Protein AF-E2BKA5-F1 (afdb_monomer)

Radius of gyration: 37.35 Å; Cα contacts (8 Å, |Δi|>4): 895; chains: 1; bounding box: 112×100×85 Å

Foldseek 3Di:
DPPPQQPAPVLLQVLCQVLLLHDDPVDDDPVSVVVSVVVSVVLLVLLVVQLVQLVVCLVPPDPDPLLNLQSVLVSLLSVLLNVLSVLSVVCVVLVVVLSVVCRDDLNNQDDPVLVVLVVVLRVVLNVVLVVLLVLLVVLLVLLVVLCVVPQVVVLHAPHDTHDPDDCPDPVSSVVVNVSVSVNVVSSSSSLSSSLSSLLSLLSSLLSLLVSLVVLVVPDDDPVSVVSSVVSVVSSVVSVVSSCVSCVVSLVSLVVSLVSSLVSLVVVLVVDDPDSVNVSSVSVNVSSVVSNCSCVVSVVSSVVSVVVVCLVPDPPDDACVVLVVLCQVLLQADDPVCPDPVVVVVSVVVSVVLLCLLVVQLVQLVCCLVPPDPDLLLNLLSLLVSLLSVLLSVLSVLSVVCVVLLVVLSVVCCDPPNNDDDSVLSSLSSVLSVVLVVVLVVLLCLLVVLLVVLVVCCVVPQVVVLHASGDGHDPDPCVVDPVSSVVVNVSNSSNVVSSSSSLSSRLSSLLSLLSSLLSLLVSLLVLLQPDDDDVSLVRSVVSVVVSLVSLVSSLVSCLVSLQSLVVSLLVSLLSLVQNLLPDDDDPVNVSSVSVNVSSLVSLLSQQVSQASQQVSLLCSLVSLVPHPCVPPDPVSVVSSVVSNVVSNDGSFRDHLNPRTSHVVSSVVVVVLSPLDNHSLLSLLSQLLVLLLVLLVVLVVLCVVCVVVLVVLVVVCCDPPNNDDDPVLVVLVVVLVVVLVVLLVVLLVLLVQLLVLLVVLCVVPVVVVLHASHDDDDPDPCVPDPVSSVVVNVVVSVSSVVSSVSLSVSLSSLLSLLSSLLSLLVVLLVLLLCCVPDPVSLVSSVVSLVVSLVSLVSSLVSCLQSLQSLLVSLLVSLVSLVSVLVPDPDPSSNPSSVSVNVSSLVSLVSQLVSLASQQVSLLVSLVSLVPHPLVPDDPVSNVSSVVSSVVSVDGSWRHRVVPHTSHVVSSVVSVVD

Nearest PDB structures (foldseek):
  8z9z-assembly1_B  TM=8.790E-01  e=4.873E-12  Acyrthosiphon pisum
  8v02-assembly1_D  TM=8.719E-01  e=3.210E-11  Aedes aegypti
  8v3c-assembly1_D  TM=8.251E-01  e=2.386E-09  Anopheles gambiae
  8z9z-assembly1_D  TM=7.066E-01  e=6.180E-04  Acyrthosiphon pisum
  8x84-assembly1_A  TM=5.564E-01  e=1.671E-04  Drosophila melanogaster

Structure (mmCIF, N/CA/C/O backbone):
data_AF-E2BKA5-F1
#
_entry.id   AF-E2BKA5-F1
#
loop_
_atom_site.group_PDB
_atom_site.id
_atom_site.type_symbol
_atom_site.label_atom_id
_atom_site.label_alt_id
_atom_site.label_comp_id
_atom_site.label_asym_id
_atom_site.label_entity_id
_atom_site.label_seq_id
_atom_site.pdbx_PDB_ins_code
_atom_site.Cartn_x
_atom_site.Cartn_y
_atom_site.Cartn_z
_atom_site.occupancy
_atom_site.B_iso_or_equiv
_atom_site.auth_seq_id
_atom_site.auth_comp_id
_atom_site.auth_asym_id
_atom_site.auth_atom_id
_atom_site.pdbx_PDB_model_num
ATOM 1 N N . MET A 1 1 ? 29.810 56.256 -3.065 1.00 28.41 1 MET A N 1
ATOM 2 C CA . MET A 1 1 ? 29.698 55.844 -1.645 1.00 28.41 1 MET A CA 1
ATOM 3 C C . MET A 1 1 ? 28.911 54.526 -1.473 1.00 28.41 1 MET A C 1
ATOM 5 O O . MET A 1 1 ? 28.496 54.214 -0.369 1.00 28.41 1 MET A O 1
ATOM 9 N N . GLU A 1 2 ? 28.761 53.708 -2.530 1.00 33.56 2 GLU A N 1
ATOM 10 C CA . GLU A 1 2 ? 27.879 52.517 -2.570 1.00 33.56 2 GLU A CA 1
ATOM 11 C C . GLU A 1 2 ? 28.583 51.168 -2.308 1.00 33.56 2 GLU A C 1
ATOM 13 O O . GLU A 1 2 ? 27.960 50.111 -2.326 1.00 33.56 2 GLU A O 1
ATOM 18 N N . THR A 1 3 ? 29.889 51.155 -2.041 1.00 37.31 3 THR A N 1
ATOM 19 C CA . THR A 1 3 ? 30.693 49.917 -2.038 1.00 37.31 3 THR A CA 1
ATOM 20 C C . THR A 1 3 ? 30.928 49.288 -0.658 1.00 37.31 3 THR A C 1
ATOM 22 O O . THR A 1 3 ? 31.591 48.255 -0.569 1.00 37.31 3 THR A O 1
ATOM 25 N N . ARG A 1 4 ? 30.378 49.844 0.437 1.00 38.34 4 ARG A N 1
ATOM 26 C CA . ARG A 1 4 ? 30.638 49.350 1.813 1.00 38.34 4 ARG A CA 1
ATOM 27 C C . ARG A 1 4 ? 29.564 48.433 2.427 1.00 38.34 4 ARG A C 1
ATOM 29 O O . ARG A 1 4 ? 29.857 47.815 3.452 1.00 38.34 4 ARG A O 1
ATOM 36 N N . GLU A 1 5 ? 28.380 48.270 1.826 1.00 43.28 5 GLU A N 1
ATOM 37 C CA . GLU A 1 5 ? 27.234 47.601 2.488 1.00 43.28 5 GLU A CA 1
ATOM 38 C C . GLU A 1 5 ? 26.791 46.222 1.941 1.00 43.28 5 GLU A C 1
ATOM 40 O O . GLU A 1 5 ? 25.921 45.602 2.545 1.00 43.28 5 GLU A O 1
ATOM 45 N N . MET A 1 6 ? 27.415 45.636 0.909 1.00 51.66 6 MET A N 1
ATOM 46 C CA . MET A 1 6 ? 27.085 44.251 0.500 1.00 51.66 6 MET A CA 1
ATOM 47 C C . MET A 1 6 ? 28.021 43.219 1.151 1.00 51.66 6 MET A C 1
ATOM 49 O O . MET A 1 6 ? 29.089 42.870 0.640 1.00 51.66 6 MET A O 1
ATOM 53 N N . ARG A 1 7 ? 27.629 42.741 2.340 1.00 61.28 7 ARG A N 1
ATOM 54 C CA . ARG A 1 7 ? 28.367 41.736 3.136 1.00 61.28 7 ARG A CA 1
ATOM 55 C C . ARG A 1 7 ? 27.776 40.319 3.080 1.00 61.28 7 ARG A C 1
ATOM 57 O O . ARG A 1 7 ? 28.260 39.447 3.788 1.00 61.28 7 ARG A O 1
ATOM 64 N N . VAL A 1 8 ? 26.766 40.092 2.243 1.00 71.12 8 VAL A N 1
ATOM 65 C CA . VAL A 1 8 ? 25.964 38.858 2.212 1.00 71.12 8 VAL A CA 1
ATOM 66 C C . VAL A 1 8 ? 26.406 37.942 1.060 1.00 71.12 8 VAL A C 1
ATOM 68 O O . VAL A 1 8 ? 26.690 38.430 -0.030 1.00 71.12 8 VAL A O 1
ATOM 71 N N . MET A 1 9 ? 26.503 36.628 1.310 1.00 78.62 9 MET A N 1
ATOM 72 C CA . MET A 1 9 ? 26.913 35.583 0.342 1.00 78.62 9 MET A CA 1
ATOM 73 C C . MET A 1 9 ? 28.280 35.779 -0.350 1.00 78.62 9 MET A C 1
ATOM 75 O O . MET A 1 9 ? 28.491 35.301 -1.463 1.00 78.62 9 MET A O 1
ATOM 79 N N . ARG A 1 10 ? 29.251 36.442 0.298 1.00 82.56 10 ARG A N 1
ATOM 80 C CA . ARG A 1 10 ? 30.564 36.756 -0.312 1.00 82.56 10 ARG A CA 1
ATOM 81 C C . ARG A 1 10 ? 31.282 35.546 -0.911 1.00 82.56 10 ARG A C 1
ATOM 83 O O . ARG A 1 10 ? 31.717 35.614 -2.049 1.00 82.56 10 ARG A O 1
ATOM 90 N N . PHE A 1 11 ? 31.386 34.457 -0.152 1.00 84.44 11 PHE A N 1
ATOM 91 C CA . PHE A 1 11 ? 32.096 33.255 -0.591 1.00 84.44 11 PHE A CA 1
ATOM 92 C C . PHE A 1 11 ? 31.446 32.630 -1.834 1.00 84.44 11 PHE A C 1
ATOM 94 O O . PHE A 1 11 ? 32.120 32.342 -2.816 1.00 84.44 11 PHE A O 1
ATOM 101 N N . THR A 1 12 ? 30.120 32.518 -1.833 1.00 86.62 12 THR A N 1
ATOM 102 C CA . THR A 1 12 ? 29.349 31.973 -2.953 1.00 86.62 12 THR A CA 1
ATOM 103 C C . THR A 1 12 ? 29.463 32.832 -4.214 1.00 86.62 12 THR A C 1
ATOM 105 O O . THR A 1 12 ? 29.625 32.300 -5.309 1.00 86.62 12 THR A O 1
ATOM 108 N N . LEU A 1 13 ? 29.448 34.161 -4.066 1.00 87.06 13 LEU A N 1
ATOM 109 C CA . LEU A 1 13 ? 29.661 35.096 -5.176 1.00 87.06 13 LEU A CA 1
ATOM 110 C C . LEU A 1 13 ? 31.096 35.039 -5.722 1.00 87.06 13 LEU A C 1
ATOM 112 O O . LEU A 1 13 ? 31.294 35.218 -6.919 1.00 87.06 13 LEU A O 1
ATOM 116 N N . SER A 1 14 ? 32.093 34.763 -4.877 1.00 87.19 14 SER A N 1
ATOM 117 C CA . SER A 1 14 ? 33.476 34.546 -5.319 1.00 87.19 14 SER A CA 1
ATOM 118 C C . SER A 1 14 ? 33.628 33.267 -6.145 1.00 87.19 14 SER A C 1
ATOM 120 O O . SER A 1 14 ? 34.290 33.307 -7.179 1.00 87.19 14 SER A O 1
ATOM 122 N N . ILE A 1 15 ? 32.986 32.162 -5.744 1.00 88.00 15 ILE A N 1
ATOM 123 C CA . ILE A 1 15 ? 32.989 30.916 -6.533 1.00 88.00 15 ILE A CA 1
ATOM 124 C C . ILE A 1 15 ? 32.279 31.132 -7.877 1.00 88.00 15 ILE A C 1
ATOM 126 O O . ILE A 1 15 ? 32.795 30.730 -8.914 1.00 88.00 15 ILE A O 1
ATOM 130 N N . LEU A 1 16 ? 31.138 31.826 -7.890 1.00 87.56 16 LEU A N 1
ATOM 131 C CA . LEU A 1 16 ? 30.450 32.188 -9.134 1.00 87.56 16 LEU A CA 1
ATOM 132 C C . LEU A 1 16 ? 31.301 33.067 -10.059 1.00 87.56 16 LEU A C 1
ATOM 134 O O . LEU A 1 16 ? 31.216 32.925 -11.278 1.00 87.56 16 LEU A O 1
ATOM 138 N N . ALA A 1 17 ? 32.122 33.956 -9.494 1.00 87.62 17 ALA A N 1
ATOM 139 C CA . ALA A 1 17 ? 33.036 34.775 -10.276 1.00 87.62 17 ALA A CA 1
ATOM 140 C C . ALA A 1 17 ? 34.139 33.945 -10.940 1.00 87.62 17 ALA A C 1
ATOM 142 O O . ALA A 1 17 ? 34.424 34.157 -12.120 1.00 87.62 17 ALA A O 1
ATOM 143 N N . LEU A 1 18 ? 34.702 32.982 -10.207 1.00 87.50 18 LEU A N 1
ATOM 144 C CA . LEU A 1 18 ? 35.672 32.009 -10.718 1.00 87.50 18 LEU A CA 1
ATOM 145 C C . LEU A 1 18 ? 35.068 31.085 -11.782 1.00 87.50 18 LEU A C 1
ATOM 147 O O . LEU A 1 18 ? 35.740 30.775 -12.751 1.00 87.50 18 LEU A O 1
ATOM 151 N N . ALA A 1 19 ? 33.797 30.703 -11.650 1.00 87.69 19 ALA A N 1
ATOM 152 C CA . ALA A 1 19 ? 33.090 29.873 -12.629 1.00 87.69 19 ALA A CA 1
ATOM 153 C C . ALA A 1 19 ? 32.630 30.640 -13.890 1.00 87.69 19 ALA A C 1
ATOM 155 O O . ALA A 1 19 ? 31.857 30.111 -14.685 1.00 87.69 19 ALA A O 1
ATOM 156 N N . GLY A 1 20 ? 33.011 31.914 -14.048 1.00 86.19 20 GLY A N 1
ATOM 157 C CA . GLY A 1 20 ? 32.599 32.752 -15.182 1.00 86.19 20 GLY A CA 1
ATOM 158 C C . GLY A 1 20 ? 31.120 33.163 -15.181 1.00 86.19 20 GLY A C 1
ATOM 159 O O . GLY A 1 20 ? 30.647 33.722 -16.167 1.00 86.19 20 GLY A O 1
ATOM 160 N N . CYS A 1 21 ? 30.385 32.912 -14.092 1.00 84.75 21 CYS A N 1
ATOM 161 C CA . CYS A 1 21 ? 28.932 33.100 -14.003 1.00 84.75 21 CYS A CA 1
ATOM 162 C C . CYS A 1 21 ? 28.507 34.431 -13.360 1.00 84.75 21 CYS A C 1
ATOM 164 O O . CYS A 1 21 ? 27.330 34.789 -13.431 1.00 84.75 21 CYS A O 1
ATOM 166 N N . TRP A 1 22 ? 29.410 35.145 -12.673 1.00 82.56 22 TRP A N 1
ATOM 167 C CA . TRP A 1 22 ? 29.043 36.341 -11.907 1.00 82.56 22 TRP A CA 1
ATOM 168 C C . TRP A 1 22 ? 30.161 37.374 -11.796 1.00 82.56 22 TRP A C 1
ATOM 170 O O . TRP A 1 22 ? 31.186 37.153 -11.154 1.00 82.56 22 TRP A O 1
ATOM 180 N N . ARG A 1 23 ? 29.925 38.577 -12.317 1.00 81.50 23 ARG A N 1
ATOM 181 C CA . ARG A 1 23 ? 30.896 39.670 -12.222 1.00 81.50 23 ARG A CA 1
ATOM 182 C C . ARG A 1 23 ? 30.963 40.237 -10.790 1.00 81.50 23 ARG A C 1
ATOM 184 O O . ARG A 1 23 ? 29.938 40.680 -10.264 1.00 81.50 23 ARG A O 1
ATOM 191 N N . PRO A 1 24 ? 32.148 40.317 -10.153 1.00 76.75 24 PRO A N 1
ATOM 192 C CA . PRO A 1 24 ? 32.289 40.924 -8.830 1.00 76.75 24 PRO A CA 1
ATOM 193 C C . PRO A 1 24 ? 31.916 42.413 -8.808 1.00 76.75 24 PRO A C 1
ATOM 195 O O . PRO A 1 24 ? 32.388 43.198 -9.627 1.00 76.75 24 PRO A O 1
ATOM 198 N N . PHE A 1 25 ? 31.155 42.836 -7.795 1.00 68.75 25 PHE A N 1
ATOM 199 C CA . PHE A 1 25 ? 30.759 44.242 -7.607 1.00 68.75 25 PHE A CA 1
ATOM 200 C C . PHE A 1 25 ? 31.930 45.196 -7.314 1.00 68.75 25 PHE A C 1
ATOM 202 O O . PHE A 1 25 ? 31.794 46.406 -7.460 1.00 68.75 25 PHE A O 1
ATOM 209 N N . SER A 1 26 ? 33.080 44.672 -6.880 1.00 66.50 26 SER A N 1
ATOM 210 C CA . SER A 1 26 ? 34.284 45.460 -6.590 1.00 66.50 26 SER A CA 1
ATOM 211 C C . SER A 1 26 ? 35.038 45.905 -7.847 1.00 66.50 26 SER A C 1
ATOM 213 O O . SER A 1 26 ? 35.949 46.726 -7.751 1.00 66.50 26 SER A O 1
ATOM 215 N N . TRP A 1 27 ? 34.705 45.358 -9.019 1.00 69.56 27 TRP A N 1
ATOM 216 C CA . TRP A 1 27 ? 35.395 45.649 -10.272 1.00 69.56 27 TRP A CA 1
ATOM 217 C C . TRP A 1 27 ? 34.634 46.738 -11.026 1.00 69.56 27 TRP A C 1
ATOM 219 O O . TRP A 1 27 ? 33.663 46.458 -11.721 1.00 69.56 27 TRP A O 1
ATOM 229 N N . THR A 1 28 ? 35.060 47.991 -10.866 1.00 71.00 28 THR A N 1
ATOM 230 C CA . THR A 1 28 ? 34.389 49.172 -11.440 1.00 71.00 28 THR A CA 1
ATOM 231 C C . THR A 1 28 ? 35.027 49.696 -12.729 1.00 71.00 28 THR A C 1
ATOM 233 O O . THR A 1 28 ? 34.438 50.553 -13.378 1.00 71.00 28 THR A O 1
ATOM 236 N N . SER A 1 29 ? 36.212 49.210 -13.129 1.00 82.38 29 SER A N 1
ATOM 237 C CA . SER A 1 29 ? 36.883 49.691 -14.344 1.00 82.38 29 SER A CA 1
ATOM 238 C C . SER A 1 29 ? 36.333 49.042 -15.619 1.00 82.38 29 SER A C 1
ATOM 240 O O . SER A 1 29 ? 36.121 47.828 -15.674 1.00 82.38 29 SER A O 1
ATOM 242 N N . LEU A 1 30 ? 36.173 49.853 -16.673 1.00 79.00 30 LEU A N 1
ATOM 243 C CA . LEU A 1 30 ? 35.653 49.430 -17.980 1.00 79.00 30 LEU A CA 1
ATOM 244 C C . LEU A 1 30 ? 36.472 48.275 -18.588 1.00 79.00 30 LEU A C 1
ATOM 246 O O . LEU A 1 30 ? 35.913 47.304 -19.085 1.00 79.00 30 LEU A O 1
ATOM 250 N N . VAL A 1 31 ? 37.803 48.329 -18.459 1.00 81.06 31 VAL A N 1
ATOM 251 C CA . VAL A 1 31 ? 38.716 47.280 -18.952 1.00 81.06 31 VAL A CA 1
ATOM 252 C C . VAL A 1 31 ? 38.454 45.936 -18.263 1.00 81.06 31 VAL A C 1
ATOM 254 O O . VAL A 1 31 ? 38.378 44.907 -18.927 1.00 81.06 31 VAL A O 1
ATOM 257 N N . LYS A 1 32 ? 38.241 45.928 -16.939 1.00 80.12 32 LYS A N 1
ATOM 258 C CA . LYS A 1 32 ? 37.925 44.694 -16.198 1.00 80.12 32 LYS A CA 1
ATOM 259 C C . LYS A 1 32 ? 36.549 44.140 -16.571 1.00 80.12 32 LYS A C 1
ATOM 261 O O . LYS A 1 32 ? 36.370 42.927 -16.552 1.00 80.12 32 LYS A O 1
ATOM 266 N N . HIS A 1 33 ? 35.590 45.003 -16.918 1.00 81.19 33 HIS A N 1
ATOM 267 C CA . HIS A 1 33 ? 34.269 44.577 -17.398 1.00 81.19 33 HIS A CA 1
ATOM 268 C C . HIS A 1 33 ? 34.360 43.868 -18.744 1.00 81.19 33 HIS A C 1
ATOM 270 O O . HIS A 1 33 ? 33.805 42.782 -18.887 1.00 81.19 33 HIS A O 1
ATOM 276 N N . VAL A 1 34 ? 35.081 44.453 -19.701 1.00 83.88 34 VAL A N 1
ATOM 277 C CA . VAL A 1 34 ? 35.252 43.863 -21.036 1.00 83.88 34 VAL A CA 1
ATOM 278 C C . VAL A 1 34 ? 36.010 42.539 -20.948 1.00 83.88 34 VAL A C 1
ATOM 280 O O . VAL A 1 34 ? 35.541 41.541 -21.487 1.00 83.88 34 VAL A O 1
ATOM 283 N N . LEU A 1 35 ? 37.118 42.491 -20.198 1.00 85.56 35 LEU A N 1
ATOM 284 C CA . LEU A 1 35 ? 37.897 41.260 -20.015 1.00 85.56 35 LEU A CA 1
ATOM 285 C C . LEU A 1 35 ? 37.081 40.138 -19.358 1.00 85.56 35 LEU A C 1
ATOM 287 O O . LEU A 1 35 ? 37.164 38.992 -19.794 1.00 85.56 35 LEU A O 1
ATOM 291 N N . TYR A 1 36 ? 36.265 40.451 -18.346 1.00 87.25 36 TYR A N 1
ATOM 292 C CA . TYR A 1 36 ? 35.421 39.443 -17.701 1.00 87.25 36 TYR A CA 1
ATOM 293 C C . TYR A 1 36 ? 34.296 38.954 -18.624 1.00 87.25 36 TYR A C 1
ATOM 295 O O . TYR A 1 36 ? 34.021 37.762 -18.658 1.00 87.25 36 TYR A O 1
ATOM 303 N N . ASN A 1 37 ? 33.685 39.837 -19.421 1.00 84.81 37 ASN A N 1
ATOM 304 C CA . ASN A 1 37 ? 32.672 39.427 -20.398 1.00 84.81 37 ASN A CA 1
ATOM 305 C C . ASN A 1 37 ? 33.261 38.511 -21.482 1.00 84.81 37 ASN A C 1
ATOM 307 O O . ASN A 1 37 ? 32.626 37.525 -21.849 1.00 84.81 37 ASN A O 1
ATOM 311 N N . ILE A 1 38 ? 34.481 38.798 -21.956 1.00 87.44 38 ILE A N 1
ATOM 312 C CA . ILE A 1 38 ? 35.211 37.914 -22.879 1.00 87.44 38 ILE A CA 1
ATOM 313 C C . ILE A 1 38 ? 35.469 36.558 -22.214 1.00 87.44 38 ILE A C 1
ATOM 315 O O . ILE A 1 38 ? 35.209 35.522 -22.818 1.00 87.44 38 ILE A O 1
ATOM 319 N N . TYR A 1 39 ? 35.913 36.552 -20.955 1.00 89.38 39 TYR A N 1
ATOM 320 C CA . TYR A 1 39 ? 36.113 35.321 -20.190 1.00 89.38 39 TYR A CA 1
ATOM 321 C C . TYR A 1 39 ? 34.819 34.501 -20.033 1.00 89.38 39 TYR A C 1
ATOM 323 O O . TYR A 1 39 ? 34.823 33.303 -20.306 1.00 89.38 39 TYR A O 1
ATOM 331 N N . THR A 1 40 ? 33.694 35.128 -19.675 1.00 87.88 40 THR A N 1
ATOM 332 C CA . THR A 1 40 ? 32.383 34.461 -19.594 1.00 87.88 40 THR A CA 1
ATOM 333 C C . THR A 1 40 ? 31.948 33.890 -20.946 1.00 87.88 40 THR A C 1
ATOM 335 O O . THR A 1 40 ? 31.463 32.761 -20.999 1.00 87.88 40 THR A O 1
ATOM 338 N N . LEU A 1 41 ? 32.149 34.623 -22.048 1.00 88.19 41 LEU A N 1
ATOM 339 C CA . LEU A 1 41 ? 31.846 34.126 -23.395 1.00 88.19 41 LEU A CA 1
ATOM 340 C C . LEU A 1 41 ? 32.725 32.930 -23.780 1.00 88.19 41 LEU A C 1
ATOM 342 O O . LEU A 1 41 ? 32.220 31.985 -24.382 1.00 88.19 41 LEU A O 1
ATOM 346 N N . LEU A 1 42 ? 34.004 32.931 -23.396 1.00 89.69 42 LEU A N 1
ATOM 347 C CA . LEU A 1 42 ? 34.896 31.786 -23.592 1.00 89.69 42 LEU A CA 1
ATOM 348 C C . LEU A 1 42 ? 34.432 30.565 -22.787 1.00 89.69 42 LEU A C 1
ATOM 350 O O . LEU A 1 42 ? 34.354 29.476 -23.345 1.00 89.69 42 LEU A O 1
ATOM 354 N N . VAL A 1 43 ? 34.058 30.744 -21.516 1.00 89.75 43 VAL A N 1
ATOM 355 C CA . VAL A 1 43 ? 33.507 29.670 -20.667 1.00 89.75 43 VAL A CA 1
ATOM 356 C C . VAL A 1 43 ? 32.240 29.070 -21.284 1.00 89.75 43 VAL A C 1
ATOM 358 O O . VAL A 1 43 ? 32.130 27.850 -21.397 1.00 89.75 43 VAL A O 1
ATOM 361 N N . ILE A 1 44 ? 31.303 29.910 -21.735 1.00 89.75 44 ILE A N 1
ATOM 362 C CA . ILE A 1 44 ? 30.085 29.455 -22.422 1.00 89.75 44 ILE A CA 1
ATOM 363 C C . ILE A 1 44 ? 30.453 28.710 -23.711 1.00 89.75 44 ILE A C 1
ATOM 365 O O . ILE A 1 44 ? 29.966 27.606 -23.935 1.00 89.75 44 ILE A O 1
ATOM 369 N N . SER A 1 45 ? 31.344 29.268 -24.529 1.00 89.88 45 SER A N 1
ATOM 370 C CA . SER A 1 45 ? 31.773 28.655 -25.790 1.00 89.88 45 SER A CA 1
ATOM 371 C C . SER A 1 45 ? 32.374 27.261 -25.582 1.00 89.88 45 SER A C 1
ATOM 373 O O . SER A 1 45 ? 31.983 26.316 -26.265 1.00 89.88 45 SER A O 1
ATOM 375 N N . VAL A 1 46 ? 33.256 27.094 -24.591 1.00 91.56 46 VAL A N 1
ATOM 376 C CA . VAL A 1 46 ? 33.873 25.800 -24.250 1.00 91.56 46 VAL A CA 1
ATOM 377 C C . VAL A 1 46 ? 32.819 24.771 -23.825 1.00 91.56 46 VAL A C 1
ATOM 379 O O . VAL A 1 46 ? 32.812 23.653 -24.334 1.00 91.56 46 VAL A O 1
ATOM 382 N N . LEU A 1 47 ? 31.876 25.147 -22.955 1.00 91.88 47 LEU A N 1
ATOM 383 C CA . LEU A 1 47 ? 30.829 24.230 -22.485 1.00 91.88 47 LEU A CA 1
ATOM 384 C C . LEU A 1 47 ? 29.883 23.783 -23.608 1.00 91.88 47 LEU A C 1
ATOM 386 O O . LEU A 1 47 ? 29.569 22.595 -23.719 1.00 91.88 47 LEU A O 1
ATOM 390 N N . TYR A 1 48 ? 29.436 24.721 -24.445 1.00 91.31 48 TYR A N 1
ATOM 391 C CA . TYR A 1 48 ? 28.513 24.421 -25.540 1.00 91.31 48 TYR A CA 1
ATOM 392 C C . TYR A 1 48 ? 29.198 23.650 -26.672 1.00 91.31 48 TYR A C 1
ATOM 394 O O . TYR A 1 48 ? 28.595 22.720 -27.203 1.00 91.31 48 TYR A O 1
ATOM 402 N N . SER A 1 49 ? 30.450 23.980 -27.007 1.00 91.69 49 SER A N 1
ATOM 403 C CA . SER A 1 49 ? 31.213 23.238 -28.021 1.00 91.69 49 SER A CA 1
ATOM 404 C C . SER A 1 49 ? 31.437 21.784 -27.609 1.00 91.69 49 SER A C 1
ATOM 406 O O . SER A 1 49 ? 31.135 20.895 -28.398 1.00 91.69 49 SER A O 1
ATOM 408 N N . PHE A 1 50 ? 31.826 21.519 -26.358 1.00 92.06 50 PHE A N 1
ATOM 409 C CA . PHE A 1 50 ? 32.036 20.146 -25.891 1.00 92.06 50 PHE A CA 1
ATOM 410 C C . PHE A 1 50 ? 30.722 19.355 -25.845 1.00 92.06 50 PHE A C 1
ATOM 412 O O . PHE A 1 50 ? 30.656 18.203 -26.266 1.00 92.06 50 PHE A O 1
ATOM 419 N N . THR A 1 51 ? 29.636 19.990 -25.392 1.00 90.25 51 THR A N 1
ATOM 420 C CA . THR A 1 51 ? 28.301 19.369 -25.390 1.00 90.25 51 THR A CA 1
ATOM 421 C C . THR A 1 51 ? 27.839 19.025 -26.807 1.00 90.25 51 THR A C 1
ATOM 423 O O . THR A 1 51 ? 27.246 17.970 -27.027 1.00 90.25 51 THR A O 1
ATOM 426 N N . PHE A 1 52 ? 28.130 19.892 -27.778 1.00 89.19 52 PHE A N 1
ATOM 427 C CA . PHE A 1 52 ? 27.819 19.652 -29.182 1.00 89.19 52 PHE A CA 1
ATOM 428 C C . PHE A 1 52 ? 28.647 18.499 -29.768 1.00 89.19 52 PHE A C 1
ATOM 430 O O . PHE A 1 52 ? 28.078 17.634 -30.428 1.00 89.19 52 PHE A O 1
ATOM 437 N N . SER A 1 53 ? 29.948 18.422 -29.474 1.00 89.88 53 SER A N 1
ATOM 438 C CA . SER A 1 53 ? 30.806 17.301 -29.895 1.00 89.88 53 SER A CA 1
ATOM 439 C C . SER A 1 53 ? 30.310 15.952 -29.359 1.00 89.88 53 SER A C 1
ATOM 441 O O . SER A 1 53 ? 30.281 14.963 -30.091 1.00 89.88 53 SER A O 1
ATOM 443 N N . GLN A 1 54 ? 29.850 15.910 -28.102 1.00 89.00 54 GLN A N 1
ATOM 444 C CA . GLN A 1 54 ? 29.232 14.721 -27.497 1.00 89.00 54 GLN A CA 1
ATOM 445 C C . GLN A 1 54 ? 27.904 14.348 -28.176 1.00 89.00 54 GLN A C 1
ATOM 447 O O . GLN A 1 54 ? 27.640 13.176 -28.433 1.00 89.00 54 GLN A O 1
ATOM 452 N N . PHE A 1 55 ? 27.071 15.340 -28.503 1.00 85.19 55 PHE A N 1
ATOM 453 C CA . PHE A 1 55 ? 25.824 15.110 -29.235 1.00 85.19 55 PHE A CA 1
ATOM 454 C C . PHE A 1 55 ? 26.080 14.533 -30.633 1.00 85.19 55 PHE A C 1
ATOM 456 O O . PHE A 1 55 ? 25.432 13.565 -31.029 1.00 85.19 55 PHE A O 1
ATOM 463 N N . MET A 1 56 ? 27.049 15.089 -31.361 1.00 86.00 56 MET A N 1
ATOM 464 C CA . MET A 1 56 ? 27.419 14.609 -32.693 1.00 86.00 56 MET A CA 1
ATOM 465 C C . MET A 1 56 ? 27.988 13.186 -32.657 1.00 86.00 56 MET A C 1
ATOM 467 O O . MET A 1 56 ? 27.665 12.394 -33.539 1.00 86.00 56 MET A O 1
ATOM 471 N N . GLU A 1 57 ? 28.745 12.826 -31.616 1.00 86.12 57 GLU A N 1
ATOM 472 C CA . GLU A 1 57 ? 29.230 11.453 -31.421 1.00 86.12 57 GLU A CA 1
ATOM 473 C C . GLU A 1 57 ? 28.074 10.452 -31.298 1.00 86.12 57 GLU A C 1
ATOM 475 O O . GLU A 1 57 ? 28.081 9.411 -31.956 1.00 86.12 57 GLU A O 1
ATOM 480 N N . ILE A 1 58 ? 27.037 10.795 -30.522 1.00 81.62 58 ILE A N 1
ATOM 481 C CA . ILE A 1 58 ? 25.828 9.966 -30.387 1.00 81.62 58 ILE A CA 1
ATOM 482 C C . ILE A 1 58 ? 25.127 9.782 -31.733 1.00 81.62 58 ILE A C 1
ATOM 484 O O . ILE A 1 58 ? 24.665 8.686 -32.038 1.00 81.62 58 ILE A O 1
ATOM 488 N N . VAL A 1 59 ? 25.016 10.849 -32.523 1.00 79.12 59 VAL A N 1
ATOM 489 C CA . VAL A 1 59 ? 24.274 10.823 -33.790 1.00 79.12 59 VAL A CA 1
ATOM 490 C C . VAL A 1 59 ? 25.026 10.057 -34.879 1.00 79.12 59 VAL A C 1
ATOM 492 O O . VAL A 1 59 ? 24.390 9.377 -35.681 1.00 79.12 59 VAL A O 1
ATOM 495 N N . LEU A 1 60 ? 26.353 10.181 -34.934 1.00 79.69 60 LEU A N 1
ATOM 496 C CA . LEU A 1 60 ? 27.148 9.700 -36.066 1.00 79.69 60 LEU A CA 1
ATOM 497 C C . LEU A 1 60 ? 27.841 8.357 -35.820 1.00 79.69 60 LEU A C 1
ATOM 499 O O . LEU A 1 60 ? 27.966 7.574 -36.759 1.00 79.69 60 LEU A O 1
ATOM 503 N N . ASN A 1 61 ? 28.293 8.087 -34.593 1.00 74.94 61 ASN A N 1
ATOM 504 C CA . ASN A 1 61 ? 29.256 7.012 -34.324 1.00 74.94 61 ASN A CA 1
ATOM 505 C C . ASN A 1 61 ? 28.715 5.902 -33.407 1.00 74.94 61 ASN A C 1
ATOM 507 O O . ASN A 1 61 ? 29.295 4.816 -33.333 1.00 74.94 61 ASN A O 1
ATOM 511 N N . VAL A 1 62 ? 27.591 6.125 -32.721 1.00 78.31 62 VAL A N 1
ATOM 512 C CA . VAL A 1 62 ? 27.040 5.150 -31.774 1.00 78.31 62 VAL A CA 1
ATOM 513 C C . VAL A 1 62 ? 26.175 4.105 -32.476 1.00 78.31 62 VAL A C 1
ATOM 515 O O . VAL A 1 62 ? 25.086 4.388 -32.965 1.00 78.31 62 VAL A O 1
ATOM 518 N N . SER A 1 63 ? 26.639 2.857 -32.443 1.00 71.81 63 SER A N 1
ATOM 519 C CA . SER A 1 63 ? 25.909 1.674 -32.927 1.00 71.81 63 SER A CA 1
ATOM 520 C C . SER A 1 63 ? 25.486 0.723 -31.801 1.00 71.81 63 SER A C 1
ATOM 522 O O . SER A 1 63 ? 24.527 -0.031 -31.958 1.00 71.81 63 SER A O 1
ATOM 524 N N . ASN A 1 64 ? 26.154 0.788 -30.641 1.00 74.69 64 ASN A N 1
ATOM 525 C CA . ASN A 1 64 ? 25.909 -0.100 -29.507 1.00 74.69 64 ASN A CA 1
ATOM 526 C C . ASN A 1 64 ? 25.202 0.617 -28.345 1.00 74.69 64 ASN A C 1
ATOM 528 O O . ASN A 1 64 ? 25.566 1.742 -27.992 1.00 74.69 64 ASN A O 1
ATOM 532 N N . PRO A 1 65 ? 24.272 -0.060 -27.644 1.00 68.81 65 PRO A N 1
ATOM 533 C CA . PRO A 1 65 ? 23.552 0.526 -26.513 1.00 68.81 65 PRO A CA 1
ATOM 534 C C . PRO A 1 65 ? 24.462 0.858 -25.320 1.00 68.81 65 PRO A C 1
ATOM 536 O O . PRO A 1 65 ? 24.165 1.778 -24.567 1.00 68.81 65 PRO A O 1
ATOM 539 N N . ASN A 1 66 ? 25.582 0.150 -25.141 1.00 68.19 66 ASN A N 1
ATOM 540 C CA . ASN A 1 66 ? 26.530 0.449 -24.061 1.00 68.19 66 ASN A CA 1
ATOM 541 C C . ASN A 1 66 ? 27.278 1.770 -24.310 1.00 68.19 66 ASN A C 1
ATOM 543 O O . ASN A 1 66 ? 27.399 2.585 -23.396 1.00 68.19 66 ASN A O 1
ATOM 547 N N . ASP A 1 67 ? 27.725 1.997 -25.548 1.00 72.31 67 ASP A N 1
ATOM 548 C CA . ASP A 1 67 ? 28.410 3.230 -25.950 1.00 72.31 67 ASP A CA 1
ATOM 549 C C . ASP A 1 67 ? 27.437 4.415 -25.914 1.00 72.31 67 ASP A C 1
ATOM 551 O O . ASP A 1 67 ? 27.775 5.480 -25.395 1.00 72.31 67 ASP A O 1
ATOM 555 N N . PHE A 1 68 ? 26.183 4.184 -26.325 1.00 77.19 68 PHE A N 1
ATOM 556 C CA . PHE A 1 68 ? 25.091 5.144 -26.173 1.00 77.19 68 PHE A CA 1
ATOM 557 C C . PHE A 1 68 ? 24.937 5.604 -24.723 1.00 77.19 68 PHE A C 1
ATOM 559 O O . PHE A 1 68 ? 24.960 6.802 -24.454 1.00 77.19 68 PHE A O 1
ATOM 566 N N . THR A 1 69 ? 24.822 4.675 -23.767 1.00 70.25 69 THR A N 1
ATOM 567 C CA . THR A 1 69 ? 24.654 5.034 -22.351 1.00 70.25 69 THR A CA 1
ATOM 568 C C . THR A 1 69 ? 25.881 5.758 -21.780 1.00 70.25 69 THR A C 1
ATOM 570 O O . THR A 1 69 ? 25.713 6.659 -20.960 1.00 70.25 69 THR A O 1
ATOM 573 N N . ASN A 1 70 ? 27.099 5.402 -22.212 1.00 73.56 70 ASN A N 1
ATOM 574 C CA . ASN A 1 70 ? 28.368 6.018 -21.788 1.00 73.56 70 ASN A CA 1
ATOM 575 C C . ASN A 1 70 ? 28.498 7.485 -22.241 1.00 73.56 70 ASN A C 1
ATOM 577 O O . ASN A 1 70 ? 28.841 8.377 -21.465 1.00 73.56 70 ASN A O 1
ATOM 581 N N . ILE A 1 71 ? 28.149 7.767 -23.490 1.00 79.56 71 ILE A N 1
ATOM 582 C CA . ILE A 1 71 ? 28.250 9.124 -24.041 1.00 79.56 71 ILE A CA 1
ATOM 583 C C . ILE A 1 71 ? 27.071 9.981 -23.549 1.00 79.56 71 ILE A C 1
ATOM 585 O O . ILE A 1 71 ? 27.239 11.139 -23.157 1.00 79.56 71 ILE A O 1
ATOM 589 N N . LEU A 1 72 ? 25.877 9.388 -23.449 1.00 78.25 72 LEU A N 1
ATOM 590 C CA . LEU A 1 72 ? 24.665 10.080 -23.015 1.00 78.25 72 LEU A CA 1
ATOM 591 C C . LEU A 1 72 ? 24.732 10.564 -21.557 1.00 78.25 72 LEU A C 1
ATOM 593 O O . LEU A 1 72 ? 24.264 11.672 -21.288 1.00 78.25 72 LEU A O 1
ATOM 597 N N . TYR A 1 73 ? 25.331 9.815 -20.616 1.00 78.25 73 TYR A N 1
ATOM 598 C CA . TYR A 1 73 ? 25.454 10.313 -19.233 1.00 78.25 73 TYR A CA 1
ATOM 599 C C . TYR A 1 73 ? 26.367 11.545 -19.151 1.00 78.25 73 TYR A C 1
ATOM 601 O O . TYR A 1 73 ? 26.041 12.505 -18.446 1.00 78.25 73 TYR A O 1
ATOM 609 N N . THR A 1 74 ? 27.488 11.537 -19.884 1.00 80.25 74 THR A N 1
ATOM 610 C CA . THR A 1 74 ? 28.452 12.647 -19.893 1.00 80.25 74 THR A CA 1
ATOM 611 C C . THR A 1 74 ? 27.815 13.873 -20.538 1.00 80.25 74 THR A C 1
ATOM 613 O O . THR A 1 74 ? 27.858 14.967 -19.971 1.00 80.25 74 THR A O 1
ATOM 616 N N . MET A 1 75 ? 27.131 13.684 -21.671 1.00 85.50 75 MET A N 1
ATOM 617 C CA . MET A 1 75 ? 26.403 14.747 -22.361 1.00 85.50 75 MET A CA 1
ATOM 618 C C . MET A 1 75 ? 25.340 15.382 -21.455 1.00 85.50 75 MET A C 1
ATOM 620 O O . MET A 1 75 ? 25.279 16.604 -21.328 1.00 85.50 75 MET A O 1
ATOM 624 N N . MET A 1 76 ? 24.541 14.569 -20.763 1.00 83.19 76 MET A N 1
ATOM 625 C CA . MET A 1 76 ? 23.498 15.047 -19.854 1.00 83.19 76 MET A CA 1
ATOM 626 C C . MET A 1 76 ? 24.064 15.880 -18.692 1.00 83.19 76 MET A C 1
ATOM 628 O O . MET A 1 76 ? 23.522 16.940 -18.364 1.00 83.19 76 MET A O 1
ATOM 632 N N . ALA A 1 77 ? 25.197 15.471 -18.114 1.00 82.88 77 ALA A N 1
ATOM 633 C CA . ALA A 1 77 ? 25.883 16.248 -17.082 1.00 82.88 77 ALA A CA 1
ATOM 634 C C . ALA A 1 77 ? 26.380 17.617 -17.593 1.00 82.88 77 ALA A C 1
ATOM 636 O O . ALA A 1 77 ? 26.299 18.618 -16.872 1.00 82.88 77 ALA A O 1
ATOM 637 N N . MET A 1 78 ? 26.839 17.683 -18.845 1.00 87.50 78 MET A N 1
ATOM 638 C CA . MET A 1 78 ? 27.292 18.927 -19.480 1.00 87.50 78 MET A CA 1
ATOM 639 C C . MET A 1 78 ? 26.132 19.855 -19.860 1.00 87.50 78 MET A C 1
ATOM 641 O O . MET A 1 78 ? 26.224 21.069 -19.653 1.00 87.50 78 MET A O 1
ATOM 645 N N . ILE A 1 79 ? 25.002 19.305 -20.316 1.00 87.50 79 ILE A N 1
ATOM 646 C CA . ILE A 1 79 ? 23.787 20.082 -20.612 1.00 87.50 79 ILE A CA 1
ATOM 647 C C . ILE A 1 79 ? 23.296 20.812 -19.352 1.00 87.50 79 ILE A C 1
ATOM 649 O O . ILE A 1 79 ? 22.924 21.983 -19.420 1.00 87.50 79 ILE A O 1
ATOM 653 N N . VAL A 1 80 ? 23.356 20.175 -18.178 1.00 87.25 80 VAL A N 1
ATOM 654 C CA . VAL A 1 80 ? 23.000 20.816 -16.898 1.00 87.25 80 VAL A CA 1
ATOM 655 C C . VAL A 1 80 ? 23.873 22.035 -16.605 1.00 87.25 80 VAL A C 1
ATOM 657 O O . VAL A 1 80 ? 23.344 23.084 -16.224 1.00 87.25 80 VAL A O 1
ATOM 660 N N . ALA A 1 81 ? 25.189 21.930 -16.810 1.00 90.19 81 ALA A N 1
ATOM 661 C CA . ALA A 1 81 ? 26.091 23.067 -16.652 1.00 90.19 81 ALA A CA 1
ATOM 662 C C . ALA A 1 81 ? 25.741 24.187 -17.650 1.00 90.19 81 ALA A C 1
ATOM 664 O O . ALA A 1 81 ? 25.600 25.342 -17.244 1.00 90.19 81 ALA A O 1
ATOM 665 N N . CYS A 1 82 ? 25.490 23.849 -18.920 1.00 89.88 82 CYS A N 1
ATOM 666 C CA . CYS A 1 82 ? 25.084 24.808 -19.955 1.00 89.88 82 CYS A CA 1
ATOM 667 C C . CYS A 1 82 ? 23.791 25.556 -19.590 1.00 89.88 82 CYS A C 1
ATOM 669 O O . CYS A 1 82 ? 23.734 26.787 -19.687 1.00 89.88 82 CYS A O 1
ATOM 671 N N . CYS A 1 83 ? 22.770 24.837 -19.111 1.00 88.62 83 CYS A N 1
ATOM 672 C CA . CYS A 1 83 ? 21.503 25.421 -18.672 1.00 88.62 83 CYS A CA 1
ATOM 673 C C . CYS A 1 83 ? 21.675 26.330 -17.448 1.00 88.62 83 CYS A C 1
ATOM 675 O O . CYS A 1 83 ? 21.036 27.383 -17.367 1.00 88.62 83 CYS A O 1
ATOM 677 N N . LYS A 1 84 ? 22.546 25.959 -16.500 1.00 90.25 84 LYS A N 1
ATOM 678 C CA . LYS A 1 84 ? 22.843 26.773 -15.313 1.00 90.25 84 LYS A CA 1
ATOM 679 C C . LYS A 1 84 ? 23.546 28.077 -15.674 1.00 90.25 84 LYS A C 1
ATOM 681 O O . LYS A 1 84 ? 23.074 29.129 -15.244 1.00 90.25 84 LYS A O 1
ATOM 686 N N . VAL A 1 85 ? 24.602 28.038 -16.496 1.00 89.50 85 VAL A N 1
ATOM 687 C CA . VAL A 1 85 ? 25.291 29.267 -16.939 1.00 89.50 85 VAL A CA 1
ATOM 688 C C . VAL A 1 85 ? 24.333 30.180 -17.700 1.00 89.50 85 VAL A C 1
ATOM 690 O O . VAL A 1 85 ? 24.256 31.371 -17.401 1.00 89.50 85 VAL A O 1
ATOM 693 N N . LEU A 1 86 ? 23.549 29.624 -18.630 1.00 86.81 86 LEU A N 1
ATOM 694 C CA . LEU A 1 86 ? 22.576 30.395 -19.405 1.00 86.81 86 LEU A CA 1
ATOM 695 C C . LEU A 1 86 ? 21.529 31.053 -18.499 1.00 86.81 86 LEU A C 1
ATOM 697 O O . LEU A 1 86 ? 21.239 32.241 -18.635 1.00 86.81 86 LEU A O 1
ATOM 701 N N . SER A 1 87 ? 20.998 30.305 -17.532 1.00 85.56 87 SER A N 1
ATOM 702 C CA . SER A 1 87 ? 20.004 30.826 -16.594 1.00 85.56 87 SER A CA 1
ATOM 703 C C . SER A 1 87 ? 20.575 31.906 -15.670 1.00 85.56 87 SER A C 1
ATOM 705 O O . SER A 1 87 ? 19.894 32.900 -15.397 1.00 85.56 87 SER A O 1
ATOM 707 N N . MET A 1 88 ? 21.826 31.753 -15.222 1.00 85.81 88 MET A N 1
ATOM 708 C CA . MET A 1 88 ? 22.535 32.770 -14.439 1.00 85.81 88 MET A CA 1
ATOM 709 C C . MET A 1 88 ? 22.748 34.055 -15.240 1.00 85.81 88 MET A C 1
ATOM 711 O O . MET A 1 88 ? 22.544 35.146 -14.704 1.00 85.81 88 MET A O 1
ATOM 715 N N . TRP A 1 89 ? 23.084 33.929 -16.523 1.00 84.19 89 TRP A N 1
ATOM 716 C CA . TRP A 1 89 ? 23.276 35.066 -17.415 1.00 84.19 89 TRP A CA 1
ATOM 717 C C . TRP A 1 89 ? 21.957 35.794 -17.716 1.00 84.19 89 TRP A C 1
ATOM 719 O O . TRP A 1 89 ? 21.861 37.002 -17.499 1.00 84.19 89 TRP A O 1
ATOM 729 N N . MET A 1 90 ? 20.905 35.064 -18.105 1.00 84.06 90 MET A N 1
ATOM 730 C CA . MET A 1 90 ? 19.588 35.640 -18.421 1.00 84.06 90 MET A CA 1
ATOM 731 C C . MET A 1 90 ? 18.922 36.322 -17.218 1.00 84.06 90 MET A C 1
ATOM 733 O O . MET A 1 90 ? 18.223 37.323 -17.375 1.00 84.06 90 MET A O 1
ATOM 737 N N . ASN A 1 91 ? 19.110 35.787 -16.008 1.00 83.88 91 ASN A N 1
ATOM 738 C CA . ASN A 1 91 ? 18.456 36.292 -14.798 1.00 83.88 91 ASN A CA 1
ATOM 739 C C . ASN A 1 91 ? 19.362 37.183 -13.929 1.00 83.88 91 ASN A C 1
ATOM 741 O O . ASN A 1 91 ? 18.967 37.514 -12.806 1.00 83.88 91 ASN A O 1
ATOM 745 N N . HIS A 1 92 ? 20.535 37.599 -14.421 1.00 84.75 92 HIS A N 1
ATOM 746 C CA . HIS A 1 92 ? 21.539 38.352 -13.656 1.00 84.75 92 HIS A CA 1
ATOM 747 C C . HIS A 1 92 ? 20.940 39.531 -12.867 1.00 84.75 92 HIS A C 1
ATOM 749 O O . HIS A 1 92 ? 21.032 39.569 -11.638 1.00 84.75 92 HIS A O 1
ATOM 755 N N . GLU A 1 93 ? 20.232 40.443 -13.542 1.00 85.50 93 GLU A N 1
ATOM 756 C CA . GLU A 1 93 ? 19.623 41.623 -12.903 1.00 85.50 93 GLU A CA 1
ATOM 757 C C . GLU A 1 93 ? 18.597 41.250 -11.824 1.00 85.50 93 GLU A C 1
ATOM 759 O O . GLU A 1 93 ? 18.531 41.864 -10.757 1.00 85.50 93 GLU A O 1
ATOM 764 N N . SER A 1 94 ? 17.828 40.181 -12.049 1.00 85.88 94 SER A N 1
ATOM 765 C CA . SER A 1 94 ? 16.859 39.692 -11.061 1.00 85.88 94 SER A CA 1
ATOM 766 C C . SER A 1 94 ? 17.548 39.172 -9.796 1.00 85.88 94 SER A C 1
ATOM 768 O O . SER A 1 94 ? 17.061 39.411 -8.685 1.00 85.88 94 SER A O 1
ATOM 770 N N . PHE A 1 95 ? 18.689 38.493 -9.936 1.00 86.94 95 PHE A N 1
ATOM 771 C CA . PHE A 1 95 ? 19.482 38.033 -8.797 1.00 86.94 95 PHE A CA 1
ATOM 772 C C . PHE A 1 95 ? 20.155 39.190 -8.053 1.00 86.94 95 PHE A C 1
ATOM 774 O O . PHE A 1 95 ? 20.168 39.182 -6.821 1.00 86.94 95 PHE A O 1
ATOM 781 N N . VAL A 1 96 ? 20.629 40.221 -8.759 1.00 86.31 96 VAL A N 1
ATOM 782 C CA . VAL A 1 96 ? 21.166 41.443 -8.132 1.00 86.31 96 VAL A CA 1
ATOM 783 C C . VAL A 1 96 ? 20.103 42.107 -7.250 1.00 86.31 96 VAL A C 1
ATOM 785 O O . VAL A 1 96 ? 20.383 42.445 -6.097 1.00 86.31 96 VAL A O 1
ATOM 788 N N . VAL A 1 97 ? 18.862 42.221 -7.737 1.00 87.25 97 VAL A N 1
ATOM 789 C CA . VAL A 1 97 ? 17.732 42.752 -6.952 1.00 87.25 97 VAL A CA 1
ATOM 790 C C . VAL A 1 97 ? 17.453 41.896 -5.709 1.00 87.25 97 VAL A C 1
ATOM 792 O O . VAL A 1 97 ? 17.234 42.436 -4.622 1.00 87.25 97 VAL A O 1
ATOM 795 N N . LEU A 1 98 ? 17.488 40.564 -5.831 1.00 88.44 98 LEU A N 1
ATOM 796 C CA . LEU A 1 98 ? 17.307 39.646 -4.698 1.00 88.44 98 LEU A CA 1
ATOM 797 C C . LEU A 1 98 ? 18.415 39.775 -3.642 1.00 88.44 98 LEU A C 1
ATOM 799 O O . LEU A 1 98 ? 18.130 39.700 -2.446 1.00 88.44 98 LEU A O 1
ATOM 803 N N . ILE A 1 99 ? 19.665 39.979 -4.053 1.00 88.00 99 ILE A N 1
ATOM 804 C CA . ILE A 1 99 ? 20.787 40.187 -3.125 1.00 88.00 99 ILE A CA 1
ATOM 805 C C . ILE A 1 99 ? 20.648 41.540 -2.422 1.00 88.00 99 ILE A C 1
ATOM 807 O O . ILE A 1 99 ? 20.816 41.621 -1.204 1.00 88.00 99 ILE A O 1
ATOM 811 N N . ARG A 1 100 ? 20.291 42.595 -3.163 1.00 86.31 100 ARG A N 1
ATOM 812 C CA . ARG A 1 100 ? 20.116 43.946 -2.616 1.00 86.31 100 ARG A CA 1
ATOM 813 C C . ARG A 1 100 ? 19.025 43.985 -1.541 1.00 86.31 100 ARG A C 1
ATOM 815 O O . ARG A 1 100 ? 19.270 44.478 -0.441 1.00 86.31 100 ARG A O 1
ATOM 822 N N . LYS A 1 101 ? 17.884 43.332 -1.796 1.00 85.88 101 LYS A N 1
ATOM 823 C CA . LYS A 1 101 ? 16.779 43.210 -0.827 1.00 85.88 101 LYS A CA 1
ATOM 824 C C . LYS A 1 101 ? 17.191 42.598 0.520 1.00 85.88 101 LYS A C 1
ATOM 826 O O . LYS A 1 101 ? 16.558 42.908 1.520 1.00 85.88 101 LYS A O 1
ATOM 831 N N . LEU A 1 102 ? 18.237 41.765 0.593 1.00 86.06 102 LEU A N 1
ATOM 832 C CA . LEU A 1 102 ? 18.714 41.187 1.866 1.00 86.06 102 LEU A CA 1
ATOM 833 C C . LEU A 1 102 ? 19.410 42.203 2.789 1.00 86.06 102 LEU A C 1
ATOM 835 O O . LEU A 1 102 ? 19.535 41.946 3.993 1.00 86.06 102 LEU A O 1
ATOM 839 N N . ASN A 1 103 ? 19.857 43.336 2.241 1.00 82.12 103 ASN A N 1
ATOM 840 C CA . ASN A 1 103 ? 20.553 44.393 2.980 1.00 82.12 103 ASN A CA 1
ATOM 841 C C . ASN A 1 103 ? 19.660 45.610 3.281 1.00 82.12 103 ASN A C 1
ATOM 843 O O . ASN A 1 103 ? 20.036 46.450 4.096 1.00 82.12 103 ASN A O 1
ATOM 847 N N . GLU A 1 104 ? 18.469 45.680 2.686 1.00 82.75 104 GLU A N 1
ATOM 848 C CA . GLU A 1 104 ? 17.567 46.832 2.756 1.00 82.75 104 GLU A CA 1
ATOM 849 C C . GLU A 1 104 ? 16.284 46.537 3.555 1.00 82.75 104 GLU A C 1
ATOM 851 O O . GLU A 1 104 ? 15.908 45.389 3.803 1.00 82.75 104 GLU A O 1
ATOM 856 N N . GLY A 1 105 ? 15.587 47.602 3.960 1.00 83.56 105 GLY A N 1
ATOM 857 C CA . GLY A 1 105 ? 14.230 47.530 4.507 1.00 83.56 105 GLY A CA 1
ATOM 858 C C . GLY A 1 105 ? 14.071 46.626 5.735 1.00 83.56 105 GLY A C 1
ATOM 859 O O . GLY A 1 105 ? 14.885 46.639 6.661 1.00 83.56 105 GLY A O 1
ATOM 860 N N . THR A 1 106 ? 12.990 45.840 5.751 1.00 84.38 106 THR A N 1
ATOM 861 C CA . THR A 1 106 ? 12.629 44.934 6.857 1.00 84.38 106 THR A CA 1
ATOM 862 C C . THR A 1 106 ? 13.637 43.803 7.061 1.00 84.38 106 THR A C 1
ATOM 864 O O . THR A 1 106 ? 13.682 43.203 8.136 1.00 84.38 106 THR A O 1
ATOM 867 N N . PHE A 1 107 ? 14.487 43.531 6.070 1.00 87.62 107 PHE A N 1
ATOM 868 C CA . PHE A 1 107 ? 15.505 42.491 6.136 1.00 87.62 107 PHE A CA 1
ATOM 869 C C . PHE A 1 107 ? 16.813 42.976 6.742 1.00 87.62 107 PHE A C 1
ATOM 871 O O . PHE A 1 107 ? 17.701 42.152 6.914 1.00 87.62 107 PHE A O 1
ATOM 878 N N . ARG A 1 108 ? 16.980 44.248 7.112 1.00 86.19 108 ARG A N 1
ATOM 879 C CA . ARG A 1 108 ? 18.186 44.714 7.814 1.00 86.19 108 ARG A CA 1
ATOM 880 C C . ARG A 1 108 ? 18.152 44.289 9.297 1.00 86.19 108 ARG A C 1
ATOM 882 O O . ARG A 1 108 ? 17.114 44.459 9.938 1.00 86.19 108 ARG A O 1
ATOM 889 N N . PRO A 1 109 ? 19.245 43.740 9.870 1.00 84.38 109 PRO A N 1
ATOM 890 C CA . PRO A 1 109 ? 19.304 43.385 11.282 1.00 84.38 109 PRO A CA 1
ATOM 891 C C . PRO A 1 109 ? 19.605 44.640 12.111 1.00 84.38 109 PRO A C 1
ATOM 893 O O . PRO A 1 109 ? 20.611 45.318 11.879 1.00 84.38 109 PRO A O 1
ATOM 896 N N . LEU A 1 110 ? 18.739 44.956 13.070 1.00 83.69 110 LEU A N 1
ATOM 897 C CA . LEU A 1 110 ? 18.795 46.212 13.824 1.00 83.69 110 LEU A CA 1
ATOM 898 C C . LEU A 1 110 ? 19.594 46.044 15.121 1.00 83.69 110 LEU A C 1
ATOM 900 O O . LEU A 1 110 ? 20.529 46.807 15.379 1.00 83.69 110 LEU A O 1
ATOM 904 N N . VAL A 1 111 ? 19.287 44.991 15.884 1.00 87.38 111 VAL A N 1
ATOM 905 C CA . VAL A 1 111 ? 19.862 44.729 17.214 1.00 87.38 111 VAL A CA 1
ATOM 906 C C . VAL A 1 111 ? 20.999 43.694 17.185 1.00 87.38 111 VAL A C 1
ATOM 908 O O . VAL A 1 111 ? 21.055 42.872 16.263 1.00 87.38 111 VAL A O 1
ATOM 911 N N . PRO A 1 112 ? 21.901 43.676 18.191 1.00 87.12 112 PRO A N 1
ATOM 912 C CA . PRO A 1 112 ? 23.027 42.736 18.243 1.00 87.12 112 PRO A CA 1
ATOM 913 C C . PRO A 1 112 ? 22.619 41.260 18.122 1.00 87.12 112 PRO A C 1
ATOM 915 O O . PRO A 1 112 ? 23.261 40.508 17.394 1.00 87.12 112 PRO A O 1
ATOM 918 N N . ALA A 1 113 ? 21.505 40.857 18.742 1.00 85.62 113 ALA A N 1
ATOM 919 C CA . ALA A 1 113 ? 20.992 39.489 18.652 1.00 85.62 113 ALA A CA 1
ATOM 920 C C . ALA A 1 113 ? 20.587 39.086 17.218 1.00 85.62 113 ALA A C 1
ATOM 922 O O . ALA A 1 113 ? 20.848 37.965 16.789 1.00 85.62 113 ALA A O 1
ATOM 923 N N . GLU A 1 114 ? 20.008 40.003 16.435 1.00 89.00 114 GLU A N 1
ATOM 924 C CA . GLU A 1 114 ? 19.673 39.750 15.026 1.00 89.00 114 GLU A CA 1
ATOM 925 C C . GLU A 1 114 ? 20.926 39.650 14.150 1.00 89.00 114 GLU A C 1
ATOM 927 O O . GLU A 1 114 ? 20.968 38.846 13.214 1.00 89.00 114 GLU A O 1
ATOM 932 N N . ARG A 1 115 ? 21.959 40.449 14.458 1.00 88.56 115 ARG A N 1
ATOM 933 C CA . ARG A 1 115 ? 23.263 40.371 13.780 1.00 88.56 115 ARG A CA 1
ATOM 934 C C . ARG A 1 115 ? 23.944 39.035 14.057 1.00 88.56 115 ARG A C 1
ATOM 936 O O . ARG A 1 115 ? 24.512 38.458 13.137 1.00 88.56 115 ARG A O 1
ATOM 943 N N . GLU A 1 116 ? 23.824 38.520 15.276 1.00 88.88 116 GLU A N 1
ATOM 944 C CA . GLU A 1 116 ? 24.360 37.211 15.649 1.00 88.88 116 GLU A CA 1
ATOM 945 C C . GLU A 1 116 ? 23.630 36.058 14.939 1.00 88.88 116 GLU A C 1
ATOM 947 O O . GLU A 1 116 ? 24.275 35.154 14.404 1.00 88.88 116 GLU A O 1
ATOM 952 N N . ILE A 1 117 ? 22.294 36.117 14.837 1.00 86.50 117 ILE A N 1
ATOM 953 C CA . ILE A 1 117 ? 21.508 35.151 14.043 1.00 86.50 117 ILE A CA 1
ATOM 954 C C . ILE A 1 117 ? 21.960 35.166 12.575 1.00 86.50 117 ILE A C 1
ATOM 956 O O . ILE A 1 117 ? 22.150 34.104 11.975 1.00 86.50 117 ILE A O 1
ATOM 960 N N . ARG A 1 118 ? 22.175 36.360 12.003 1.00 88.50 118 ARG A N 1
ATOM 961 C CA . ARG A 1 118 ? 22.686 36.504 10.632 1.00 88.50 118 ARG A CA 1
ATOM 962 C C . ARG A 1 118 ? 24.085 35.925 10.470 1.00 88.50 118 ARG A C 1
ATOM 964 O O . ARG A 1 118 ? 24.292 35.139 9.554 1.00 88.50 118 ARG A O 1
ATOM 971 N N . ARG A 1 119 ? 25.009 36.254 11.376 1.00 88.19 119 ARG A N 1
ATOM 972 C CA . ARG A 1 119 ? 26.395 35.765 11.352 1.00 88.19 119 ARG A CA 1
ATOM 973 C C . ARG A 1 119 ? 26.447 34.237 11.343 1.00 88.19 119 ARG A C 1
ATOM 975 O O . ARG A 1 119 ? 27.113 33.661 10.490 1.00 88.19 119 ARG A O 1
ATOM 982 N N . LYS A 1 120 ? 25.686 33.579 12.227 1.00 87.69 120 LYS A N 1
ATOM 983 C CA . LYS A 1 120 ? 25.596 32.107 12.266 1.00 87.69 120 LYS A CA 1
ATOM 984 C C . LYS A 1 120 ? 25.056 31.518 10.962 1.00 87.69 120 LYS A C 1
ATOM 986 O O . LYS A 1 120 ? 25.522 30.468 10.514 1.00 87.69 120 LYS A O 1
ATOM 991 N N . CYS A 1 121 ? 24.075 32.176 10.343 1.00 88.19 121 CYS A N 1
ATOM 992 C CA . CYS A 1 121 ? 23.559 31.734 9.052 1.00 88.19 121 CYS A CA 1
ATOM 993 C C . CYS A 1 121 ? 24.603 31.885 7.939 1.00 88.19 121 CYS A C 1
ATOM 995 O O . CYS A 1 121 ? 24.790 30.950 7.165 1.00 88.19 121 CYS A O 1
ATOM 997 N N . ASP A 1 122 ? 25.309 33.014 7.885 1.00 87.75 122 ASP A N 1
ATOM 998 C CA . ASP A 1 122 ? 26.355 33.268 6.889 1.00 87.75 122 ASP A CA 1
ATOM 999 C C . ASP A 1 122 ? 27.519 32.272 7.026 1.00 87.75 122 ASP A C 1
ATOM 1001 O O . ASP A 1 122 ? 28.022 31.761 6.024 1.00 87.75 122 ASP A O 1
ATOM 1005 N N . GLU A 1 123 ? 27.905 31.923 8.258 1.00 88.50 123 GLU A N 1
ATOM 1006 C CA . GLU A 1 123 ? 28.892 30.869 8.531 1.00 88.50 123 GLU A CA 1
ATOM 1007 C C . GLU A 1 123 ? 28.417 29.501 8.052 1.00 88.50 123 GLU A C 1
ATOM 1009 O O . GLU A 1 123 ? 29.180 28.769 7.427 1.00 88.50 123 GLU A O 1
ATOM 1014 N N . THR A 1 124 ? 27.141 29.183 8.276 1.00 86.94 124 THR A N 1
ATOM 1015 C CA . THR A 1 124 ? 26.540 27.935 7.790 1.00 86.94 124 THR A CA 1
ATOM 1016 C C . THR A 1 124 ? 26.551 27.879 6.261 1.00 86.94 124 THR A C 1
ATOM 1018 O O . THR A 1 124 ? 26.937 26.862 5.691 1.00 86.94 124 THR A O 1
ATOM 1021 N N . ILE A 1 125 ? 26.163 28.966 5.585 1.00 88.31 125 ILE A N 1
ATOM 1022 C CA . ILE A 1 125 ? 26.174 29.058 4.116 1.00 88.31 125 ILE A CA 1
ATOM 1023 C C . ILE A 1 125 ? 27.597 28.861 3.584 1.00 88.31 125 ILE A C 1
ATOM 1025 O O . ILE A 1 125 ? 27.803 28.054 2.677 1.00 88.31 125 ILE A O 1
ATOM 1029 N N . ARG A 1 126 ? 28.581 29.550 4.173 1.00 90.25 126 ARG A N 1
ATOM 1030 C CA . ARG A 1 126 ? 29.991 29.442 3.777 1.00 90.25 126 ARG A CA 1
ATOM 1031 C C . ARG A 1 126 ? 30.529 28.026 3.969 1.00 90.25 126 ARG A C 1
ATOM 1033 O O . ARG A 1 126 ? 31.123 27.487 3.044 1.00 90.25 126 ARG A O 1
ATOM 1040 N N . ASN A 1 127 ? 30.316 27.425 5.138 1.00 89.00 127 ASN A N 1
ATOM 1041 C CA . ASN A 1 127 ? 30.830 26.089 5.442 1.00 89.00 127 ASN A CA 1
ATOM 1042 C C . ASN A 1 127 ? 30.221 25.034 4.512 1.00 89.00 127 ASN A C 1
ATOM 1044 O O . ASN A 1 127 ? 30.953 24.210 3.977 1.00 89.00 127 ASN A O 1
ATOM 1048 N N . ASN A 1 128 ? 28.915 25.114 4.237 1.00 87.38 128 ASN A N 1
ATOM 1049 C CA . ASN A 1 128 ? 28.260 24.195 3.304 1.00 87.38 128 ASN A CA 1
ATOM 1050 C C . ASN A 1 128 ? 28.808 24.332 1.880 1.00 87.38 128 ASN A C 1
ATOM 1052 O O . ASN A 1 128 ? 29.113 23.324 1.250 1.00 87.38 128 ASN A O 1
ATOM 1056 N N . ALA A 1 129 ? 28.968 25.565 1.388 1.00 88.19 129 ALA A N 1
ATOM 1057 C CA . ALA A 1 129 ? 29.537 25.811 0.066 1.00 88.19 129 ALA A CA 1
ATOM 1058 C C . ALA A 1 129 ? 30.997 25.325 -0.029 1.00 88.19 129 ALA A C 1
ATOM 1060 O O . ALA A 1 129 ? 31.375 24.743 -1.040 1.00 88.19 129 ALA A O 1
ATOM 1061 N N . MET A 1 130 ? 31.804 25.505 1.027 1.00 88.25 130 MET A N 1
ATOM 1062 C CA . MET A 1 130 ? 33.183 24.996 1.083 1.00 88.25 130 MET A CA 1
ATOM 1063 C C . MET A 1 130 ? 33.234 23.467 1.051 1.00 88.25 130 MET A C 1
ATOM 1065 O O . MET A 1 130 ? 33.943 22.907 0.222 1.00 88.25 130 MET A O 1
ATOM 1069 N N . CYS A 1 131 ? 32.476 22.786 1.916 1.00 86.69 131 CYS A N 1
ATOM 1070 C CA . CYS A 1 131 ? 32.456 21.321 1.959 1.00 86.69 131 CYS A CA 1
ATOM 1071 C C . CYS A 1 131 ? 32.000 20.721 0.625 1.00 86.69 131 CYS A C 1
ATOM 1073 O O . CYS A 1 131 ? 32.583 19.748 0.153 1.00 86.69 131 CYS A O 1
ATOM 1075 N N . TYR A 1 132 ? 30.983 21.321 0.008 1.00 87.94 132 TYR A N 1
ATOM 1076 C CA . TYR A 1 132 ? 30.459 20.870 -1.273 1.00 87.94 132 TYR A CA 1
ATOM 1077 C C . TYR A 1 132 ? 31.454 21.082 -2.424 1.00 87.94 132 TYR A C 1
ATOM 1079 O O . TYR A 1 132 ? 31.655 20.172 -3.227 1.00 87.94 132 TYR A O 1
ATOM 1087 N N . ALA A 1 133 ? 32.137 22.231 -2.461 1.00 88.12 133 ALA A N 1
ATOM 1088 C CA . ALA A 1 133 ? 33.199 22.488 -3.431 1.00 88.12 133 ALA A CA 1
ATOM 1089 C C . ALA A 1 133 ? 34.358 21.491 -3.283 1.00 88.12 133 ALA A C 1
ATOM 1091 O O . ALA A 1 133 ? 34.755 20.871 -4.262 1.00 88.12 133 ALA A O 1
ATOM 1092 N N . ILE A 1 134 ? 34.850 21.268 -2.057 1.00 87.62 134 ILE A N 1
ATOM 1093 C CA . ILE A 1 134 ? 35.950 20.327 -1.788 1.00 87.62 134 ILE A CA 1
ATOM 1094 C C . ILE A 1 134 ? 35.594 18.910 -2.258 1.00 87.62 134 ILE A C 1
ATOM 1096 O O . ILE A 1 134 ? 36.409 18.260 -2.908 1.00 87.62 134 ILE A O 1
ATOM 1100 N N . LEU A 1 135 ? 34.376 18.439 -1.972 1.00 85.38 135 LEU A N 1
ATOM 1101 C CA . LEU A 1 135 ? 33.917 17.109 -2.383 1.00 85.38 135 LEU A CA 1
ATOM 1102 C C . LEU A 1 135 ? 33.950 16.927 -3.911 1.00 85.38 135 LEU A C 1
ATOM 1104 O O . LEU A 1 135 ? 34.408 15.893 -4.405 1.00 85.38 135 LEU A O 1
ATOM 1108 N N . ILE A 1 136 ? 33.468 17.923 -4.658 1.00 85.12 136 ILE A N 1
ATOM 1109 C CA . ILE A 1 136 ? 33.405 17.857 -6.123 1.00 85.12 136 ILE A CA 1
ATOM 1110 C C . ILE A 1 136 ? 34.799 17.979 -6.741 1.00 85.12 136 ILE A C 1
ATOM 1112 O O . ILE A 1 136 ? 35.126 17.198 -7.634 1.00 85.12 136 ILE A O 1
ATOM 1116 N N . GLU A 1 137 ? 35.643 18.877 -6.235 1.00 84.06 137 GLU A N 1
ATOM 1117 C CA . GLU A 1 137 ? 37.002 19.058 -6.756 1.00 84.06 137 GLU A CA 1
ATOM 1118 C C . GLU A 1 137 ? 37.893 17.834 -6.500 1.00 84.06 137 GLU A C 1
ATOM 1120 O O . GLU A 1 137 ? 38.618 17.410 -7.398 1.00 84.06 137 GLU A O 1
ATOM 1125 N N . ILE A 1 138 ? 37.786 17.188 -5.330 1.00 85.44 138 ILE A N 1
ATOM 1126 C CA . ILE A 1 138 ? 38.488 15.918 -5.058 1.00 85.44 138 ILE A CA 1
ATOM 1127 C C . ILE A 1 138 ? 38.055 14.838 -6.055 1.00 85.44 138 ILE A C 1
ATOM 1129 O O . ILE A 1 138 ? 38.890 14.099 -6.577 1.00 85.44 138 ILE A O 1
ATOM 1133 N N . THR A 1 139 ? 36.759 14.763 -6.356 1.00 84.44 139 THR A N 1
ATOM 1134 C CA . THR A 1 139 ? 36.222 13.776 -7.301 1.00 84.44 139 THR A CA 1
ATOM 1135 C C . THR A 1 139 ? 36.683 14.055 -8.731 1.00 84.44 139 THR A C 1
ATOM 1137 O O . THR A 1 139 ? 37.060 13.131 -9.454 1.00 84.44 139 THR A O 1
ATOM 1140 N N . CYS A 1 140 ? 36.712 15.326 -9.138 1.00 84.75 140 CYS A N 1
ATOM 1141 C CA . CYS A 1 140 ? 37.217 15.732 -10.446 1.00 84.75 140 CYS A CA 1
ATOM 1142 C C . CYS A 1 140 ? 38.715 15.422 -10.583 1.00 84.75 140 CYS A C 1
ATOM 1144 O O . CYS A 1 140 ? 39.129 14.812 -11.569 1.00 84.75 140 CYS A O 1
ATOM 1146 N N . ALA A 1 141 ? 39.517 15.752 -9.565 1.00 85.19 141 ALA A N 1
ATOM 1147 C CA . ALA A 1 141 ? 40.944 15.439 -9.526 1.00 85.19 141 ALA A CA 1
ATOM 1148 C C . ALA A 1 141 ? 41.209 13.923 -9.570 1.00 85.19 141 ALA A C 1
ATOM 1150 O O . ALA A 1 141 ? 42.087 13.473 -10.307 1.00 85.19 141 ALA A O 1
ATOM 1151 N N . GLY A 1 142 ? 40.412 13.128 -8.847 1.00 82.56 142 GLY A N 1
ATOM 1152 C CA . GLY A 1 142 ? 40.469 11.666 -8.893 1.00 82.56 142 GLY A CA 1
ATOM 1153 C C . GLY A 1 142 ? 40.186 11.108 -10.291 1.00 82.56 142 GLY A C 1
ATOM 1154 O O . GLY A 1 142 ? 40.938 10.265 -10.776 1.00 82.56 142 GLY A O 1
ATOM 1155 N N . ASN A 1 143 ? 39.166 11.627 -10.982 1.00 81.88 143 ASN A N 1
ATOM 1156 C CA . ASN A 1 143 ? 38.840 11.2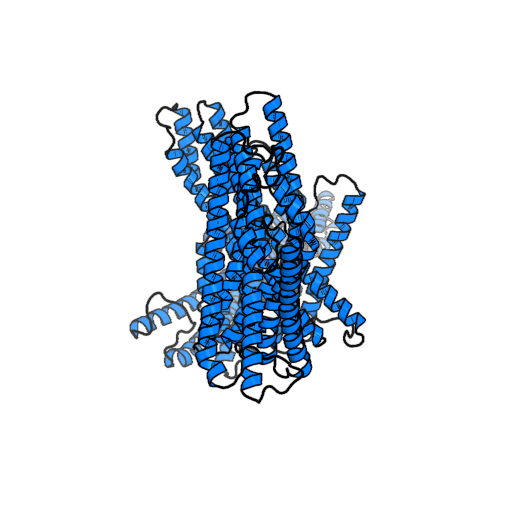22 -12.356 1.00 81.88 143 ASN A CA 1
ATOM 1157 C C . ASN A 1 143 ? 39.934 11.592 -13.369 1.00 81.88 143 ASN A C 1
ATOM 1159 O O . ASN A 1 143 ? 40.256 10.792 -14.251 1.00 81.88 143 ASN A O 1
ATOM 1163 N N . VAL A 1 144 ? 40.539 12.778 -13.241 1.00 85.12 144 VAL A N 1
ATOM 1164 C CA . VAL A 1 144 ? 41.690 13.186 -14.067 1.00 85.12 144 VAL A CA 1
ATOM 1165 C C . VAL A 1 144 ? 42.861 12.225 -13.849 1.00 85.12 144 VAL A C 1
ATOM 1167 O O . VAL A 1 144 ? 43.446 11.737 -14.816 1.00 85.12 144 VAL A O 1
ATOM 1170 N N . LEU A 1 145 ? 43.175 11.909 -12.589 1.00 84.38 145 LEU A N 1
ATOM 1171 C CA . LEU A 1 145 ? 44.280 11.022 -12.227 1.00 84.38 145 LEU A CA 1
ATOM 1172 C C . LEU A 1 145 ? 44.077 9.600 -12.768 1.00 84.38 145 LEU A C 1
ATOM 1174 O O . LEU A 1 145 ? 44.981 9.049 -13.396 1.00 84.38 145 LEU A O 1
ATOM 1178 N N . VAL A 1 146 ? 42.888 9.020 -12.574 1.00 82.12 146 VAL A N 1
ATOM 1179 C CA . VAL A 1 146 ? 42.546 7.683 -13.091 1.00 82.12 146 VAL A CA 1
ATOM 1180 C C . VAL A 1 146 ? 42.694 7.637 -14.609 1.00 82.12 146 VAL A C 1
ATOM 1182 O O . VAL A 1 146 ? 43.266 6.687 -15.146 1.00 82.12 146 VAL A O 1
ATOM 1185 N N . SER A 1 147 ? 42.236 8.671 -15.307 1.00 84.00 147 SER A N 1
ATOM 1186 C CA . SER A 1 147 ? 42.337 8.732 -16.761 1.00 84.00 147 SER A CA 1
ATOM 1187 C C . SER A 1 147 ? 43.765 8.910 -17.275 1.00 84.00 147 SER A C 1
ATOM 1189 O O . SER A 1 147 ? 44.140 8.276 -18.262 1.00 84.00 147 SER A O 1
ATOM 1191 N N . LEU A 1 148 ? 44.591 9.715 -16.601 1.00 83.94 148 LEU A N 1
ATOM 1192 C CA . LEU A 1 148 ? 46.009 9.845 -16.951 1.00 83.94 148 LEU A CA 1
ATOM 1193 C C . LEU A 1 148 ? 46.735 8.495 -16.848 1.00 83.94 148 LEU A C 1
ATOM 1195 O O . LEU A 1 148 ? 47.556 8.161 -17.702 1.00 83.94 148 LEU A O 1
ATOM 1199 N N . LEU A 1 149 ? 46.394 7.692 -15.836 1.00 80.81 149 LEU A N 1
ATOM 1200 C CA . LEU A 1 149 ? 46.988 6.371 -15.612 1.00 80.81 149 LEU A CA 1
ATOM 1201 C C . LEU A 1 149 ? 46.481 5.290 -16.584 1.00 80.81 149 LEU A C 1
ATOM 1203 O O . LEU A 1 149 ? 47.184 4.302 -16.805 1.00 80.81 149 LEU A O 1
ATOM 1207 N N . THR A 1 150 ? 45.289 5.464 -17.162 1.00 80.94 150 THR A N 1
ATOM 1208 C CA . THR A 1 150 ? 44.610 4.447 -17.986 1.00 80.94 150 THR A CA 1
ATOM 1209 C C . THR A 1 150 ? 44.467 4.877 -19.449 1.00 80.94 150 THR A C 1
ATOM 1211 O O . THR A 1 150 ? 45.158 4.350 -20.321 1.00 80.94 150 THR A O 1
ATOM 1214 N N . ASN A 1 151 ? 43.599 5.846 -19.729 1.00 81.69 151 ASN A N 1
ATOM 1215 C CA . ASN A 1 151 ? 43.225 6.277 -21.076 1.00 81.69 151 ASN A CA 1
ATOM 1216 C C . ASN A 1 151 ? 44.356 7.033 -21.781 1.00 81.69 151 ASN A C 1
ATOM 1218 O O . ASN A 1 151 ? 44.699 6.701 -22.918 1.00 81.69 151 ASN A O 1
ATOM 1222 N N . PHE A 1 152 ? 45.009 7.971 -21.082 1.00 83.88 152 PHE A N 1
ATOM 1223 C CA . PHE A 1 152 ? 46.096 8.761 -21.665 1.00 83.88 152 PHE A CA 1
ATOM 1224 C C . PHE A 1 152 ? 47.290 7.887 -22.060 1.00 83.88 152 PHE A C 1
ATOM 1226 O O . PHE A 1 152 ? 47.815 8.011 -23.168 1.00 83.88 152 PHE A O 1
ATOM 1233 N N . ARG A 1 153 ? 47.661 6.936 -21.190 1.00 82.06 153 ARG A N 1
ATOM 1234 C CA . ARG A 1 153 ? 48.714 5.943 -21.458 1.00 82.06 153 ARG A CA 1
ATOM 1235 C C . ARG A 1 153 ? 48.412 5.090 -22.696 1.00 82.06 153 ARG A C 1
ATOM 1237 O O . ARG A 1 153 ? 49.334 4.738 -23.425 1.00 82.06 153 ARG A O 1
ATOM 1244 N N . ASN A 1 154 ? 47.135 4.804 -22.947 1.00 82.69 154 ASN A N 1
ATOM 1245 C CA . ASN A 1 154 ? 46.668 3.977 -24.060 1.00 82.69 154 ASN A CA 1
ATOM 1246 C C . ASN A 1 154 ? 46.282 4.781 -25.318 1.00 82.69 154 ASN A C 1
ATOM 1248 O O . ASN A 1 154 ? 45.722 4.197 -26.244 1.00 82.69 154 ASN A O 1
ATOM 1252 N N . ARG A 1 155 ? 46.562 6.096 -25.366 1.00 83.31 155 ARG A N 1
ATOM 1253 C CA . ARG A 1 155 ? 46.161 7.015 -26.456 1.00 83.31 155 ARG A CA 1
ATOM 1254 C C . ARG A 1 155 ? 44.664 6.954 -26.790 1.00 83.31 155 ARG A C 1
ATOM 1256 O O . ARG A 1 155 ? 44.274 7.010 -27.954 1.00 83.31 155 ARG A O 1
ATOM 1263 N N . LYS A 1 156 ? 43.823 6.824 -25.763 1.00 83.94 156 LYS A N 1
ATOM 1264 C CA . LYS A 1 156 ? 42.363 6.869 -25.888 1.00 83.94 156 LYS A CA 1
ATOM 1265 C C . LYS A 1 156 ? 41.837 8.126 -25.209 1.00 83.94 156 LYS A C 1
ATOM 1267 O O . LYS A 1 156 ? 42.262 8.451 -24.103 1.00 83.94 156 LYS A O 1
ATOM 1272 N N . LEU A 1 157 ? 40.906 8.814 -25.865 1.00 84.75 157 LEU A N 1
ATOM 1273 C CA . LEU A 1 157 ? 40.167 9.906 -25.236 1.00 84.75 157 LEU A CA 1
ATOM 1274 C C . LEU A 1 157 ? 39.321 9.354 -24.081 1.00 84.75 157 LEU A C 1
ATOM 1276 O O . LEU A 1 157 ? 38.813 8.235 -24.155 1.00 84.75 157 LEU A O 1
ATOM 1280 N N . THR A 1 158 ? 39.196 10.131 -23.006 1.00 83.50 158 THR A N 1
ATOM 1281 C CA . THR A 1 158 ? 38.420 9.737 -21.819 1.00 83.50 158 THR A CA 1
ATOM 1282 C C . THR A 1 158 ? 36.935 9.724 -22.120 1.00 83.50 158 THR A C 1
ATOM 1284 O O . THR A 1 158 ? 36.223 8.805 -21.720 1.00 83.50 158 THR A O 1
ATOM 1287 N N . PHE A 1 159 ? 36.484 10.761 -22.818 1.00 85.75 159 PHE A N 1
ATOM 1288 C CA . PHE A 1 159 ? 35.107 10.922 -23.240 1.00 85.75 159 PHE A CA 1
ATOM 1289 C C . PHE A 1 159 ? 35.093 10.786 -24.762 1.00 85.75 159 PHE A C 1
ATOM 1291 O O . PHE A 1 159 ? 35.727 11.605 -25.431 1.00 85.75 159 PHE A O 1
ATOM 1298 N N . PRO A 1 160 ? 34.447 9.755 -25.328 1.00 83.88 160 PRO A N 1
ATOM 1299 C CA . PRO A 1 160 ? 34.291 9.659 -26.775 1.00 83.88 160 PRO A CA 1
ATOM 1300 C C . PRO A 1 160 ? 33.572 10.910 -27.283 1.00 83.88 160 PRO A C 1
ATOM 1302 O O . PRO A 1 160 ? 32.540 11.285 -26.728 1.00 83.88 160 PRO A O 1
ATOM 1305 N N . GLU A 1 161 ? 34.140 11.600 -28.266 1.00 85.12 161 GLU A N 1
ATOM 1306 C CA . GLU A 1 161 ? 33.562 12.817 -28.829 1.00 85.12 161 GLU A CA 1
ATOM 1307 C C . GLU A 1 161 ? 33.849 12.905 -30.324 1.00 85.12 161 GLU A C 1
ATOM 1309 O O . GLU A 1 161 ? 34.914 12.485 -30.786 1.00 85.12 161 GLU A O 1
ATOM 1314 N N . TRP A 1 162 ? 32.928 13.527 -31.055 1.00 89.62 162 TRP A N 1
ATOM 1315 C CA . TRP A 1 162 ? 33.116 13.789 -32.467 1.00 89.62 162 TRP A CA 1
ATOM 1316 C C . TRP A 1 162 ? 33.845 15.118 -32.643 1.00 89.62 162 TRP A C 1
ATOM 1318 O O . TRP A 1 162 ? 33.379 16.162 -32.179 1.00 89.62 162 TRP A O 1
ATOM 1328 N N . VAL A 1 163 ? 34.974 15.093 -33.350 1.00 87.00 163 VAL A N 1
ATOM 1329 C CA . VAL A 1 163 ? 35.713 16.291 -33.760 1.00 87.00 163 VAL A CA 1
ATOM 1330 C C . VAL A 1 163 ? 35.856 16.330 -35.283 1.00 87.00 163 VAL A C 1
ATOM 1332 O O . VAL A 1 163 ? 36.067 15.292 -35.907 1.00 87.00 163 VAL A O 1
ATOM 1335 N N . PRO A 1 164 ? 35.786 17.517 -35.913 1.00 86.25 164 PRO A N 1
ATOM 1336 C CA . PRO A 1 164 ? 35.841 17.655 -37.371 1.00 86.25 164 PRO A CA 1
ATOM 1337 C C . PRO A 1 164 ? 37.261 17.507 -37.956 1.00 86.25 164 PRO A C 1
ATOM 1339 O O . PRO A 1 164 ? 37.502 17.901 -39.095 1.00 86.25 164 PRO A O 1
ATOM 1342 N N . TYR A 1 165 ? 38.220 16.999 -37.181 1.00 89.19 165 TYR A N 1
ATOM 1343 C CA . TYR A 1 165 ? 39.626 16.854 -37.554 1.00 89.19 165 TYR A CA 1
ATOM 1344 C C . TYR A 1 165 ? 40.196 15.540 -37.009 1.00 89.19 165 TYR A C 1
ATOM 1346 O O . TYR A 1 165 ? 39.758 15.042 -35.975 1.00 89.19 165 TYR A O 1
ATOM 1354 N N . ASP A 1 166 ? 41.203 14.993 -37.689 1.00 84.56 166 ASP A N 1
ATOM 1355 C CA . ASP A 1 166 ? 41.890 13.783 -37.237 1.00 84.56 166 ASP A CA 1
ATOM 1356 C C . ASP A 1 166 ? 42.853 14.105 -36.082 1.00 84.56 166 ASP A C 1
ATOM 1358 O O . ASP A 1 166 ? 43.780 14.908 -36.219 1.00 84.56 166 ASP A O 1
ATOM 1362 N N . TYR A 1 167 ? 42.627 13.472 -34.930 1.00 88.31 167 TYR A N 1
ATOM 1363 C CA . TYR A 1 167 ? 43.449 13.610 -33.728 1.00 88.31 167 TYR A CA 1
ATOM 1364 C C . TYR A 1 167 ? 44.501 12.499 -33.581 1.00 88.31 167 TYR A C 1
ATOM 1366 O O . TYR A 1 167 ? 45.156 12.419 -32.543 1.00 88.31 167 TYR A O 1
ATOM 1374 N N . SER A 1 168 ? 44.716 11.666 -34.605 1.00 86.25 168 SER A N 1
ATOM 1375 C CA . SER A 1 168 ? 45.784 10.653 -34.630 1.00 86.25 168 SER A CA 1
ATOM 1376 C C . SER A 1 168 ? 47.196 11.212 -34.345 1.00 86.25 168 SER A C 1
ATOM 1378 O O . SER A 1 168 ? 47.975 10.536 -33.660 1.00 86.25 168 SER A O 1
ATOM 1380 N N . PRO A 1 169 ? 47.575 12.432 -34.797 1.00 92.31 169 PRO A N 1
ATOM 1381 C CA . PRO A 1 169 ? 48.854 13.041 -34.427 1.00 92.31 169 PRO A CA 1
ATOM 1382 C C . PRO A 1 169 ? 48.937 13.379 -32.929 1.00 92.31 169 PRO A C 1
ATOM 1384 O O . PRO A 1 169 ? 48.052 14.027 -32.377 1.00 92.31 169 PRO A O 1
ATOM 1387 N N . TYR A 1 170 ? 50.057 13.036 -32.277 1.00 87.75 170 TYR A N 1
ATOM 1388 C CA . TYR A 1 170 ? 50.228 13.172 -30.817 1.00 87.75 170 TYR A CA 1
ATOM 1389 C C . TYR A 1 170 ? 49.966 14.588 -30.275 1.00 87.75 170 TYR A C 1
ATOM 1391 O O . TYR A 1 170 ? 49.377 14.745 -29.209 1.00 87.75 170 TYR A O 1
ATOM 1399 N N . VAL A 1 171 ? 50.382 15.628 -31.005 1.00 90.38 171 VAL A N 1
ATOM 1400 C CA . VAL A 1 171 ? 50.164 17.025 -30.591 1.00 90.38 171 VAL A CA 1
ATOM 1401 C C . VAL A 1 171 ? 48.675 17.374 -30.605 1.00 90.38 171 VAL A C 1
ATOM 1403 O O . VAL A 1 171 ? 48.189 17.992 -29.662 1.00 90.38 171 VAL A O 1
ATOM 1406 N N . ILE A 1 172 ? 47.945 16.938 -31.636 1.00 89.44 172 ILE A N 1
ATOM 1407 C CA . ILE A 1 172 ? 46.505 17.187 -31.769 1.00 89.44 172 ILE A CA 1
ATOM 1408 C C . ILE A 1 172 ? 45.744 16.387 -30.708 1.00 89.44 172 ILE A C 1
ATOM 1410 O O . ILE A 1 172 ? 44.932 16.967 -29.998 1.00 89.44 172 ILE A O 1
ATOM 1414 N N . TYR A 1 173 ? 46.096 15.114 -30.494 1.00 91.12 173 TYR A N 1
ATOM 1415 C CA . TYR A 1 173 ? 45.566 14.308 -29.390 1.00 91.12 173 TYR A CA 1
ATOM 1416 C C . TYR A 1 173 ? 45.723 14.997 -28.023 1.00 91.12 173 TYR A C 1
ATOM 1418 O O . TYR A 1 173 ? 44.763 15.079 -27.260 1.00 91.12 173 TYR A O 1
ATOM 1426 N N . CYS A 1 174 ? 46.911 15.528 -27.708 1.00 89.50 174 CYS A N 1
ATOM 1427 C CA . CYS A 1 174 ? 47.155 16.237 -26.448 1.00 89.50 174 CYS A CA 1
ATOM 1428 C C . CYS A 1 174 ? 46.305 17.512 -26.321 1.00 89.50 174 CYS A C 1
ATOM 1430 O O . CYS A 1 174 ? 45.795 17.808 -25.237 1.00 89.50 174 CYS A O 1
ATOM 1432 N N . LEU A 1 175 ? 46.125 18.261 -27.412 1.00 90.12 175 LEU A N 1
ATOM 1433 C CA . LEU A 1 175 ? 45.266 19.448 -27.433 1.00 90.12 175 LEU A CA 1
ATOM 1434 C C . LEU A 1 175 ? 43.788 19.079 -27.235 1.00 90.12 175 LEU A C 1
ATOM 1436 O O . LEU A 1 175 ? 43.108 19.710 -26.428 1.00 90.12 175 LEU A O 1
ATOM 1440 N N . THR A 1 176 ? 43.302 18.020 -27.883 1.00 91.50 176 THR A N 1
ATOM 1441 C CA . THR A 1 176 ? 41.927 17.532 -27.707 1.00 91.50 176 THR A CA 1
ATOM 1442 C C . THR A 1 176 ? 41.710 16.995 -26.291 1.00 91.50 176 THR A C 1
ATOM 1444 O O . THR A 1 176 ? 40.779 17.419 -25.615 1.00 91.50 176 THR A O 1
ATOM 1447 N N . TYR A 1 177 ? 42.619 16.167 -25.767 1.00 91.12 177 TYR A N 1
ATOM 1448 C CA . TYR A 1 177 ? 42.545 15.644 -24.397 1.00 91.12 177 TYR A CA 1
ATOM 1449 C C . TYR A 1 177 ? 42.531 16.766 -23.345 1.00 91.12 177 TYR A C 1
ATOM 1451 O O . TYR A 1 177 ? 41.742 16.733 -22.400 1.00 91.12 177 TYR A O 1
ATOM 1459 N N . THR A 1 178 ? 43.377 17.791 -23.503 1.00 89.62 178 THR A N 1
ATOM 1460 C CA . THR A 1 178 ? 43.379 18.945 -22.587 1.00 89.62 178 THR A CA 1
ATOM 1461 C C . THR A 1 178 ? 42.091 19.759 -22.695 1.00 89.62 178 THR A C 1
ATOM 1463 O O . THR A 1 178 ? 41.541 20.149 -21.664 1.00 89.62 178 THR A O 1
ATOM 1466 N N . TYR A 1 179 ? 41.553 19.946 -23.900 1.00 92.81 179 TYR A N 1
ATOM 1467 C CA . TYR A 1 179 ? 40.253 20.580 -24.115 1.00 92.81 179 TYR A CA 1
ATOM 1468 C C . TYR A 1 179 ? 39.098 19.837 -23.413 1.00 92.81 179 TYR A C 1
ATOM 1470 O O . TYR A 1 179 ? 38.284 20.489 -22.747 1.00 92.81 179 TYR A O 1
ATOM 1478 N N . GLN A 1 180 ? 39.058 18.497 -23.460 1.00 91.06 180 GLN A N 1
ATOM 1479 C CA . GLN A 1 180 ? 38.038 17.704 -22.750 1.00 91.06 180 GLN A CA 1
ATOM 1480 C C . GLN A 1 180 ? 38.054 17.990 -21.245 1.00 91.06 180 GLN A C 1
ATOM 1482 O O . GLN A 1 180 ? 37.023 18.274 -20.632 1.00 91.06 180 GLN A O 1
ATOM 1487 N N . TYR A 1 181 ? 39.241 17.974 -20.638 1.00 89.00 181 TYR A N 1
ATOM 1488 C CA . TYR A 1 181 ? 39.374 18.194 -19.201 1.00 89.00 181 TYR A CA 1
ATOM 1489 C C . TYR A 1 181 ? 39.117 19.632 -18.779 1.00 89.00 181 TYR A C 1
ATOM 1491 O O . TYR A 1 181 ? 38.481 19.849 -17.748 1.00 89.00 181 TYR A O 1
ATOM 1499 N N . VAL A 1 182 ? 39.537 20.614 -19.580 1.00 91.12 182 VAL A N 1
ATOM 1500 C CA . VAL A 1 182 ? 39.176 22.018 -19.347 1.00 91.12 182 VAL A CA 1
ATOM 1501 C C . VAL A 1 182 ? 37.654 22.181 -19.366 1.00 91.12 182 VAL A C 1
ATOM 1503 O O . VAL A 1 182 ? 37.109 22.860 -18.494 1.00 91.12 182 VAL A O 1
ATOM 1506 N N . SER A 1 183 ? 36.956 21.511 -20.285 1.00 90.62 183 SER A N 1
ATOM 1507 C CA . SER A 1 183 ? 35.491 21.550 -20.382 1.00 90.62 183 SER A CA 1
ATOM 1508 C C . SER A 1 183 ? 34.809 20.934 -19.156 1.00 90.62 183 SER A C 1
ATOM 1510 O O . SER A 1 183 ? 33.934 21.564 -18.556 1.00 90.62 183 SER A O 1
ATOM 1512 N N . VAL A 1 184 ? 35.248 19.748 -18.722 1.00 88.06 184 VAL A N 1
ATOM 1513 C CA . VAL A 1 184 ? 34.681 19.044 -17.556 1.00 88.06 184 VAL A CA 1
ATOM 1514 C C . VAL A 1 184 ? 34.952 19.785 -16.243 1.00 88.06 184 VAL A C 1
ATOM 1516 O O . VAL A 1 184 ? 34.036 19.935 -15.433 1.00 88.06 184 VAL A O 1
ATOM 1519 N N . ILE A 1 185 ? 36.168 20.306 -16.044 1.00 89.44 185 ILE A N 1
ATOM 1520 C CA . ILE A 1 185 ? 36.519 21.115 -14.863 1.00 89.44 185 ILE A CA 1
ATOM 1521 C C . ILE A 1 185 ? 35.699 22.411 -14.848 1.00 89.44 185 ILE A C 1
ATOM 1523 O O . ILE A 1 185 ? 35.154 22.819 -13.825 1.00 89.44 185 ILE A O 1
ATOM 1527 N N . THR A 1 186 ? 35.542 23.063 -15.999 1.00 90.31 186 THR A N 1
ATOM 1528 C CA . THR A 1 186 ? 34.710 24.270 -16.086 1.00 90.31 186 THR A CA 1
ATOM 1529 C C . THR A 1 186 ? 33.252 23.958 -15.727 1.00 90.31 186 THR A C 1
ATOM 1531 O O . THR A 1 186 ? 32.621 24.707 -14.977 1.00 90.31 186 THR A O 1
ATOM 1534 N N . ALA A 1 187 ? 32.718 22.820 -16.181 1.00 90.25 187 ALA A N 1
ATOM 1535 C CA . ALA A 1 187 ? 31.372 22.377 -15.829 1.00 90.25 187 ALA A CA 1
ATOM 1536 C C . ALA A 1 187 ? 31.216 22.032 -14.338 1.00 90.25 187 ALA A C 1
ATOM 1538 O O . ALA A 1 187 ? 30.170 22.339 -13.753 1.00 90.25 187 ALA A O 1
ATOM 1539 N N . SER A 1 188 ? 32.225 21.426 -13.699 1.00 88.62 188 SER A N 1
ATOM 1540 C CA . SER A 1 188 ? 32.185 21.139 -12.258 1.00 88.62 188 SER A CA 1
ATOM 1541 C C . SER A 1 188 ? 32.122 22.430 -11.443 1.00 88.62 188 SER A C 1
ATOM 1543 O O . SER A 1 188 ? 31.235 22.565 -10.594 1.00 88.62 188 SER A O 1
ATOM 1545 N N . PHE A 1 189 ? 32.955 23.422 -11.772 1.00 89.38 189 PHE A N 1
ATOM 1546 C CA . PHE A 1 189 ? 32.940 24.734 -11.119 1.00 89.38 189 PHE A CA 1
ATOM 1547 C C . PHE A 1 189 ? 31.597 25.450 -11.270 1.00 89.38 189 PHE A C 1
ATOM 1549 O O . PHE A 1 189 ? 31.055 25.958 -10.284 1.00 89.38 189 PHE A O 1
ATOM 1556 N N . VAL A 1 190 ? 31.021 25.459 -12.475 1.00 91.56 190 VAL A N 1
ATOM 1557 C CA . VAL A 1 190 ? 29.689 26.033 -12.731 1.00 91.56 190 VAL A CA 1
ATOM 1558 C C . VAL A 1 190 ? 28.620 25.372 -11.864 1.00 91.56 190 VAL A C 1
ATOM 1560 O O . VAL A 1 190 ? 27.807 26.068 -11.245 1.00 91.56 190 VAL A O 1
ATOM 1563 N N . ASN A 1 191 ? 28.618 24.039 -11.803 1.00 89.62 191 ASN A N 1
ATOM 1564 C CA . ASN A 1 191 ? 27.652 23.282 -11.015 1.00 89.62 191 ASN A CA 1
ATOM 1565 C C . ASN A 1 191 ? 27.771 23.610 -9.521 1.00 89.62 191 ASN A C 1
ATOM 1567 O O . ASN A 1 191 ? 26.777 23.996 -8.901 1.00 89.62 191 ASN A O 1
ATOM 1571 N N . VAL A 1 192 ? 28.990 23.558 -8.970 1.00 90.31 192 VAL A N 1
ATOM 1572 C CA . VAL A 1 192 ? 29.276 23.909 -7.568 1.00 90.31 192 VAL A CA 1
ATOM 1573 C C . VAL A 1 192 ? 28.801 25.324 -7.245 1.00 90.31 192 VAL A C 1
ATOM 1575 O O . VAL A 1 192 ? 28.142 25.550 -6.222 1.00 90.31 192 VAL A O 1
ATOM 1578 N N . ALA A 1 193 ? 29.127 26.278 -8.118 1.00 90.69 193 ALA A N 1
ATOM 1579 C CA . ALA A 1 193 ? 28.834 27.690 -7.927 1.00 90.69 193 ALA A CA 1
ATOM 1580 C C . ALA A 1 193 ? 27.326 27.966 -7.890 1.00 90.69 193 ALA A C 1
ATOM 1582 O O . ALA A 1 193 ? 26.830 28.614 -6.962 1.00 90.69 193 ALA A O 1
ATOM 1583 N N . CYS A 1 194 ? 26.591 27.450 -8.877 1.00 91.25 194 CYS A N 1
ATOM 1584 C CA . CYS A 1 194 ? 25.156 27.681 -9.009 1.00 91.25 194 CYS A CA 1
ATOM 1585 C C . CYS A 1 194 ? 24.362 26.996 -7.889 1.00 91.25 194 CYS A C 1
ATOM 1587 O O . CYS A 1 194 ? 23.465 27.613 -7.311 1.00 91.25 194 CYS A O 1
ATOM 1589 N N . ASP A 1 195 ? 24.715 25.764 -7.517 1.00 91.12 195 ASP A N 1
ATOM 1590 C CA . ASP A 1 195 ? 24.004 25.027 -6.463 1.00 91.12 195 ASP A CA 1
ATOM 1591 C C . ASP A 1 195 ? 24.211 25.691 -5.094 1.00 91.12 195 ASP A C 1
ATOM 1593 O O . ASP A 1 195 ? 23.260 25.908 -4.335 1.00 91.12 195 ASP A O 1
ATOM 1597 N N . SER A 1 196 ? 25.451 26.104 -4.809 1.00 91.25 196 SER A N 1
ATOM 1598 C CA . SER A 1 196 ? 25.789 26.848 -3.591 1.00 91.25 196 SER A CA 1
ATOM 1599 C C . SER A 1 196 ? 25.044 28.185 -3.518 1.00 91.25 196 SER A C 1
ATOM 1601 O O . SER A 1 196 ? 24.655 28.619 -2.430 1.00 91.25 196 SER A O 1
ATOM 1603 N N . PHE A 1 197 ? 24.814 28.838 -4.661 1.00 91.50 197 PHE A N 1
ATOM 1604 C CA . PHE A 1 197 ? 24.059 30.090 -4.760 1.00 91.50 197 PHE A CA 1
ATOM 1605 C C . PHE A 1 197 ? 22.573 29.912 -4.463 1.00 91.50 197 PHE A C 1
ATOM 1607 O O . PHE A 1 197 ? 22.010 30.660 -3.657 1.00 91.50 197 PHE A O 1
ATOM 1614 N N . ILE A 1 198 ? 21.957 28.876 -5.029 1.00 90.19 198 ILE A N 1
ATOM 1615 C CA . ILE A 1 198 ? 20.557 28.523 -4.766 1.00 90.19 198 ILE A CA 1
ATOM 1616 C C . ILE A 1 198 ? 20.354 28.218 -3.277 1.00 90.19 198 ILE A C 1
ATOM 1618 O O . ILE A 1 198 ? 19.449 28.762 -2.634 1.00 90.19 198 ILE A O 1
ATOM 1622 N N . VAL A 1 199 ? 21.230 27.392 -2.701 1.00 89.75 199 VAL A N 1
ATOM 1623 C CA . VAL A 1 199 ? 21.184 27.048 -1.274 1.00 89.75 199 VAL A CA 1
ATOM 1624 C C . VAL A 1 199 ? 21.406 28.265 -0.382 1.00 89.75 199 VAL A C 1
ATOM 1626 O O . VAL A 1 199 ? 20.724 28.400 0.638 1.00 89.75 199 VAL A O 1
ATOM 1629 N N . GLY A 1 200 ? 22.297 29.178 -0.776 1.00 91.12 200 GLY A N 1
ATOM 1630 C CA . GLY A 1 200 ? 22.512 30.450 -0.089 1.00 91.12 200 GLY A CA 1
ATOM 1631 C C . GLY A 1 200 ? 21.214 31.242 0.076 1.00 91.12 200 GLY A C 1
ATOM 1632 O O . GLY A 1 200 ? 20.866 31.631 1.194 1.00 91.12 200 GLY A O 1
ATOM 1633 N N . PHE A 1 201 ? 20.431 31.398 -0.996 1.00 91.62 201 PHE A N 1
ATOM 1634 C CA . PHE A 1 201 ? 19.133 32.073 -0.919 1.00 91.62 201 PHE A CA 1
ATOM 1635 C C . PHE A 1 201 ? 18.129 31.350 -0.018 1.00 91.62 201 PHE A C 1
ATOM 1637 O O . PHE A 1 201 ? 17.485 31.998 0.809 1.00 91.62 201 PHE A O 1
ATOM 1644 N N . LEU A 1 202 ? 18.008 30.022 -0.123 1.00 88.69 202 LEU A N 1
ATOM 1645 C CA . LEU A 1 202 ? 17.090 29.238 0.719 1.00 88.69 202 LEU A CA 1
ATOM 1646 C C . LEU A 1 202 ? 17.426 29.371 2.212 1.00 88.69 202 LEU A C 1
ATOM 1648 O O . LEU A 1 202 ? 16.534 29.553 3.051 1.00 88.69 202 LEU A O 1
ATOM 1652 N N . LEU A 1 203 ? 18.715 29.329 2.551 1.00 88.56 203 LEU A N 1
ATOM 1653 C CA . LEU A 1 203 ? 19.194 29.530 3.916 1.00 88.56 203 LEU A CA 1
ATOM 1654 C C . LEU A 1 203 ? 18.965 30.965 4.399 1.00 88.56 203 LEU A C 1
ATOM 1656 O O . LEU A 1 203 ? 18.587 31.154 5.556 1.00 88.56 203 LEU A O 1
ATOM 1660 N N . HIS A 1 204 ? 19.076 31.967 3.527 1.00 90.50 204 HIS A N 1
ATOM 1661 C CA . HIS A 1 204 ? 18.717 33.339 3.879 1.00 90.50 204 HIS A CA 1
ATOM 1662 C C . HIS A 1 204 ? 17.224 33.519 4.167 1.00 90.50 204 HIS A C 1
ATOM 1664 O O . HIS A 1 204 ? 16.887 34.247 5.103 1.00 90.50 204 HIS A O 1
ATOM 1670 N N . VAL A 1 205 ? 16.326 32.821 3.465 1.00 89.62 205 VAL A N 1
ATOM 1671 C CA . VAL A 1 205 ? 14.898 32.810 3.836 1.00 89.62 205 VAL A CA 1
ATOM 1672 C C . VAL A 1 205 ? 14.713 32.206 5.234 1.00 89.62 205 VAL A C 1
ATOM 1674 O O . VAL A 1 205 ? 14.021 32.791 6.069 1.00 89.62 205 VAL A O 1
ATOM 1677 N N . CYS A 1 206 ? 15.392 31.093 5.537 1.00 87.81 206 CYS A N 1
ATOM 1678 C CA . CYS A 1 206 ? 15.375 30.497 6.880 1.00 87.81 206 CYS A CA 1
ATOM 1679 C C . CYS A 1 206 ? 15.890 31.480 7.945 1.00 87.81 206 CYS A C 1
ATOM 1681 O O . CYS A 1 206 ? 15.289 31.614 9.011 1.00 87.81 206 CYS A O 1
ATOM 1683 N N . CYS A 1 207 ? 16.975 32.200 7.649 1.00 89.38 207 CYS A N 1
ATOM 1684 C CA . CYS A 1 207 ? 17.537 33.224 8.525 1.00 89.38 207 CYS A CA 1
ATOM 1685 C C . CYS A 1 207 ? 16.529 34.334 8.826 1.00 89.38 207 CYS A C 1
ATOM 1687 O O . CYS A 1 207 ? 16.390 34.736 9.981 1.00 89.38 207 CYS A O 1
ATOM 1689 N N . GLN A 1 208 ? 15.819 34.827 7.807 1.00 91.12 208 GLN A N 1
ATOM 1690 C CA . GLN A 1 208 ? 14.830 35.891 7.983 1.00 91.12 208 GLN A CA 1
ATOM 1691 C C . GLN A 1 208 ? 13.632 35.426 8.815 1.00 91.12 208 GLN A C 1
ATOM 1693 O O . GLN A 1 208 ? 13.143 36.193 9.640 1.00 91.12 208 GLN A O 1
ATOM 1698 N N . ILE A 1 209 ? 13.209 34.164 8.685 1.00 88.00 209 ILE A N 1
ATOM 1699 C CA . ILE A 1 209 ? 12.163 33.584 9.545 1.00 88.00 209 ILE A CA 1
ATOM 1700 C C . ILE A 1 209 ? 12.641 33.485 11.001 1.00 88.00 209 ILE A C 1
ATOM 1702 O O . ILE A 1 209 ? 11.882 33.798 11.917 1.00 88.00 209 ILE A O 1
ATOM 1706 N N . SER A 1 210 ? 13.902 33.111 11.235 1.00 86.56 210 SER A N 1
ATOM 1707 C CA . SER A 1 210 ? 14.490 33.094 12.583 1.00 86.56 210 SER A CA 1
ATOM 1708 C C . SER A 1 210 ? 14.585 34.494 13.199 1.00 86.56 210 SER A C 1
ATOM 1710 O O . SER A 1 210 ? 14.272 34.664 14.378 1.00 86.56 210 SER A O 1
ATOM 1712 N N . ILE A 1 211 ? 14.951 35.506 12.404 1.00 89.19 211 ILE A N 1
ATOM 1713 C CA . ILE A 1 211 ? 14.941 36.918 12.824 1.00 89.19 211 ILE A CA 1
ATOM 1714 C C . ILE A 1 211 ? 13.510 37.370 13.139 1.00 89.19 211 ILE A C 1
ATOM 1716 O O . ILE A 1 211 ? 13.276 37.973 14.183 1.00 89.19 211 ILE A O 1
ATOM 1720 N N . LEU A 1 212 ? 12.536 37.035 12.289 1.00 88.38 212 LEU A N 1
ATOM 1721 C CA . LEU A 1 212 ? 11.127 37.343 12.531 1.00 88.38 212 LEU A CA 1
ATOM 1722 C C . LEU A 1 212 ? 10.620 36.688 13.825 1.00 88.38 212 LEU A C 1
ATOM 1724 O O . LEU A 1 212 ? 9.915 37.331 14.595 1.00 88.38 212 LEU A O 1
ATOM 1728 N N . ASN A 1 213 ? 11.002 35.440 14.105 1.00 83.62 213 ASN A N 1
ATOM 1729 C CA . ASN A 1 213 ? 10.652 34.757 15.353 1.00 83.62 213 ASN A CA 1
ATOM 1730 C C . ASN A 1 213 ? 11.239 35.475 16.579 1.00 83.62 213 ASN A C 1
ATOM 1732 O O . ASN A 1 213 ? 10.543 35.667 17.572 1.00 83.62 213 ASN A O 1
ATOM 1736 N N . TYR A 1 214 ? 12.498 35.918 16.502 1.00 87.25 214 TYR A N 1
ATOM 1737 C CA . TYR A 1 214 ? 13.105 36.732 17.556 1.00 87.25 214 TYR A CA 1
ATOM 1738 C C . TYR A 1 214 ? 12.337 38.048 17.773 1.00 87.25 214 TYR A C 1
ATOM 1740 O O . TYR A 1 214 ? 11.995 38.375 18.908 1.00 87.25 214 TYR A O 1
ATOM 1748 N N . ARG A 1 215 ? 11.982 38.757 16.692 1.00 87.38 215 ARG A N 1
ATOM 1749 C CA . ARG A 1 215 ? 11.201 40.006 16.753 1.00 87.38 215 ARG A CA 1
ATOM 1750 C C . ARG A 1 215 ? 9.805 39.801 17.343 1.00 87.38 215 ARG A C 1
ATOM 1752 O O . ARG A 1 215 ? 9.384 40.589 18.181 1.00 87.38 215 ARG A O 1
ATOM 1759 N N . LEU A 1 216 ? 9.115 38.720 16.970 1.00 82.38 216 LEU A N 1
ATOM 1760 C CA . LEU A 1 216 ? 7.792 38.387 17.509 1.00 82.38 216 LEU A CA 1
ATOM 1761 C C . LEU A 1 216 ? 7.812 38.032 19.001 1.00 82.38 216 LEU A C 1
ATOM 1763 O O . LEU A 1 216 ? 6.807 38.229 19.676 1.00 82.38 216 LEU A O 1
ATOM 1767 N N . LYS A 1 217 ? 8.922 37.499 19.527 1.00 82.25 217 LYS A N 1
ATOM 1768 C CA . LYS A 1 217 ? 9.059 37.219 20.967 1.00 82.25 217 LYS A CA 1
ATOM 1769 C C . LYS A 1 217 ? 9.240 38.486 21.804 1.00 82.25 217 LYS A C 1
ATOM 1771 O O . LYS A 1 217 ? 8.892 38.471 22.976 1.00 82.25 217 LYS A O 1
ATOM 1776 N N . ASN A 1 218 ? 9.736 39.562 21.197 1.00 80.75 218 ASN A N 1
ATOM 1777 C CA . ASN A 1 218 ? 10.086 40.811 21.871 1.00 80.75 218 ASN A CA 1
ATOM 1778 C C . ASN A 1 218 ? 9.189 41.977 21.414 1.00 80.75 218 ASN A C 1
ATOM 1780 O O . ASN A 1 218 ? 9.667 43.092 21.207 1.00 80.75 218 ASN A O 1
ATOM 1784 N N . ILE A 1 219 ? 7.891 41.721 21.212 1.00 84.94 219 ILE A N 1
ATOM 1785 C CA . ILE A 1 219 ? 6.921 42.761 20.841 1.00 84.94 219 ILE A CA 1
ATOM 1786 C C . ILE A 1 219 ? 6.652 43.652 22.055 1.00 84.94 219 ILE A C 1
ATOM 1788 O O . ILE A 1 219 ? 6.196 43.170 23.087 1.00 84.94 219 ILE A O 1
ATOM 1792 N N . THR A 1 220 ? 6.879 44.956 21.904 1.00 76.50 220 THR A N 1
ATOM 1793 C CA . THR A 1 220 ? 6.645 45.959 22.958 1.00 76.50 220 THR A CA 1
ATOM 1794 C C . THR A 1 220 ? 5.539 46.956 22.608 1.00 76.50 220 THR A C 1
ATOM 1796 O O . THR A 1 220 ? 5.005 47.608 23.497 1.00 76.50 220 THR A O 1
ATOM 1799 N N . SER A 1 221 ? 5.164 47.089 21.328 1.00 79.00 221 SER A N 1
ATOM 1800 C CA . SER A 1 221 ? 4.136 48.042 20.874 1.00 79.00 221 SER A CA 1
ATOM 1801 C C . SER A 1 221 ? 3.385 47.586 19.616 1.00 79.00 221 SER A C 1
ATOM 1803 O O . SER A 1 221 ? 3.872 46.768 18.829 1.00 79.00 221 SER A O 1
ATOM 1805 N N . HIS A 1 222 ? 2.221 48.184 19.350 1.00 74.56 222 HIS A N 1
ATOM 1806 C CA . HIS A 1 222 ? 1.451 47.920 18.128 1.00 74.56 222 HIS A CA 1
ATOM 1807 C C . HIS A 1 222 ? 2.248 48.244 16.844 1.00 74.56 222 HIS A C 1
ATOM 1809 O O . HIS A 1 222 ? 2.142 47.532 15.840 1.00 74.56 222 HIS A O 1
ATOM 1815 N N . ASN A 1 223 ? 3.119 49.258 16.884 1.00 77.06 223 ASN A N 1
ATOM 1816 C CA . ASN A 1 223 ? 4.002 49.600 15.766 1.00 77.06 223 ASN A CA 1
ATOM 1817 C C . ASN A 1 223 ? 5.020 48.482 15.482 1.00 77.06 223 ASN A C 1
ATOM 1819 O O . ASN A 1 223 ? 5.261 48.149 14.319 1.00 77.06 223 ASN A O 1
ATOM 1823 N N . THR A 1 224 ? 5.553 47.829 16.525 1.00 79.62 224 THR A N 1
ATOM 1824 C CA . THR A 1 224 ? 6.452 46.669 16.362 1.00 79.62 224 THR A CA 1
ATOM 1825 C C . THR A 1 224 ? 5.739 45.438 15.795 1.00 79.62 224 THR A C 1
ATOM 1827 O O . THR A 1 224 ? 6.327 44.713 14.989 1.00 79.62 224 THR A O 1
ATOM 1830 N N . LEU A 1 225 ? 4.455 45.233 16.116 1.00 79.38 225 LEU A N 1
ATOM 1831 C CA . LEU A 1 225 ? 3.645 44.166 15.520 1.00 79.38 225 LEU A CA 1
ATOM 1832 C C . LEU A 1 225 ? 3.391 44.414 14.024 1.00 79.38 225 LEU A C 1
ATOM 1834 O O . LEU A 1 225 ? 3.603 43.507 13.218 1.00 79.38 225 LEU A O 1
ATOM 1838 N N . ASN A 1 226 ? 3.012 45.638 13.637 1.00 81.81 226 ASN A N 1
ATOM 1839 C CA . ASN A 1 226 ? 2.825 46.008 12.227 1.00 81.81 226 ASN A CA 1
ATOM 1840 C C . ASN A 1 226 ? 4.121 45.837 11.421 1.00 81.81 226 ASN A C 1
ATOM 1842 O O . ASN A 1 226 ? 4.098 45.320 10.302 1.00 81.81 226 ASN A O 1
ATOM 1846 N N . TYR A 1 227 ? 5.263 46.191 12.013 1.00 84.44 227 TYR A N 1
ATOM 1847 C CA . TYR A 1 227 ? 6.571 45.957 11.408 1.00 84.44 227 TYR A CA 1
ATOM 1848 C C . TYR A 1 227 ? 6.867 44.458 11.212 1.00 84.44 227 TYR A C 1
ATOM 1850 O O . TYR A 1 227 ? 7.335 44.064 10.144 1.00 84.44 227 TYR A O 1
ATOM 1858 N N . CYS A 1 228 ? 6.531 43.599 12.182 1.00 85.06 228 CYS A N 1
ATOM 1859 C CA . CYS A 1 228 ? 6.677 42.143 12.048 1.00 85.06 228 CYS A CA 1
ATOM 1860 C C . CYS A 1 228 ? 5.750 41.550 10.976 1.00 85.06 228 CYS A C 1
ATOM 1862 O O . CYS A 1 228 ? 6.161 40.658 10.233 1.00 85.06 228 CYS A O 1
ATOM 1864 N N . VAL A 1 229 ? 4.511 42.041 10.863 1.00 82.62 229 VAL A N 1
ATOM 1865 C CA . VAL A 1 229 ? 3.571 41.618 9.809 1.00 82.62 229 VAL A CA 1
ATOM 1866 C C . VAL A 1 229 ? 4.109 41.997 8.429 1.00 82.62 229 VAL A C 1
ATOM 1868 O O . VAL A 1 229 ? 4.120 41.155 7.528 1.00 82.62 229 VAL A O 1
ATOM 1871 N N . ARG A 1 230 ? 4.633 43.219 8.277 1.00 85.38 230 ARG A N 1
ATOM 1872 C CA . ARG A 1 230 ? 5.278 43.668 7.036 1.00 85.38 230 ARG A CA 1
ATOM 1873 C C . ARG A 1 230 ? 6.523 42.842 6.711 1.00 85.38 230 ARG A C 1
ATOM 1875 O O . ARG A 1 230 ? 6.662 42.379 5.587 1.00 85.38 230 ARG A O 1
ATOM 1882 N N . HIS A 1 231 ? 7.372 42.564 7.703 1.00 89.19 231 HIS A N 1
ATOM 1883 C CA . HIS A 1 231 ? 8.543 41.694 7.542 1.00 89.19 231 HIS A CA 1
ATOM 1884 C C . HIS A 1 231 ? 8.147 40.278 7.102 1.00 89.19 231 HIS A C 1
ATOM 1886 O O . HIS A 1 231 ? 8.764 39.729 6.194 1.00 89.19 231 HIS A O 1
ATOM 1892 N N . HIS A 1 232 ? 7.086 39.700 7.671 1.00 86.94 232 HIS A N 1
ATOM 1893 C CA . HIS A 1 232 ? 6.568 38.397 7.249 1.00 86.94 232 HIS A CA 1
ATOM 1894 C C . HIS A 1 232 ? 6.066 38.401 5.799 1.00 86.94 232 HIS A C 1
ATOM 1896 O O . HIS A 1 232 ? 6.382 37.487 5.036 1.00 86.94 232 HIS A O 1
ATOM 1902 N N . TYR A 1 233 ? 5.318 39.437 5.410 1.00 86.12 233 TYR A N 1
ATOM 1903 C CA . TYR A 1 233 ? 4.872 39.621 4.030 1.00 86.12 233 TYR A CA 1
ATOM 1904 C C . TYR A 1 233 ? 6.063 39.718 3.067 1.00 86.12 233 TYR A C 1
ATOM 1906 O O . TYR A 1 233 ? 6.109 38.995 2.070 1.00 86.12 233 TYR A O 1
ATOM 1914 N N . ASP A 1 234 ? 7.069 40.524 3.411 1.00 87.94 234 ASP A N 1
ATOM 1915 C CA . ASP A 1 234 ? 8.282 40.682 2.609 1.00 87.94 234 ASP A CA 1
ATOM 1916 C C . ASP A 1 234 ? 9.050 39.354 2.474 1.00 87.94 234 ASP A C 1
ATOM 1918 O O . ASP A 1 234 ? 9.527 39.042 1.382 1.00 87.94 234 ASP A O 1
ATOM 1922 N N . ILE A 1 235 ? 9.107 38.518 3.525 1.00 89.25 235 ILE A N 1
ATOM 1923 C CA . ILE A 1 235 ? 9.683 37.157 3.467 1.00 89.25 235 ILE A CA 1
ATOM 1924 C C . ILE A 1 235 ? 8.933 36.282 2.458 1.00 89.25 235 ILE A C 1
ATOM 1926 O O . ILE A 1 235 ? 9.574 35.581 1.674 1.00 89.25 235 ILE A O 1
ATOM 1930 N N . ILE A 1 236 ? 7.597 36.311 2.450 1.00 82.50 236 ILE A N 1
ATOM 1931 C CA . ILE A 1 236 ? 6.786 35.508 1.519 1.00 82.50 236 ILE A CA 1
ATOM 1932 C C . ILE A 1 236 ? 7.011 35.965 0.077 1.00 82.50 236 ILE A C 1
ATOM 1934 O O . ILE A 1 236 ? 7.221 35.132 -0.809 1.00 82.50 236 ILE A O 1
ATOM 1938 N N . VAL A 1 237 ? 6.984 37.278 -0.164 1.00 85.56 237 VAL A N 1
ATOM 1939 C CA . VAL A 1 237 ? 7.235 37.852 -1.492 1.00 85.56 237 VAL A CA 1
ATOM 1940 C C . VAL A 1 237 ? 8.642 37.491 -1.962 1.00 85.56 237 VAL A C 1
ATOM 1942 O O . VAL A 1 237 ? 8.816 37.032 -3.091 1.00 85.56 237 VAL A O 1
ATOM 1945 N N . TYR A 1 238 ? 9.635 37.620 -1.084 1.00 89.62 238 TYR A N 1
ATOM 1946 C CA . TYR A 1 238 ? 11.015 37.257 -1.375 1.00 89.62 238 TYR A CA 1
ATOM 1947 C C . TYR A 1 238 ? 11.168 35.768 -1.700 1.00 89.62 238 TYR A C 1
ATOM 1949 O O . TYR A 1 238 ? 11.746 35.422 -2.726 1.00 89.62 238 TYR A O 1
ATOM 1957 N N . ALA A 1 239 ? 10.593 34.881 -0.885 1.00 86.31 239 ALA A N 1
ATOM 1958 C CA . ALA A 1 239 ? 10.624 33.442 -1.124 1.00 86.31 239 ALA A CA 1
ATOM 1959 C C . ALA A 1 239 ? 9.942 33.065 -2.448 1.00 86.31 239 ALA A C 1
ATOM 1961 O O . ALA A 1 239 ? 10.450 32.212 -3.175 1.00 86.31 239 ALA A O 1
ATOM 1962 N N . ARG A 1 240 ? 8.832 33.727 -2.807 1.00 83.62 240 ARG A N 1
ATOM 1963 C CA . ARG A 1 240 ? 8.165 33.528 -4.102 1.00 83.62 240 ARG A CA 1
ATOM 1964 C C . ARG A 1 240 ? 9.056 33.968 -5.263 1.00 83.62 240 ARG A C 1
ATOM 1966 O O . ARG A 1 240 ? 9.155 33.230 -6.235 1.00 83.62 240 ARG A O 1
ATOM 1973 N N . MET A 1 241 ? 9.723 35.117 -5.146 1.00 84.69 241 MET A N 1
ATOM 1974 C CA . MET A 1 241 ? 10.670 35.607 -6.155 1.00 84.69 241 MET A CA 1
ATOM 1975 C C . MET A 1 241 ? 11.883 34.680 -6.322 1.00 84.69 241 MET A C 1
ATOM 1977 O O . MET A 1 241 ? 12.317 34.444 -7.444 1.00 84.69 241 MET A O 1
ATOM 1981 N N . VAL A 1 242 ? 12.424 34.136 -5.227 1.00 86.88 242 VAL A N 1
ATOM 1982 C CA . VAL A 1 242 ? 13.497 33.127 -5.270 1.00 86.88 242 VAL A CA 1
ATOM 1983 C C . VAL A 1 242 ? 12.992 31.859 -5.963 1.00 86.88 242 VAL A C 1
ATOM 1985 O O . VAL A 1 242 ? 13.638 31.344 -6.873 1.00 86.88 242 VAL A O 1
ATOM 1988 N N . ASN A 1 243 ? 11.801 31.385 -5.588 1.00 85.56 243 ASN A N 1
ATOM 1989 C CA . ASN A 1 243 ? 11.229 30.165 -6.141 1.00 85.56 243 ASN A CA 1
ATOM 1990 C C . ASN A 1 243 ? 10.982 30.272 -7.652 1.00 85.56 243 ASN A C 1
ATOM 1992 O O . ASN A 1 243 ? 11.373 29.371 -8.387 1.00 85.56 243 ASN A O 1
ATOM 1996 N N . THR A 1 244 ? 10.389 31.365 -8.143 1.00 83.62 244 THR A N 1
ATOM 1997 C CA . THR A 1 244 ? 10.098 31.519 -9.583 1.00 83.62 244 THR A CA 1
ATOM 1998 C C . THR A 1 244 ? 11.357 31.532 -10.448 1.00 83.62 244 THR A C 1
ATOM 2000 O O . THR A 1 244 ? 11.299 31.089 -11.591 1.00 83.62 244 THR A O 1
ATOM 2003 N N . ARG A 1 245 ? 12.498 31.988 -9.914 1.00 85.00 245 ARG A N 1
ATOM 2004 C CA . ARG A 1 245 ? 13.777 32.014 -10.641 1.00 85.00 245 ARG A CA 1
ATOM 2005 C C . ARG A 1 245 ? 14.505 30.673 -10.635 1.00 85.00 245 ARG A C 1
ATOM 2007 O O . ARG A 1 245 ? 15.157 30.346 -11.619 1.00 85.00 245 ARG A O 1
ATOM 2014 N N . PHE A 1 246 ? 14.370 29.885 -9.568 1.00 84.50 246 PHE A N 1
ATOM 2015 C CA . PHE A 1 246 ? 15.104 28.624 -9.432 1.00 84.50 246 PHE A CA 1
ATOM 2016 C C . PHE A 1 246 ? 14.284 27.361 -9.721 1.00 84.50 246 PHE A C 1
ATOM 2018 O O . PHE A 1 246 ? 14.888 26.325 -9.973 1.00 84.50 246 PHE A O 1
ATOM 2025 N N . THR A 1 247 ? 12.943 27.418 -9.759 1.00 82.44 247 THR A N 1
ATOM 2026 C CA . THR A 1 247 ? 12.089 26.228 -9.994 1.00 82.44 247 THR A CA 1
ATOM 2027 C C . THR A 1 247 ? 12.471 25.484 -11.272 1.00 82.44 247 THR A C 1
ATOM 2029 O O . THR A 1 247 ? 12.633 24.271 -11.234 1.00 82.44 247 THR A O 1
ATOM 2032 N N . GLY A 1 248 ? 12.656 26.199 -12.387 1.00 78.00 248 GLY A N 1
ATOM 2033 C CA . GLY A 1 248 ? 13.020 25.575 -13.662 1.00 78.00 248 GLY A CA 1
ATOM 2034 C C . GLY A 1 248 ? 14.404 24.919 -13.634 1.00 78.00 248 GLY A C 1
ATOM 2035 O O . GLY A 1 248 ? 14.559 23.800 -14.110 1.00 78.00 248 GLY A O 1
ATOM 2036 N N . ILE A 1 249 ? 15.389 25.575 -13.007 1.00 84.75 249 ILE A N 1
ATOM 2037 C CA . ILE A 1 249 ? 16.758 25.048 -12.875 1.00 84.75 249 ILE A CA 1
ATOM 2038 C C . ILE A 1 249 ? 16.764 23.789 -12.005 1.00 84.75 249 ILE A C 1
ATOM 2040 O O . ILE A 1 249 ? 17.373 22.790 -12.372 1.00 84.75 249 ILE A O 1
ATOM 2044 N N . ILE A 1 250 ? 16.063 23.826 -10.868 1.00 84.00 250 ILE A N 1
ATOM 2045 C CA . ILE A 1 250 ? 15.966 22.695 -9.939 1.00 84.00 250 ILE A CA 1
ATOM 2046 C C . ILE A 1 250 ? 15.227 21.527 -10.604 1.00 84.00 250 ILE A C 1
ATOM 2048 O O . ILE A 1 250 ? 15.680 20.394 -10.496 1.00 84.00 250 ILE A O 1
ATOM 2052 N N . LEU A 1 251 ? 14.130 21.781 -11.327 1.00 79.62 251 LEU A N 1
ATOM 2053 C CA . LEU A 1 251 ? 13.404 20.735 -12.053 1.00 79.62 251 LEU A CA 1
ATOM 2054 C C . LEU A 1 251 ? 14.306 20.049 -13.084 1.00 79.62 251 LEU A C 1
ATOM 2056 O O . LEU A 1 251 ? 14.398 18.824 -13.094 1.00 79.62 251 LEU A O 1
ATOM 2060 N N . PHE A 1 252 ? 15.002 20.837 -13.907 1.00 79.69 252 PHE A N 1
ATOM 2061 C CA . PHE A 1 252 ? 15.905 20.309 -14.925 1.00 79.69 252 PHE A CA 1
ATOM 2062 C C . PHE A 1 252 ? 17.065 19.516 -14.307 1.00 79.69 252 PHE A C 1
ATOM 2064 O O . PHE A 1 252 ? 17.363 18.412 -14.749 1.00 79.69 252 PHE A O 1
ATOM 2071 N N . GLN A 1 253 ? 17.660 20.025 -13.225 1.00 83.19 253 GLN A N 1
ATOM 2072 C CA . GLN A 1 253 ? 18.687 19.314 -12.465 1.00 83.19 253 GLN A CA 1
ATOM 2073 C C . GLN A 1 253 ? 18.193 17.951 -11.966 1.00 83.19 253 GLN A C 1
ATOM 2075 O O . GLN A 1 253 ? 18.911 16.969 -12.104 1.00 83.19 253 GLN A O 1
ATOM 2080 N N . PHE A 1 254 ? 16.997 17.880 -11.376 1.00 79.88 254 PHE A N 1
ATOM 2081 C CA . PHE A 1 254 ? 16.467 16.629 -10.826 1.00 79.88 254 PHE A CA 1
ATOM 2082 C C . PHE A 1 254 ? 16.225 15.592 -11.924 1.00 79.88 254 PHE A C 1
ATOM 2084 O O . PHE A 1 254 ? 16.673 14.459 -11.780 1.00 79.88 254 PHE A O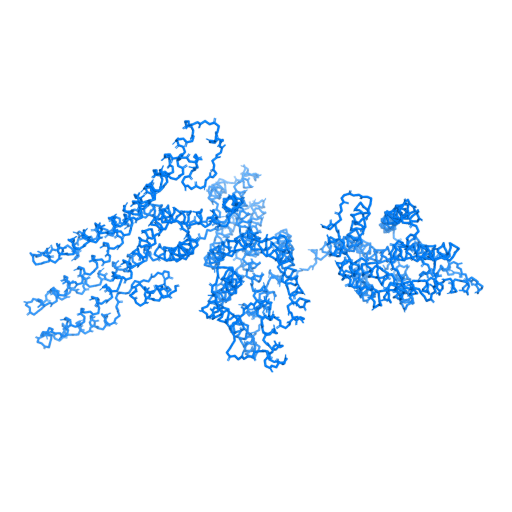 1
ATOM 2091 N N . VAL A 1 255 ? 15.586 15.990 -13.030 1.00 78.88 255 VAL A N 1
ATOM 2092 C CA . VAL A 1 255 ? 15.337 15.102 -14.179 1.00 78.88 255 VAL A CA 1
ATOM 2093 C C . VAL A 1 255 ? 16.653 14.540 -14.714 1.00 78.88 255 VAL A C 1
ATOM 2095 O O . VAL A 1 255 ? 16.797 13.326 -14.873 1.00 78.88 255 VAL A O 1
ATOM 2098 N N . THR A 1 256 ? 17.643 15.407 -14.920 1.00 78.69 256 THR A N 1
ATOM 2099 C CA . THR A 1 256 ? 18.926 14.984 -15.472 1.00 78.69 256 THR A CA 1
ATOM 2100 C C . THR A 1 256 ? 19.740 14.140 -14.489 1.00 78.69 256 THR A C 1
ATOM 2102 O O . THR A 1 256 ? 20.315 13.130 -14.884 1.00 78.69 256 THR A O 1
ATOM 2105 N N . SER A 1 257 ? 19.762 14.481 -13.197 1.00 82.31 257 SER A N 1
ATOM 2106 C CA . SER A 1 257 ? 20.459 13.677 -12.185 1.00 82.31 257 SER A CA 1
ATOM 2107 C C . SER A 1 257 ? 19.840 12.288 -12.011 1.00 82.31 257 SER A C 1
ATOM 2109 O O . SER A 1 257 ? 20.585 11.327 -11.835 1.00 82.31 257 SER A O 1
ATOM 2111 N N . THR A 1 258 ? 18.513 12.149 -12.109 1.00 78.31 258 THR A N 1
ATOM 2112 C CA . THR A 1 258 ? 17.854 10.833 -12.125 1.00 78.31 258 THR A CA 1
ATOM 2113 C C . THR A 1 258 ? 18.314 10.013 -13.326 1.00 78.31 258 THR A C 1
ATOM 2115 O O . THR A 1 258 ? 18.732 8.871 -13.156 1.00 78.31 258 THR A O 1
ATOM 2118 N N . PHE A 1 259 ? 18.329 10.612 -14.519 1.00 73.69 259 PHE A N 1
ATOM 2119 C CA . PHE A 1 259 ? 18.799 9.943 -15.730 1.00 73.69 259 PHE A CA 1
ATOM 2120 C C . PHE A 1 259 ? 20.268 9.485 -15.622 1.00 73.69 259 PHE A C 1
ATOM 2122 O O . PHE A 1 259 ? 20.600 8.350 -15.976 1.00 73.69 259 PHE A O 1
ATOM 2129 N N . VAL A 1 260 ? 21.144 10.346 -15.090 1.00 75.31 260 VAL A N 1
ATOM 2130 C CA . VAL A 1 260 ? 22.571 10.046 -14.885 1.00 75.31 260 VAL A CA 1
ATOM 2131 C C . VAL A 1 260 ? 22.763 8.916 -13.867 1.00 75.31 260 VAL A C 1
ATOM 2133 O O . VAL A 1 260 ? 23.542 8.003 -14.124 1.00 75.31 260 VAL A O 1
ATOM 2136 N N . ILE A 1 261 ? 22.025 8.914 -12.750 1.00 79.88 261 ILE A N 1
ATOM 2137 C CA . ILE A 1 261 ? 22.087 7.827 -11.755 1.00 79.88 261 ILE A CA 1
ATOM 2138 C C . ILE A 1 261 ? 21.634 6.498 -12.375 1.00 79.88 261 ILE A C 1
ATOM 2140 O O . ILE A 1 261 ? 22.325 5.496 -12.216 1.00 79.88 261 ILE A O 1
ATOM 2144 N N . CYS A 1 262 ? 20.521 6.482 -13.115 1.00 72.44 262 CYS A N 1
ATOM 2145 C CA . CYS A 1 262 ? 20.033 5.274 -13.789 1.00 72.44 262 CYS A CA 1
ATOM 2146 C C . CYS A 1 262 ? 21.046 4.733 -14.812 1.00 72.44 262 CYS A C 1
ATOM 2148 O O . CYS A 1 262 ? 21.309 3.531 -14.843 1.00 72.44 262 CYS A O 1
ATOM 2150 N N . SER A 1 263 ? 21.663 5.621 -15.598 1.00 70.06 263 SER A N 1
ATOM 2151 C CA . SER A 1 263 ? 22.691 5.262 -16.586 1.00 70.06 263 SER A CA 1
ATOM 2152 C C . SER A 1 263 ? 23.959 4.700 -15.930 1.00 70.06 263 SER A C 1
ATOM 2154 O O . SER A 1 263 ? 24.500 3.694 -16.390 1.00 70.06 263 SER A O 1
ATOM 2156 N N . ASN A 1 264 ? 24.400 5.296 -14.817 1.00 73.31 264 ASN A N 1
ATOM 2157 C CA . ASN A 1 264 ? 25.561 4.820 -14.063 1.00 73.31 264 ASN A CA 1
ATOM 2158 C C . ASN A 1 264 ? 25.297 3.478 -13.371 1.00 73.31 264 ASN A C 1
ATOM 2160 O O . ASN A 1 264 ? 26.157 2.602 -13.390 1.00 73.31 264 ASN A O 1
ATOM 2164 N N . LEU A 1 265 ? 24.112 3.285 -12.780 1.00 72.94 265 LEU A N 1
ATOM 2165 C CA . LEU A 1 265 ? 23.733 2.012 -12.158 1.00 72.94 265 LEU A CA 1
ATOM 2166 C C . LEU A 1 265 ? 23.702 0.882 -13.190 1.00 72.94 265 LEU A C 1
ATOM 2168 O O . LEU A 1 265 ? 24.219 -0.198 -12.922 1.00 72.94 265 LEU A O 1
ATOM 2172 N N . TYR A 1 266 ? 23.190 1.147 -14.394 1.00 73.75 266 TYR A N 1
ATOM 2173 C CA . TYR A 1 266 ? 23.255 0.193 -15.499 1.00 73.75 266 TYR A CA 1
ATOM 2174 C C . TYR A 1 266 ? 24.705 -0.164 -15.870 1.00 73.75 266 TYR A C 1
ATOM 2176 O O . TYR A 1 266 ? 25.039 -1.341 -15.993 1.00 73.75 266 TYR A O 1
ATOM 2184 N N . GLN A 1 267 ? 25.608 0.813 -15.972 1.00 66.12 267 GLN A N 1
ATOM 2185 C CA . GLN A 1 267 ? 27.023 0.546 -16.264 1.00 66.12 267 GLN A CA 1
ATOM 2186 C C . GLN A 1 267 ? 27.751 -0.218 -15.145 1.00 66.12 267 GLN A C 1
ATOM 2188 O O . GLN A 1 267 ? 28.614 -1.053 -15.439 1.00 66.12 267 GLN A O 1
ATOM 2193 N N . LEU A 1 268 ? 27.378 0.003 -13.878 1.00 72.19 268 LEU A N 1
ATOM 2194 C CA . LEU A 1 268 ? 27.906 -0.752 -12.735 1.00 72.19 268 LEU A CA 1
ATOM 2195 C C . LEU A 1 268 ? 27.573 -2.244 -12.837 1.00 72.19 268 LEU A C 1
ATOM 2197 O O . LEU A 1 268 ? 28.395 -3.071 -12.454 1.00 72.19 268 LEU A O 1
ATOM 2201 N N . THR A 1 269 ? 26.421 -2.610 -13.407 1.00 73.06 269 THR A N 1
ATOM 2202 C CA . THR A 1 269 ? 26.055 -4.030 -13.586 1.00 73.06 269 THR A CA 1
ATOM 2203 C C . THR A 1 269 ? 26.873 -4.754 -14.656 1.00 73.06 269 THR A C 1
ATOM 2205 O O . THR A 1 269 ? 26.946 -5.979 -14.638 1.00 73.06 269 THR A O 1
ATOM 2208 N N . LYS A 1 270 ? 27.501 -4.020 -15.586 1.00 68.12 270 LYS A N 1
ATOM 2209 C CA . LYS A 1 270 ? 28.206 -4.605 -16.742 1.00 68.12 270 LYS A CA 1
ATOM 2210 C C . LYS A 1 270 ? 29.722 -4.636 -16.627 1.00 68.12 270 LYS A C 1
ATOM 2212 O O . LYS A 1 270 ? 30.381 -5.324 -17.400 1.00 68.12 270 LYS A O 1
ATOM 2217 N N . THR A 1 271 ? 30.291 -3.849 -15.730 1.00 65.56 271 THR A N 1
ATOM 2218 C CA . THR A 1 271 ? 31.743 -3.697 -15.620 1.00 65.56 271 THR A CA 1
ATOM 2219 C C . THR A 1 271 ? 32.297 -4.703 -14.599 1.00 65.56 271 THR A C 1
ATOM 2221 O O . THR A 1 271 ? 31.564 -5.191 -13.742 1.00 65.56 271 THR A O 1
ATOM 2224 N N . THR A 1 272 ? 33.589 -5.027 -14.634 1.00 72.69 272 THR A N 1
ATOM 2225 C CA . THR A 1 272 ? 34.256 -5.873 -13.618 1.00 72.69 272 THR A CA 1
ATOM 2226 C C . THR A 1 272 ? 35.002 -5.015 -12.600 1.00 72.69 272 THR A C 1
ATOM 2228 O O . THR A 1 272 ? 35.624 -4.033 -13.004 1.00 72.69 272 THR A O 1
ATOM 2231 N N . ILE A 1 273 ? 34.998 -5.386 -11.313 1.00 71.12 273 ILE A N 1
ATOM 2232 C CA . ILE A 1 273 ? 35.604 -4.598 -10.219 1.00 71.12 273 ILE A CA 1
ATOM 2233 C C . ILE A 1 273 ? 37.020 -4.116 -10.598 1.00 71.12 273 ILE A C 1
ATOM 2235 O O . ILE A 1 273 ? 37.924 -4.912 -10.832 1.00 71.12 273 ILE A O 1
ATOM 2239 N N . GLY A 1 274 ? 37.200 -2.794 -10.670 1.00 72.00 274 GLY A N 1
ATOM 2240 C CA . GLY A 1 274 ? 38.423 -2.135 -11.135 1.00 72.00 274 GLY A CA 1
ATOM 2241 C C . GLY A 1 274 ? 38.367 -0.611 -10.964 1.00 72.00 274 GLY A C 1
ATOM 2242 O O . GLY A 1 274 ? 37.402 -0.070 -10.428 1.00 72.00 274 GLY A O 1
ATOM 2243 N N . MET A 1 275 ? 39.392 0.111 -11.433 1.00 68.69 275 MET A N 1
ATOM 2244 C CA . MET A 1 275 ? 39.501 1.577 -11.266 1.00 68.69 275 MET A CA 1
ATOM 2245 C C . MET A 1 275 ? 38.318 2.351 -11.879 1.00 68.69 275 MET A C 1
ATOM 2247 O O . MET A 1 275 ? 37.841 3.317 -11.289 1.00 68.69 275 MET A O 1
ATOM 2251 N N . TYR A 1 276 ? 37.804 1.897 -13.027 1.00 69.19 276 TYR A N 1
ATOM 2252 C CA . TYR A 1 276 ? 36.628 2.482 -13.688 1.00 69.19 276 TYR A CA 1
ATOM 2253 C C . TYR A 1 276 ? 35.343 2.313 -12.857 1.00 69.19 276 TYR A C 1
ATOM 2255 O O . TYR A 1 276 ? 34.541 3.233 -12.737 1.00 69.19 276 TYR A O 1
ATOM 2263 N N . HIS A 1 277 ? 35.196 1.163 -12.198 1.00 72.62 277 HIS A N 1
ATOM 2264 C CA . HIS A 1 277 ? 34.096 0.863 -11.277 1.00 72.62 277 HIS A CA 1
ATOM 2265 C C . HIS A 1 277 ? 34.061 1.812 -10.080 1.00 72.62 277 HIS A C 1
ATOM 2267 O O . HIS A 1 277 ? 33.022 2.377 -9.745 1.00 72.62 277 HIS A O 1
ATOM 2273 N N . ILE A 1 278 ? 35.222 2.041 -9.461 1.00 73.69 278 ILE A N 1
ATOM 2274 C CA . ILE A 1 278 ? 35.361 2.954 -8.318 1.00 73.69 278 ILE A CA 1
ATOM 2275 C C . ILE A 1 278 ? 35.025 4.392 -8.737 1.00 73.69 278 ILE A C 1
ATOM 2277 O O . ILE A 1 278 ? 34.327 5.100 -8.006 1.00 73.69 278 ILE A O 1
ATOM 2281 N N . ALA A 1 279 ? 35.470 4.817 -9.923 1.00 72.50 279 ALA A N 1
ATOM 2282 C CA . ALA A 1 279 ? 35.144 6.128 -10.481 1.00 72.50 279 ALA A CA 1
ATOM 2283 C C . ALA A 1 279 ? 33.627 6.308 -10.688 1.00 72.50 279 ALA A C 1
ATOM 2285 O O . ALA A 1 279 ? 33.074 7.347 -10.323 1.00 72.50 279 ALA A O 1
ATOM 2286 N N . LEU A 1 280 ? 32.940 5.274 -11.182 1.00 72.75 280 LEU A N 1
ATOM 2287 C CA . LEU A 1 280 ? 31.498 5.282 -11.434 1.00 72.75 280 LEU A CA 1
ATOM 2288 C C . LEU A 1 280 ? 30.663 5.310 -10.138 1.00 72.75 280 LEU A C 1
ATOM 2290 O O . LEU A 1 280 ? 29.687 6.063 -10.040 1.00 72.75 280 LEU A O 1
ATOM 2294 N N . ILE A 1 281 ? 31.080 4.568 -9.103 1.00 76.88 281 ILE A N 1
ATOM 2295 C CA . ILE A 1 281 ? 30.478 4.631 -7.755 1.00 76.88 281 ILE A CA 1
ATOM 2296 C C . ILE A 1 281 ? 30.666 6.027 -7.149 1.00 76.88 281 ILE A C 1
ATOM 2298 O O . ILE A 1 281 ? 29.708 6.628 -6.654 1.00 76.88 281 ILE A O 1
ATOM 2302 N N . THR A 1 282 ? 31.885 6.568 -7.223 1.00 78.00 282 THR A N 1
ATOM 2303 C CA . THR A 1 282 ? 32.218 7.892 -6.671 1.00 78.00 282 THR A CA 1
ATOM 2304 C C . THR A 1 282 ? 31.402 8.989 -7.356 1.00 78.00 282 THR A C 1
ATOM 2306 O O . THR A 1 282 ? 30.799 9.833 -6.692 1.00 78.00 282 THR A O 1
ATOM 2309 N N . TYR A 1 283 ? 31.298 8.936 -8.685 1.00 77.62 283 TYR A N 1
ATOM 2310 C CA . TYR A 1 283 ? 30.495 9.875 -9.461 1.00 77.62 283 TYR A CA 1
ATOM 2311 C C . TYR A 1 283 ? 28.997 9.781 -9.120 1.00 77.62 283 TYR A C 1
ATOM 2313 O O . TYR A 1 283 ? 28.344 10.807 -8.913 1.00 77.62 283 TYR A O 1
ATOM 2321 N N . THR A 1 284 ? 28.460 8.568 -8.950 1.00 80.00 284 THR A N 1
ATOM 2322 C CA . THR A 1 284 ? 27.065 8.349 -8.521 1.00 80.00 284 THR A CA 1
ATOM 2323 C C . THR A 1 284 ? 26.791 8.958 -7.143 1.00 80.00 284 THR A C 1
ATOM 2325 O O . THR A 1 284 ? 25.766 9.616 -6.945 1.00 80.00 284 THR A O 1
ATOM 2328 N N . PHE A 1 285 ? 27.729 8.827 -6.202 1.00 80.31 285 PHE A N 1
ATOM 2329 C CA . PHE A 1 285 ? 27.624 9.460 -4.887 1.00 80.31 285 PHE A CA 1
ATOM 2330 C C . PHE A 1 285 ? 27.620 10.995 -4.977 1.00 80.31 285 PHE A C 1
ATOM 2332 O O . PHE A 1 285 ? 26.822 11.648 -4.301 1.00 80.31 285 PHE A O 1
ATOM 2339 N N . CYS A 1 286 ? 28.437 11.590 -5.852 1.00 80.44 286 CYS A N 1
ATOM 2340 C CA . CYS A 1 286 ? 28.446 13.040 -6.078 1.00 80.44 286 CYS A CA 1
ATOM 2341 C C . CYS A 1 286 ? 27.128 13.567 -6.660 1.00 80.44 286 CYS A C 1
ATOM 2343 O O . CYS A 1 286 ? 26.629 14.603 -6.210 1.00 80.44 286 CYS A O 1
ATOM 2345 N N . VAL A 1 287 ? 26.529 12.849 -7.614 1.00 81.19 287 VAL A N 1
ATOM 2346 C CA . VAL A 1 287 ? 25.216 13.211 -8.180 1.00 81.19 287 VAL A CA 1
ATOM 2347 C C . VAL A 1 287 ? 24.103 13.049 -7.134 1.00 81.19 287 VAL A C 1
ATOM 2349 O O . VAL A 1 287 ? 23.196 13.877 -7.043 1.00 81.19 287 VAL A O 1
ATOM 2352 N N . MET A 1 288 ? 24.190 12.044 -6.261 1.00 78.94 288 MET A N 1
ATOM 2353 C CA . MET A 1 288 ? 23.257 11.903 -5.139 1.00 78.94 288 MET A CA 1
ATOM 2354 C C . MET A 1 288 ? 23.429 13.026 -4.099 1.00 78.94 288 MET A C 1
ATOM 2356 O O . MET A 1 288 ? 22.435 13.549 -3.587 1.00 78.94 288 MET A O 1
ATOM 2360 N N . ALA A 1 289 ? 24.666 13.460 -3.832 1.00 80.69 289 ALA A N 1
ATOM 2361 C CA . ALA A 1 289 ? 24.960 14.589 -2.948 1.00 80.69 289 ALA A CA 1
ATOM 2362 C C . ALA A 1 289 ? 24.386 15.917 -3.483 1.00 80.69 289 ALA A C 1
ATOM 2364 O O . ALA A 1 289 ? 23.857 16.707 -2.697 1.00 80.69 289 ALA A O 1
ATOM 2365 N N . GLN A 1 290 ? 24.410 16.133 -4.805 1.00 81.88 290 GLN A N 1
ATOM 2366 C CA . GLN A 1 290 ? 23.745 17.259 -5.484 1.00 81.88 290 GLN A CA 1
ATOM 2367 C C . GLN A 1 290 ? 22.244 17.317 -5.171 1.00 81.88 290 GLN A C 1
ATOM 2369 O O . GLN A 1 290 ? 21.737 18.341 -4.708 1.00 81.88 290 GLN A O 1
ATOM 2374 N N . ILE A 1 291 ? 21.527 16.206 -5.372 1.00 82.75 291 ILE A N 1
ATOM 2375 C CA . ILE A 1 291 ? 20.085 16.113 -5.088 1.00 82.75 291 ILE A CA 1
ATOM 2376 C C . ILE A 1 291 ? 19.821 16.309 -3.588 1.00 82.75 291 ILE A C 1
ATOM 2378 O O . ILE A 1 291 ? 18.918 17.057 -3.190 1.00 82.75 291 ILE A O 1
ATOM 2382 N N . PHE A 1 292 ? 20.629 15.659 -2.746 1.00 81.75 292 PHE A N 1
ATOM 2383 C CA . PHE A 1 292 ? 20.511 15.741 -1.294 1.00 81.75 292 PHE A CA 1
ATOM 2384 C C . PHE A 1 292 ? 20.628 17.183 -0.790 1.00 81.75 292 PHE A C 1
ATOM 2386 O O . PHE A 1 292 ? 19.836 17.589 0.062 1.00 81.75 292 PHE A O 1
ATOM 2393 N N . LEU A 1 293 ? 21.548 17.976 -1.348 1.00 81.56 293 LEU A N 1
ATOM 2394 C CA . LEU A 1 293 ? 21.753 19.382 -0.996 1.00 81.56 293 LEU A CA 1
ATOM 2395 C C . LEU A 1 293 ? 20.446 20.193 -1.124 1.00 81.56 293 LEU A C 1
ATOM 2397 O O . LEU A 1 293 ? 20.019 20.848 -0.167 1.00 81.56 293 LEU A O 1
ATOM 2401 N N . TYR A 1 294 ? 19.756 20.099 -2.265 1.00 82.44 294 TYR A N 1
ATOM 2402 C CA . TYR A 1 294 ? 18.489 20.807 -2.490 1.00 82.44 294 TYR A CA 1
ATOM 2403 C C . TYR A 1 294 ? 17.369 20.312 -1.572 1.00 82.44 294 TYR A C 1
ATOM 2405 O O . TYR A 1 294 ? 16.664 21.117 -0.950 1.00 82.44 294 TYR A O 1
ATOM 2413 N N . CYS A 1 295 ? 17.223 18.991 -1.449 1.00 80.44 295 CYS A N 1
ATOM 2414 C CA . CYS A 1 295 ? 16.203 18.364 -0.611 1.00 80.44 295 CYS A CA 1
ATOM 2415 C C . CYS A 1 295 ? 16.371 18.734 0.868 1.00 80.44 295 CYS A C 1
ATOM 2417 O O . CYS A 1 295 ? 15.394 19.071 1.545 1.00 80.44 295 CYS A O 1
ATOM 2419 N N . TRP A 1 296 ? 17.606 18.723 1.367 1.00 81.19 296 TRP A N 1
ATOM 2420 C CA . TRP A 1 296 ? 17.929 19.034 2.754 1.00 81.19 296 TRP A CA 1
ATOM 2421 C C . TRP A 1 296 ? 17.574 20.479 3.114 1.00 81.19 296 TRP A C 1
ATOM 2423 O O . TRP A 1 296 ? 16.832 20.717 4.073 1.00 81.19 296 TRP A O 1
ATOM 2433 N N . PHE A 1 297 ? 18.039 21.461 2.333 1.00 78.88 297 PHE A N 1
ATOM 2434 C CA . PHE A 1 297 ? 17.782 22.875 2.634 1.00 78.88 297 PHE A CA 1
ATOM 2435 C C . PHE A 1 297 ? 16.348 23.309 2.309 1.00 78.88 297 PHE A C 1
ATOM 2437 O O . PHE A 1 297 ? 15.780 24.119 3.050 1.00 78.88 297 PHE A O 1
ATOM 2444 N N . GLY A 1 298 ? 15.712 22.707 1.300 1.00 78.12 298 GLY A N 1
ATOM 2445 C CA . GLY A 1 298 ? 14.275 22.857 1.060 1.00 78.12 298 GLY A CA 1
ATOM 2446 C C . GLY A 1 298 ? 13.436 22.329 2.231 1.00 78.12 298 GLY A C 1
ATOM 2447 O O . GLY A 1 298 ? 12.504 22.998 2.695 1.00 78.12 298 GLY A O 1
ATOM 2448 N N . ASN A 1 299 ? 13.803 21.171 2.792 1.00 74.19 299 ASN A N 1
ATOM 2449 C CA . ASN A 1 299 ? 13.142 20.633 3.979 1.00 74.19 299 ASN A CA 1
ATOM 2450 C C . ASN A 1 299 ? 13.419 21.487 5.228 1.00 74.19 299 ASN A C 1
ATOM 2452 O O . ASN A 1 299 ? 12.498 21.759 5.997 1.00 74.19 299 ASN A O 1
ATOM 2456 N N . LYS A 1 300 ? 14.642 22.002 5.405 1.00 73.69 300 LYS A N 1
ATOM 2457 C CA . LYS A 1 300 ? 14.977 22.934 6.496 1.00 73.69 300 LYS A CA 1
ATOM 2458 C C . LYS A 1 300 ? 14.115 24.202 6.452 1.00 73.69 300 LYS A C 1
ATOM 2460 O O . LYS A 1 300 ? 13.601 24.621 7.492 1.00 73.69 300 LYS A O 1
ATOM 2465 N N . LEU A 1 301 ? 13.876 24.767 5.266 1.00 73.38 301 LEU A N 1
ATOM 2466 C CA . LEU A 1 301 ? 12.961 25.901 5.077 1.00 73.38 301 LEU A CA 1
ATOM 2467 C C . LEU A 1 301 ? 11.516 25.544 5.452 1.00 73.38 301 LEU A C 1
ATOM 2469 O O . LEU A 1 301 ? 10.844 26.305 6.155 1.00 73.38 301 LEU A O 1
ATOM 2473 N N . LYS A 1 302 ? 11.048 24.359 5.048 1.00 65.44 302 LYS A N 1
ATOM 2474 C CA . LYS A 1 302 ? 9.718 23.828 5.388 1.00 65.44 302 LYS A CA 1
ATOM 2475 C C . LYS A 1 302 ? 9.542 23.582 6.891 1.00 65.44 302 LYS A C 1
ATOM 2477 O O . LYS A 1 302 ? 8.478 23.867 7.435 1.00 65.44 302 LYS A O 1
ATOM 2482 N N . VAL A 1 303 ? 10.564 23.077 7.577 1.00 58.94 303 VAL A N 1
ATOM 2483 C CA . VAL A 1 303 ? 10.551 22.869 9.036 1.00 58.94 303 VAL A CA 1
ATOM 2484 C C . VAL A 1 303 ? 10.550 24.212 9.770 1.00 58.94 303 VAL A C 1
ATOM 2486 O O . VAL A 1 303 ? 9.733 24.418 10.666 1.00 58.94 303 VAL A O 1
ATOM 2489 N N . THR A 1 304 ? 11.379 25.163 9.332 1.00 58.56 304 THR A N 1
ATOM 2490 C CA . THR A 1 304 ? 11.475 26.508 9.928 1.00 58.56 304 THR A CA 1
ATOM 2491 C C . THR A 1 304 ? 10.169 27.304 9.754 1.00 58.56 304 THR A C 1
ATOM 2493 O O . THR A 1 304 ? 9.713 27.957 10.690 1.00 58.56 304 THR A O 1
ATOM 2496 N N . THR A 1 305 ? 9.501 27.197 8.597 1.00 56.78 305 THR A N 1
ATOM 2497 C CA . THR A 1 305 ? 8.164 27.790 8.362 1.00 56.78 305 THR A CA 1
ATOM 2498 C C . THR A 1 305 ? 7.045 27.071 9.120 1.00 56.78 305 THR A C 1
ATOM 2500 O O . THR A 1 305 ? 6.113 27.722 9.590 1.00 56.78 305 THR A O 1
ATOM 2503 N N . ARG A 1 306 ? 7.115 25.743 9.287 1.00 48.09 306 ARG A N 1
ATOM 2504 C CA . ARG A 1 306 ? 6.123 24.982 10.069 1.00 48.09 306 ARG A CA 1
ATOM 2505 C C . ARG A 1 306 ? 6.187 25.287 11.561 1.00 48.09 306 ARG A C 1
ATOM 2507 O O . ARG A 1 306 ? 5.133 25.467 12.156 1.00 48.09 306 ARG A O 1
ATOM 2514 N N . LEU A 1 307 ? 7.379 25.432 12.138 1.00 46.28 307 LEU A N 1
ATOM 2515 C CA . LEU A 1 307 ? 7.547 25.894 13.525 1.00 46.28 307 LEU A CA 1
ATOM 2516 C C . LEU A 1 307 ? 6.919 27.283 13.760 1.00 46.28 307 LEU A C 1
ATOM 2518 O O . LEU A 1 307 ? 6.450 27.567 14.857 1.00 46.28 307 LEU A O 1
ATOM 2522 N N . PHE A 1 308 ? 6.851 28.125 12.724 1.00 42.25 308 PHE A N 1
ATOM 2523 C CA . PHE A 1 308 ? 6.173 29.424 12.757 1.00 42.25 308 PHE A CA 1
ATOM 2524 C C . PHE A 1 308 ? 4.642 29.315 12.584 1.00 42.25 308 PHE A C 1
ATOM 2526 O O . PHE A 1 308 ? 3.892 29.998 13.278 1.00 42.25 308 PHE A O 1
ATOM 2533 N N . LEU A 1 309 ? 4.161 28.435 11.695 1.00 39.28 309 LEU A N 1
ATOM 2534 C CA . LEU A 1 309 ? 2.727 28.222 11.427 1.00 39.28 309 LEU A CA 1
ATOM 2535 C C . LEU A 1 309 ? 1.994 27.472 12.549 1.00 39.28 309 LEU A C 1
ATOM 2537 O O . LEU A 1 309 ? 0.842 27.799 12.831 1.00 39.28 309 LEU A O 1
ATOM 2541 N N . ILE A 1 310 ? 2.665 26.533 13.227 1.00 40.22 310 ILE A N 1
ATOM 2542 C CA . ILE A 1 310 ? 2.111 25.789 14.375 1.00 40.22 310 ILE A CA 1
ATOM 2543 C C . ILE A 1 310 ? 1.726 26.744 15.520 1.00 40.22 310 ILE A C 1
ATOM 2545 O O . ILE A 1 310 ? 0.825 26.443 16.292 1.00 40.22 310 ILE A O 1
ATOM 2549 N N . LYS A 1 311 ? 2.317 27.947 15.575 1.00 36.38 311 LYS A N 1
ATOM 2550 C CA . LYS A 1 311 ? 1.983 28.960 16.583 1.00 36.38 311 LYS A CA 1
ATOM 2551 C C . LYS A 1 311 ? 0.835 29.911 16.194 1.00 36.38 311 LYS A C 1
ATOM 2553 O O . LYS A 1 311 ? 0.454 30.722 17.032 1.00 36.38 311 LYS A O 1
ATOM 2558 N N . ARG A 1 312 ? 0.291 29.873 14.961 1.00 35.12 312 ARG A N 1
ATOM 2559 C CA . ARG A 1 312 ? -0.713 30.873 14.508 1.00 35.12 312 ARG A CA 1
ATOM 2560 C C . ARG A 1 312 ? -1.868 30.375 13.620 1.00 35.12 312 ARG A C 1
ATOM 2562 O O . ARG A 1 312 ? -2.820 31.130 13.455 1.00 35.12 312 ARG A O 1
ATOM 2569 N N . SER A 1 313 ? -1.863 29.164 13.050 1.00 34.00 313 SER A N 1
ATOM 2570 C CA . SER A 1 313 ? -2.973 28.730 12.173 1.00 34.00 313 SER A CA 1
ATOM 2571 C C . SER A 1 313 ? -4.074 27.961 12.916 1.00 34.00 313 SER A C 1
ATOM 2573 O O . SER A 1 313 ? -4.191 26.740 12.797 1.00 34.00 313 SER A O 1
ATOM 2575 N N . LEU A 1 314 ? -4.907 28.702 13.647 1.00 37.66 314 LEU A N 1
ATOM 2576 C CA . LEU A 1 314 ? -6.242 28.272 14.064 1.00 37.66 314 LEU A CA 1
ATOM 2577 C C . LEU A 1 314 ? -7.172 28.294 12.832 1.00 37.66 314 LEU A C 1
ATOM 2579 O O . LEU A 1 314 ? -7.830 29.282 12.555 1.00 37.66 314 LEU A O 1
ATOM 2583 N N . GLU A 1 315 ? -7.146 27.222 12.042 1.00 37.97 315 GLU A N 1
ATOM 2584 C CA . GLU A 1 315 ? -8.243 26.769 11.167 1.00 37.97 315 GLU A CA 1
ATOM 2585 C C . GLU A 1 315 ? -7.892 25.338 10.721 1.00 37.97 315 GLU A C 1
ATOM 2587 O O . GLU A 1 315 ? -7.355 25.075 9.638 1.00 37.97 315 GLU A O 1
ATOM 2592 N N . MET A 1 316 ? -8.076 24.383 11.635 1.00 47.00 316 MET A N 1
ATOM 2593 C CA . MET A 1 316 ? -7.647 23.002 11.430 1.00 47.00 316 MET A CA 1
ATOM 2594 C C . MET A 1 316 ? -8.691 22.209 10.644 1.00 47.00 316 MET A C 1
ATOM 2596 O O . MET A 1 316 ? -9.811 22.006 11.103 1.00 47.00 316 MET A O 1
ATOM 2600 N N . ARG A 1 317 ? -8.301 21.711 9.463 1.00 57.44 317 ARG A N 1
ATOM 2601 C CA . ARG A 1 317 ? -9.031 20.654 8.747 1.00 57.44 317 ARG A CA 1
ATOM 2602 C C . ARG A 1 317 ? -8.259 19.343 8.862 1.00 57.44 317 ARG A C 1
ATOM 2604 O O . ARG A 1 317 ? -7.170 19.213 8.300 1.00 57.44 317 ARG A O 1
ATOM 2611 N N . VAL A 1 318 ? -8.858 18.405 9.583 1.00 68.38 318 VAL A N 1
ATOM 2612 C CA . VAL A 1 318 ? -8.418 17.021 9.814 1.00 68.38 318 VAL A CA 1
ATOM 2613 C C . VAL A 1 318 ? -8.187 16.307 8.477 1.00 68.38 318 VAL A C 1
ATOM 2615 O O . VAL A 1 318 ? -8.962 16.515 7.543 1.00 68.38 318 VAL A O 1
ATOM 2618 N N . LEU A 1 319 ? -7.118 15.508 8.352 1.00 77.00 319 LEU A N 1
ATOM 2619 C CA . LEU A 1 319 ? -6.830 14.669 7.168 1.00 77.00 319 LEU A CA 1
ATOM 2620 C C . LEU A 1 319 ? -6.818 15.402 5.801 1.00 77.00 319 LEU A C 1
ATOM 2622 O O . LEU A 1 319 ? -7.047 14.796 4.757 1.00 77.00 319 LEU A O 1
ATOM 2626 N N . ARG A 1 320 ? -6.515 16.710 5.751 1.00 81.88 320 ARG A N 1
ATOM 2627 C CA . ARG A 1 320 ? -6.684 17.542 4.533 1.00 81.88 320 ARG A CA 1
ATOM 2628 C C . ARG A 1 320 ? -6.000 17.012 3.263 1.00 81.88 320 ARG A C 1
ATOM 2630 O O . ARG A 1 320 ? -6.562 17.169 2.182 1.00 81.88 320 ARG A O 1
ATOM 2637 N N . LEU A 1 321 ? -4.772 16.493 3.361 1.00 83.19 321 LEU A N 1
ATOM 2638 C CA . LEU A 1 321 ? -4.052 15.963 2.192 1.00 83.19 321 LEU A CA 1
ATOM 2639 C C . LEU A 1 321 ? -4.697 14.659 1.723 1.00 83.19 321 LEU A C 1
ATOM 2641 O O . LEU A 1 321 ? -5.048 14.545 0.556 1.00 83.19 321 LEU A O 1
ATOM 2645 N N . THR A 1 322 ? -4.914 13.738 2.655 1.00 86.25 322 THR A N 1
ATOM 2646 C CA . THR A 1 322 ? -5.561 12.448 2.428 1.00 86.25 322 THR A CA 1
ATOM 2647 C C . THR A 1 322 ? -6.930 12.624 1.779 1.00 86.25 322 THR A C 1
ATOM 2649 O O . THR A 1 322 ? -7.163 12.101 0.699 1.00 86.25 322 THR A O 1
ATOM 2652 N N . LEU A 1 323 ? -7.789 13.489 2.328 1.00 85.81 323 LEU A N 1
ATOM 2653 C CA . LEU A 1 323 ? -9.104 13.777 1.747 1.00 85.81 323 LEU A CA 1
ATOM 2654 C C . LEU A 1 323 ? -9.022 14.391 0.343 1.00 85.81 323 LEU A C 1
ATOM 2656 O O . LEU A 1 323 ? -9.912 14.164 -0.465 1.00 85.81 323 LEU A O 1
ATOM 2660 N N . ARG A 1 324 ? -7.967 15.150 0.010 1.00 87.06 324 ARG A N 1
ATOM 2661 C CA . ARG A 1 324 ? -7.762 15.636 -1.367 1.00 87.06 324 ARG A CA 1
ATOM 2662 C C . ARG A 1 324 ? -7.411 14.521 -2.339 1.00 87.06 324 ARG A C 1
ATOM 2664 O O . ARG A 1 324 ? -7.932 14.541 -3.447 1.00 87.06 324 ARG A O 1
ATOM 2671 N N . ILE A 1 325 ? -6.566 13.584 -1.924 1.00 87.94 325 ILE A N 1
ATOM 2672 C CA . ILE A 1 325 ? -6.194 12.425 -2.742 1.00 87.94 325 ILE A CA 1
ATOM 2673 C C . ILE A 1 325 ? -7.426 11.538 -2.951 1.00 87.94 325 ILE A C 1
ATOM 2675 O O . ILE A 1 325 ? -7.756 11.216 -4.083 1.00 87.94 325 ILE A O 1
ATOM 2679 N N . VAL A 1 326 ? -8.185 11.268 -1.887 1.00 87.94 326 VAL A N 1
ATOM 2680 C CA . VAL A 1 326 ? -9.447 10.512 -1.945 1.00 87.94 326 VAL A CA 1
ATOM 2681 C C . VAL A 1 326 ? -10.484 11.189 -2.858 1.00 87.94 326 VAL A C 1
ATOM 2683 O O . VAL A 1 326 ? -11.182 10.509 -3.609 1.00 87.94 326 VAL A O 1
ATOM 2686 N N . MET A 1 327 ? -10.571 12.525 -2.850 1.00 86.75 327 MET A N 1
ATOM 2687 C CA . MET A 1 327 ? -11.422 13.262 -3.794 1.00 86.75 327 MET A CA 1
ATOM 2688 C C . MET A 1 327 ? -10.952 13.104 -5.244 1.00 86.75 327 MET A C 1
ATOM 2690 O O . MET A 1 327 ? -11.781 12.903 -6.130 1.00 86.75 327 MET A O 1
ATOM 2694 N N . PHE A 1 328 ? -9.647 13.216 -5.490 1.00 89.25 328 PHE A N 1
ATOM 2695 C CA . PHE A 1 328 ? -9.064 13.101 -6.827 1.00 89.25 328 PHE A CA 1
ATOM 2696 C C . PHE A 1 328 ? -9.223 11.686 -7.408 1.00 89.25 328 PHE A C 1
ATOM 2698 O O . PHE A 1 328 ? -9.603 11.551 -8.569 1.00 89.25 328 PHE A O 1
ATOM 2705 N N . ALA A 1 329 ? -9.056 10.661 -6.569 1.00 88.44 329 ALA A N 1
ATOM 2706 C CA . ALA A 1 329 ? -9.231 9.246 -6.900 1.00 88.44 329 ALA A CA 1
ATOM 2707 C C . ALA A 1 329 ? -10.674 8.850 -7.273 1.00 88.44 329 ALA A C 1
ATOM 2709 O O . ALA A 1 329 ? -10.917 7.721 -7.678 1.00 88.44 329 ALA A O 1
ATOM 2710 N N . GLY A 1 330 ? -11.654 9.744 -7.091 1.00 84.44 330 GLY A N 1
ATOM 2711 C CA . GLY A 1 330 ? -13.070 9.442 -7.325 1.00 84.44 330 GLY A CA 1
ATOM 2712 C C . GLY A 1 330 ? -13.770 8.732 -6.160 1.00 84.44 330 GLY A C 1
ATOM 2713 O O . GLY A 1 330 ? -14.978 8.508 -6.228 1.00 84.44 330 GLY A O 1
ATOM 2714 N N . CYS A 1 331 ? -13.062 8.421 -5.068 1.00 82.19 331 CYS A N 1
ATOM 2715 C CA . CYS A 1 331 ? -13.614 7.661 -3.944 1.00 82.19 331 CYS A CA 1
ATOM 2716 C C . CYS A 1 331 ? -14.637 8.453 -3.116 1.00 82.19 331 CYS A C 1
ATOM 2718 O O . CYS A 1 331 ? -15.563 7.864 -2.562 1.00 82.19 331 CYS A O 1
ATOM 2720 N N . PHE A 1 332 ? -14.478 9.777 -2.979 1.00 75.38 332 PHE A N 1
ATOM 2721 C CA . PHE A 1 332 ? -15.238 10.543 -1.982 1.00 75.38 332 PHE A CA 1
ATOM 2722 C C . PHE A 1 332 ? -15.559 11.971 -2.414 1.00 75.38 332 PHE A C 1
ATOM 2724 O O . PHE A 1 332 ? -14.675 12.762 -2.734 1.00 75.38 332 PHE A O 1
ATOM 2731 N N . ARG A 1 333 ? -16.838 12.351 -2.328 1.00 75.81 333 ARG A N 1
ATOM 2732 C CA . ARG A 1 333 ? -17.294 13.719 -2.613 1.00 75.81 333 ARG A CA 1
ATOM 2733 C C . ARG A 1 333 ? -17.201 14.610 -1.361 1.00 75.81 333 ARG A C 1
ATOM 2735 O O . ARG A 1 333 ? -17.682 14.201 -0.302 1.00 75.81 333 ARG A O 1
ATOM 2742 N N . PRO A 1 334 ? -16.682 15.850 -1.453 1.00 68.19 334 PRO A N 1
ATOM 2743 C CA . PRO A 1 334 ? -16.639 16.768 -0.313 1.00 68.19 334 PRO A CA 1
ATOM 2744 C C . PRO A 1 334 ? -18.033 17.265 0.107 1.00 68.19 334 PRO A C 1
ATOM 2746 O O . PRO A 1 334 ? -18.817 17.717 -0.728 1.00 68.19 334 PRO A O 1
ATOM 2749 N N . LEU A 1 335 ? -18.306 17.281 1.420 1.00 60.59 335 LEU A N 1
ATOM 2750 C CA . LEU A 1 335 ? -19.563 17.794 2.002 1.00 60.59 335 LEU A CA 1
ATOM 2751 C C . LEU A 1 335 ? -19.805 19.287 1.750 1.00 60.59 335 LEU A C 1
ATOM 2753 O O . LEU A 1 335 ? -20.947 19.733 1.725 1.00 60.59 335 LEU A O 1
ATOM 2757 N N . SER A 1 336 ? -18.745 20.069 1.527 1.00 61.62 336 SER A N 1
ATOM 2758 C CA . SER A 1 336 ? -18.860 21.506 1.250 1.00 61.62 336 SER A CA 1
ATOM 2759 C C . SER A 1 336 ? -19.533 21.816 -0.092 1.00 61.62 336 SER A C 1
ATOM 2761 O O . SER A 1 336 ? -19.884 22.967 -0.357 1.00 61.62 336 SER A O 1
ATOM 2763 N N . TRP A 1 337 ? -19.704 20.821 -0.969 1.00 67.56 337 TRP A N 1
ATOM 2764 C CA . TRP A 1 337 ? -20.344 20.991 -2.272 1.00 67.56 337 TRP A CA 1
ATOM 2765 C C . TRP A 1 337 ? -21.858 20.774 -2.158 1.00 67.56 337 TRP A C 1
ATOM 2767 O O . TRP A 1 337 ? -22.390 19.708 -2.467 1.00 67.56 337 TRP A O 1
ATOM 2777 N N . LEU A 1 338 ? -22.550 21.830 -1.725 1.00 65.88 338 LEU A N 1
ATOM 2778 C CA . LEU A 1 338 ? -24.015 21.880 -1.603 1.00 65.88 338 LEU A CA 1
ATOM 2779 C C . LEU A 1 338 ? -24.734 22.041 -2.960 1.00 65.88 338 LEU A C 1
ATOM 2781 O O . LEU A 1 338 ? -25.897 21.675 -3.092 1.00 65.88 338 LEU A O 1
ATOM 2785 N N . SER A 1 339 ? -24.049 22.558 -3.989 1.00 81.25 339 SER A N 1
ATOM 2786 C CA . SER A 1 339 ? -24.628 22.759 -5.327 1.00 81.25 339 SER A CA 1
ATOM 2787 C C . SER A 1 339 ? -24.938 21.427 -6.024 1.00 81.25 339 SER A C 1
ATOM 2789 O O . SER A 1 339 ? -24.047 20.588 -6.191 1.00 81.25 339 SER A O 1
ATOM 2791 N N . ARG A 1 340 ? -26.183 21.272 -6.506 1.00 79.56 340 ARG A N 1
ATOM 2792 C CA . ARG A 1 340 ? -26.626 20.104 -7.293 1.00 79.56 340 ARG A CA 1
ATOM 2793 C C . ARG A 1 340 ? -25.752 19.877 -8.532 1.00 79.56 340 ARG A C 1
ATOM 2795 O O . ARG A 1 340 ? -25.371 18.744 -8.787 1.00 79.56 340 ARG A O 1
ATOM 2802 N N . PHE A 1 341 ? -25.349 20.937 -9.235 1.00 85.00 341 PHE A N 1
ATOM 2803 C CA . PHE A 1 341 ? -24.504 20.831 -10.431 1.00 85.00 341 PHE A CA 1
ATOM 2804 C C . PHE A 1 341 ? -23.136 20.201 -10.131 1.00 85.00 341 PHE A C 1
ATOM 2806 O O . PHE A 1 341 ? -22.741 19.229 -10.770 1.00 85.00 341 PHE A O 1
ATOM 2813 N N . LYS A 1 342 ? -22.436 20.692 -9.097 1.00 78.06 342 LYS A N 1
ATOM 2814 C CA . LYS A 1 342 ? -21.131 20.141 -8.677 1.00 78.06 342 LYS A CA 1
ATOM 2815 C C . LYS A 1 342 ? -21.243 18.683 -8.233 1.00 78.06 342 LYS A C 1
ATOM 2817 O O . LYS A 1 342 ? -20.333 17.892 -8.465 1.00 78.06 342 LYS A O 1
ATOM 2822 N N . ARG A 1 343 ? -22.365 18.334 -7.598 1.00 80.75 343 ARG A N 1
ATOM 2823 C CA . ARG A 1 343 ? -22.671 16.969 -7.173 1.00 80.75 343 ARG A CA 1
ATOM 2824 C C . ARG A 1 343 ? -22.818 16.028 -8.368 1.00 80.75 343 ARG A C 1
ATOM 2826 O O . ARG A 1 343 ? -22.189 14.975 -8.378 1.00 80.75 343 ARG A O 1
ATOM 2833 N N . THR A 1 344 ? -23.607 16.427 -9.361 1.00 84.56 344 THR A N 1
ATOM 2834 C CA . THR A 1 344 ? -23.818 15.647 -10.584 1.00 84.56 344 THR A CA 1
ATOM 2835 C C . THR A 1 344 ? -22.524 15.513 -11.385 1.00 84.56 344 THR A C 1
ATOM 2837 O O . THR A 1 344 ? -22.172 14.402 -11.762 1.00 84.56 344 THR A O 1
ATOM 2840 N N . ALA A 1 345 ? -21.759 16.596 -11.553 1.00 86.25 345 ALA A N 1
ATOM 2841 C CA . ALA A 1 345 ? -20.478 16.567 -12.262 1.00 86.25 345 ALA A CA 1
ATOM 2842 C C . ALA A 1 345 ? -19.464 15.606 -11.614 1.00 86.25 345 ALA A C 1
ATOM 2844 O O . ALA A 1 345 ? -18.823 14.823 -12.310 1.00 86.25 345 ALA A O 1
ATOM 2845 N N . TYR A 1 346 ? -19.353 15.613 -10.279 1.00 87.44 346 TYR A N 1
ATOM 2846 C CA . TYR A 1 346 ? -18.471 14.678 -9.573 1.00 87.44 346 TYR A CA 1
ATOM 2847 C C . TYR A 1 346 ? -18.947 13.226 -9.688 1.00 87.44 346 TYR A C 1
ATOM 2849 O O . TYR A 1 346 ? -18.131 12.324 -9.846 1.00 87.44 346 TYR A O 1
ATOM 2857 N N . ASN A 1 347 ? -20.261 12.991 -9.633 1.00 84.88 347 ASN A N 1
ATOM 2858 C CA . ASN A 1 347 ? -20.808 11.650 -9.822 1.00 84.88 347 ASN A CA 1
ATOM 2859 C C . ASN A 1 347 ? -20.506 11.121 -11.235 1.00 84.88 347 ASN A C 1
ATOM 2861 O O . ASN A 1 347 ? -20.110 9.968 -11.346 1.00 84.88 347 ASN A O 1
ATOM 2865 N N . ILE A 1 348 ? -20.615 11.957 -12.278 1.00 88.62 348 ILE A N 1
ATOM 2866 C CA . ILE A 1 348 ? -20.235 11.597 -13.657 1.00 88.62 348 ILE A CA 1
ATOM 2867 C C . ILE A 1 348 ? -18.741 11.260 -13.732 1.00 88.62 348 ILE A C 1
ATOM 2869 O O . ILE A 1 348 ? -18.383 10.204 -14.242 1.00 88.62 348 ILE A O 1
ATOM 2873 N N . TYR A 1 349 ? -17.874 12.112 -13.174 1.00 90.25 349 TYR A N 1
ATOM 2874 C CA . TYR A 1 349 ? -16.428 11.865 -13.116 1.00 90.25 349 TYR A CA 1
ATOM 2875 C C . TYR A 1 349 ? -16.090 10.532 -12.434 1.00 90.25 349 TYR A C 1
ATOM 2877 O O . TYR A 1 349 ? -15.308 9.743 -12.956 1.00 90.25 349 TYR A O 1
ATOM 2885 N N . ARG A 1 350 ? -16.723 10.245 -11.293 1.00 88.12 350 ARG A N 1
ATOM 2886 C CA . ARG A 1 350 ? -16.552 8.971 -10.590 1.00 88.12 350 ARG A CA 1
ATOM 2887 C C . ARG A 1 350 ? -17.024 7.787 -11.432 1.00 88.12 350 ARG A C 1
ATOM 2889 O O . ARG A 1 350 ? -16.325 6.782 -11.483 1.00 88.12 350 ARG A O 1
ATOM 2896 N N . THR A 1 351 ? -18.186 7.894 -12.078 1.00 87.38 351 THR A N 1
ATOM 2897 C CA . THR A 1 351 ? -18.685 6.843 -12.972 1.00 87.38 351 THR A CA 1
ATOM 2898 C C . THR A 1 351 ? -17.697 6.583 -14.106 1.00 87.38 351 THR A C 1
ATOM 2900 O O . THR A 1 351 ? -17.427 5.426 -14.383 1.00 87.38 351 THR A O 1
ATOM 2903 N N . LEU A 1 352 ? -17.080 7.619 -14.686 1.00 89.69 352 LEU A N 1
ATOM 2904 C CA . LEU A 1 352 ? -16.043 7.453 -15.712 1.00 89.69 352 LEU A CA 1
ATOM 2905 C C . LEU A 1 352 ? -14.817 6.682 -15.199 1.00 89.69 352 LEU A C 1
ATOM 2907 O O . LEU A 1 352 ? -14.359 5.773 -15.882 1.00 89.69 352 LEU A O 1
ATOM 2911 N N . ILE A 1 353 ? -14.314 6.991 -13.995 1.00 90.38 353 ILE A N 1
ATOM 2912 C CA . ILE A 1 353 ? -13.191 6.246 -13.388 1.00 90.38 353 ILE A CA 1
ATOM 2913 C C . ILE A 1 353 ? -13.556 4.775 -13.185 1.00 90.38 353 ILE A C 1
ATOM 2915 O O . ILE A 1 353 ? -12.775 3.892 -13.529 1.00 90.38 353 ILE A O 1
ATOM 2919 N N . ILE A 1 354 ? -14.745 4.515 -12.633 1.00 88.44 354 ILE A N 1
ATOM 2920 C CA . ILE A 1 354 ? -15.256 3.155 -12.435 1.00 88.44 354 ILE A CA 1
ATOM 2921 C C . ILE A 1 354 ? -15.308 2.437 -13.786 1.00 88.44 354 ILE A C 1
ATOM 2923 O O . ILE A 1 354 ? -14.754 1.350 -13.914 1.00 88.44 354 ILE A O 1
ATOM 2927 N N . THR A 1 355 ? -15.884 3.061 -14.814 1.00 88.81 355 THR A N 1
ATOM 2928 C CA . THR A 1 355 ? -15.937 2.481 -16.157 1.00 88.81 355 THR A CA 1
ATOM 2929 C C . THR A 1 355 ? -14.540 2.164 -16.690 1.00 88.81 355 THR A C 1
ATOM 2931 O O . THR A 1 355 ? -14.348 1.066 -17.198 1.00 88.81 355 THR A O 1
ATOM 2934 N N . PHE A 1 356 ? -13.546 3.047 -16.540 1.00 89.94 356 PHE A N 1
ATOM 2935 C CA . PHE A 1 356 ? -12.170 2.759 -16.970 1.00 89.94 356 PHE A CA 1
ATOM 2936 C C . PHE A 1 356 ? -11.565 1.543 -16.257 1.00 89.94 356 PHE A C 1
ATOM 2938 O O . PHE A 1 356 ? -11.077 0.634 -16.920 1.00 89.94 356 PHE A O 1
ATOM 2945 N N . LEU A 1 357 ? -11.672 1.470 -14.928 1.00 89.94 357 LEU A N 1
ATOM 2946 C CA . LEU A 1 357 ? -11.114 0.352 -14.159 1.00 89.94 357 LEU A CA 1
ATOM 2947 C C . LEU A 1 357 ? -11.787 -0.983 -14.490 1.00 89.94 357 LEU A C 1
ATOM 2949 O O . LEU A 1 357 ? -11.096 -1.973 -14.711 1.00 89.94 357 LEU A O 1
ATOM 2953 N N . TYR A 1 358 ? -13.121 -1.014 -14.552 1.00 87.56 358 TYR A N 1
ATOM 2954 C CA . TYR A 1 358 ? -13.846 -2.248 -14.860 1.00 87.56 358 TYR A CA 1
ATOM 2955 C C . TYR A 1 358 ? -13.670 -2.663 -16.320 1.00 87.56 358 TYR A C 1
ATOM 2957 O O . TYR A 1 358 ? -13.498 -3.849 -16.573 1.00 87.56 358 TYR A O 1
ATOM 2965 N N . THR A 1 359 ? -13.641 -1.720 -17.270 1.00 89.56 359 THR A N 1
ATOM 2966 C CA . THR A 1 359 ? -13.339 -2.059 -18.672 1.00 89.56 359 THR A CA 1
ATOM 2967 C C . THR A 1 359 ? -11.940 -2.653 -18.788 1.00 89.56 359 THR A C 1
ATOM 2969 O O . THR A 1 359 ? -11.811 -3.751 -19.315 1.00 89.56 359 THR A O 1
ATOM 2972 N N . PHE A 1 360 ? -10.914 -2.030 -18.204 1.00 90.38 360 PHE A N 1
ATOM 2973 C CA . PHE A 1 360 ? -9.559 -2.588 -18.206 1.00 90.38 360 PHE A CA 1
ATOM 2974 C C . PHE A 1 360 ? -9.490 -3.982 -17.553 1.00 90.38 360 PHE A C 1
ATOM 2976 O O . PHE A 1 360 ? -8.967 -4.912 -18.161 1.00 90.38 360 PHE A O 1
ATOM 2983 N N . ALA A 1 361 ? -10.109 -4.171 -16.381 1.00 87.69 361 ALA A N 1
ATOM 2984 C CA . ALA A 1 361 ? -10.172 -5.480 -15.724 1.00 87.69 361 ALA A CA 1
ATOM 2985 C C . ALA A 1 361 ? -10.845 -6.547 -16.603 1.00 87.69 361 ALA A C 1
ATOM 2987 O O . ALA A 1 361 ? -10.350 -7.668 -16.695 1.00 87.69 361 ALA A O 1
ATOM 2988 N N . THR A 1 362 ? -11.946 -6.203 -17.283 1.00 85.19 362 THR A N 1
ATOM 2989 C CA . THR A 1 362 ? -12.629 -7.138 -18.188 1.00 85.19 362 THR A CA 1
ATOM 2990 C C . THR A 1 362 ? -11.797 -7.482 -19.419 1.00 85.19 362 THR A C 1
ATOM 2992 O O . THR A 1 362 ? -11.806 -8.636 -19.827 1.00 85.19 362 THR A O 1
ATOM 2995 N N . LEU A 1 363 ? -11.052 -6.530 -19.993 1.00 89.56 363 LEU A N 1
ATOM 2996 C CA . LEU A 1 363 ? -10.197 -6.785 -21.160 1.00 89.56 363 LEU A CA 1
ATOM 2997 C C . LEU A 1 363 ? -9.011 -7.692 -20.797 1.00 89.56 363 LEU A C 1
ATOM 2999 O O . LEU A 1 363 ? -8.656 -8.572 -21.580 1.00 89.56 363 LEU A O 1
ATOM 3003 N N . GLN A 1 364 ? -8.441 -7.534 -19.598 1.00 87.31 364 GLN A N 1
ATOM 3004 C CA . GLN A 1 364 ? -7.414 -8.448 -19.086 1.00 87.31 364 GLN A CA 1
ATOM 3005 C C . GLN A 1 364 ? -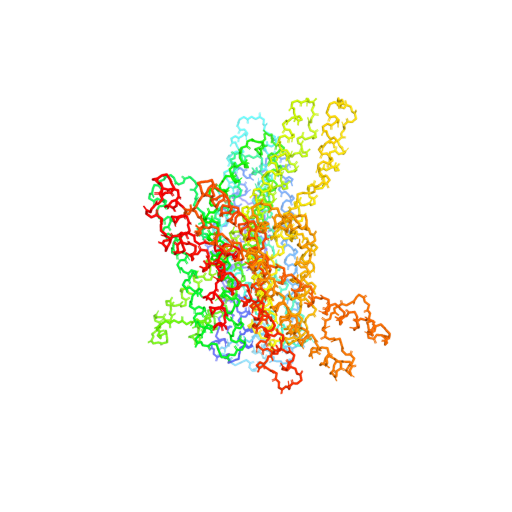7.979 -9.833 -18.769 1.00 87.31 364 GLN A C 1
ATOM 3007 O O . GLN A 1 364 ? -7.369 -10.835 -19.127 1.00 87.31 364 GLN A O 1
ATOM 3012 N N . PHE A 1 365 ? -9.162 -9.908 -18.155 1.00 83.12 365 PHE A N 1
ATOM 3013 C CA . PHE A 1 365 ? -9.832 -11.185 -17.913 1.00 83.12 365 PHE A CA 1
ATOM 3014 C C . PHE A 1 365 ? -10.124 -11.924 -19.227 1.00 83.12 365 PHE A C 1
ATOM 3016 O O . PHE A 1 365 ? -9.837 -13.111 -19.343 1.00 83.12 365 PHE A O 1
ATOM 3023 N N . MET A 1 366 ? -10.627 -11.219 -20.245 1.00 85.62 366 MET A N 1
ATOM 3024 C CA . MET A 1 366 ? -10.858 -11.802 -21.570 1.00 85.62 366 MET A CA 1
ATOM 3025 C C . MET A 1 366 ? -9.559 -12.255 -22.237 1.00 85.62 366 MET A C 1
ATOM 3027 O O . MET A 1 366 ? -9.555 -13.277 -22.910 1.00 85.62 366 MET A O 1
ATOM 3031 N N . ASP A 1 367 ? -8.451 -11.541 -22.037 1.00 85.19 367 ASP A N 1
ATOM 3032 C CA . ASP A 1 367 ? -7.142 -11.982 -22.527 1.00 85.19 367 ASP A CA 1
ATOM 3033 C C . ASP A 1 367 ? -6.696 -13.292 -21.878 1.00 85.19 367 ASP A C 1
ATOM 3035 O O . ASP A 1 367 ? -6.244 -14.199 -22.575 1.00 85.19 367 ASP A O 1
ATOM 3039 N N . ILE A 1 368 ? -6.898 -13.414 -20.562 1.00 80.38 368 ILE A N 1
ATOM 3040 C CA . ILE A 1 368 ? -6.622 -14.646 -19.822 1.00 80.38 368 ILE A CA 1
ATOM 3041 C C . ILE A 1 368 ? -7.464 -15.803 -20.363 1.00 80.38 368 ILE A C 1
ATOM 3043 O O . ILE A 1 368 ? -6.935 -16.877 -20.610 1.00 80.38 368 ILE A O 1
ATOM 3047 N N . VAL A 1 369 ? -8.756 -15.584 -20.598 1.00 79.62 369 VAL A N 1
ATOM 3048 C CA . VAL A 1 369 ? -9.662 -16.643 -21.069 1.00 79.62 369 VAL A CA 1
ATOM 3049 C C . VAL A 1 369 ? -9.405 -17.036 -22.530 1.00 79.62 369 VAL A C 1
ATOM 3051 O O . VAL A 1 369 ? -9.574 -18.199 -22.883 1.00 79.62 369 VAL A O 1
ATOM 3054 N N . LEU A 1 370 ? -9.039 -16.084 -23.397 1.00 80.38 370 LEU A N 1
ATOM 3055 C CA . LEU A 1 370 ? -9.037 -16.289 -24.853 1.00 80.38 370 LEU A CA 1
ATOM 3056 C C . LEU A 1 370 ? -7.652 -16.492 -25.480 1.00 80.38 370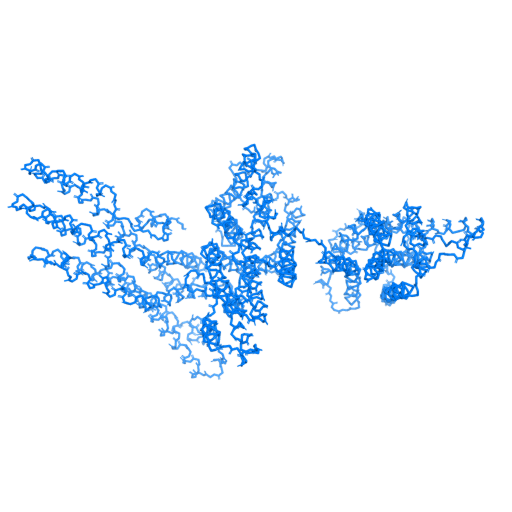 LEU A C 1
ATOM 3058 O O . LEU A 1 370 ? -7.591 -16.955 -26.618 1.00 80.38 370 LEU A O 1
ATOM 3062 N N . LYS A 1 371 ? -6.564 -16.078 -24.818 1.00 72.94 371 LYS A N 1
ATOM 3063 C CA . LYS A 1 371 ? -5.209 -16.052 -25.410 1.00 72.94 371 LYS A CA 1
ATOM 3064 C C . LYS A 1 371 ? -4.115 -16.684 -24.547 1.00 72.94 371 LYS A C 1
ATOM 3066 O O . LYS A 1 371 ? -2.982 -16.780 -25.011 1.00 72.94 371 LYS A O 1
ATOM 3071 N N . VAL A 1 372 ? -4.387 -17.037 -23.291 1.00 76.75 372 VAL A N 1
ATOM 3072 C CA . VAL A 1 372 ? -3.380 -17.684 -22.438 1.00 76.75 372 VAL A CA 1
ATOM 3073 C C . VAL A 1 372 ? -3.315 -19.168 -22.768 1.00 76.75 372 VAL A C 1
ATOM 3075 O O . VAL A 1 372 ? -4.227 -19.917 -22.437 1.00 76.75 372 VAL A O 1
ATOM 3078 N N . ASP A 1 373 ? -2.188 -19.583 -23.338 1.00 74.44 373 ASP A N 1
ATOM 3079 C CA . ASP A 1 373 ? -1.904 -20.995 -23.624 1.00 74.44 373 ASP A CA 1
ATOM 3080 C C . ASP A 1 373 ? -0.858 -21.591 -22.665 1.00 74.44 373 ASP A C 1
ATOM 3082 O O . ASP A 1 373 ? -0.670 -22.806 -22.613 1.00 74.44 373 ASP A O 1
ATOM 3086 N N . ASN A 1 374 ? -0.144 -20.745 -21.913 1.00 70.31 374 ASN A N 1
ATOM 3087 C CA . ASN A 1 374 ? 0.978 -21.148 -21.071 1.00 70.31 374 ASN A CA 1
ATOM 3088 C C . ASN A 1 374 ? 0.917 -20.474 -19.671 1.00 70.31 374 ASN A C 1
ATOM 3090 O O . ASN A 1 374 ? 0.300 -19.419 -19.505 1.00 70.31 374 ASN A O 1
ATOM 3094 N N . PRO A 1 375 ? 1.534 -21.074 -18.638 1.00 63.78 375 PRO A N 1
ATOM 3095 C CA . PRO A 1 375 ? 1.515 -20.566 -17.260 1.00 63.78 375 PRO A CA 1
ATOM 3096 C C . PRO A 1 375 ? 2.229 -19.219 -17.073 1.00 63.78 375 PRO A C 1
ATOM 3098 O O . PRO A 1 375 ? 1.867 -18.452 -16.182 1.00 63.78 375 PRO A O 1
ATOM 3101 N N . ASP A 1 376 ? 3.234 -18.911 -17.893 1.00 67.06 376 ASP A N 1
ATOM 3102 C CA . ASP A 1 376 ? 3.988 -17.661 -17.781 1.00 67.06 376 ASP A CA 1
ATOM 3103 C C . ASP A 1 376 ? 3.088 -16.492 -18.202 1.00 67.06 376 ASP A C 1
ATOM 3105 O O . ASP A 1 376 ? 2.863 -15.564 -17.427 1.00 67.06 376 ASP A O 1
ATOM 3109 N N . ASP A 1 377 ? 2.441 -16.634 -19.355 1.00 70.44 377 ASP A N 1
ATOM 3110 C CA . ASP A 1 377 ? 1.425 -15.744 -19.904 1.00 70.44 377 ASP A CA 1
ATOM 3111 C C . ASP A 1 377 ? 0.222 -15.573 -18.962 1.00 70.44 377 ASP A C 1
ATOM 3113 O O . ASP A 1 377 ? -0.346 -14.481 -18.869 1.00 70.44 377 ASP A O 1
ATOM 3117 N N . PHE A 1 378 ? -0.179 -16.644 -18.262 1.00 72.50 378 PHE A N 1
ATOM 3118 C CA . PHE A 1 378 ? -1.220 -16.581 -17.234 1.00 72.50 378 PHE A CA 1
ATOM 3119 C C . PHE A 1 378 ? -0.795 -15.647 -16.101 1.00 72.50 378 PHE A C 1
ATOM 3121 O O . PHE A 1 378 ? -1.509 -14.700 -15.763 1.00 72.50 378 PHE A O 1
ATOM 3128 N N . THR A 1 379 ? 0.387 -15.897 -15.529 1.00 68.62 379 THR A N 1
ATOM 3129 C CA . THR A 1 379 ? 0.894 -15.110 -14.400 1.00 68.62 379 THR A CA 1
ATOM 3130 C C . THR A 1 379 ? 1.151 -13.650 -14.778 1.00 68.62 379 THR A C 1
ATOM 3132 O O . THR A 1 379 ? 0.850 -12.778 -13.961 1.00 68.62 379 THR A O 1
ATOM 3135 N N . ASP A 1 380 ? 1.602 -13.372 -16.011 1.00 71.62 380 ASP A N 1
ATOM 3136 C CA . ASP A 1 380 ? 1.934 -12.022 -16.510 1.00 71.62 380 ASP A CA 1
ATOM 3137 C C . ASP A 1 380 ? 0.729 -11.079 -16.548 1.00 71.62 380 ASP A C 1
ATOM 3139 O O . ASP A 1 380 ? 0.866 -9.873 -16.329 1.00 71.62 380 ASP A O 1
ATOM 3143 N N . ASN A 1 381 ? -0.470 -11.618 -16.759 1.00 78.50 381 ASN A N 1
ATOM 3144 C CA . ASN A 1 381 ? -1.702 -10.835 -16.728 1.00 78.50 381 ASN A CA 1
ATOM 3145 C C . ASN A 1 381 ? -2.439 -10.917 -15.390 1.00 78.50 381 ASN A C 1
ATOM 3147 O O . ASN A 1 381 ? -3.116 -9.957 -15.000 1.00 78.50 381 ASN A O 1
ATOM 3151 N N . LEU A 1 382 ? -2.311 -12.038 -14.671 1.00 77.50 382 LEU A N 1
ATOM 3152 C CA . LEU A 1 382 ? -3.035 -12.285 -13.426 1.00 77.50 382 LEU A CA 1
ATOM 3153 C C . LEU A 1 382 ? -2.745 -11.208 -12.374 1.00 77.50 382 LEU A C 1
ATOM 3155 O O . LEU A 1 382 ? -3.678 -10.714 -11.737 1.00 77.50 382 LEU A O 1
ATOM 3159 N N . TYR A 1 383 ? -1.480 -10.806 -12.198 1.00 80.00 383 TYR A N 1
ATOM 3160 C CA . TYR A 1 383 ? -1.122 -9.877 -11.123 1.00 80.00 383 TYR A CA 1
ATOM 3161 C C . TYR A 1 383 ? -1.753 -8.485 -11.302 1.00 80.00 383 TYR A C 1
ATOM 3163 O O . TYR A 1 383 ? -2.268 -7.912 -10.335 1.00 80.00 383 TYR A O 1
ATOM 3171 N N . MET A 1 384 ? -1.785 -7.950 -12.530 1.00 84.44 384 MET A N 1
ATOM 3172 C CA . MET A 1 384 ? -2.431 -6.659 -12.789 1.00 84.44 384 MET A CA 1
ATOM 3173 C C . MET A 1 384 ? -3.948 -6.750 -12.726 1.00 84.44 384 MET A C 1
ATOM 3175 O O . MET A 1 384 ? -4.570 -5.859 -12.141 1.00 84.44 384 MET A O 1
ATOM 3179 N N . MET A 1 385 ? -4.541 -7.828 -13.243 1.00 85.12 385 MET A N 1
ATOM 3180 C CA . MET A 1 385 ? -5.990 -8.028 -13.175 1.00 85.12 385 MET A CA 1
ATOM 3181 C C . MET A 1 385 ? -6.462 -8.054 -11.715 1.00 85.12 385 MET A C 1
ATOM 3183 O O . MET A 1 385 ? -7.434 -7.384 -11.343 1.00 85.12 385 MET A O 1
ATOM 3187 N N . LEU A 1 386 ? -5.738 -8.783 -10.864 1.00 83.81 386 LEU A N 1
ATOM 3188 C CA . LEU A 1 386 ? -5.990 -8.855 -9.429 1.00 83.81 386 LEU A CA 1
ATOM 3189 C C . LEU A 1 386 ? -5.851 -7.481 -8.751 1.00 83.81 386 LEU A C 1
ATOM 3191 O O . LEU A 1 386 ? -6.723 -7.085 -7.974 1.00 83.81 386 LEU A O 1
ATOM 3195 N N . ASN A 1 387 ? -4.819 -6.703 -9.084 1.00 87.12 387 ASN A N 1
ATOM 3196 C CA . ASN A 1 387 ? -4.617 -5.368 -8.512 1.00 87.12 387 ASN A CA 1
ATOM 3197 C C . ASN A 1 387 ? -5.721 -4.367 -8.907 1.00 87.12 387 ASN A C 1
ATOM 3199 O O . ASN A 1 387 ? -6.232 -3.610 -8.072 1.00 87.12 387 ASN A O 1
ATOM 3203 N N . VAL A 1 388 ? -6.147 -4.386 -10.171 1.00 89.25 388 VAL A N 1
ATOM 3204 C CA . VAL A 1 388 ? -7.256 -3.543 -10.647 1.00 89.25 388 VAL A CA 1
ATOM 3205 C C . VAL A 1 388 ? -8.563 -3.956 -9.972 1.00 89.25 388 VAL A C 1
ATOM 3207 O O . VAL A 1 388 ? -9.339 -3.087 -9.567 1.00 89.25 388 VAL A O 1
ATOM 3210 N N . SER A 1 389 ? -8.773 -5.258 -9.759 1.00 85.31 389 SER A N 1
ATOM 3211 C CA . SER A 1 389 ? -9.930 -5.784 -9.024 1.00 85.31 389 SER A CA 1
ATOM 3212 C C . SER A 1 389 ? -9.964 -5.281 -7.576 1.00 85.31 389 SER A C 1
ATOM 3214 O O . SER A 1 389 ? -11.013 -4.846 -7.099 1.00 85.31 389 SER A O 1
ATOM 3216 N N . VAL A 1 390 ? -8.814 -5.230 -6.892 1.00 87.50 390 VAL A N 1
ATOM 3217 C CA . VAL A 1 390 ? -8.678 -4.634 -5.546 1.00 87.50 390 VAL A CA 1
ATOM 3218 C C . VAL A 1 390 ? -9.029 -3.153 -5.543 1.00 87.50 390 VAL A C 1
ATOM 3220 O O . VAL A 1 390 ? -9.791 -2.701 -4.685 1.00 87.50 390 VAL A O 1
ATOM 3223 N N . SER A 1 391 ? -8.527 -2.394 -6.515 1.00 90.81 391 SER A N 1
ATOM 3224 C CA . SER A 1 391 ? -8.858 -0.971 -6.650 1.00 90.81 391 SER A CA 1
ATOM 3225 C C . SER A 1 391 ? -10.351 -0.747 -6.920 1.00 90.81 391 SER A C 1
ATOM 3227 O O . SER A 1 391 ? -10.975 0.115 -6.294 1.00 90.81 391 SER A O 1
ATOM 3229 N N . GLY A 1 392 ? -10.953 -1.553 -7.798 1.00 88.44 392 GLY A N 1
ATOM 3230 C CA . GLY A 1 392 ? -12.391 -1.528 -8.073 1.00 88.44 392 GLY A CA 1
ATOM 3231 C C . GLY A 1 392 ? -13.229 -1.846 -6.832 1.00 88.44 392 GLY A C 1
ATOM 3232 O O . GLY A 1 392 ? -14.188 -1.127 -6.531 1.00 88.44 392 GLY A O 1
ATOM 3233 N N . TYR A 1 393 ? -12.823 -2.858 -6.061 1.00 89.06 393 TYR A N 1
ATOM 3234 C CA . TYR A 1 393 ? -13.477 -3.239 -4.810 1.00 89.06 393 TYR A CA 1
ATOM 3235 C C . TYR A 1 393 ? -13.355 -2.150 -3.734 1.00 89.06 393 TYR A C 1
ATOM 3237 O O . TYR A 1 393 ? -14.354 -1.781 -3.111 1.00 89.06 393 TYR A O 1
ATOM 3245 N N . LYS A 1 394 ? -12.167 -1.552 -3.567 1.00 91.44 394 LYS A N 1
ATOM 3246 C CA . LYS A 1 394 ? -11.938 -0.396 -2.680 1.00 91.44 394 LYS A CA 1
ATOM 3247 C C . LYS A 1 394 ? -12.883 0.757 -3.010 1.00 91.44 394 LYS A C 1
ATOM 3249 O O . LYS A 1 394 ? -13.552 1.273 -2.115 1.00 91.44 394 LYS A O 1
ATOM 3254 N N . LEU A 1 395 ? -12.977 1.138 -4.285 1.00 89.00 395 LEU A N 1
ATOM 3255 C CA . LEU A 1 395 ? -13.885 2.193 -4.745 1.00 89.00 395 LEU A CA 1
ATOM 3256 C C . LEU A 1 395 ? -15.352 1.878 -4.442 1.00 89.00 395 LEU A C 1
ATOM 3258 O O . LEU A 1 395 ? -16.087 2.761 -3.992 1.00 89.00 395 LEU A O 1
ATOM 3262 N N . PHE A 1 396 ? -15.772 0.634 -4.673 1.00 87.38 396 PHE A N 1
ATOM 3263 C CA . PHE A 1 396 ? -17.136 0.193 -4.406 1.00 87.38 396 PHE A CA 1
ATOM 3264 C C . PHE A 1 396 ? -17.477 0.277 -2.913 1.00 87.38 396 PHE A C 1
ATOM 3266 O O . PHE A 1 396 ? -18.457 0.927 -2.546 1.00 87.38 396 PHE A O 1
ATOM 3273 N N . ILE A 1 397 ? -16.638 -0.290 -2.040 1.00 87.81 397 ILE A N 1
ATOM 3274 C CA . ILE A 1 397 ? -16.872 -0.264 -0.588 1.00 87.81 397 ILE A CA 1
ATOM 3275 C C . ILE A 1 397 ? -16.826 1.167 -0.038 1.00 87.81 397 ILE A C 1
ATOM 3277 O O . ILE A 1 397 ? -17.690 1.546 0.752 1.00 87.81 397 ILE A O 1
ATOM 3281 N N . MET A 1 398 ? -15.883 1.996 -0.498 1.00 86.38 398 MET A N 1
ATOM 3282 C CA . MET A 1 398 ? -15.815 3.421 -0.140 1.00 86.38 398 MET A CA 1
ATOM 3283 C C . MET A 1 398 ? -17.089 4.188 -0.512 1.00 86.38 398 MET A C 1
ATOM 3285 O O . MET A 1 398 ? -17.468 5.133 0.182 1.00 86.38 398 MET A O 1
ATOM 3289 N N . TRP A 1 399 ? -17.746 3.804 -1.609 1.00 85.38 399 TRP A N 1
ATOM 3290 C CA . TRP A 1 399 ? -19.002 4.412 -2.026 1.00 85.38 399 TRP A CA 1
ATOM 3291 C C . TRP A 1 399 ? -20.182 3.928 -1.178 1.00 85.38 399 TRP A C 1
ATOM 3293 O O . TRP A 1 399 ? -20.959 4.767 -0.717 1.00 85.38 399 TRP A O 1
ATOM 3303 N N . VAL A 1 400 ? -20.305 2.618 -0.951 1.00 86.69 400 VAL A N 1
ATOM 3304 C CA . VAL A 1 400 ? -21.388 2.042 -0.135 1.00 86.69 400 VAL A CA 1
ATOM 3305 C C . VAL A 1 400 ? -21.334 2.584 1.296 1.00 86.69 400 VAL A C 1
ATOM 3307 O O . VAL A 1 400 ? -22.349 3.045 1.811 1.00 86.69 400 VAL A O 1
ATOM 3310 N N . ASN A 1 401 ? -20.141 2.644 1.892 1.00 85.44 401 ASN A N 1
ATOM 3311 C CA . ASN A 1 401 ? -19.935 3.083 3.277 1.00 85.44 401 ASN A CA 1
ATOM 3312 C C . ASN A 1 401 ? -19.697 4.602 3.403 1.00 85.44 401 ASN A C 1
ATOM 3314 O O . ASN A 1 401 ? -19.142 5.067 4.401 1.00 85.44 401 ASN A O 1
ATOM 3318 N N . TYR A 1 402 ? -20.068 5.400 2.395 1.00 84.19 402 TYR A N 1
ATOM 3319 C CA . TYR A 1 402 ? -19.760 6.835 2.357 1.00 84.19 402 TYR A CA 1
ATOM 3320 C C . TYR A 1 402 ? -20.254 7.583 3.604 1.00 84.19 402 TYR A C 1
ATOM 3322 O O . TYR A 1 402 ? -19.476 8.307 4.226 1.00 84.19 402 TYR A O 1
ATOM 3330 N N . GLU A 1 403 ? -21.523 7.404 3.981 1.00 84.88 403 GLU A N 1
ATOM 3331 C CA . GLU A 1 403 ? -22.134 8.115 5.116 1.00 84.88 403 GLU A CA 1
ATOM 3332 C C . GLU A 1 403 ? -21.498 7.713 6.457 1.00 84.88 403 GLU A C 1
ATOM 3334 O O . GLU A 1 403 ? -21.242 8.568 7.311 1.00 84.88 403 GLU A O 1
ATOM 3339 N N . ASP A 1 404 ? -21.139 6.438 6.616 1.00 86.62 404 ASP A N 1
ATOM 3340 C CA . ASP A 1 404 ? -20.462 5.939 7.816 1.00 86.62 404 ASP A CA 1
ATOM 3341 C C . ASP A 1 404 ? -19.055 6.532 7.935 1.00 86.62 404 ASP A C 1
ATOM 3343 O O . ASP A 1 404 ? -18.676 7.061 8.982 1.00 86.62 404 ASP A O 1
ATOM 3347 N N . ILE A 1 405 ? -18.292 6.549 6.836 1.00 86.31 405 ILE A N 1
ATOM 3348 C CA . ILE A 1 405 ? -16.949 7.145 6.790 1.00 86.31 405 ILE A CA 1
ATOM 3349 C C . ILE A 1 405 ? -17.013 8.659 7.044 1.00 86.31 405 ILE A C 1
ATOM 3351 O O . ILE A 1 405 ? -16.175 9.194 7.780 1.00 86.31 405 ILE A O 1
ATOM 3355 N N . VAL A 1 406 ? -18.009 9.366 6.489 1.00 84.06 406 VAL A N 1
ATOM 3356 C CA . VAL A 1 406 ? -18.263 10.784 6.808 1.00 84.06 406 VAL A CA 1
ATOM 3357 C C . VAL A 1 406 ? -18.478 10.957 8.309 1.00 84.06 406 VAL A C 1
ATOM 3359 O O . VAL A 1 406 ? -17.874 11.849 8.909 1.00 84.06 406 VAL A O 1
ATOM 3362 N N . THR A 1 407 ? -19.316 10.117 8.910 1.00 86.62 407 THR A N 1
ATOM 3363 C CA . THR A 1 407 ? -19.665 10.184 10.334 1.00 86.62 407 THR A CA 1
ATOM 3364 C C . THR A 1 407 ? -18.441 9.936 11.215 1.00 86.62 407 THR A C 1
ATOM 3366 O O . THR A 1 407 ? -18.171 10.720 12.129 1.00 86.62 407 THR A O 1
ATOM 3369 N N . ILE A 1 408 ? -17.617 8.940 10.872 1.00 89.44 408 ILE A N 1
ATOM 3370 C CA . ILE A 1 408 ? -16.330 8.667 11.529 1.00 89.44 408 ILE A CA 1
ATOM 3371 C C . ILE A 1 408 ? -15.425 9.906 11.458 1.00 89.44 408 ILE A C 1
ATOM 3373 O O . ILE A 1 408 ? -14.930 10.374 12.484 1.00 89.44 408 ILE A O 1
ATOM 3377 N N . ILE A 1 409 ? -15.241 10.505 10.278 1.00 87.25 409 ILE A N 1
ATOM 3378 C CA . ILE A 1 409 ? -14.398 11.704 10.122 1.00 87.25 409 ILE A CA 1
ATOM 3379 C C . ILE A 1 409 ? -14.972 12.900 10.900 1.00 87.25 409 ILE A C 1
ATOM 3381 O O . ILE A 1 409 ? -14.212 13.658 11.509 1.00 87.25 409 ILE A O 1
ATOM 3385 N N . LYS A 1 410 ? -16.298 13.080 10.898 1.00 84.50 410 LYS A N 1
ATOM 3386 C CA . LYS A 1 410 ? -16.978 14.185 11.587 1.00 84.50 410 LYS A CA 1
ATOM 3387 C C . LYS A 1 410 ? -16.854 14.067 13.105 1.00 84.50 410 LYS A C 1
ATOM 3389 O O . LYS A 1 410 ? -16.603 15.082 13.758 1.00 84.50 410 LYS A O 1
ATOM 3394 N N . SER A 1 411 ? -16.905 12.851 13.651 1.00 87.12 411 SER A N 1
ATOM 3395 C CA . SER A 1 411 ? -16.741 12.610 15.091 1.00 87.12 411 SER A CA 1
ATOM 3396 C C . SER A 1 411 ? -15.419 13.168 15.640 1.00 87.12 411 SER A C 1
ATOM 3398 O O . SER A 1 411 ? -15.381 13.689 16.749 1.00 87.12 411 SER A O 1
ATOM 3400 N N . LEU A 1 412 ? -14.347 13.206 14.832 1.00 87.31 412 LEU A N 1
ATOM 3401 C CA . LEU A 1 412 ? -13.060 13.811 15.207 1.00 87.31 412 LEU A CA 1
ATOM 3402 C C . LEU A 1 412 ? -13.122 15.334 15.415 1.00 87.31 412 LEU A C 1
ATOM 3404 O O . LEU A 1 412 ? -12.140 15.924 15.880 1.00 87.31 412 LEU A O 1
ATOM 3408 N N . THR A 1 413 ? -14.205 15.990 15.007 1.00 84.00 413 THR A N 1
ATOM 3409 C CA . THR A 1 413 ? -14.435 17.434 15.186 1.00 84.00 413 THR A CA 1
ATOM 3410 C C . THR A 1 413 ? -15.476 17.751 16.258 1.00 84.00 413 THR A C 1
ATOM 3412 O O . THR A 1 413 ? -15.617 18.914 16.634 1.00 84.00 413 THR A O 1
ATOM 3415 N N . GLU A 1 414 ? -16.149 16.729 16.781 1.00 86.25 414 GLU A N 1
ATOM 3416 C CA . GLU A 1 414 ? -17.182 16.829 17.810 1.00 86.25 414 GLU A CA 1
ATOM 3417 C C . GLU A 1 414 ? -16.609 16.448 19.188 1.00 86.25 414 GLU A C 1
ATOM 3419 O O . GLU A 1 414 ? -15.558 15.810 19.305 1.00 86.25 414 GLU A O 1
ATOM 3424 N N . GLU A 1 415 ? -17.257 16.889 20.265 1.00 85.00 415 GLU A N 1
ATOM 3425 C CA . GLU A 1 415 ? -16.869 16.490 21.622 1.00 85.00 415 GLU A CA 1
ATOM 3426 C C . GLU A 1 415 ? -17.263 15.027 21.884 1.00 85.00 415 GLU A C 1
ATOM 3428 O O . GLU A 1 415 ? -18.351 14.614 21.483 1.00 85.00 415 GLU A O 1
ATOM 3433 N N . PRO A 1 416 ? -16.417 14.225 22.562 1.00 87.31 416 PRO A N 1
ATOM 3434 C CA . PRO A 1 416 ? -15.218 14.624 23.312 1.00 87.31 416 PRO A CA 1
ATOM 3435 C C . PRO A 1 416 ? -13.881 14.548 22.536 1.00 87.31 416 PRO A C 1
ATOM 3437 O O . PRO A 1 416 ? -12.826 14.791 23.122 1.00 87.31 416 PRO A O 1
ATOM 3440 N N . LEU A 1 417 ? -13.877 14.208 21.241 1.00 87.44 417 LEU A N 1
ATOM 3441 C CA . LEU A 1 417 ? -12.649 14.021 20.436 1.00 87.44 417 LEU A CA 1
ATOM 3442 C C . LEU A 1 417 ? -12.038 15.343 19.927 1.00 87.44 417 LEU A C 1
ATOM 3444 O O . LEU A 1 417 ? -10.893 15.394 19.458 1.00 87.44 417 LEU A O 1
ATOM 3448 N N . LYS A 1 418 ? -12.796 16.434 19.997 1.00 86.31 418 LYS A N 1
ATOM 3449 C CA . LYS A 1 418 ? -12.331 17.786 19.693 1.00 86.31 418 LYS A CA 1
ATOM 3450 C C . LYS A 1 418 ? -11.274 18.254 20.717 1.00 86.31 418 LYS A C 1
ATOM 3452 O O . LYS A 1 418 ? -11.490 18.075 21.915 1.00 86.31 418 LYS A O 1
ATOM 3457 N N . PRO A 1 419 ? -10.152 18.867 20.280 1.00 85.00 419 PRO A N 1
ATOM 3458 C CA . PRO A 1 419 ? -9.181 19.482 21.175 1.00 85.00 419 PRO A CA 1
ATOM 3459 C C . PRO A 1 419 ? -9.766 20.760 21.783 1.00 85.00 419 PRO A C 1
ATOM 3461 O O . PRO A 1 419 ? -10.329 21.586 21.058 1.00 85.00 419 PRO A O 1
ATOM 3464 N N . LEU A 1 420 ? -9.620 20.915 23.096 1.00 83.94 420 LEU A N 1
ATOM 3465 C CA . LEU A 1 420 ? -10.182 22.027 23.865 1.00 83.94 420 LEU A CA 1
ATOM 3466 C C . LEU A 1 420 ? -9.138 23.091 24.213 1.00 83.94 420 LEU A C 1
ATOM 3468 O O . LEU A 1 420 ? -9.470 24.273 24.274 1.00 83.94 420 LEU A O 1
ATOM 3472 N N . ASP A 1 421 ? -7.877 22.692 24.397 1.00 80.44 421 ASP A N 1
ATOM 3473 C CA . ASP A 1 421 ? -6.806 23.586 24.836 1.00 80.44 421 ASP A CA 1
ATOM 3474 C C . ASP A 1 421 ? -5.587 23.610 23.883 1.00 80.44 421 ASP A C 1
ATOM 3476 O O . ASP A 1 421 ? -5.451 22.744 23.009 1.00 80.44 421 ASP A O 1
ATOM 3480 N N . PRO A 1 422 ? -4.689 24.612 24.007 1.00 78.00 422 PRO A N 1
ATOM 3481 C CA . PRO A 1 422 ? -3.529 24.748 23.126 1.00 78.00 422 PRO A CA 1
ATOM 3482 C C . PRO A 1 422 ? -2.555 23.560 23.149 1.00 78.00 422 PRO A C 1
ATOM 3484 O O . PRO A 1 422 ? -1.924 23.288 22.129 1.00 78.00 422 PRO A O 1
ATOM 3487 N N . GLY A 1 423 ? -2.430 22.846 24.270 1.00 79.44 423 GLY A N 1
ATOM 3488 C CA . GLY A 1 423 ? -1.576 21.661 24.375 1.00 79.44 423 GLY A CA 1
ATOM 3489 C C . GLY A 1 423 ? -2.184 20.444 23.679 1.00 79.44 423 GLY A C 1
ATOM 3490 O O . GLY A 1 423 ? -1.485 19.734 22.958 1.00 79.44 423 GLY A O 1
ATOM 3491 N N . GLU A 1 424 ? -3.501 20.250 23.779 1.00 88.06 424 GLU A N 1
ATOM 3492 C CA . GLU A 1 424 ? -4.208 19.239 22.975 1.00 88.06 424 GLU A CA 1
ATOM 3493 C C . GLU A 1 424 ? -4.106 19.539 21.472 1.00 88.06 424 GLU A C 1
ATOM 3495 O O . GLU A 1 424 ? -3.945 18.636 20.644 1.00 88.06 424 GLU A O 1
ATOM 3500 N N . MET A 1 425 ? -4.161 20.826 21.116 1.00 82.19 425 MET A N 1
ATOM 3501 C CA . MET A 1 425 ? -3.981 21.297 19.745 1.00 82.19 425 MET A CA 1
ATOM 3502 C C . MET A 1 425 ? -2.569 21.006 19.219 1.00 82.19 425 MET A C 1
ATOM 3504 O O . MET A 1 425 ? -2.416 20.604 18.062 1.00 82.19 425 MET A O 1
ATOM 3508 N N . GLU A 1 426 ? -1.542 21.167 20.059 1.00 84.12 426 GLU A N 1
ATOM 3509 C CA . GLU A 1 426 ? -0.153 20.835 19.729 1.00 84.12 426 GLU A CA 1
ATOM 3510 C C . GLU A 1 426 ? 0.016 19.335 19.449 1.00 84.12 426 GLU A C 1
ATOM 3512 O O . GLU A 1 426 ? 0.581 18.964 18.413 1.00 84.12 426 GLU A O 1
ATOM 3517 N N . ILE A 1 427 ? -0.548 18.475 20.307 1.00 86.06 427 ILE A N 1
ATOM 3518 C CA . ILE A 1 427 ? -0.560 17.017 20.103 1.00 86.06 427 ILE A CA 1
ATOM 3519 C C . ILE A 1 427 ? -1.236 16.686 18.770 1.00 86.06 427 ILE A C 1
ATOM 3521 O O . ILE A 1 427 ? -0.672 15.969 17.937 1.00 86.06 427 ILE A O 1
ATOM 3525 N N . ARG A 1 428 ? -2.409 17.267 18.501 1.00 87.00 428 ARG A N 1
ATOM 3526 C CA . ARG A 1 428 ? -3.118 17.032 17.238 1.00 87.00 428 ARG A CA 1
ATOM 3527 C C . ARG A 1 428 ? -2.317 17.489 16.019 1.00 87.00 428 ARG A C 1
ATOM 3529 O O . ARG A 1 428 ? -2.216 16.742 15.046 1.00 87.00 428 ARG A O 1
ATOM 3536 N N . CYS A 1 429 ? -1.680 18.657 16.082 1.00 83.75 429 CYS A N 1
ATOM 3537 C CA . CYS A 1 429 ? -0.813 19.163 15.015 1.00 83.75 429 CYS A CA 1
ATOM 3538 C C . CYS A 1 429 ? 0.384 18.242 14.749 1.00 83.75 429 CYS A C 1
ATOM 3540 O O . CYS A 1 429 ? 0.745 18.013 13.587 1.00 83.75 429 CYS A O 1
ATOM 3542 N N . LYS A 1 430 ? 0.997 17.696 15.807 1.00 86.94 430 LYS A N 1
ATOM 3543 C CA . LYS A 1 430 ? 2.087 16.716 15.708 1.00 86.94 430 LYS A CA 1
ATOM 3544 C C . LYS A 1 430 ? 1.630 15.489 14.915 1.00 86.94 430 LYS A C 1
ATOM 3546 O O . LYS A 1 430 ? 2.283 15.145 13.924 1.00 86.94 430 LYS A O 1
ATOM 3551 N N . PHE A 1 431 ? 0.491 14.891 15.269 1.00 87.56 431 PHE A N 1
ATOM 3552 C CA . PHE A 1 431 ? -0.058 13.733 14.553 1.00 87.56 431 PHE A CA 1
ATOM 3553 C C . PHE A 1 431 ? -0.495 14.061 13.121 1.00 87.56 431 PHE A C 1
ATOM 3555 O O . PHE A 1 431 ? -0.128 13.328 12.204 1.00 87.56 431 PHE A O 1
ATOM 3562 N N . ASP A 1 432 ? -1.165 15.189 12.882 1.00 86.06 432 ASP A N 1
ATOM 3563 C CA . ASP A 1 432 ? -1.536 15.633 11.529 1.00 86.06 432 ASP A CA 1
ATOM 3564 C C . ASP A 1 432 ? -0.303 15.840 10.631 1.00 86.06 432 ASP A C 1
ATOM 3566 O O . ASP A 1 432 ? -0.337 15.585 9.419 1.00 86.06 432 ASP A O 1
ATOM 3570 N N . SER A 1 433 ? 0.814 16.299 11.206 1.00 82.81 433 SER A N 1
ATOM 3571 C CA . SER A 1 433 ? 2.079 16.447 10.482 1.00 82.81 433 SER A CA 1
ATOM 3572 C C . SER A 1 433 ? 2.695 15.095 10.109 1.00 82.81 433 SER A C 1
ATOM 3574 O O . SER A 1 433 ? 3.213 14.959 8.994 1.00 82.81 433 SER A O 1
ATOM 3576 N N . LEU A 1 434 ? 2.587 14.108 11.005 1.00 79.75 434 LEU A N 1
ATOM 3577 C CA . LEU A 1 434 ? 3.083 12.748 10.819 1.00 79.75 434 LEU A CA 1
ATOM 3578 C C . LEU A 1 434 ? 2.242 11.995 9.786 1.00 79.75 434 LEU A C 1
ATOM 3580 O O . LEU A 1 434 ? 2.809 11.433 8.852 1.00 79.75 434 LEU A O 1
ATOM 3584 N N . ILE A 1 435 ? 0.911 12.068 9.888 1.00 87.19 435 ILE A N 1
ATOM 3585 C CA . ILE A 1 435 ? -0.018 11.501 8.902 1.00 87.19 435 ILE A CA 1
ATOM 3586 C C . ILE A 1 435 ? 0.297 12.074 7.523 1.00 87.19 435 ILE A C 1
ATOM 3588 O O . ILE A 1 435 ? 0.549 11.325 6.587 1.00 87.19 435 ILE A O 1
ATOM 3592 N N . ARG A 1 436 ? 0.407 13.403 7.402 1.00 86.62 436 ARG A N 1
ATOM 3593 C CA . ARG A 1 436 ? 0.728 14.049 6.121 1.00 86.62 436 ARG A CA 1
ATOM 3594 C C . ARG A 1 436 ? 2.077 13.608 5.552 1.00 86.62 436 ARG A C 1
ATOM 3596 O O . ARG A 1 436 ? 2.204 13.487 4.338 1.00 86.62 436 ARG A O 1
ATOM 3603 N N . ALA A 1 437 ? 3.092 13.438 6.399 1.00 78.50 437 ALA A N 1
ATOM 3604 C CA . ALA A 1 437 ? 4.401 12.962 5.963 1.00 78.50 437 ALA A CA 1
ATOM 3605 C C . ALA A 1 437 ? 4.335 11.507 5.479 1.00 78.50 437 ALA A C 1
ATOM 3607 O O . ALA A 1 437 ? 4.901 11.205 4.433 1.00 78.50 437 ALA A O 1
ATOM 3608 N N . ASN A 1 438 ? 3.617 10.638 6.192 1.00 82.25 438 ASN A N 1
ATOM 3609 C CA . ASN A 1 438 ? 3.446 9.232 5.824 1.00 82.25 438 ASN A CA 1
ATOM 3610 C C . ASN A 1 438 ? 2.622 9.075 4.541 1.00 82.25 438 ASN A C 1
ATOM 3612 O O . ASN A 1 438 ? 3.071 8.383 3.637 1.00 82.25 438 ASN A O 1
ATOM 3616 N N . THR A 1 439 ? 1.501 9.793 4.408 1.00 86.50 439 THR A N 1
ATOM 3617 C CA . THR A 1 439 ? 0.709 9.847 3.168 1.00 86.50 439 THR A CA 1
ATOM 3618 C C . THR A 1 439 ? 1.563 10.283 1.980 1.00 86.50 439 THR A C 1
ATOM 3620 O O . THR A 1 439 ? 1.484 9.670 0.926 1.00 86.50 439 THR A O 1
ATOM 3623 N N . LEU A 1 440 ? 2.412 11.309 2.139 1.00 83.69 440 LEU A N 1
ATOM 3624 C CA . LEU A 1 440 ? 3.274 11.778 1.050 1.00 83.69 440 LEU A CA 1
ATOM 3625 C C . LEU A 1 440 ? 4.350 10.748 0.678 1.00 83.69 440 LEU A C 1
ATOM 3627 O O . LEU A 1 440 ? 4.590 10.543 -0.502 1.00 83.69 440 LEU A O 1
ATOM 3631 N N . ARG A 1 441 ? 5.000 10.116 1.665 1.00 75.44 441 ARG A N 1
ATOM 3632 C CA . ARG A 1 441 ? 6.016 9.077 1.415 1.00 75.44 441 ARG A CA 1
ATOM 3633 C C . ARG A 1 441 ? 5.417 7.867 0.707 1.00 75.44 441 ARG A C 1
ATOM 3635 O O . ARG A 1 441 ? 6.010 7.384 -0.245 1.00 75.44 441 ARG A O 1
ATOM 3642 N N . TYR A 1 442 ? 4.250 7.419 1.162 1.00 83.19 442 TYR A N 1
ATOM 3643 C CA . TYR A 1 442 ? 3.553 6.284 0.573 1.00 83.19 442 TYR A CA 1
ATOM 3644 C C . TYR A 1 442 ? 3.062 6.589 -0.846 1.00 83.19 442 TYR A C 1
ATOM 3646 O O . TYR A 1 442 ? 3.343 5.827 -1.761 1.00 83.19 442 TYR A O 1
ATOM 3654 N N . ALA A 1 443 ? 2.433 7.752 -1.052 1.00 85.62 443 ALA A N 1
ATOM 3655 C CA . ALA A 1 443 ? 2.043 8.205 -2.385 1.00 85.62 443 ALA A CA 1
ATOM 3656 C C . ALA A 1 443 ? 3.254 8.296 -3.323 1.00 85.62 443 ALA A C 1
ATOM 3658 O O . ALA A 1 443 ? 3.199 7.793 -4.432 1.00 85.62 443 ALA A O 1
ATOM 3659 N N . LEU A 1 444 ? 4.372 8.878 -2.867 1.00 81.06 444 LEU A N 1
ATOM 3660 C CA . LEU A 1 444 ? 5.598 8.938 -3.664 1.00 81.06 444 LEU A CA 1
ATOM 3661 C C . LEU A 1 444 ? 6.095 7.542 -4.050 1.00 81.06 444 LEU A C 1
ATOM 3663 O O . LEU A 1 444 ? 6.431 7.352 -5.206 1.00 81.06 444 LEU A O 1
ATOM 3667 N N . LEU A 1 445 ? 6.112 6.572 -3.132 1.00 77.25 445 LEU A N 1
ATOM 3668 C CA . LEU A 1 445 ? 6.557 5.207 -3.434 1.00 77.25 445 LEU A CA 1
ATOM 3669 C C . LEU A 1 445 ? 5.719 4.561 -4.551 1.00 77.25 445 LEU A C 1
ATOM 3671 O O . LEU A 1 445 ? 6.281 4.099 -5.545 1.00 77.25 445 LEU A O 1
ATOM 3675 N N . ILE A 1 446 ? 4.391 4.576 -4.414 1.00 82.06 446 ILE A N 1
ATOM 3676 C CA . ILE A 1 446 ? 3.485 3.947 -5.386 1.00 82.06 446 ILE A CA 1
ATOM 3677 C C . ILE A 1 446 ? 3.527 4.682 -6.732 1.00 82.06 446 ILE A C 1
ATOM 3679 O O . ILE A 1 446 ? 3.703 4.049 -7.769 1.00 82.06 446 ILE A O 1
ATOM 3683 N N . GLU A 1 447 ? 3.464 6.016 -6.723 1.00 82.00 447 GLU A N 1
ATOM 3684 C CA . GLU A 1 447 ? 3.526 6.825 -7.948 1.00 82.00 447 GLU A CA 1
ATOM 3685 C C . GLU A 1 447 ? 4.881 6.681 -8.648 1.00 82.00 447 GLU A C 1
ATOM 3687 O O . GLU A 1 447 ? 4.926 6.537 -9.864 1.00 82.00 447 GLU A O 1
ATOM 3692 N N . THR A 1 448 ? 6.002 6.650 -7.913 1.00 73.75 448 THR A N 1
ATOM 3693 C CA . THR A 1 448 ? 7.321 6.420 -8.533 1.00 73.75 448 THR A CA 1
ATOM 3694 C C . THR A 1 448 ? 7.403 5.053 -9.198 1.00 73.75 448 THR A C 1
ATOM 3696 O O . THR A 1 448 ? 7.922 4.955 -10.307 1.00 73.75 448 THR A O 1
ATOM 3699 N N . SER A 1 449 ? 6.825 4.022 -8.585 1.00 77.38 449 SER A N 1
ATOM 3700 C CA . SER A 1 449 ? 6.805 2.672 -9.148 1.00 77.38 449 SER A CA 1
ATOM 3701 C C . SER A 1 449 ? 5.932 2.610 -10.401 1.00 77.38 449 SER A C 1
ATOM 3703 O O . SER A 1 449 ? 6.397 2.141 -11.436 1.00 77.38 449 SER A O 1
ATOM 3705 N N . TRP A 1 450 ? 4.734 3.205 -10.364 1.00 86.50 450 TRP A N 1
ATOM 3706 C CA . TRP A 1 450 ? 3.875 3.337 -11.543 1.00 86.50 450 TRP A CA 1
ATOM 3707 C C . TRP A 1 450 ? 4.549 4.144 -12.665 1.00 86.50 450 TRP A C 1
ATOM 3709 O O . TRP A 1 450 ? 4.555 3.701 -13.811 1.00 86.50 450 TRP A O 1
ATOM 3719 N N . THR A 1 451 ? 5.185 5.282 -12.358 1.00 79.25 451 THR A N 1
ATOM 3720 C CA . THR A 1 451 ? 5.908 6.075 -13.371 1.00 79.25 451 THR A CA 1
ATOM 3721 C C . THR A 1 451 ? 7.103 5.329 -13.957 1.00 79.25 451 THR A C 1
ATOM 3723 O O . THR A 1 451 ? 7.375 5.486 -15.142 1.00 79.25 451 THR A O 1
ATOM 3726 N N . CYS A 1 452 ? 7.803 4.508 -13.168 1.00 70.38 452 CYS A N 1
ATOM 3727 C CA . CYS A 1 452 ? 8.927 3.699 -13.637 1.00 70.38 452 CYS A CA 1
ATOM 3728 C C . CYS A 1 452 ? 8.454 2.626 -14.627 1.00 70.38 452 CYS A C 1
ATOM 3730 O O . CYS A 1 452 ? 8.994 2.522 -15.731 1.00 70.38 452 CYS A O 1
ATOM 3732 N N . THR A 1 453 ? 7.390 1.895 -14.282 1.00 76.44 453 THR A N 1
ATOM 3733 C CA . THR A 1 453 ? 6.780 0.895 -15.170 1.00 76.44 453 THR A CA 1
ATOM 3734 C C . THR A 1 453 ? 6.188 1.550 -16.420 1.00 76.44 453 THR A C 1
ATOM 3736 O O . THR A 1 453 ? 6.442 1.106 -17.536 1.00 76.44 453 THR A O 1
ATOM 3739 N N . GLY A 1 454 ? 5.478 2.670 -16.260 1.00 80.69 454 GLY A N 1
ATOM 3740 C CA . GLY A 1 454 ? 4.891 3.424 -17.366 1.00 80.69 454 GLY A CA 1
ATOM 3741 C C . GLY A 1 454 ? 5.929 4.026 -18.318 1.00 80.69 454 GLY A C 1
ATOM 3742 O O . GLY A 1 454 ? 5.738 3.999 -19.531 1.00 80.69 454 GLY A O 1
ATOM 3743 N N . LEU A 1 455 ? 7.050 4.536 -17.794 1.00 78.56 455 LEU A N 1
ATOM 3744 C CA . LEU A 1 455 ? 8.154 5.047 -18.609 1.00 78.56 455 LEU A CA 1
ATOM 3745 C C . LEU A 1 455 ? 8.874 3.914 -19.345 1.00 78.56 455 LEU A C 1
ATOM 3747 O O . LEU A 1 455 ? 9.214 4.080 -20.513 1.00 78.56 455 LEU A O 1
ATOM 3751 N N . THR A 1 456 ? 9.079 2.771 -18.686 1.00 74.06 456 THR A N 1
ATOM 3752 C CA . THR A 1 456 ? 9.664 1.580 -19.321 1.00 74.06 456 THR A CA 1
ATOM 3753 C C . THR A 1 456 ? 8.800 1.126 -20.492 1.00 74.06 456 THR A C 1
ATOM 3755 O O . THR A 1 456 ? 9.309 0.984 -21.601 1.00 74.06 456 THR A O 1
ATOM 3758 N N . SER A 1 457 ? 7.486 1.039 -20.284 1.00 81.44 457 SER A N 1
ATOM 3759 C CA . SER A 1 457 ? 6.534 0.707 -21.342 1.00 81.44 457 SER A CA 1
ATOM 3760 C C . SER A 1 457 ? 6.534 1.715 -22.495 1.00 81.44 457 SER A C 1
ATOM 3762 O O . SER A 1 457 ? 6.613 1.341 -23.662 1.00 81.44 457 SER A O 1
ATOM 3764 N N . LEU A 1 458 ? 6.557 3.020 -22.202 1.00 79.19 458 LEU A N 1
ATOM 3765 C CA . LEU A 1 458 ? 6.630 4.054 -23.243 1.00 79.19 458 LEU A CA 1
ATOM 3766 C C . LEU A 1 458 ? 7.921 3.977 -24.076 1.00 79.19 458 LEU A C 1
ATOM 3768 O O . LEU A 1 458 ? 7.917 4.306 -25.264 1.00 79.19 458 LEU A O 1
ATOM 3772 N N . LEU A 1 459 ? 9.039 3.594 -23.457 1.00 75.12 459 LEU A N 1
ATOM 3773 C CA . LEU A 1 459 ? 10.340 3.524 -24.122 1.00 75.12 459 LEU A CA 1
ATOM 3774 C C . LEU A 1 459 ? 10.559 2.206 -24.873 1.00 75.12 459 LEU A C 1
ATOM 3776 O O . LEU A 1 459 ? 11.265 2.215 -25.884 1.00 75.12 459 LEU A O 1
ATOM 3780 N N . VAL A 1 460 ? 9.977 1.105 -24.397 1.00 76.19 460 VAL A N 1
ATOM 3781 C CA . VAL A 1 460 ? 10.166 -0.241 -24.954 1.00 76.19 460 VAL A CA 1
ATOM 3782 C C . VAL A 1 460 ? 8.933 -0.665 -25.746 1.00 76.19 460 VAL A C 1
ATOM 3784 O O . VAL A 1 460 ? 8.995 -0.735 -26.975 1.00 76.19 460 VAL A O 1
ATOM 3787 N N . ASP A 1 461 ? 7.811 -0.885 -25.066 1.00 77.94 461 ASP A N 1
ATOM 3788 C CA . ASP A 1 461 ? 6.615 -1.507 -25.637 1.00 77.94 461 ASP A CA 1
ATOM 3789 C C . ASP A 1 461 ? 5.916 -0.587 -26.639 1.00 77.94 461 ASP A C 1
ATOM 3791 O O . ASP A 1 461 ? 5.706 -0.972 -27.791 1.00 77.94 461 ASP A O 1
ATOM 3795 N N . PHE A 1 462 ? 5.674 0.676 -26.279 1.00 80.75 462 PHE A N 1
ATOM 3796 C CA . PHE A 1 462 ? 5.023 1.643 -27.168 1.00 80.75 462 PHE A CA 1
ATOM 3797 C C . PHE A 1 462 ? 5.825 1.880 -28.456 1.00 80.75 462 PHE A C 1
ATOM 3799 O O . PHE A 1 462 ? 5.251 1.969 -29.542 1.00 80.75 462 PHE A O 1
ATOM 3806 N N . ARG A 1 463 ? 7.164 1.937 -28.365 1.00 78.25 463 ARG A N 1
ATOM 3807 C CA . ARG A 1 463 ? 8.044 2.070 -29.542 1.00 78.25 463 ARG A CA 1
ATOM 3808 C C . ARG A 1 463 ? 8.006 0.845 -30.452 1.00 78.25 463 ARG A C 1
ATOM 3810 O O . ARG A 1 463 ? 8.189 0.993 -31.656 1.00 78.25 463 ARG A O 1
ATOM 3817 N N . GLN A 1 464 ? 7.777 -0.336 -29.887 1.00 80.12 464 GLN A N 1
ATOM 3818 C CA . GLN A 1 464 ? 7.640 -1.591 -30.627 1.00 80.12 464 GLN A CA 1
ATOM 3819 C C . GLN A 1 464 ? 6.196 -1.865 -31.087 1.00 80.12 464 GLN A C 1
ATOM 3821 O O . GLN A 1 464 ? 5.945 -2.909 -31.685 1.00 80.12 464 GLN A O 1
ATOM 3826 N N . GLY A 1 465 ? 5.246 -0.957 -30.822 1.00 79.94 465 GLY A N 1
ATOM 3827 C CA . GLY A 1 465 ? 3.827 -1.154 -31.140 1.00 79.94 465 GLY A CA 1
ATOM 3828 C C . GLY A 1 465 ? 3.140 -2.203 -30.256 1.00 79.94 465 GLY A C 1
ATOM 3829 O O . GLY A 1 465 ? 2.196 -2.859 -30.694 1.00 79.94 465 GLY A O 1
ATOM 3830 N N . ARG A 1 466 ? 3.631 -2.403 -29.029 1.00 81.94 466 ARG A N 1
ATOM 3831 C CA . ARG A 1 466 ? 3.091 -3.329 -28.025 1.00 81.94 466 ARG A CA 1
ATOM 3832 C C . ARG A 1 466 ? 2.415 -2.552 -26.890 1.00 81.94 466 ARG A C 1
ATOM 3834 O O . ARG A 1 466 ? 2.787 -1.419 -26.590 1.00 81.94 466 ARG A O 1
ATOM 3841 N N . LEU A 1 467 ? 1.386 -3.151 -26.294 1.00 84.50 467 LEU A N 1
ATOM 3842 C CA . LEU A 1 467 ? 0.732 -2.626 -25.090 1.00 84.50 467 LEU A CA 1
ATOM 3843 C C . LEU A 1 467 ? 1.587 -2.942 -23.852 1.00 84.50 467 LEU A C 1
ATOM 3845 O O . LEU A 1 467 ? 2.375 -3.882 -23.883 1.00 84.50 467 LEU A O 1
ATOM 3849 N N . THR A 1 468 ? 1.418 -2.168 -22.773 1.00 82.44 468 THR A N 1
ATOM 3850 C CA . THR A 1 468 ? 2.168 -2.362 -21.511 1.00 82.44 468 THR A CA 1
ATOM 3851 C C . THR A 1 468 ? 1.814 -3.690 -20.864 1.00 82.44 468 THR A C 1
ATOM 3853 O O . THR A 1 468 ? 2.672 -4.436 -20.410 1.00 82.44 468 THR A O 1
ATOM 3856 N N . TYR A 1 469 ? 0.513 -3.945 -20.797 1.00 84.88 469 TYR A N 1
ATOM 3857 C CA . TYR A 1 469 ? -0.050 -5.190 -20.317 1.00 84.88 469 TYR A CA 1
ATOM 3858 C C . TYR A 1 469 ? -0.819 -5.809 -21.466 1.00 84.88 469 TYR A C 1
ATOM 3860 O O . TYR A 1 469 ? -1.460 -5.097 -22.251 1.00 84.88 469 TYR A O 1
ATOM 3868 N N . ARG A 1 470 ? -0.750 -7.129 -21.583 1.00 83.50 470 ARG A N 1
ATOM 3869 C CA . ARG A 1 470 ? -1.488 -7.820 -22.626 1.00 83.50 470 ARG A CA 1
ATOM 3870 C C . ARG A 1 470 ? -2.976 -7.764 -22.281 1.00 83.50 470 ARG A C 1
ATOM 3872 O O . ARG A 1 470 ? -3.380 -8.002 -21.145 1.00 83.50 470 ARG A O 1
ATOM 3879 N N . GLU A 1 471 ? -3.784 -7.378 -23.256 1.00 85.62 471 GLU A N 1
ATOM 3880 C CA . GLU A 1 471 ? -5.232 -7.307 -23.112 1.00 85.62 471 GLU A CA 1
ATOM 3881 C C . GLU A 1 471 ? -5.916 -7.708 -24.421 1.00 85.62 471 GLU A C 1
ATOM 3883 O O . GLU A 1 471 ? -5.387 -7.521 -25.527 1.00 85.62 471 GLU A O 1
ATOM 3888 N N . TRP A 1 472 ? -7.111 -8.274 -24.295 1.00 88.94 472 TRP A N 1
ATOM 3889 C CA . TRP A 1 472 ? -7.940 -8.629 -25.428 1.00 88.94 472 TRP A CA 1
ATOM 3890 C C . TRP A 1 472 ? -8.903 -7.485 -25.690 1.00 88.94 472 TRP A C 1
ATOM 3892 O O . TRP A 1 472 ? -9.661 -7.097 -24.807 1.00 88.94 472 TRP A O 1
ATOM 3902 N N . VAL A 1 473 ? -8.885 -6.961 -26.913 1.00 87.00 473 VAL A N 1
ATOM 3903 C CA . VAL A 1 473 ? -9.840 -5.961 -27.393 1.00 87.00 473 VAL A CA 1
ATOM 3904 C C . VAL A 1 473 ? -10.632 -6.525 -28.576 1.00 87.00 473 VAL A C 1
ATOM 3906 O O . VAL A 1 473 ? -10.084 -7.293 -29.367 1.00 87.00 473 VAL A O 1
ATOM 3909 N N . PRO A 1 474 ? -11.911 -6.139 -28.740 1.00 85.69 474 PRO A N 1
ATOM 3910 C CA . PRO A 1 474 ? -12.800 -6.690 -29.769 1.00 85.69 474 PRO A CA 1
ATOM 3911 C C . PRO A 1 474 ? -12.523 -6.157 -31.188 1.00 85.69 474 PRO A C 1
ATOM 3913 O O . PRO A 1 474 ? -13.310 -6.390 -32.103 1.00 85.69 474 PRO A O 1
ATOM 3916 N N . TYR A 1 475 ? -11.439 -5.407 -31.379 1.00 86.62 475 TYR A N 1
ATOM 3917 C CA . TYR A 1 475 ? -11.023 -4.823 -32.650 1.00 86.62 475 TYR A CA 1
ATOM 3918 C C . TYR A 1 475 ? -9.512 -4.980 -32.826 1.00 86.62 475 TYR A C 1
ATOM 3920 O O . TYR A 1 475 ? -8.765 -5.010 -31.849 1.00 86.62 475 TYR A O 1
ATOM 3928 N N . ASP A 1 476 ? -9.047 -5.042 -34.073 1.00 82.12 476 ASP A N 1
ATOM 3929 C CA . ASP A 1 476 ? -7.615 -5.095 -34.353 1.00 82.12 476 ASP A CA 1
ATOM 3930 C C . ASP A 1 476 ? -6.983 -3.710 -34.151 1.00 82.12 476 ASP A C 1
ATOM 3932 O O . ASP A 1 476 ? -7.160 -2.788 -34.952 1.00 82.12 476 ASP A O 1
ATOM 3936 N N . TYR A 1 477 ? -6.251 -3.550 -33.051 1.00 84.38 477 TYR A N 1
ATOM 3937 C CA . TYR A 1 477 ? -5.547 -2.309 -32.753 1.00 84.38 477 TYR A CA 1
ATOM 3938 C C . TYR A 1 477 ? -4.273 -2.129 -33.596 1.00 84.38 477 TYR A C 1
ATOM 3940 O O . TYR A 1 477 ? -3.771 -1.006 -33.658 1.00 84.38 477 TYR A O 1
ATOM 3948 N N . TYR A 1 478 ? -3.775 -3.166 -34.288 1.00 82.62 478 TYR A N 1
ATOM 3949 C CA . TYR A 1 478 ? -2.691 -3.033 -35.273 1.00 82.62 478 TYR A CA 1
ATOM 3950 C C . TYR A 1 478 ? -3.176 -2.428 -36.595 1.00 82.62 478 TYR A C 1
ATOM 3952 O O . TYR A 1 478 ? -2.371 -1.876 -37.346 1.00 82.62 478 TYR A O 1
ATOM 3960 N N . ALA A 1 479 ? -4.486 -2.461 -36.864 1.00 81.94 479 ALA A N 1
ATOM 3961 C CA . ALA A 1 479 ? -5.062 -1.962 -38.111 1.00 81.94 479 ALA A CA 1
ATOM 3962 C C . ALA A 1 479 ? -4.883 -0.444 -38.308 1.00 81.94 479 ALA A C 1
ATOM 3964 O O . ALA A 1 479 ? -4.856 0.035 -39.442 1.00 81.94 479 ALA A O 1
ATOM 3965 N N . SER A 1 480 ? -4.761 0.340 -37.227 1.00 86.44 480 SER A N 1
ATOM 3966 C CA . SER A 1 480 ? -4.434 1.766 -37.330 1.00 86.44 480 SER A CA 1
ATOM 3967 C C . SER A 1 480 ? -3.695 2.296 -36.102 1.00 86.44 480 SER A C 1
ATOM 3969 O O . SER A 1 480 ? -4.037 1.990 -34.960 1.00 86.44 480 SER A O 1
ATOM 3971 N N . TYR A 1 481 ? -2.737 3.197 -36.336 1.00 85.25 481 TYR A N 1
ATOM 3972 C CA . TYR A 1 481 ? -1.980 3.857 -35.268 1.00 85.25 481 TYR A CA 1
ATOM 3973 C C . TYR A 1 481 ? -2.880 4.635 -34.287 1.00 85.25 481 TYR A C 1
ATOM 3975 O O . TYR A 1 481 ? -2.589 4.715 -33.096 1.00 85.25 481 TYR A O 1
ATOM 3983 N N . ALA A 1 482 ? -4.008 5.172 -34.769 1.00 86.69 482 ALA A N 1
ATOM 3984 C CA . ALA A 1 482 ? -4.978 5.877 -33.935 1.00 86.69 482 ALA A CA 1
ATOM 3985 C C . ALA A 1 482 ? -5.674 4.944 -32.925 1.00 86.69 482 ALA A C 1
ATOM 3987 O O . ALA A 1 482 ? -5.814 5.313 -31.760 1.00 86.69 482 ALA A O 1
ATOM 3988 N N . LEU A 1 483 ? -6.073 3.734 -33.339 1.00 87.38 483 LEU A N 1
ATOM 3989 C CA . LEU A 1 483 ? -6.703 2.751 -32.447 1.00 87.38 483 LEU A CA 1
ATOM 3990 C C . LEU A 1 483 ? -5.716 2.209 -31.407 1.00 87.38 483 LEU A C 1
ATOM 3992 O O . LEU A 1 483 ? -6.077 2.097 -30.232 1.00 87.38 483 LEU A O 1
ATOM 3996 N N . PHE A 1 484 ? -4.468 1.945 -31.808 1.00 88.19 484 PHE A N 1
ATOM 3997 C CA . PHE A 1 484 ? -3.394 1.602 -30.873 1.00 88.19 484 PHE A CA 1
ATOM 3998 C C . PHE A 1 484 ? -3.197 2.700 -29.820 1.00 88.19 484 PHE A C 1
ATOM 4000 O O . PHE A 1 484 ? -3.211 2.414 -28.625 1.00 88.19 484 PHE A O 1
ATOM 4007 N N . PHE A 1 485 ? -3.098 3.966 -30.244 1.00 88.75 485 PHE A N 1
ATOM 4008 C CA . PHE A 1 485 ? -2.928 5.096 -29.328 1.00 88.75 485 PHE A CA 1
ATOM 4009 C C . PHE A 1 485 ? -4.090 5.231 -28.335 1.00 88.75 485 PHE A C 1
ATOM 4011 O O . PHE A 1 485 ? -3.856 5.436 -27.145 1.00 88.75 485 PHE A O 1
ATOM 4018 N N . VAL A 1 486 ? -5.338 5.098 -28.799 1.00 89.50 486 VAL A N 1
ATOM 4019 C CA . VAL A 1 486 ? -6.528 5.170 -27.932 1.00 89.50 486 VAL A CA 1
ATOM 4020 C C . VAL A 1 486 ? -6.523 4.049 -26.892 1.00 89.50 486 VAL A C 1
ATOM 4022 O O . VAL A 1 486 ? -6.773 4.310 -25.716 1.00 89.50 486 VAL A O 1
ATOM 4025 N N . THR A 1 487 ? -6.198 2.826 -27.311 1.00 90.38 487 THR A N 1
ATOM 4026 C CA . THR A 1 487 ? -6.154 1.644 -26.434 1.00 90.38 487 THR A CA 1
ATOM 4027 C C . THR A 1 487 ? -5.032 1.777 -25.401 1.00 90.38 487 THR A C 1
ATOM 4029 O O . THR A 1 487 ? -5.266 1.663 -24.200 1.00 90.38 487 THR A O 1
ATOM 4032 N N . TYR A 1 488 ? -3.835 2.175 -25.838 1.00 90.50 488 TYR A N 1
ATOM 4033 C CA . TYR A 1 488 ? -2.710 2.441 -24.943 1.00 90.50 488 TYR A CA 1
ATOM 4034 C C . TYR A 1 488 ? -3.019 3.568 -23.940 1.00 90.50 488 TYR A C 1
ATOM 4036 O O . TYR A 1 488 ? -2.708 3.456 -22.753 1.00 90.50 488 TYR A O 1
ATOM 4044 N N . ALA A 1 489 ? -3.667 4.653 -24.381 1.00 89.56 489 ALA A N 1
ATOM 4045 C CA . ALA A 1 489 ? -4.071 5.751 -23.503 1.00 89.56 489 ALA A CA 1
ATOM 4046 C C . ALA A 1 489 ? -5.117 5.311 -22.465 1.00 89.56 489 ALA A C 1
ATOM 4048 O O . ALA A 1 489 ? -5.027 5.715 -21.303 1.00 89.56 489 ALA A O 1
ATOM 4049 N N . HIS A 1 490 ? -6.081 4.470 -22.855 1.00 92.00 490 HIS A N 1
ATOM 4050 C CA . HIS A 1 490 ? -7.057 3.871 -21.937 1.00 92.00 490 HIS A CA 1
ATOM 4051 C C . HIS A 1 490 ? -6.373 2.997 -20.876 1.00 92.00 490 HIS A C 1
ATOM 4053 O O . HIS A 1 490 ? -6.621 3.196 -19.682 1.00 92.00 490 HIS A O 1
ATOM 4059 N N . GLN A 1 491 ? -5.454 2.117 -21.279 1.00 90.38 491 GLN A N 1
ATOM 4060 C CA . GLN A 1 491 ? -4.687 1.264 -20.367 1.00 90.38 491 GLN A CA 1
ATOM 4061 C C . GLN A 1 491 ? -3.831 2.092 -19.389 1.00 90.38 491 GLN A C 1
ATOM 4063 O O . GLN A 1 491 ? -3.821 1.855 -18.174 1.00 90.38 491 GLN A O 1
ATOM 4068 N N . PHE A 1 492 ? -3.150 3.126 -19.885 1.00 89.38 492 PHE A N 1
ATOM 4069 C CA . PHE A 1 492 ? -2.316 4.004 -19.061 1.00 89.38 492 PHE A CA 1
ATOM 4070 C C . PHE A 1 492 ? -3.141 4.818 -18.049 1.00 89.38 492 PHE A C 1
ATOM 4072 O O . PHE A 1 492 ? -2.770 4.927 -16.879 1.00 89.38 492 PHE A O 1
ATOM 4079 N N . LEU A 1 493 ? -4.298 5.348 -18.463 1.00 91.00 493 LEU A N 1
ATOM 4080 C CA . LEU A 1 493 ? -5.222 6.055 -17.569 1.00 91.00 493 LEU A CA 1
ATOM 4081 C C . LEU A 1 493 ? -5.825 5.119 -16.514 1.00 91.00 493 LEU A C 1
ATOM 4083 O O . LEU A 1 493 ? -5.926 5.498 -15.346 1.00 91.00 493 LEU A O 1
ATOM 4087 N N . SER A 1 494 ? -6.196 3.898 -16.898 1.00 91.50 494 SER A N 1
ATOM 4088 C CA . SER A 1 494 ? -6.775 2.908 -15.982 1.00 91.50 494 SER A CA 1
ATOM 4089 C C . SER A 1 494 ? -5.784 2.514 -14.886 1.00 91.50 494 SER A C 1
ATOM 4091 O O . SER A 1 494 ? -6.126 2.519 -13.702 1.00 91.50 494 SER A O 1
ATOM 4093 N N . THR A 1 495 ? -4.526 2.263 -15.249 1.00 89.69 495 THR A N 1
ATOM 4094 C CA . THR A 1 495 ? -3.469 1.913 -14.284 1.00 89.69 495 THR A CA 1
ATOM 4095 C C . THR A 1 495 ? -3.067 3.092 -13.390 1.00 89.69 495 THR A C 1
ATOM 4097 O O . THR A 1 495 ? -2.827 2.890 -12.198 1.00 89.69 495 THR A O 1
ATOM 4100 N N . PHE A 1 496 ? -3.096 4.327 -13.905 1.00 91.75 496 PHE A N 1
ATOM 4101 C CA . PHE A 1 496 ? -2.926 5.544 -13.100 1.00 91.75 496 PHE A CA 1
ATOM 4102 C C . PHE A 1 496 ? -4.015 5.685 -12.028 1.00 91.75 496 PHE A C 1
ATOM 4104 O O . PHE A 1 496 ? -3.727 5.912 -10.847 1.00 91.75 496 PHE A O 1
ATOM 4111 N N . TYR A 1 497 ? -5.283 5.527 -12.422 1.00 91.62 497 TYR A N 1
ATOM 4112 C CA . TYR A 1 497 ? -6.399 5.600 -11.481 1.00 91.62 497 TYR A CA 1
ATOM 4113 C C . TYR A 1 497 ? -6.372 4.449 -10.471 1.00 91.62 497 TYR A C 1
ATOM 4115 O O . TYR A 1 497 ? -6.667 4.684 -9.302 1.00 91.62 497 TYR A O 1
ATOM 4123 N N . CYS A 1 498 ? -5.953 3.249 -10.878 1.00 91.56 498 CYS A N 1
ATOM 4124 C CA . CYS A 1 498 ? -5.730 2.110 -9.984 1.00 91.56 498 CYS A CA 1
ATOM 4125 C C . CYS A 1 498 ? -4.712 2.458 -8.880 1.00 91.56 498 CYS A C 1
ATOM 4127 O O . CYS A 1 498 ? -5.046 2.413 -7.693 1.00 91.56 498 CYS A O 1
ATOM 4129 N N . ALA A 1 499 ? -3.518 2.930 -9.255 1.00 91.19 499 ALA A N 1
ATOM 4130 C CA . ALA A 1 499 ? -2.489 3.357 -8.302 1.00 91.19 499 ALA A CA 1
ATOM 4131 C C . ALA A 1 499 ? -2.997 4.463 -7.354 1.00 91.19 499 ALA A C 1
ATOM 4133 O O . ALA A 1 499 ? -2.849 4.377 -6.130 1.00 91.19 499 ALA A O 1
ATOM 4134 N N . THR A 1 500 ? -3.683 5.466 -7.908 1.00 91.31 500 THR A N 1
ATOM 4135 C CA . THR A 1 500 ? -4.240 6.590 -7.142 1.00 91.31 500 THR A CA 1
ATOM 4136 C C . THR A 1 500 ? -5.291 6.128 -6.120 1.00 91.31 500 THR A C 1
ATOM 4138 O O . THR A 1 500 ? -5.327 6.627 -4.991 1.00 91.31 500 THR A O 1
ATOM 4141 N N . VAL A 1 501 ? -6.159 5.181 -6.493 1.00 93.00 501 VAL A N 1
ATOM 4142 C CA . VAL A 1 501 ? -7.211 4.620 -5.627 1.00 93.00 501 VAL A CA 1
ATOM 4143 C C . VAL A 1 501 ? -6.617 3.822 -4.470 1.00 93.00 501 VAL A C 1
ATOM 4145 O O . VAL A 1 501 ? -7.071 3.997 -3.331 1.00 93.00 501 VAL A O 1
ATOM 4148 N N . ASN A 1 502 ? -5.589 3.007 -4.728 1.00 91.81 502 ASN A N 1
ATOM 4149 C CA . ASN A 1 502 ? -4.860 2.291 -3.679 1.00 91.81 502 ASN A CA 1
ATOM 4150 C C . ASN A 1 502 ? -4.261 3.282 -2.670 1.00 91.81 502 ASN A C 1
ATOM 4152 O O . ASN A 1 502 ? -4.599 3.233 -1.484 1.00 91.81 502 ASN A O 1
ATOM 4156 N N . VAL A 1 503 ? -3.507 4.283 -3.143 1.00 92.62 503 VAL A N 1
ATOM 4157 C CA . VAL A 1 503 ? -2.942 5.341 -2.285 1.00 92.62 503 VAL A CA 1
ATOM 4158 C C . VAL A 1 503 ? -4.028 6.063 -1.485 1.00 92.62 503 VAL A C 1
ATOM 4160 O O . VAL A 1 503 ? -3.858 6.314 -0.288 1.00 92.62 503 VAL A O 1
ATOM 4163 N N . ALA A 1 504 ? -5.148 6.410 -2.118 1.00 91.94 504 ALA A N 1
ATOM 4164 C CA . ALA A 1 504 ? -6.249 7.114 -1.472 1.00 91.94 504 ALA A CA 1
ATOM 4165 C C . ALA A 1 504 ? -6.843 6.330 -0.295 1.00 91.94 504 ALA A C 1
ATOM 4167 O O . ALA A 1 504 ? -6.970 6.880 0.804 1.00 91.94 504 ALA A O 1
ATOM 4168 N N . CYS A 1 505 ? -7.211 5.069 -0.519 1.00 92.31 505 CYS A N 1
ATOM 4169 C CA . CYS A 1 505 ? -7.900 4.259 0.483 1.00 92.31 505 CYS A CA 1
ATOM 4170 C C . CYS A 1 505 ? -6.958 3.873 1.624 1.00 92.31 505 CYS A C 1
ATOM 4172 O O . CYS A 1 505 ? -7.286 4.099 2.791 1.00 92.31 505 CYS A O 1
ATOM 4174 N N . ASP A 1 506 ? -5.759 3.391 1.295 1.00 92.56 506 ASP A N 1
ATOM 4175 C CA . ASP A 1 506 ? -4.800 2.924 2.296 1.00 92.56 506 ASP A CA 1
ATOM 4176 C C . ASP A 1 506 ? -4.386 4.074 3.227 1.00 92.56 506 ASP A C 1
ATOM 4178 O O . ASP A 1 506 ? -4.412 3.960 4.455 1.00 92.56 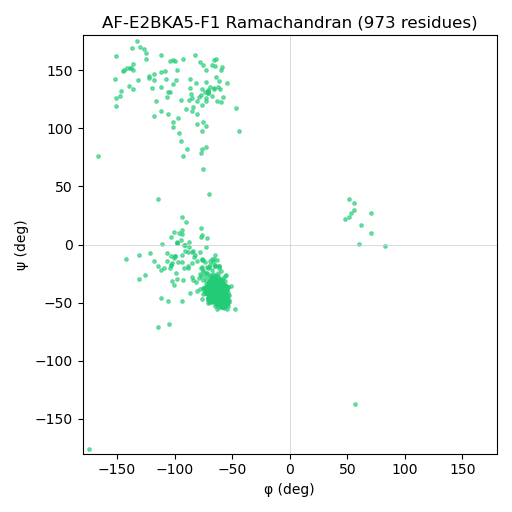506 ASP A O 1
ATOM 4182 N N . THR A 1 507 ? -4.095 5.252 2.662 1.00 92.56 507 THR A N 1
ATOM 4183 C CA . THR A 1 507 ? -3.683 6.409 3.470 1.00 92.56 507 THR A CA 1
ATOM 4184 C C . THR A 1 507 ? -4.818 7.016 4.291 1.00 92.56 507 THR A C 1
ATOM 4186 O O . THR A 1 507 ? -4.537 7.638 5.323 1.00 92.56 507 THR A O 1
ATOM 4189 N N . LEU A 1 508 ? -6.081 6.839 3.881 1.00 92.69 508 LEU A N 1
ATOM 4190 C CA . LEU A 1 508 ? -7.248 7.202 4.689 1.00 92.69 508 LEU A CA 1
ATOM 4191 C C . LEU A 1 508 ? -7.364 6.304 5.916 1.00 92.69 508 LEU A C 1
ATOM 4193 O O . LEU A 1 508 ? -7.456 6.825 7.031 1.00 92.69 508 LEU A O 1
ATOM 4197 N N . ILE A 1 509 ? -7.283 4.987 5.724 1.00 92.19 509 ILE A N 1
ATOM 4198 C CA . ILE A 1 509 ? -7.350 4.002 6.809 1.00 92.19 509 ILE A CA 1
ATOM 4199 C C . ILE A 1 509 ? -6.210 4.247 7.802 1.00 92.19 509 ILE A C 1
ATOM 4201 O O . ILE A 1 509 ? -6.452 4.467 8.992 1.00 92.19 509 ILE A O 1
ATOM 4205 N N . CYS A 1 510 ? -4.967 4.326 7.319 1.00 90.94 510 CYS A N 1
ATOM 4206 C CA . CYS A 1 510 ? -3.806 4.603 8.164 1.00 90.94 510 CYS A CA 1
ATOM 4207 C C . CYS A 1 510 ? -3.911 5.958 8.885 1.00 90.94 510 CYS A C 1
ATOM 4209 O O . CYS A 1 510 ? -3.515 6.083 10.046 1.00 90.94 510 CYS A O 1
ATOM 4211 N N . GLY A 1 511 ? -4.460 6.980 8.221 1.00 92.94 511 GLY A N 1
ATOM 4212 C CA . GLY A 1 511 ? -4.701 8.293 8.817 1.00 92.94 511 GLY A CA 1
ATOM 4213 C C . GLY A 1 511 ? -5.698 8.246 9.978 1.00 92.94 511 GLY A C 1
ATOM 4214 O O . GLY A 1 511 ? -5.451 8.856 11.020 1.00 92.94 511 GLY A O 1
ATOM 4215 N N . LEU A 1 512 ? -6.789 7.490 9.833 1.00 93.69 512 LEU A N 1
ATOM 4216 C CA . LEU A 1 512 ? -7.787 7.290 10.888 1.00 93.69 512 LEU A CA 1
ATOM 4217 C C . LEU A 1 512 ? -7.220 6.485 12.066 1.00 93.69 512 LEU A C 1
ATOM 4219 O O . LEU A 1 512 ? -7.403 6.893 13.214 1.00 93.69 512 LEU A O 1
ATOM 4223 N N . LEU A 1 513 ? -6.445 5.426 11.807 1.00 92.69 513 LEU A N 1
ATOM 4224 C CA . LEU A 1 513 ? -5.741 4.670 12.855 1.00 92.69 513 LEU A CA 1
ATOM 4225 C C . LEU A 1 513 ? -4.757 5.552 13.638 1.00 92.69 513 LEU A C 1
ATOM 4227 O O . LEU A 1 513 ? -4.723 5.526 14.867 1.00 92.69 513 LEU A O 1
ATOM 4231 N N . MET A 1 514 ? -4.009 6.419 12.953 1.00 92.19 514 MET A N 1
ATOM 4232 C CA . MET A 1 514 ? -3.129 7.388 13.616 1.00 92.19 514 MET A CA 1
ATOM 4233 C C . MET A 1 514 ? -3.895 8.421 14.450 1.00 92.19 514 MET A C 1
ATOM 4235 O O . MET A 1 514 ? -3.363 8.906 15.452 1.00 92.19 514 MET A O 1
ATOM 4239 N N . HIS A 1 515 ? -5.140 8.744 14.089 1.00 93.69 515 HIS A N 1
ATOM 4240 C CA . HIS A 1 515 ? -5.999 9.564 14.937 1.00 93.69 515 HIS A CA 1
ATOM 4241 C C . HIS A 1 515 ? -6.459 8.832 16.203 1.00 93.69 515 HIS A C 1
ATOM 4243 O O . HIS A 1 515 ? -6.614 9.501 17.220 1.00 93.69 515 HIS A O 1
ATOM 4249 N N . VAL A 1 516 ? -6.568 7.497 16.214 1.00 94.19 516 VAL A N 1
ATOM 4250 C CA . VAL A 1 516 ? -6.756 6.734 17.466 1.00 94.19 516 VAL A CA 1
ATOM 4251 C C . VAL A 1 516 ? -5.568 6.974 18.405 1.00 94.19 516 VAL A C 1
ATOM 4253 O O . VAL A 1 516 ? -5.760 7.366 19.556 1.00 94.19 516 VAL A O 1
ATOM 4256 N N . CYS A 1 517 ? -4.333 6.843 17.904 1.00 92.94 517 CYS A N 1
ATOM 4257 C CA . CYS A 1 517 ? -3.122 7.127 18.688 1.00 92.94 517 CYS A CA 1
ATOM 4258 C C . CYS A 1 517 ? -3.070 8.583 19.177 1.00 92.94 517 CYS A C 1
ATOM 4260 O O . CYS A 1 517 ? -2.714 8.838 20.326 1.00 92.94 517 CYS A O 1
ATOM 4262 N N . CYS A 1 518 ? -3.448 9.534 18.317 1.00 93.62 518 CYS A N 1
ATOM 4263 C CA . CYS A 1 518 ? -3.532 10.949 18.670 1.00 93.62 518 CYS A CA 1
ATOM 4264 C C . CYS A 1 518 ? -4.491 11.185 19.837 1.00 93.62 518 CYS A C 1
ATOM 4266 O O . CYS A 1 518 ? -4.173 11.939 20.752 1.00 93.62 518 CYS A O 1
ATOM 4268 N N . GLN A 1 519 ? -5.668 10.562 19.800 1.00 94.44 519 GLN A N 1
ATOM 4269 C CA . GLN A 1 519 ? -6.682 10.742 20.832 1.00 94.44 519 GLN A CA 1
ATOM 4270 C C . GLN A 1 519 ? -6.272 10.096 22.157 1.00 94.44 519 GLN A C 1
ATOM 4272 O O . GLN A 1 519 ? -6.571 10.660 23.204 1.00 94.44 519 GLN A O 1
ATOM 4277 N N . MET A 1 520 ? -5.526 8.987 22.121 1.00 91.19 520 MET A N 1
ATOM 4278 C CA . MET A 1 520 ? -4.913 8.410 23.322 1.00 91.19 520 MET A CA 1
ATOM 4279 C C . MET A 1 520 ? -3.888 9.359 23.958 1.00 91.19 520 MET A C 1
ATOM 4281 O O . MET A 1 520 ? -3.912 9.554 25.167 1.00 91.19 520 MET A O 1
ATOM 4285 N N . GLU A 1 521 ? -3.041 10.023 23.164 1.00 92.31 521 GLU A N 1
ATOM 4286 C CA . GLU A 1 521 ? -2.078 11.009 23.689 1.00 92.31 521 GLU A CA 1
ATOM 4287 C C . GLU A 1 521 ? -2.781 12.273 24.230 1.00 92.31 521 GLU A C 1
ATOM 4289 O O . GLU A 1 521 ? -2.362 12.832 25.243 1.00 92.31 521 GLU A O 1
ATOM 4294 N N . ILE A 1 522 ? -3.899 12.691 23.619 1.00 92.50 522 ILE A N 1
ATOM 4295 C CA . ILE A 1 522 ? -4.762 13.757 24.162 1.00 92.50 522 ILE A CA 1
ATOM 4296 C C . ILE A 1 522 ? -5.398 13.317 25.488 1.00 92.50 522 ILE A C 1
ATOM 4298 O O . ILE A 1 522 ? -5.432 14.101 26.434 1.00 92.50 522 ILE A O 1
ATOM 4302 N N . LEU A 1 523 ? -5.876 12.074 25.589 1.00 91.75 523 LEU A N 1
ATOM 4303 C CA . LEU A 1 523 ? -6.429 11.535 26.830 1.00 91.75 523 LEU A CA 1
ATOM 4304 C C . LEU A 1 523 ? -5.366 11.502 27.939 1.00 91.75 523 LEU A C 1
ATOM 4306 O O . LEU A 1 523 ? -5.631 11.981 29.036 1.00 91.75 523 LEU A O 1
ATOM 4310 N N . GLU A 1 524 ? -4.151 11.022 27.656 1.00 89.69 524 GLU A N 1
ATOM 4311 C CA . GLU A 1 524 ? -3.018 11.056 28.598 1.00 89.69 524 GLU A CA 1
ATOM 4312 C C . GLU A 1 524 ? -2.740 12.483 29.098 1.00 89.69 524 GLU A C 1
ATOM 4314 O O . GLU A 1 524 ? -2.504 12.706 30.287 1.00 89.69 524 GLU A O 1
ATOM 4319 N N . TYR A 1 525 ? -2.787 13.463 28.195 1.00 89.50 525 TYR A N 1
ATOM 4320 C CA . TYR A 1 525 ? -2.590 14.869 28.528 1.00 89.50 525 TYR A CA 1
ATOM 4321 C C . TYR A 1 525 ? -3.707 15.432 29.418 1.00 89.50 525 TYR A C 1
ATOM 4323 O O . TYR A 1 525 ? -3.414 16.122 30.397 1.00 89.50 525 TYR A O 1
ATOM 4331 N N . ARG A 1 526 ? -4.971 15.093 29.135 1.00 89.12 526 ARG A N 1
ATOM 4332 C CA . ARG A 1 526 ? -6.127 15.462 29.970 1.00 89.12 526 ARG A CA 1
ATOM 4333 C C . ARG A 1 526 ? -6.039 14.837 31.360 1.00 89.12 526 ARG A C 1
ATOM 4335 O O . ARG A 1 526 ? -6.198 15.539 32.355 1.00 89.12 526 ARG A O 1
ATOM 4342 N N . LEU A 1 527 ? -5.693 13.550 31.438 1.00 86.81 527 LEU A N 1
ATOM 4343 C CA . LEU A 1 527 ? -5.551 12.824 32.703 1.00 86.81 527 LEU A CA 1
ATOM 4344 C C . LEU A 1 527 ? -4.449 13.422 33.601 1.00 86.81 527 LEU A C 1
ATOM 4346 O O . LEU A 1 527 ? -4.596 13.441 34.821 1.00 86.81 527 LEU A O 1
ATOM 4350 N N . LYS A 1 528 ? -3.381 13.985 33.015 1.00 84.62 528 LYS A N 1
ATOM 4351 C CA . LYS A 1 528 ? -2.317 14.696 33.755 1.00 84.62 528 LYS A CA 1
ATOM 4352 C C . LYS A 1 528 ? -2.767 16.002 34.410 1.00 84.62 528 LYS A C 1
ATOM 4354 O O . LYS A 1 528 ? -2.108 16.455 35.341 1.00 84.62 528 LYS A O 1
ATOM 4359 N N . LYS A 1 529 ? -3.850 16.611 33.928 1.00 82.50 529 LYS A N 1
ATOM 4360 C CA . LYS A 1 529 ? -4.374 17.893 34.422 1.00 82.50 529 LYS A CA 1
ATOM 4361 C C . LYS A 1 529 ? -5.521 17.749 35.422 1.00 82.50 529 LYS A C 1
ATOM 4363 O O . LYS A 1 529 ? -6.059 18.767 35.849 1.00 82.50 529 LYS A O 1
ATOM 4368 N N . ILE A 1 530 ? -5.913 16.524 35.778 1.00 78.94 530 ILE A N 1
ATOM 4369 C CA . ILE A 1 530 ? -7.074 16.296 36.643 1.00 78.94 530 ILE A CA 1
ATOM 4370 C C . ILE A 1 530 ? -6.870 16.987 37.992 1.00 78.94 530 ILE A C 1
ATOM 4372 O O . ILE A 1 530 ? -5.922 16.688 38.719 1.00 78.94 530 ILE A O 1
ATOM 4376 N N . SER A 1 531 ? -7.812 17.866 38.331 1.00 64.69 531 SER A N 1
ATOM 4377 C CA . SER A 1 531 ? -7.894 18.510 39.646 1.00 64.69 531 SER A CA 1
ATOM 4378 C C . SER A 1 531 ? -9.262 18.313 40.309 1.00 64.69 531 SER A C 1
ATOM 4380 O O . SER A 1 531 ? -9.337 18.276 41.537 1.00 64.69 531 SER A O 1
ATOM 4382 N N . GLN A 1 532 ? -10.330 18.111 39.522 1.00 63.22 532 GLN A N 1
ATOM 4383 C CA . GLN A 1 532 ? -11.706 17.942 40.002 1.00 63.22 532 GLN A CA 1
ATOM 4384 C C . GLN A 1 532 ? -12.374 16.661 39.466 1.00 63.22 532 GLN A C 1
ATOM 4386 O O . GLN A 1 532 ? -11.863 15.984 38.574 1.00 63.22 532 GLN A O 1
ATOM 4391 N N . GLN A 1 533 ? -13.528 16.296 40.037 1.00 60.59 533 GLN A N 1
ATOM 4392 C CA . GLN A 1 533 ? -14.235 15.052 39.702 1.00 60.59 533 GLN A CA 1
ATOM 4393 C C . GLN A 1 533 ? -15.008 15.123 38.370 1.00 60.59 533 GLN A C 1
ATOM 4395 O O . GLN A 1 533 ? -15.135 14.101 37.692 1.00 60.59 533 GLN A O 1
ATOM 4400 N N . ASP A 1 534 ? -15.445 16.314 37.949 1.00 63.62 534 ASP A N 1
ATOM 4401 C CA . ASP A 1 534 ? -16.114 16.525 36.655 1.00 63.62 534 ASP A CA 1
ATOM 4402 C C . ASP A 1 534 ? -15.151 16.340 35.465 1.00 63.62 534 ASP A C 1
ATOM 4404 O O . ASP A 1 534 ? -15.525 15.739 34.451 1.00 63.62 534 ASP A O 1
ATOM 4408 N N . ASP A 1 535 ? -13.874 16.714 35.630 1.00 74.12 535 ASP A N 1
ATOM 4409 C CA . ASP A 1 535 ? -12.804 16.489 34.643 1.00 74.12 535 ASP A CA 1
ATOM 4410 C C . ASP A 1 535 ? -12.609 14.992 34.341 1.00 74.12 535 ASP A C 1
ATOM 4412 O O . ASP A 1 535 ? -12.348 14.584 33.203 1.00 74.12 535 ASP A O 1
ATOM 4416 N N . LEU A 1 536 ? -12.766 14.142 35.362 1.00 81.38 536 LEU A N 1
ATOM 4417 C CA . LEU A 1 536 ? -12.594 12.696 35.244 1.00 81.38 536 LEU A CA 1
ATOM 4418 C C . LEU A 1 536 ? -13.760 12.038 34.496 1.00 81.38 536 LEU A C 1
ATOM 4420 O O . LEU A 1 536 ? -13.529 11.158 33.665 1.00 81.38 536 LEU A O 1
ATOM 4424 N N . SER A 1 537 ? -14.997 12.479 34.74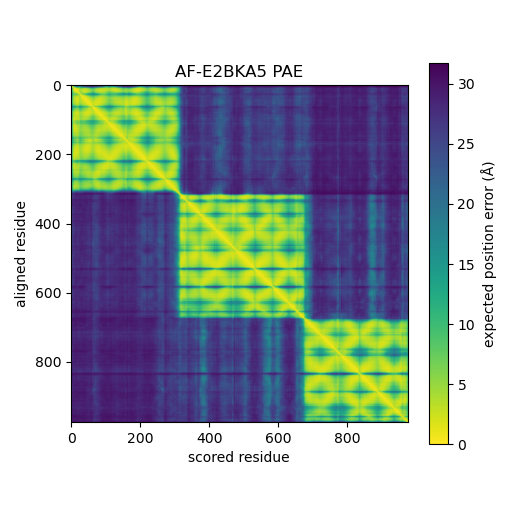6 1.00 82.69 537 SER A N 1
ATOM 4425 C CA . SER A 1 537 ? -16.182 12.005 34.014 1.00 82.69 537 SER A CA 1
ATOM 4426 C C . SER A 1 537 ? -16.048 12.280 32.512 1.00 82.69 537 SER A C 1
ATOM 4428 O O . SER A 1 537 ? -16.297 11.403 31.675 1.00 82.69 537 SER A O 1
ATOM 4430 N N . TYR A 1 538 ? -15.543 13.466 32.159 1.00 87.06 538 TYR A N 1
ATOM 4431 C CA . TYR A 1 538 ? -15.242 13.820 30.775 1.00 87.06 538 TYR A CA 1
ATOM 4432 C C . TYR A 1 538 ? -14.133 12.939 30.170 1.00 87.06 538 TYR A C 1
ATOM 4434 O O . TYR A 1 538 ? -14.290 12.437 29.054 1.00 87.06 538 TYR A O 1
ATOM 4442 N N . CYS A 1 539 ? -13.052 12.662 30.910 1.00 87.56 539 CYS A N 1
ATOM 4443 C CA . CYS A 1 539 ? -11.985 11.759 30.458 1.00 87.56 539 CYS A CA 1
ATOM 4444 C C . CYS A 1 539 ? -12.475 10.317 30.234 1.00 87.56 539 CYS A C 1
ATOM 4446 O O . CYS A 1 539 ? -12.074 9.678 29.262 1.00 87.56 539 CYS A O 1
ATOM 4448 N N . ILE A 1 540 ? -13.375 9.804 31.079 1.00 87.12 540 ILE A N 1
ATOM 4449 C CA . ILE A 1 540 ? -13.981 8.471 30.902 1.00 87.12 540 ILE A CA 1
ATOM 4450 C C . ILE A 1 540 ? -14.838 8.437 29.631 1.00 87.12 540 ILE A C 1
ATOM 4452 O O . ILE A 1 540 ? -14.720 7.510 28.824 1.00 87.12 540 ILE A O 1
ATOM 4456 N N . ARG A 1 541 ? -15.663 9.469 29.404 1.00 89.56 541 ARG A N 1
ATOM 4457 C CA . ARG A 1 541 ? -16.432 9.613 28.157 1.00 89.56 541 ARG A CA 1
ATOM 4458 C C . ARG A 1 541 ? -15.521 9.694 26.934 1.00 89.56 541 ARG A C 1
ATOM 4460 O O . ARG A 1 541 ? -15.822 9.072 25.914 1.00 89.56 541 ARG A O 1
ATOM 4467 N N . HIS A 1 542 ? -14.409 10.423 27.033 1.00 92.00 542 HIS A N 1
ATOM 4468 C CA . HIS A 1 542 ? -13.401 10.510 25.977 1.00 92.00 542 HIS A CA 1
ATOM 4469 C C . HIS A 1 542 ? -12.779 9.145 25.687 1.00 92.00 542 HIS A C 1
ATOM 4471 O O . HIS A 1 542 ? -12.808 8.718 24.537 1.00 92.00 542 HIS A O 1
ATOM 4477 N N . HIS A 1 543 ? -12.333 8.414 26.710 1.00 90.62 543 HIS A N 1
ATOM 4478 C CA . HIS A 1 543 ? -11.775 7.068 26.568 1.00 90.62 543 HIS A CA 1
ATOM 4479 C C . HIS A 1 543 ? -12.755 6.099 25.885 1.00 90.62 543 HIS A C 1
ATOM 4481 O O . HIS A 1 543 ? -12.387 5.428 24.921 1.00 90.62 543 HIS A O 1
ATOM 4487 N N . ASN A 1 544 ? -14.026 6.092 26.302 1.00 90.62 544 ASN A N 1
ATOM 4488 C CA . ASN A 1 544 ? -15.071 5.289 25.656 1.00 90.62 544 ASN A CA 1
ATOM 4489 C C . ASN A 1 544 ? -15.304 5.699 24.193 1.00 90.62 544 ASN A C 1
ATOM 4491 O O . ASN A 1 544 ? -15.457 4.835 23.329 1.00 90.62 544 ASN A O 1
ATOM 4495 N N . SER A 1 545 ? -15.276 7.001 23.898 1.00 92.56 545 SER A N 1
ATOM 4496 C CA . SER A 1 545 ? -15.423 7.513 22.528 1.00 92.56 545 SER A CA 1
ATOM 4497 C C . SER A 1 545 ? -14.242 7.121 21.636 1.00 92.56 545 SER A C 1
ATOM 4499 O O . SER A 1 545 ? -14.441 6.861 20.454 1.00 92.56 545 SER A O 1
ATOM 4501 N N . ILE A 1 546 ? -13.022 7.010 22.182 1.00 93.50 546 ILE A N 1
ATOM 4502 C CA . ILE A 1 546 ? -11.852 6.505 21.441 1.00 93.50 546 ILE A CA 1
ATOM 4503 C C . ILE A 1 546 ? -12.052 5.039 21.047 1.00 93.50 546 ILE A C 1
ATOM 4505 O O . ILE A 1 546 ? -11.773 4.675 19.905 1.00 93.50 546 ILE A O 1
ATOM 4509 N N . PHE A 1 547 ? -12.568 4.203 21.953 1.00 90.44 547 PHE A N 1
ATOM 4510 C CA . PHE A 1 547 ? -12.883 2.806 21.638 1.00 90.44 547 PHE A CA 1
ATOM 4511 C C . PHE A 1 547 ? -13.979 2.682 20.580 1.00 90.44 547 PHE A C 1
ATOM 4513 O O . PHE A 1 547 ? -13.836 1.888 19.653 1.00 90.44 547 PHE A O 1
ATOM 4520 N N . GLN A 1 548 ? -15.056 3.462 20.702 1.00 92.25 548 GLN A N 1
ATOM 4521 C CA . GLN A 1 548 ? -16.129 3.482 19.705 1.00 92.25 548 GLN A CA 1
ATOM 4522 C C . GLN A 1 548 ? -15.605 3.938 18.341 1.00 92.25 548 GLN A C 1
ATOM 4524 O O . GLN A 1 548 ? -15.887 3.293 17.337 1.00 92.25 548 GLN A O 1
ATOM 4529 N N . PHE A 1 549 ? -14.773 4.982 18.313 1.00 93.56 549 PHE A N 1
ATOM 4530 C CA . PHE A 1 549 ? -14.123 5.459 17.096 1.00 93.56 549 PHE A CA 1
ATOM 4531 C C . PHE A 1 549 ? -13.222 4.382 16.471 1.00 93.56 549 PHE A C 1
ATOM 4533 O O . PHE A 1 549 ? -13.340 4.104 15.281 1.00 93.56 549 PHE A O 1
ATOM 4540 N N . ALA A 1 550 ? -12.368 3.719 17.258 1.00 91.75 550 ALA A N 1
ATOM 4541 C CA . ALA A 1 550 ? -11.502 2.650 16.758 1.00 91.75 550 ALA A CA 1
ATOM 4542 C C . ALA A 1 550 ? -12.296 1.436 16.242 1.00 91.75 550 ALA A C 1
ATOM 4544 O O . ALA A 1 550 ? -11.938 0.869 15.210 1.00 91.75 550 ALA A O 1
ATOM 4545 N N . ARG A 1 551 ? -13.392 1.065 16.919 1.00 90.94 551 ARG A N 1
ATOM 4546 C CA . ARG A 1 551 ? -14.299 0.001 16.466 1.00 90.94 551 ARG A CA 1
ATOM 4547 C C . ARG A 1 551 ? -14.982 0.375 15.152 1.00 90.94 551 ARG A C 1
ATOM 4549 O O . ARG A 1 551 ? -14.958 -0.433 14.234 1.00 90.94 551 ARG A O 1
ATOM 4556 N N . ALA A 1 552 ? -15.506 1.594 15.041 1.00 92.00 552 ALA A N 1
ATOM 4557 C CA . ALA A 1 552 ? -16.142 2.078 13.817 1.00 92.00 552 ALA A CA 1
ATOM 4558 C C . ALA A 1 552 ? -15.158 2.112 12.634 1.00 92.00 552 ALA A C 1
ATOM 4560 O O . ALA A 1 552 ? -15.515 1.730 11.523 1.00 92.00 552 ALA A O 1
ATOM 4561 N N . VAL A 1 553 ? -13.896 2.501 12.869 1.00 91.56 553 VAL A N 1
ATOM 4562 C CA . VAL A 1 553 ? -12.833 2.411 11.852 1.00 91.56 553 VAL A CA 1
ATOM 4563 C C . VAL A 1 553 ? -12.571 0.954 11.460 1.00 91.56 553 VAL A C 1
ATOM 4565 O O . VAL A 1 553 ? -12.473 0.664 10.272 1.00 91.56 553 VAL A O 1
ATOM 4568 N N . ASN A 1 554 ? -12.484 0.027 12.420 1.00 89.94 554 ASN A N 1
ATOM 4569 C CA . ASN A 1 554 ? -12.271 -1.385 12.099 1.00 89.94 554 ASN A CA 1
ATOM 4570 C C . ASN A 1 554 ? -13.444 -1.965 11.289 1.00 89.94 554 ASN A C 1
ATOM 4572 O O . ASN A 1 554 ? -13.230 -2.532 10.226 1.00 89.94 554 ASN A O 1
ATOM 4576 N N . GLU A 1 555 ? -14.685 -1.771 11.733 1.00 88.44 555 GLU A N 1
ATOM 4577 C CA . GLU A 1 555 ? -15.886 -2.278 11.051 1.00 88.44 555 GLU A CA 1
ATOM 4578 C C . GLU A 1 555 ? -16.067 -1.668 9.652 1.00 88.44 555 GLU A C 1
ATOM 4580 O O . GLU A 1 555 ? -16.377 -2.390 8.703 1.00 88.44 555 GLU A O 1
ATOM 4585 N N . GLY A 1 556 ? -15.801 -0.366 9.498 1.00 85.56 556 GLY A N 1
ATOM 4586 C CA . GLY A 1 556 ? -15.944 0.336 8.221 1.00 85.56 556 GLY A CA 1
ATOM 4587 C C . GLY A 1 556 ? -14.946 -0.103 7.144 1.00 85.56 556 GLY A C 1
ATOM 4588 O O . GLY A 1 556 ? -15.259 -0.006 5.955 1.00 85.56 556 GLY A O 1
ATOM 4589 N N . PHE A 1 557 ? -13.769 -0.605 7.543 1.00 88.12 557 PHE A N 1
ATOM 4590 C CA . PHE A 1 557 ? -12.670 -0.928 6.624 1.00 88.12 557 PHE A CA 1
ATOM 4591 C C . PHE A 1 557 ? -12.205 -2.391 6.651 1.00 88.12 557 PHE A C 1
ATOM 4593 O O . PHE A 1 557 ? -11.430 -2.776 5.777 1.00 88.12 557 PHE A O 1
ATOM 4600 N N . ALA A 1 558 ? -12.694 -3.234 7.569 1.00 83.50 558 ALA A N 1
ATOM 4601 C CA . ALA A 1 558 ? -12.258 -4.630 7.706 1.00 83.50 558 ALA A CA 1
ATOM 4602 C C . ALA A 1 558 ? -12.348 -5.416 6.390 1.00 83.50 558 ALA A C 1
ATOM 4604 O O . ALA A 1 558 ? -11.399 -6.107 6.030 1.00 83.50 558 ALA A O 1
ATOM 4605 N N . ARG A 1 559 ? -13.445 -5.248 5.637 1.00 82.25 559 ARG A N 1
ATOM 4606 C CA . ARG A 1 559 ? -13.646 -5.919 4.340 1.00 82.25 559 ARG A CA 1
ATOM 4607 C C . ARG A 1 559 ? -12.633 -5.485 3.281 1.00 82.25 559 ARG A C 1
ATOM 4609 O O . ARG A 1 559 ? -12.243 -6.298 2.452 1.00 82.25 559 ARG A O 1
ATOM 4616 N N . ILE A 1 560 ? -12.216 -4.215 3.295 1.00 87.62 560 ILE A N 1
ATOM 4617 C CA . ILE A 1 560 ? -11.200 -3.701 2.366 1.00 87.62 560 ILE A CA 1
ATOM 4618 C C . ILE A 1 560 ? -9.848 -4.337 2.681 1.00 87.62 560 ILE A C 1
ATOM 4620 O O . ILE A 1 560 ? -9.170 -4.808 1.773 1.00 87.62 560 ILE A O 1
ATOM 4624 N N . ILE A 1 561 ? -9.472 -4.371 3.962 1.00 82.75 561 ILE A N 1
ATOM 4625 C CA . ILE A 1 561 ? -8.177 -4.910 4.387 1.00 82.75 561 ILE A CA 1
ATOM 4626 C C . ILE A 1 561 ? -8.125 -6.429 4.156 1.00 82.75 561 ILE A C 1
ATOM 4628 O O . ILE A 1 561 ? -7.113 -6.935 3.688 1.00 82.75 561 ILE A O 1
ATOM 4632 N N . GLU A 1 562 ? -9.222 -7.150 4.400 1.00 76.00 562 GLU A N 1
ATOM 4633 C CA . GLU A 1 562 ? -9.332 -8.585 4.108 1.00 76.00 562 GLU A CA 1
ATOM 4634 C C . GLU A 1 562 ? -9.089 -8.890 2.621 1.00 76.00 562 GLU A C 1
ATOM 4636 O O . GLU A 1 562 ? -8.197 -9.672 2.287 1.00 76.00 562 GLU A O 1
ATOM 4641 N N . PHE A 1 563 ? -9.822 -8.223 1.722 1.00 79.19 563 PHE A N 1
ATOM 4642 C CA . PHE A 1 563 ? -9.679 -8.438 0.279 1.00 79.19 563 PHE A CA 1
ATOM 4643 C C . PHE A 1 563 ? -8.288 -8.043 -0.238 1.00 79.19 563 PHE A C 1
ATOM 4645 O O . PHE A 1 563 ? -7.721 -8.725 -1.094 1.00 79.19 563 PHE A O 1
ATOM 4652 N N . GLN A 1 564 ? -7.714 -6.972 0.321 1.00 81.56 564 GLN A N 1
ATOM 4653 C CA . GLN A 1 564 ? -6.344 -6.553 0.042 1.00 81.56 564 GLN A CA 1
ATOM 4654 C C . GLN A 1 564 ? -5.338 -7.650 0.412 1.00 81.56 564 GLN A C 1
ATOM 4656 O O . GLN A 1 564 ? -4.516 -8.007 -0.421 1.00 81.56 564 GLN A O 1
ATOM 4661 N N . PHE A 1 565 ? -5.392 -8.197 1.630 1.00 71.62 565 PHE A N 1
ATOM 4662 C CA . PHE A 1 565 ? -4.426 -9.202 2.092 1.00 71.62 565 PHE A CA 1
ATOM 4663 C C . PHE A 1 565 ? -4.452 -10.469 1.233 1.00 71.62 565 PHE A C 1
ATOM 4665 O O . PHE A 1 565 ? -3.395 -10.940 0.809 1.00 71.62 565 PHE A O 1
ATOM 4672 N N . VAL A 1 566 ? -5.647 -10.995 0.937 1.00 70.62 566 VAL A N 1
ATOM 4673 C CA . VAL A 1 566 ? -5.802 -12.188 0.088 1.00 70.62 566 VAL A CA 1
ATOM 4674 C C . VAL A 1 566 ? -5.210 -11.929 -1.295 1.00 70.62 566 VAL A C 1
ATOM 4676 O O . VAL A 1 566 ? -4.374 -12.693 -1.772 1.00 70.62 566 VAL A O 1
ATOM 4679 N N . THR A 1 567 ? -5.577 -10.808 -1.912 1.00 72.00 567 THR A N 1
ATOM 4680 C CA . THR A 1 567 ? -5.173 -10.520 -3.289 1.00 72.00 567 THR A CA 1
ATOM 4681 C C . THR A 1 567 ? -3.695 -10.151 -3.406 1.00 72.00 567 THR A C 1
ATOM 4683 O O . THR A 1 567 ? -3.018 -10.615 -4.319 1.00 72.00 567 THR A O 1
ATOM 4686 N N . SER A 1 568 ? -3.148 -9.376 -2.465 1.00 71.06 568 SER A N 1
ATOM 4687 C CA . SER A 1 568 ? -1.714 -9.068 -2.428 1.00 71.06 568 SER A CA 1
ATOM 4688 C C . SER A 1 568 ? -0.866 -10.316 -2.231 1.00 71.06 568 SER A C 1
ATOM 4690 O O . SER A 1 568 ? 0.207 -10.399 -2.819 1.00 71.06 568 SER A O 1
ATOM 4692 N N . THR A 1 569 ? -1.350 -11.294 -1.457 1.00 65.50 569 THR A N 1
ATOM 4693 C CA . THR A 1 569 ? -0.680 -12.593 -1.335 1.00 65.50 569 THR A CA 1
ATOM 4694 C C . THR A 1 569 ? -0.585 -13.251 -2.706 1.00 65.50 569 THR A C 1
ATOM 4696 O O . THR A 1 569 ? 0.519 -13.511 -3.162 1.00 65.50 569 THR A O 1
ATOM 4699 N N . LEU A 1 570 ? -1.703 -13.396 -3.423 1.00 68.19 570 LEU A N 1
ATOM 4700 C CA . LEU A 1 570 ? -1.730 -13.981 -4.772 1.00 68.19 570 LEU A CA 1
ATOM 4701 C C . LEU A 1 570 ? -0.829 -13.262 -5.778 1.00 68.19 570 LEU A C 1
ATOM 4703 O O . LEU A 1 570 ? -0.147 -13.908 -6.574 1.00 68.19 570 LEU A O 1
ATOM 4707 N N . ILE A 1 571 ? -0.797 -11.932 -5.720 1.00 71.00 571 ILE A N 1
ATOM 4708 C CA . ILE A 1 571 ? 0.077 -11.114 -6.559 1.00 71.00 571 ILE A CA 1
ATOM 4709 C C . ILE A 1 571 ? 1.549 -11.395 -6.241 1.00 71.00 571 ILE A C 1
ATOM 4711 O O . ILE A 1 571 ? 2.326 -11.668 -7.150 1.00 71.00 571 ILE A O 1
ATOM 4715 N N . ILE A 1 572 ? 1.941 -11.370 -4.963 1.00 66.88 572 ILE A N 1
ATOM 4716 C CA . ILE A 1 572 ? 3.326 -11.642 -4.552 1.00 66.88 572 ILE A CA 1
ATOM 4717 C C . ILE A 1 572 ? 3.732 -13.063 -4.954 1.00 66.88 572 ILE A C 1
ATOM 4719 O O . ILE A 1 572 ? 4.820 -13.255 -5.487 1.00 66.88 572 ILE A O 1
ATOM 4723 N N . CYS A 1 573 ? 2.846 -14.038 -4.755 1.00 63.00 573 CYS A N 1
ATOM 4724 C CA . CYS A 1 573 ? 3.024 -15.424 -5.175 1.00 63.00 573 CYS A CA 1
ATOM 4725 C C . CYS A 1 573 ? 3.303 -15.540 -6.686 1.00 63.00 573 CYS A C 1
ATOM 4727 O O . CYS A 1 573 ? 4.265 -16.190 -7.091 1.00 63.00 573 CYS A O 1
ATOM 4729 N N . SER A 1 574 ? 2.502 -14.860 -7.510 1.00 65.31 574 SER A N 1
ATOM 4730 C CA . SER A 1 574 ? 2.646 -14.864 -8.974 1.00 65.31 574 SER A CA 1
ATOM 4731 C C . SER A 1 574 ? 3.936 -14.171 -9.425 1.00 65.31 574 SER A C 1
ATOM 4733 O O . SER A 1 574 ? 4.666 -14.691 -10.265 1.00 65.31 574 SER A O 1
ATOM 4735 N N . ASN A 1 575 ? 4.273 -13.033 -8.813 1.00 67.12 575 ASN A N 1
ATOM 4736 C CA . ASN A 1 575 ? 5.499 -12.305 -9.136 1.00 67.12 575 ASN A CA 1
ATOM 4737 C C . ASN A 1 575 ? 6.754 -13.089 -8.733 1.00 67.12 575 ASN A C 1
ATOM 4739 O O . ASN A 1 575 ? 7.750 -13.072 -9.450 1.00 67.12 575 ASN A O 1
ATOM 4743 N N . LEU A 1 576 ? 6.737 -13.773 -7.586 1.00 61.22 576 LEU A N 1
ATOM 4744 C CA . LEU A 1 576 ? 7.863 -14.603 -7.156 1.00 61.22 576 LEU A CA 1
ATOM 4745 C C . LEU A 1 576 ? 8.069 -15.805 -8.076 1.00 61.22 576 LEU A C 1
ATOM 4747 O O . LEU A 1 576 ? 9.213 -16.114 -8.407 1.00 61.22 576 LEU A O 1
ATOM 4751 N N . PHE A 1 577 ? 6.984 -16.433 -8.536 1.00 65.56 577 PHE A N 1
ATOM 4752 C CA . PHE A 1 577 ? 7.048 -17.485 -9.551 1.00 65.56 577 PHE A CA 1
ATOM 4753 C C . PHE A 1 577 ? 7.783 -16.993 -10.807 1.00 65.56 577 PHE A C 1
ATOM 4755 O O . PHE A 1 577 ? 8.771 -17.598 -11.226 1.00 65.56 577 PHE A O 1
ATOM 4762 N N . GLN A 1 578 ? 7.388 -15.841 -11.344 1.00 63.53 578 GLN A N 1
ATOM 4763 C CA . GLN A 1 578 ? 8.047 -15.243 -12.507 1.00 63.53 578 GLN A CA 1
ATOM 4764 C C . GLN A 1 578 ? 9.512 -14.878 -12.246 1.00 63.53 578 GLN A C 1
ATOM 4766 O O . GLN A 1 578 ? 10.382 -15.164 -13.071 1.00 63.53 578 GLN A O 1
ATOM 4771 N N . LEU A 1 579 ? 9.811 -14.302 -11.076 1.00 61.50 579 LEU A N 1
ATOM 4772 C CA . LEU A 1 579 ? 11.183 -13.977 -10.686 1.00 61.50 579 LEU A CA 1
ATOM 4773 C C . LEU A 1 579 ? 12.065 -15.225 -10.631 1.00 61.50 579 LEU A C 1
ATOM 4775 O O . LEU A 1 579 ? 13.203 -15.163 -11.096 1.00 61.50 579 LEU A O 1
ATOM 4779 N N . SER A 1 580 ? 11.537 -16.351 -10.142 1.00 61.88 580 SER A N 1
ATOM 4780 C CA . SER A 1 580 ? 12.282 -17.612 -10.039 1.00 61.88 580 SER A CA 1
ATOM 4781 C C . SER A 1 580 ? 12.632 -18.233 -11.398 1.00 61.88 580 SER A C 1
ATOM 4783 O O . SER A 1 580 ? 13.666 -18.883 -11.524 1.00 61.88 580 SER A O 1
ATOM 4785 N N . LYS A 1 581 ? 11.820 -17.988 -12.435 1.00 60.06 581 LYS A N 1
ATOM 4786 C CA . LYS A 1 581 ? 12.044 -18.510 -13.794 1.00 60.06 581 LYS A CA 1
ATOM 4787 C C . LYS A 1 581 ? 12.924 -17.596 -14.656 1.00 60.06 581 LYS A C 1
ATOM 4789 O O . LYS A 1 581 ? 13.481 -18.014 -15.669 1.00 60.06 581 LYS A O 1
ATOM 4794 N N . SER A 1 582 ? 13.032 -16.327 -14.277 1.00 55.72 582 SER A N 1
ATOM 4795 C CA . SER A 1 582 ? 13.631 -15.285 -15.107 1.00 55.72 582 SER A CA 1
ATOM 4796 C C . SER A 1 582 ? 15.162 -15.195 -14.977 1.00 55.72 582 SER A C 1
ATOM 4798 O O . SER A 1 582 ? 15.716 -15.032 -13.891 1.00 55.72 582 SER A O 1
ATOM 4800 N N . THR A 1 583 ? 15.884 -15.196 -16.102 1.00 51.62 583 THR A N 1
ATOM 4801 C CA . THR A 1 583 ? 17.294 -14.760 -16.129 1.00 51.62 583 THR A CA 1
ATOM 4802 C C . THR A 1 583 ? 17.349 -13.245 -15.931 1.00 51.62 583 THR A C 1
ATOM 4804 O O . THR A 1 583 ? 16.591 -12.542 -16.594 1.00 51.62 583 THR A O 1
ATOM 4807 N N . MET A 1 584 ? 18.213 -12.738 -15.041 1.00 46.47 584 MET A N 1
ATOM 4808 C CA . MET A 1 584 ? 18.303 -11.317 -14.643 1.00 46.47 584 MET A CA 1
ATOM 4809 C C . MET A 1 584 ? 18.229 -10.330 -15.832 1.00 46.47 584 MET A C 1
ATOM 4811 O O . MET A 1 584 ? 19.232 -10.055 -16.490 1.00 46.47 584 MET A O 1
ATOM 4815 N N . GLY A 1 585 ? 17.035 -9.782 -16.089 1.00 55.09 585 GLY A N 1
ATOM 4816 C CA . GLY A 1 585 ? 16.720 -8.839 -17.168 1.00 55.09 585 GLY A CA 1
ATOM 4817 C C . GLY A 1 585 ? 15.911 -7.627 -16.682 1.00 55.09 585 GLY A C 1
ATOM 4818 O O . GLY A 1 585 ? 15.516 -7.551 -15.520 1.00 55.09 585 GLY A O 1
ATOM 4819 N N . ALA A 1 586 ? 15.659 -6.653 -17.565 1.00 50.47 586 ALA A N 1
ATOM 4820 C CA . ALA A 1 586 ? 15.009 -5.381 -17.209 1.00 50.47 586 ALA A CA 1
ATOM 4821 C C . ALA A 1 586 ? 13.552 -5.536 -16.719 1.00 50.47 586 ALA A C 1
ATOM 4823 O O . ALA A 1 586 ? 13.148 -4.830 -15.794 1.00 50.47 586 ALA A O 1
ATOM 4824 N N . ASN A 1 587 ? 12.795 -6.498 -17.263 1.00 56.62 587 ASN A N 1
ATOM 4825 C CA . ASN A 1 587 ? 11.423 -6.795 -16.824 1.00 56.62 587 ASN A CA 1
ATOM 4826 C C . ASN A 1 587 ? 11.384 -7.321 -15.376 1.00 56.62 587 ASN A C 1
ATOM 4828 O O . ASN A 1 587 ? 10.472 -6.995 -14.618 1.00 56.62 587 ASN A O 1
ATOM 4832 N N . ASN A 1 588 ? 12.435 -8.021 -14.937 1.00 58.50 588 ASN A N 1
ATOM 4833 C CA . ASN A 1 588 ? 12.535 -8.553 -13.576 1.00 58.50 588 ASN A CA 1
ATOM 4834 C C . ASN A 1 588 ? 12.714 -7.424 -12.552 1.00 58.50 588 ASN A C 1
ATOM 4836 O O . ASN A 1 588 ? 12.244 -7.537 -11.426 1.00 58.50 588 ASN A O 1
ATOM 4840 N N . ILE A 1 589 ? 13.356 -6.309 -12.926 1.00 61.69 589 ILE A N 1
ATOM 4841 C CA . ILE A 1 589 ? 13.508 -5.145 -12.036 1.00 61.69 589 ILE A CA 1
ATOM 4842 C C . ILE A 1 589 ? 12.142 -4.510 -11.762 1.00 61.69 589 ILE A C 1
ATOM 4844 O O . ILE A 1 589 ? 11.834 -4.206 -10.610 1.00 61.69 589 ILE A O 1
ATOM 4848 N N . ALA A 1 590 ? 11.309 -4.342 -12.794 1.00 67.38 590 ALA A N 1
ATOM 4849 C CA . ALA A 1 590 ? 9.947 -3.830 -12.634 1.00 67.38 590 ALA A CA 1
ATOM 4850 C C . ALA A 1 590 ? 9.113 -4.752 -11.730 1.00 67.38 590 ALA A C 1
ATOM 4852 O O . ALA A 1 590 ? 8.423 -4.277 -10.829 1.00 67.38 590 ALA A O 1
ATOM 4853 N N . LEU A 1 591 ? 9.262 -6.065 -11.902 1.00 67.81 591 LEU A N 1
ATOM 4854 C CA . LEU A 1 591 ? 8.588 -7.085 -11.106 1.00 67.81 591 LEU A CA 1
ATOM 4855 C C . LEU A 1 591 ? 9.056 -7.121 -9.634 1.00 67.81 591 LEU A C 1
ATOM 4857 O O . LEU A 1 591 ? 8.230 -7.231 -8.724 1.00 67.81 591 LEU A O 1
ATOM 4861 N N . VAL A 1 592 ? 10.357 -6.942 -9.364 1.00 64.69 592 VAL A N 1
ATOM 4862 C CA . VAL A 1 592 ? 10.902 -6.780 -7.998 1.00 64.69 592 VAL A CA 1
ATOM 4863 C C . VAL A 1 592 ? 10.364 -5.504 -7.348 1.00 64.69 592 VAL A C 1
ATOM 4865 O O . VAL A 1 592 ? 9.903 -5.538 -6.207 1.00 64.69 592 VAL A O 1
ATOM 4868 N N . VAL A 1 593 ? 10.390 -4.376 -8.064 1.00 65.50 593 VAL A N 1
ATOM 4869 C CA . VAL A 1 593 ? 9.867 -3.091 -7.566 1.00 65.50 593 VAL A CA 1
ATOM 4870 C C . VAL A 1 593 ? 8.375 -3.201 -7.256 1.00 65.50 593 VAL A C 1
ATOM 4872 O O . VAL A 1 593 ? 7.929 -2.741 -6.201 1.00 65.50 593 VAL A O 1
ATOM 4875 N N . TYR A 1 594 ? 7.614 -3.859 -8.128 1.00 74.75 594 TYR A N 1
ATOM 4876 C CA . TYR A 1 594 ? 6.193 -4.102 -7.926 1.00 74.75 594 TYR A CA 1
ATOM 4877 C C . TYR A 1 594 ? 5.938 -5.014 -6.715 1.00 74.75 594 TYR A C 1
ATOM 4879 O O . TYR A 1 594 ? 5.129 -4.680 -5.852 1.00 74.75 594 TYR A O 1
ATOM 4887 N N . THR A 1 595 ? 6.714 -6.088 -6.548 1.00 68.44 595 THR A N 1
ATOM 4888 C CA . THR A 1 595 ? 6.649 -6.967 -5.364 1.00 68.44 595 THR A CA 1
ATOM 4889 C C . THR A 1 595 ? 6.942 -6.208 -4.065 1.00 68.44 595 THR A C 1
ATOM 4891 O O . THR A 1 595 ? 6.212 -6.350 -3.082 1.00 68.44 595 THR A O 1
ATOM 4894 N N . CYS A 1 596 ? 7.941 -5.321 -4.061 1.00 66.62 596 CYS A N 1
ATOM 4895 C CA . CYS A 1 596 ? 8.223 -4.432 -2.931 1.00 66.62 596 CYS A CA 1
ATOM 4896 C C . CYS A 1 596 ? 7.053 -3.483 -2.615 1.00 66.62 596 CYS A C 1
ATOM 4898 O O . CYS A 1 596 ? 6.792 -3.199 -1.441 1.00 66.62 596 CYS A O 1
ATOM 4900 N N . CYS A 1 597 ? 6.329 -3.002 -3.632 1.00 70.19 597 CYS A N 1
ATOM 4901 C CA . CYS A 1 597 ? 5.132 -2.179 -3.435 1.00 70.19 597 CYS A CA 1
ATOM 4902 C C . CYS A 1 597 ? 4.011 -2.972 -2.762 1.00 70.19 597 CYS A C 1
ATOM 4904 O O . CYS A 1 597 ? 3.469 -2.508 -1.760 1.00 70.19 597 CYS A O 1
ATOM 4906 N N . MET A 1 598 ? 3.737 -4.188 -3.238 1.00 75.94 598 MET A N 1
ATOM 4907 C CA . MET A 1 598 ? 2.702 -5.060 -2.669 1.00 75.94 598 MET A CA 1
ATOM 4908 C C . MET A 1 598 ? 3.019 -5.474 -1.225 1.00 75.94 598 MET A C 1
ATOM 4910 O O . MET A 1 598 ? 2.143 -5.478 -0.360 1.00 75.94 598 MET A O 1
ATOM 4914 N N . LEU A 1 599 ? 4.291 -5.746 -0.918 1.00 65.88 599 LEU A N 1
ATOM 4915 C CA . LEU A 1 599 ? 4.737 -5.981 0.458 1.00 65.88 599 LEU A CA 1
ATOM 4916 C C . LEU A 1 599 ? 4.564 -4.741 1.339 1.00 65.88 599 LEU A C 1
ATOM 4918 O O . LEU A 1 599 ? 4.163 -4.851 2.500 1.00 65.88 599 LEU A O 1
ATOM 4922 N N . THR A 1 600 ? 4.833 -3.555 0.789 1.00 70.62 600 THR A N 1
ATOM 4923 C CA . THR A 1 600 ? 4.644 -2.293 1.511 1.00 70.62 600 THR A CA 1
ATOM 4924 C C . THR A 1 600 ? 3.163 -2.025 1.788 1.00 70.62 600 THR A C 1
ATOM 4926 O O . THR A 1 600 ? 2.842 -1.588 2.893 1.00 70.62 600 THR A O 1
ATOM 4929 N N . GLU A 1 601 ? 2.267 -2.330 0.843 1.00 79.19 601 GLU A N 1
ATOM 4930 C CA . GLU A 1 601 ? 0.803 -2.255 0.997 1.00 79.19 601 GLU A CA 1
ATOM 4931 C C . GLU A 1 601 ? 0.311 -3.065 2.208 1.00 79.19 601 GLU A C 1
ATOM 4933 O O . GLU A 1 601 ? -0.456 -2.560 3.027 1.00 79.19 601 GLU A O 1
ATOM 4938 N N . ILE A 1 602 ? 0.807 -4.291 2.391 1.00 73.69 602 ILE A N 1
ATOM 4939 C CA . ILE A 1 602 ? 0.478 -5.123 3.562 1.00 73.69 602 ILE A CA 1
ATOM 4940 C C . ILE A 1 602 ? 1.132 -4.557 4.834 1.00 73.69 602 ILE A C 1
ATOM 4942 O O . ILE A 1 602 ? 0.486 -4.413 5.879 1.00 73.69 602 ILE A O 1
ATOM 4946 N N . PHE A 1 603 ? 2.418 -4.204 4.752 1.00 71.88 603 PHE A N 1
ATOM 4947 C CA . PHE A 1 603 ? 3.207 -3.728 5.888 1.00 71.88 603 PHE A CA 1
ATOM 4948 C C . PHE A 1 603 ? 2.590 -2.501 6.564 1.00 71.88 603 PHE A C 1
ATOM 4950 O O . PHE A 1 603 ? 2.569 -2.427 7.797 1.00 71.88 603 PHE A O 1
ATOM 4957 N N . ILE A 1 604 ? 2.076 -1.535 5.793 1.00 76.75 604 ILE A N 1
ATOM 4958 C CA . ILE A 1 604 ? 1.514 -0.307 6.367 1.00 76.75 604 ILE A CA 1
ATOM 4959 C C . ILE A 1 604 ? 0.330 -0.607 7.296 1.00 76.75 604 ILE A C 1
ATOM 4961 O O . ILE A 1 604 ? 0.272 -0.045 8.393 1.00 76.75 604 ILE A O 1
ATOM 4965 N N . TYR A 1 605 ? -0.562 -1.534 6.935 1.00 80.12 605 TYR A N 1
ATOM 4966 C CA . TYR A 1 605 ? -1.701 -1.914 7.773 1.00 80.12 605 TYR A CA 1
ATOM 4967 C C . TYR A 1 605 ? -1.238 -2.516 9.101 1.00 80.12 605 TYR A C 1
ATOM 4969 O O . TYR A 1 605 ? -1.670 -2.063 10.166 1.00 80.12 605 TYR A O 1
ATOM 4977 N N . CYS A 1 606 ? -0.291 -3.455 9.048 1.00 72.12 606 CYS A N 1
ATOM 4978 C CA . CYS A 1 606 ? 0.296 -4.084 10.231 1.00 72.12 606 CYS A CA 1
ATOM 4979 C C . CYS A 1 606 ? 1.056 -3.084 11.114 1.00 72.12 606 CYS A C 1
ATOM 4981 O O . CYS A 1 606 ? 0.953 -3.125 12.341 1.00 72.12 606 CYS A O 1
ATOM 4983 N N . TRP A 1 607 ? 1.796 -2.149 10.512 1.00 75.56 607 TRP A N 1
ATOM 4984 C CA . TRP A 1 607 ? 2.549 -1.130 11.242 1.00 75.56 607 TRP A CA 1
ATOM 4985 C C . TRP A 1 607 ? 1.628 -0.186 12.023 1.00 75.56 607 TRP A C 1
ATOM 4987 O O . TRP A 1 607 ? 1.849 0.065 13.215 1.00 75.56 607 TRP A O 1
ATOM 4997 N N . PHE A 1 608 ? 0.588 0.345 11.371 1.00 82.50 608 PHE A N 1
ATOM 4998 C CA . PHE A 1 608 ? -0.350 1.266 12.016 1.00 82.50 608 PHE A CA 1
ATOM 4999 C C . PHE A 1 608 ? -1.274 0.553 13.010 1.00 82.50 608 PHE A C 1
ATOM 5001 O O . PHE A 1 608 ? -1.521 1.105 14.084 1.00 82.50 608 PHE A O 1
ATOM 5008 N N . GLY A 1 609 ? -1.708 -0.678 12.723 1.00 79.75 609 GLY A N 1
ATOM 5009 C CA . GLY A 1 609 ? -2.436 -1.513 13.683 1.00 79.75 609 GLY A CA 1
ATOM 5010 C C . GLY A 1 609 ? -1.608 -1.801 14.941 1.00 79.75 609 GLY A C 1
ATOM 5011 O O . GLY A 1 609 ? -2.071 -1.558 16.059 1.00 79.75 609 GLY A O 1
ATOM 5012 N N . ASN A 1 610 ? -0.331 -2.169 14.782 1.00 79.81 610 ASN A N 1
ATOM 5013 C CA . ASN A 1 610 ? 0.582 -2.379 15.908 1.00 79.81 610 ASN A CA 1
ATOM 5014 C C . ASN A 1 610 ? 0.820 -1.100 16.729 1.00 79.81 610 ASN A C 1
ATOM 5016 O O . ASN A 1 610 ? 0.897 -1.143 17.957 1.00 79.81 610 ASN A O 1
ATOM 5020 N N . ARG A 1 611 ? 0.910 0.061 16.068 1.00 80.56 611 ARG A N 1
ATOM 5021 C CA . ARG A 1 611 ? 1.013 1.367 16.740 1.00 80.56 611 ARG A CA 1
ATOM 5022 C C . ARG A 1 611 ? -0.200 1.659 17.621 1.00 80.56 611 ARG A C 1
ATOM 5024 O O . ARG A 1 611 ? -0.013 2.135 18.740 1.00 80.56 611 ARG A O 1
ATOM 5031 N N . VAL A 1 612 ? -1.411 1.358 17.149 1.00 87.19 612 VAL A N 1
ATOM 5032 C CA . VAL A 1 612 ? -2.645 1.502 17.941 1.00 87.19 612 VAL A CA 1
ATOM 5033 C C . VAL A 1 612 ? -2.628 0.552 19.140 1.00 87.19 612 VAL A C 1
ATOM 5035 O O . VAL A 1 612 ? -2.808 1.014 20.269 1.00 87.19 612 VAL A O 1
ATOM 5038 N N . LYS A 1 613 ? -2.305 -0.730 18.920 1.00 84.88 613 LYS A N 1
ATOM 5039 C CA . LYS A 1 613 ? -2.170 -1.740 19.982 1.00 84.88 613 LYS A CA 1
ATOM 5040 C C . LYS A 1 613 ? -1.183 -1.292 21.061 1.00 84.88 613 LYS A C 1
ATOM 5042 O O . LYS A 1 613 ? -1.556 -1.170 22.227 1.00 84.88 613 LYS A O 1
ATOM 5047 N N . SER A 1 614 ? 0.047 -0.960 20.670 1.00 78.81 614 SER A N 1
ATOM 5048 C CA . SER A 1 614 ? 1.104 -0.534 21.593 1.00 78.81 614 SER A CA 1
ATOM 5049 C C . SER A 1 614 ? 0.723 0.732 22.367 1.00 78.81 614 SER A C 1
ATOM 5051 O O . SER A 1 614 ? 0.851 0.761 23.590 1.00 78.81 614 SER A O 1
ATOM 5053 N N . LYS A 1 615 ? 0.179 1.754 21.688 1.00 86.12 615 LYS A N 1
ATOM 5054 C CA . LYS A 1 615 ? -0.229 3.005 22.346 1.00 86.12 615 LYS A CA 1
ATOM 5055 C C . LYS A 1 615 ? -1.397 2.795 23.317 1.00 86.12 615 LYS A C 1
ATOM 5057 O O . LYS A 1 615 ? -1.435 3.451 24.350 1.00 86.12 615 LYS A O 1
ATOM 5062 N N . SER A 1 616 ? -2.313 1.869 23.022 1.00 86.81 616 SER A N 1
ATOM 5063 C CA . SER A 1 616 ? -3.421 1.535 23.928 1.00 86.81 616 SER A CA 1
ATOM 5064 C C . SER A 1 616 ? -2.958 0.847 25.219 1.00 86.81 616 SER A C 1
ATOM 5066 O O . SER A 1 616 ? -3.480 1.167 26.282 1.00 86.81 616 SER A O 1
ATOM 5068 N N . LEU A 1 617 ? -1.936 -0.019 25.151 1.00 83.81 617 LEU A N 1
ATOM 5069 C CA . LEU A 1 617 ? -1.347 -0.666 26.333 1.00 83.81 617 LEU A CA 1
ATOM 5070 C C . LEU A 1 617 ? -0.573 0.333 27.204 1.00 83.81 617 LEU A C 1
ATOM 5072 O O . LEU A 1 617 ? -0.716 0.330 28.424 1.00 83.81 617 LEU A O 1
ATOM 5076 N N . GLN A 1 618 ? 0.180 1.242 26.573 1.00 85.19 618 GLN A N 1
ATOM 5077 C CA . GLN A 1 618 ? 0.954 2.290 27.261 1.00 85.19 618 GLN A CA 1
ATOM 5078 C C . GLN A 1 618 ? 0.093 3.261 28.082 1.00 85.19 618 GLN A C 1
ATOM 5080 O O . GLN A 1 618 ? 0.615 3.957 28.958 1.00 85.19 618 GLN A O 1
ATOM 5085 N N . LEU A 1 619 ? -1.216 3.333 27.817 1.00 85.62 619 LEU A N 1
ATOM 5086 C CA . LEU A 1 619 ? -2.125 4.173 28.591 1.00 85.62 619 LEU A CA 1
ATOM 5087 C C . LEU A 1 619 ? -2.151 3.748 30.067 1.00 85.62 619 LEU A C 1
ATOM 5089 O O . LEU A 1 619 ? -2.171 4.616 30.936 1.00 85.62 619 LEU A O 1
ATOM 5093 N N . ALA A 1 620 ? -2.100 2.443 30.365 1.00 82.12 620 ALA A N 1
ATOM 5094 C CA . ALA A 1 620 ? -2.087 1.949 31.744 1.00 82.12 620 ALA A CA 1
ATOM 5095 C C . ALA A 1 620 ? -0.857 2.458 32.515 1.00 82.12 620 ALA A C 1
ATOM 5097 O O . ALA A 1 620 ? -1.000 3.005 33.610 1.00 82.12 620 ALA A O 1
ATOM 5098 N N . ASP A 1 621 ? 0.326 2.361 31.905 1.00 77.00 621 ASP A N 1
ATOM 5099 C CA . ASP A 1 621 ? 1.586 2.842 32.483 1.00 77.00 621 ASP A CA 1
ATOM 5100 C C . ASP A 1 621 ? 1.578 4.365 32.654 1.00 77.00 621 ASP A C 1
ATOM 5102 O O . ASP A 1 621 ? 1.997 4.898 33.682 1.00 77.00 621 ASP A O 1
ATOM 5106 N N . SER A 1 622 ? 1.040 5.078 31.663 1.00 79.62 622 SER A N 1
ATOM 5107 C CA . SER A 1 622 ? 0.939 6.540 31.687 1.00 79.62 622 SER A CA 1
ATOM 5108 C C . SER A 1 622 ? 0.010 7.035 32.796 1.00 79.62 622 SER A C 1
ATOM 5110 O O . SER A 1 622 ? 0.296 8.056 33.421 1.00 79.62 622 SER A O 1
ATOM 5112 N N . VAL A 1 623 ? -1.085 6.313 33.063 1.00 81.50 623 VAL A N 1
ATOM 5113 C CA . VAL A 1 623 ? -1.998 6.595 34.181 1.00 81.50 623 VAL A CA 1
ATOM 5114 C C . VAL A 1 623 ? -1.351 6.260 35.524 1.00 81.50 623 VAL A C 1
ATOM 5116 O O . VAL A 1 623 ? -1.509 7.017 36.482 1.00 81.50 623 VAL A O 1
ATOM 5119 N N . PHE A 1 624 ? -0.576 5.177 35.601 1.00 78.31 624 PHE A N 1
ATOM 5120 C CA . PHE A 1 624 ? 0.151 4.814 36.819 1.00 78.31 624 PHE A CA 1
ATOM 5121 C C . PHE A 1 624 ? 1.187 5.868 37.231 1.00 78.31 624 PHE A C 1
ATOM 5123 O O . PHE A 1 624 ? 1.339 6.149 38.418 1.00 78.31 624 PHE A O 1
ATOM 5130 N N . GLN A 1 625 ? 1.864 6.482 36.254 1.00 77.69 625 GLN A N 1
ATOM 5131 C CA . GLN A 1 625 ? 2.871 7.531 36.466 1.00 77.69 625 GLN A CA 1
ATOM 5132 C C . GLN A 1 625 ? 2.288 8.887 36.902 1.00 77.69 625 GLN A C 1
ATOM 5134 O O . GLN A 1 625 ? 3.037 9.839 37.132 1.00 77.69 625 GLN A O 1
ATOM 5139 N N . LEU A 1 626 ? 0.964 9.016 37.003 1.00 77.62 626 LEU A N 1
ATOM 5140 C CA . LEU A 1 626 ? 0.334 10.225 37.525 1.00 77.62 626 LEU A CA 1
ATOM 5141 C C . LEU A 1 626 ? 0.639 10.401 39.019 1.00 77.62 626 LEU A C 1
ATOM 5143 O O . LEU A 1 626 ? 0.809 9.437 39.760 1.00 77.62 626 LEU A O 1
ATOM 5147 N N . HIS A 1 627 ? 0.610 11.642 39.503 1.00 76.19 627 HIS A N 1
ATOM 5148 C CA . HIS A 1 627 ? 0.626 11.925 40.941 1.00 76.19 627 HIS A CA 1
ATOM 5149 C C . HIS A 1 627 ? -0.758 11.624 41.550 1.00 76.19 627 HIS A C 1
ATOM 5151 O O . HIS A 1 627 ? -1.468 12.526 41.988 1.00 76.19 627 HIS A O 1
ATOM 5157 N N . TRP A 1 628 ? -1.177 10.353 41.533 1.00 76.00 628 TRP A N 1
ATOM 5158 C CA . TRP A 1 628 ? -2.527 9.922 41.921 1.00 76.00 628 TRP A CA 1
ATOM 5159 C C . TRP A 1 628 ? -2.704 9.692 43.432 1.00 76.00 628 TRP A C 1
ATOM 5161 O O . TRP A 1 628 ? -3.831 9.661 43.927 1.00 76.00 628 TRP A O 1
ATOM 5171 N N . LEU A 1 629 ? -1.606 9.571 44.187 1.00 74.38 629 LEU A N 1
ATOM 5172 C CA . LEU A 1 629 ? -1.591 9.414 45.650 1.00 74.38 629 LEU A CA 1
ATOM 5173 C C . LEU A 1 629 ? -2.370 10.503 46.424 1.00 74.38 629 LEU A C 1
ATOM 5175 O O . LEU A 1 629 ? -3.129 10.128 47.320 1.00 74.38 629 LEU A O 1
ATOM 5179 N N . PRO A 1 630 ? -2.257 11.808 46.107 1.00 77.06 630 PRO A N 1
ATOM 5180 C CA . PRO A 1 630 ? -3.017 12.862 46.788 1.00 77.06 630 PRO A CA 1
ATOM 5181 C C . PRO A 1 630 ? -4.486 12.981 46.342 1.00 77.06 630 PRO A C 1
ATOM 5183 O O . PRO A 1 630 ? -5.232 13.752 46.937 1.00 77.06 630 PRO A O 1
ATOM 5186 N N . LEU A 1 631 ? -4.930 12.246 45.315 1.00 77.19 631 LEU A N 1
ATOM 5187 C CA . LEU A 1 631 ? -6.298 12.356 44.799 1.00 77.19 631 LEU A CA 1
ATOM 5188 C C . LEU A 1 631 ? -7.327 11.677 45.722 1.00 77.19 631 LEU A C 1
ATOM 5190 O O . LEU A 1 631 ? -7.027 10.717 46.442 1.00 77.19 631 LEU A O 1
ATOM 5194 N N . ASN A 1 632 ? -8.579 12.137 45.651 1.00 81.94 632 ASN A N 1
ATOM 5195 C CA . ASN A 1 632 ? -9.699 11.565 46.401 1.00 81.94 632 ASN A CA 1
ATOM 5196 C C . ASN A 1 632 ? -9.931 10.083 46.046 1.00 81.94 632 ASN A C 1
ATOM 5198 O O . ASN A 1 632 ? -9.728 9.655 44.908 1.00 81.94 632 ASN A O 1
ATOM 5202 N N . ASN A 1 633 ? -10.443 9.296 46.998 1.00 81.00 633 ASN A N 1
ATOM 5203 C CA . ASN A 1 633 ? -10.668 7.853 46.812 1.00 81.00 633 ASN A CA 1
ATOM 5204 C C . ASN A 1 633 ? -11.607 7.514 45.637 1.00 81.00 633 ASN A C 1
ATOM 5206 O O . ASN A 1 633 ? -11.430 6.478 44.998 1.00 81.00 633 ASN A O 1
ATOM 5210 N N . SER A 1 634 ? -12.570 8.385 45.315 1.00 78.94 634 SER A N 1
ATOM 5211 C CA . SER A 1 634 ? -13.437 8.240 44.133 1.00 78.94 634 SER A CA 1
ATOM 5212 C C . SER A 1 634 ? -12.643 8.296 42.817 1.00 78.94 634 SER A C 1
ATOM 5214 O O . SER A 1 634 ? -12.797 7.443 41.936 1.00 78.94 634 SER A O 1
ATOM 5216 N N . VAL A 1 635 ? -11.718 9.257 42.715 1.00 78.12 635 VAL A N 1
ATOM 5217 C CA . VAL A 1 635 ? -10.849 9.445 41.546 1.00 78.12 635 VAL A CA 1
ATOM 5218 C C . VAL A 1 635 ? -9.876 8.274 41.416 1.00 78.12 635 VAL A C 1
ATOM 5220 O O . VAL A 1 635 ? -9.752 7.703 40.335 1.00 78.12 635 VAL A O 1
ATOM 5223 N N . LYS A 1 636 ? -9.272 7.831 42.527 1.00 80.75 636 LYS A N 1
ATOM 5224 C CA . LYS A 1 636 ? -8.388 6.650 42.562 1.00 80.75 636 LYS A CA 1
ATOM 5225 C C . LYS A 1 636 ? -9.077 5.382 42.052 1.00 80.75 636 LYS A C 1
ATOM 5227 O O . LYS A 1 636 ? -8.517 4.685 41.210 1.00 80.75 636 LYS A O 1
ATOM 5232 N N . LYS A 1 637 ? -10.307 5.100 42.505 1.00 81.69 637 LYS A N 1
ATOM 5233 C CA . LYS A 1 637 ? -11.095 3.947 42.023 1.00 81.69 637 LYS A CA 1
ATOM 5234 C C . LYS A 1 637 ? -11.351 4.019 40.516 1.00 81.69 637 LYS A C 1
ATOM 5236 O O . LYS A 1 637 ? -11.217 3.015 39.825 1.00 81.69 637 LYS A O 1
ATOM 5241 N N . SER A 1 638 ? -11.668 5.201 39.999 1.00 80.38 638 SER A N 1
ATOM 5242 C CA . SER A 1 638 ? -11.919 5.403 38.567 1.00 80.38 638 SER A CA 1
ATOM 5243 C C . SER A 1 638 ? -10.647 5.257 37.720 1.00 80.38 638 SER A C 1
ATOM 5245 O O . SER A 1 638 ? -10.688 4.622 36.669 1.00 80.38 638 SER A O 1
ATOM 5247 N N . LEU A 1 639 ? -9.501 5.766 38.192 1.00 82.19 639 LEU A N 1
ATOM 5248 C CA . LEU A 1 639 ? -8.202 5.560 37.537 1.00 82.19 639 LEU A CA 1
ATOM 5249 C C . LEU A 1 639 ? -7.817 4.073 37.501 1.00 82.19 639 LEU A C 1
ATOM 5251 O O . LEU A 1 639 ? -7.370 3.594 36.462 1.00 82.19 639 LEU A O 1
ATOM 5255 N N . LEU A 1 640 ? -8.071 3.318 38.578 1.00 81.69 640 LEU A N 1
ATOM 5256 C CA . LEU A 1 640 ? -7.869 1.862 38.596 1.00 81.69 640 LEU A CA 1
ATOM 5257 C C . LEU A 1 640 ? -8.730 1.141 37.551 1.00 81.69 640 LEU A C 1
ATOM 5259 O O . LEU A 1 640 ? -8.244 0.223 36.893 1.00 81.69 640 LEU A O 1
ATOM 5263 N N . ILE A 1 641 ? -9.982 1.567 37.352 1.00 81.69 641 ILE A N 1
ATOM 5264 C CA . ILE A 1 641 ? -10.853 1.019 36.300 1.00 81.69 641 ILE A CA 1
ATOM 5265 C C . ILE A 1 641 ? -10.287 1.340 34.910 1.00 81.69 641 ILE A C 1
ATOM 5267 O O . ILE A 1 641 ? -10.253 0.457 34.054 1.00 81.69 641 ILE A O 1
ATOM 5271 N N . ILE A 1 642 ? -9.798 2.565 34.684 1.00 81.88 642 ILE A N 1
ATOM 5272 C CA . ILE A 1 642 ? -9.157 2.953 33.416 1.00 81.88 642 ILE A CA 1
ATOM 5273 C C . ILE A 1 642 ? -7.919 2.091 33.155 1.00 81.88 642 ILE A C 1
ATOM 5275 O O . ILE A 1 642 ? -7.797 1.534 32.066 1.00 81.88 642 ILE A O 1
ATOM 5279 N N . MET A 1 643 ? -7.046 1.917 34.152 1.00 81.56 643 MET A N 1
ATOM 5280 C CA . MET A 1 643 ? -5.859 1.062 34.045 1.00 81.56 643 MET A CA 1
ATOM 5281 C C . MET A 1 643 ? -6.243 -0.390 33.755 1.00 81.56 643 MET A C 1
ATOM 5283 O O . MET A 1 643 ? -5.715 -0.990 32.822 1.00 81.56 643 MET A O 1
ATOM 5287 N N . LYS A 1 644 ? -7.219 -0.941 34.489 1.00 78.94 644 LYS A N 1
ATOM 5288 C CA . LYS A 1 644 ? -7.717 -2.305 34.272 1.00 78.94 644 LYS A CA 1
ATOM 5289 C C . LYS A 1 644 ? -8.373 -2.476 32.903 1.00 78.94 644 LYS A C 1
ATOM 5291 O O . LYS A 1 644 ? -8.300 -3.553 32.325 1.00 78.94 644 LYS A O 1
ATOM 5296 N N . ARG A 1 645 ? -9.006 -1.437 32.355 1.00 82.38 645 ARG A N 1
ATOM 5297 C CA . ARG A 1 645 ? -9.552 -1.477 30.994 1.00 82.38 645 ARG A CA 1
ATOM 5298 C C . ARG A 1 645 ? -8.453 -1.389 29.937 1.00 82.38 645 ARG A C 1
ATOM 5300 O O . ARG A 1 645 ? -8.573 -2.059 28.912 1.00 82.38 645 ARG A O 1
ATOM 5307 N N . ALA A 1 646 ? -7.414 -0.593 30.183 1.00 79.50 646 ALA A N 1
ATOM 5308 C CA . ALA A 1 646 ? -6.274 -0.406 29.288 1.00 79.50 646 ALA A CA 1
ATOM 5309 C C . ALA A 1 646 ? -5.379 -1.655 29.173 1.00 79.50 646 ALA A C 1
ATOM 5311 O O . ALA A 1 646 ? -4.671 -1.793 28.180 1.00 79.50 646 ALA A O 1
ATOM 5312 N N . THR A 1 647 ? -5.465 -2.619 30.105 1.00 76.06 647 THR A N 1
ATOM 5313 C CA . THR A 1 647 ? -4.798 -3.928 29.940 1.00 76.06 647 THR A CA 1
ATOM 5314 C C . THR A 1 647 ? -5.383 -4.768 28.801 1.00 76.06 647 THR A C 1
ATOM 5316 O O . THR A 1 647 ? -4.767 -5.748 28.398 1.00 76.06 647 THR A O 1
ATOM 5319 N N . VAL A 1 648 ? -6.570 -4.419 28.290 1.00 78.25 648 VAL A N 1
ATOM 5320 C CA . VAL A 1 648 ? -7.148 -5.026 27.085 1.00 78.25 648 VAL A CA 1
ATOM 5321 C C . VAL A 1 648 ? -6.927 -4.062 25.909 1.00 78.25 648 VAL A C 1
ATOM 5323 O O . VAL A 1 648 ? -7.618 -3.035 25.847 1.00 78.25 648 VAL A O 1
ATOM 5326 N N . PRO A 1 649 ? -5.983 -4.360 24.994 1.00 79.69 649 PRO A N 1
ATOM 5327 C CA . PRO A 1 649 ? -5.580 -3.441 23.936 1.00 79.69 649 PRO A CA 1
ATOM 5328 C C . PRO A 1 649 ? -6.692 -3.162 22.922 1.00 79.69 649 PRO A C 1
ATOM 5330 O O . PRO A 1 649 ? -7.625 -3.947 22.743 1.00 79.69 649 PRO A O 1
ATOM 5333 N N . ILE A 1 650 ? -6.557 -2.044 22.210 1.00 84.94 650 ILE A N 1
ATOM 5334 C CA . ILE A 1 650 ? -7.284 -1.820 20.959 1.00 84.94 650 ILE A CA 1
ATOM 5335 C C . ILE A 1 650 ? -6.532 -2.560 19.860 1.00 84.94 650 ILE A C 1
ATOM 5337 O O . ILE A 1 650 ? -5.490 -2.100 19.394 1.00 84.94 650 ILE A O 1
ATOM 5341 N N . GLU A 1 651 ? -7.073 -3.699 19.446 1.00 79.31 651 GLU A N 1
ATOM 5342 C CA . GLU A 1 651 ? -6.565 -4.459 18.311 1.00 79.31 651 GLU A CA 1
ATOM 5343 C C . GLU A 1 651 ? -7.488 -4.293 17.110 1.00 79.31 651 GLU A C 1
ATOM 5345 O O . GLU A 1 651 ? -8.709 -4.418 17.211 1.00 79.31 651 GLU A O 1
ATOM 5350 N N . ILE A 1 652 ? -6.883 -3.983 15.967 1.00 79.44 652 ILE A N 1
ATOM 5351 C CA . ILE A 1 652 ? -7.567 -3.946 14.680 1.00 79.44 652 ILE A CA 1
ATOM 5352 C C . ILE A 1 652 ? -7.448 -5.350 14.100 1.00 79.44 652 ILE A C 1
ATOM 5354 O O . ILE A 1 652 ? -6.338 -5.837 13.883 1.00 79.44 652 ILE A O 1
ATOM 5358 N N . VAL A 1 653 ? -8.585 -6.011 13.912 1.00 69.12 653 VAL A N 1
ATOM 5359 C CA . VAL A 1 653 ? -8.658 -7.413 13.489 1.00 69.12 653 VAL A CA 1
ATOM 5360 C C . VAL A 1 653 ? -9.396 -7.489 12.164 1.00 69.12 653 VAL A C 1
ATOM 5362 O O . VAL A 1 653 ? -10.458 -6.885 12.008 1.00 69.12 653 VAL A O 1
ATOM 5365 N N . THR A 1 654 ? -8.845 -8.264 11.236 1.00 60.09 654 THR A N 1
ATOM 5366 C CA . THR A 1 654 ? -9.416 -8.524 9.907 1.00 60.09 654 THR A CA 1
ATOM 5367 C C . THR A 1 654 ? -9.867 -9.975 9.802 1.00 60.09 654 THR A C 1
ATOM 5369 O O . THR A 1 654 ? -9.335 -10.841 10.502 1.00 60.09 654 THR A O 1
ATOM 5372 N N . ALA A 1 655 ? -10.922 -10.233 9.019 1.00 50.28 655 ALA A N 1
ATOM 5373 C CA . ALA A 1 655 ? -11.595 -11.538 8.947 1.00 50.28 655 ALA A CA 1
ATOM 5374 C C . ALA A 1 655 ? -11.992 -12.126 10.325 1.00 50.28 655 ALA A C 1
ATOM 5376 O O . ALA A 1 655 ? -12.138 -13.335 10.481 1.00 50.28 655 ALA A O 1
ATOM 5377 N N . TYR A 1 656 ? -12.151 -11.266 11.342 1.00 49.19 656 TYR A N 1
ATOM 5378 C CA . TYR A 1 656 ? -12.407 -11.609 12.750 1.00 49.19 656 TYR A CA 1
ATOM 5379 C C . TYR A 1 656 ? -11.327 -12.461 13.451 1.00 49.19 656 TYR A C 1
ATOM 5381 O O . TYR A 1 656 ? -11.489 -12.748 14.635 1.00 49.19 656 TYR A O 1
ATOM 5389 N N . ILE A 1 657 ? -10.230 -12.831 12.773 1.00 42.03 657 ILE A N 1
ATOM 5390 C CA . ILE A 1 657 ? -9.231 -13.796 13.277 1.00 42.03 657 ILE A CA 1
ATOM 5391 C C . ILE A 1 657 ? -7.784 -13.294 13.145 1.00 42.03 657 ILE A C 1
ATOM 5393 O O . ILE A 1 657 ? -6.960 -13.633 13.991 1.00 42.03 657 ILE A O 1
ATOM 5397 N N . LEU A 1 658 ? -7.458 -12.456 12.151 1.00 51.41 658 LEU A N 1
ATOM 5398 C CA . LEU A 1 658 ? -6.086 -11.984 11.930 1.00 51.41 658 LEU A CA 1
ATOM 5399 C C . LEU A 1 658 ? -5.862 -10.594 12.561 1.00 51.41 658 LEU A C 1
ATOM 5401 O O . LEU A 1 658 ? -6.395 -9.601 12.041 1.00 51.41 658 LEU A O 1
ATOM 5405 N N . PRO A 1 659 ? -5.083 -10.476 13.655 1.00 59.38 659 PRO A N 1
ATOM 5406 C CA . PRO A 1 659 ? -4.715 -9.180 14.211 1.00 59.38 659 PRO A CA 1
ATOM 5407 C C . PRO A 1 659 ? -3.712 -8.470 13.293 1.00 59.38 659 PRO A C 1
ATOM 5409 O O . PRO A 1 659 ? -2.683 -9.026 12.919 1.00 59.38 659 PRO A O 1
ATOM 5412 N N . LEU A 1 660 ? -3.969 -7.204 12.962 1.00 66.94 660 LEU A N 1
ATOM 5413 C CA . LEU A 1 660 ? -3.051 -6.382 12.169 1.00 66.94 660 LEU A CA 1
ATOM 5414 C C . LEU A 1 660 ? -1.875 -5.898 13.033 1.00 66.94 660 LEU A C 1
ATOM 5416 O O . LEU A 1 660 ? -1.853 -4.757 13.503 1.00 66.94 660 LEU A O 1
ATOM 5420 N N . ASN A 1 661 ? -0.896 -6.771 13.266 1.00 66.88 661 ASN A N 1
ATOM 5421 C CA . ASN A 1 661 ? 0.330 -6.478 14.010 1.00 66.88 661 ASN A CA 1
ATOM 5422 C C . ASN A 1 661 ? 1.598 -6.914 13.254 1.00 66.88 661 ASN A C 1
ATOM 5424 O O . ASN A 1 661 ? 1.546 -7.587 12.227 1.00 66.88 661 ASN A O 1
ATOM 5428 N N . LEU A 1 662 ? 2.760 -6.501 13.770 1.00 54.56 662 LEU A N 1
ATOM 5429 C CA . LEU A 1 662 ? 4.052 -6.824 13.157 1.00 54.56 662 LEU A CA 1
ATOM 5430 C C . LEU A 1 662 ? 4.364 -8.325 13.193 1.00 54.56 662 LEU A C 1
ATOM 5432 O O . LEU A 1 662 ? 4.978 -8.815 12.254 1.00 54.56 662 LEU A O 1
ATOM 5436 N N . ASP A 1 663 ? 3.894 -9.054 14.207 1.00 53.66 663 ASP A N 1
ATOM 5437 C CA . ASP A 1 663 ? 4.086 -10.508 14.302 1.00 53.66 663 ASP A CA 1
ATOM 5438 C C . ASP A 1 663 ? 3.428 -11.235 13.119 1.00 53.66 663 ASP A C 1
ATOM 5440 O O . ASP A 1 663 ? 4.047 -12.098 12.498 1.00 53.66 663 ASP A O 1
ATOM 5444 N N . SER A 1 664 ? 2.215 -10.816 12.735 1.00 55.00 664 SER A N 1
ATOM 5445 C CA . SER A 1 664 ? 1.516 -11.348 11.558 1.00 55.00 664 SER A CA 1
ATOM 5446 C C . SER A 1 664 ? 2.254 -11.031 10.252 1.00 55.00 664 SER A C 1
ATOM 5448 O O . SER A 1 664 ? 2.305 -11.868 9.354 1.00 55.00 664 SER A O 1
ATOM 5450 N N . PHE A 1 665 ? 2.885 -9.854 10.146 1.00 49.88 665 PHE A N 1
ATOM 5451 C CA . PHE A 1 665 ? 3.709 -9.502 8.982 1.00 49.88 665 PHE A CA 1
ATOM 5452 C C . PHE A 1 665 ? 5.007 -10.320 8.907 1.00 49.88 665 PHE A C 1
ATOM 5454 O O . PHE A 1 665 ? 5.400 -10.745 7.826 1.00 49.88 665 PHE A O 1
ATOM 5461 N N . VAL A 1 666 ? 5.672 -10.576 10.038 1.00 48.38 666 VAL A N 1
ATOM 5462 C CA . VAL A 1 666 ? 6.883 -11.415 10.075 1.00 48.38 666 VAL A CA 1
ATOM 5463 C C . VAL A 1 666 ? 6.553 -12.863 9.711 1.00 48.38 666 VAL A C 1
ATOM 5465 O O . VAL A 1 666 ? 7.275 -13.464 8.919 1.00 48.38 666 VAL A O 1
ATOM 5468 N N . ALA A 1 667 ? 5.441 -13.404 10.219 1.00 53.00 667 ALA A N 1
ATOM 5469 C CA . ALA A 1 667 ? 4.959 -14.725 9.820 1.00 53.00 667 ALA A CA 1
ATOM 5470 C C . ALA A 1 667 ? 4.722 -14.806 8.301 1.00 53.00 667 ALA A C 1
ATOM 5472 O O . ALA A 1 667 ? 5.147 -15.766 7.663 1.00 53.00 667 ALA A O 1
ATOM 5473 N N . PHE A 1 668 ? 4.130 -13.761 7.716 1.00 53.38 668 PHE A N 1
ATOM 5474 C CA . PHE A 1 668 ? 3.925 -13.643 6.273 1.00 53.38 668 PHE A CA 1
ATOM 5475 C C . PHE A 1 668 ? 5.245 -13.577 5.479 1.00 53.38 668 PHE A C 1
ATOM 5477 O O . PHE A 1 668 ? 5.419 -14.309 4.509 1.00 53.38 668 PHE A O 1
ATOM 5484 N N . MET A 1 669 ? 6.218 -12.769 5.914 1.00 43.94 669 MET A N 1
ATOM 5485 C CA . MET A 1 669 ? 7.530 -12.665 5.251 1.00 43.94 669 MET A CA 1
ATOM 5486 C C . MET A 1 669 ? 8.336 -13.968 5.315 1.00 43.94 669 MET A C 1
ATOM 5488 O O . MET A 1 669 ? 9.015 -14.314 4.352 1.00 43.94 669 MET A O 1
ATOM 5492 N N . ASN A 1 670 ? 8.239 -14.716 6.415 1.00 48.75 670 ASN A N 1
ATOM 5493 C CA . ASN A 1 670 ? 8.925 -16.003 6.560 1.00 48.75 670 ASN A CA 1
ATOM 5494 C C . ASN A 1 670 ? 8.378 -17.082 5.615 1.00 48.75 670 ASN A C 1
ATOM 5496 O O . ASN A 1 670 ? 9.128 -17.966 5.205 1.00 48.75 670 ASN A O 1
ATOM 5500 N N . ILE A 1 671 ? 7.093 -17.016 5.263 1.00 51.59 671 ILE A N 1
ATOM 5501 C CA . ILE A 1 671 ? 6.492 -17.896 4.251 1.00 51.59 671 ILE A CA 1
ATOM 5502 C C . ILE A 1 671 ? 7.058 -17.566 2.862 1.00 51.59 671 ILE A C 1
ATOM 5504 O O . ILE A 1 671 ? 7.364 -18.464 2.087 1.00 51.59 671 ILE A O 1
ATOM 5508 N N . ILE A 1 672 ? 7.231 -16.277 2.569 1.00 48.19 672 ILE A N 1
ATOM 5509 C CA . ILE A 1 672 ? 7.646 -15.756 1.259 1.00 48.19 672 ILE A CA 1
ATOM 5510 C C . ILE A 1 672 ? 9.140 -15.976 0.985 1.00 48.19 672 ILE A C 1
ATOM 5512 O O . ILE A 1 672 ? 9.511 -16.328 -0.129 1.00 48.19 672 ILE A O 1
ATOM 5516 N N . LEU A 1 673 ? 10.009 -15.756 1.976 1.00 44.88 673 LEU A N 1
ATOM 5517 C CA . LEU A 1 673 ? 11.467 -15.728 1.779 1.00 44.88 673 LEU A CA 1
ATOM 5518 C C . LEU A 1 673 ? 12.148 -17.109 1.778 1.00 44.88 673 LEU A C 1
ATOM 5520 O O . LEU A 1 673 ? 13.316 -17.192 1.421 1.00 44.88 673 LEU A O 1
ATOM 5524 N N . ASN A 1 674 ? 11.452 -18.185 2.156 1.00 49.34 674 ASN A N 1
ATOM 5525 C CA . ASN A 1 674 ? 12.015 -19.544 2.223 1.00 49.34 674 ASN A CA 1
ATOM 5526 C C . ASN A 1 674 ? 11.794 -20.369 0.933 1.00 49.34 674 ASN A C 1
ATOM 5528 O O . ASN A 1 674 ? 11.763 -21.598 0.982 1.00 49.34 674 ASN A O 1
ATOM 5532 N N . VAL A 1 675 ? 11.603 -19.708 -0.212 1.00 48.97 675 VAL A N 1
ATOM 5533 C CA . VAL A 1 675 ? 11.185 -20.329 -1.478 1.00 48.97 675 VAL A CA 1
ATOM 5534 C C . VAL A 1 675 ? 12.273 -20.129 -2.542 1.00 48.97 675 VAL A C 1
ATOM 5536 O O . VAL A 1 675 ? 12.477 -19.005 -2.992 1.00 48.97 675 VAL A O 1
ATOM 5539 N N . GLU A 1 676 ? 12.964 -21.200 -2.953 1.00 41.41 676 GLU A N 1
ATOM 5540 C CA . GLU A 1 676 ? 14.079 -21.136 -3.923 1.00 41.41 676 GLU A CA 1
ATOM 5541 C C . GLU A 1 676 ? 13.716 -21.592 -5.359 1.00 41.41 676 GLU A C 1
ATOM 5543 O O . GLU A 1 676 ? 14.415 -21.193 -6.283 1.00 41.41 676 GLU A O 1
ATOM 5548 N N . ASN A 1 677 ? 12.608 -22.321 -5.599 1.00 54.06 677 ASN A N 1
ATOM 5549 C CA . ASN A 1 677 ? 12.145 -22.731 -6.948 1.00 54.06 677 ASN A CA 1
ATOM 5550 C C . ASN A 1 677 ? 10.620 -22.550 -7.144 1.00 54.06 677 ASN A C 1
ATOM 5552 O O . ASN A 1 677 ? 9.855 -22.712 -6.196 1.00 54.06 677 ASN A O 1
ATOM 5556 N N . SER A 1 678 ? 10.152 -22.292 -8.376 1.00 46.66 678 SER A N 1
ATOM 5557 C CA . SER A 1 678 ? 8.721 -22.176 -8.749 1.00 46.66 678 SER A CA 1
ATOM 5558 C C . SER A 1 678 ? 7.899 -23.454 -8.532 1.00 46.66 678 SER A C 1
ATOM 5560 O O . SER A 1 678 ? 6.738 -23.395 -8.117 1.00 46.66 678 SER A O 1
ATOM 5562 N N . ASP A 1 679 ? 8.490 -24.618 -8.798 1.00 53.69 679 ASP A N 1
ATOM 5563 C CA . ASP A 1 679 ? 7.849 -25.916 -8.553 1.00 53.69 679 ASP A CA 1
ATOM 5564 C C . ASP A 1 679 ? 7.704 -26.182 -7.052 1.00 53.69 679 ASP A C 1
ATOM 5566 O O . ASP A 1 679 ? 6.644 -26.588 -6.579 1.00 53.69 679 ASP A O 1
ATOM 5570 N N . GLU A 1 680 ? 8.739 -25.836 -6.287 1.00 55.28 680 GLU A N 1
ATOM 5571 C CA . GLU A 1 680 ? 8.745 -25.931 -4.826 1.00 55.28 680 GLU A CA 1
ATOM 5572 C C . GLU A 1 680 ? 7.810 -24.912 -4.178 1.00 55.28 680 GLU A C 1
ATOM 5574 O O . GLU A 1 680 ? 7.211 -25.185 -3.139 1.00 55.28 680 GLU A O 1
ATOM 5579 N N . PHE A 1 681 ? 7.666 -23.742 -4.798 1.00 56.06 681 PHE A N 1
ATOM 5580 C CA . PHE A 1 681 ? 6.705 -22.731 -4.402 1.00 56.06 681 PHE A CA 1
ATOM 5581 C C . PHE A 1 681 ? 5.283 -23.253 -4.545 1.00 56.06 681 PHE A C 1
ATOM 5583 O O . PHE A 1 681 ? 4.494 -23.140 -3.611 1.00 56.06 681 PHE A O 1
ATOM 5590 N N . THR A 1 682 ? 4.971 -23.853 -5.695 1.00 54.47 682 THR A N 1
ATOM 5591 C CA . THR A 1 682 ? 3.653 -24.441 -5.940 1.00 54.47 682 THR A CA 1
ATOM 5592 C C . THR A 1 682 ? 3.389 -25.568 -4.938 1.00 54.47 682 THR A C 1
ATOM 5594 O O . THR A 1 682 ? 2.313 -25.592 -4.339 1.00 54.47 682 THR A O 1
ATOM 5597 N N . ASP A 1 683 ? 4.391 -26.414 -4.662 1.00 59.53 683 ASP A N 1
ATOM 5598 C CA . ASP A 1 683 ? 4.322 -27.488 -3.657 1.00 59.53 683 ASP A CA 1
ATOM 5599 C C . ASP A 1 683 ? 4.095 -26.999 -2.227 1.00 59.53 683 ASP A C 1
ATOM 5601 O O . ASP A 1 683 ? 3.294 -27.571 -1.480 1.00 59.53 683 ASP A O 1
ATOM 5605 N N . ALA A 1 684 ? 4.769 -25.919 -1.837 1.00 61.19 684 ALA A N 1
ATOM 5606 C CA . ALA A 1 684 ? 4.578 -25.305 -0.533 1.00 61.19 684 ALA A CA 1
ATOM 5607 C C . ALA A 1 684 ? 3.226 -24.578 -0.444 1.00 61.19 684 ALA A C 1
ATOM 5609 O O . ALA A 1 684 ? 2.561 -24.647 0.591 1.00 61.19 684 ALA A O 1
ATOM 5610 N N . LEU A 1 685 ? 2.797 -23.909 -1.518 1.00 58.31 685 LEU A N 1
ATOM 5611 C CA . LEU A 1 685 ? 1.596 -23.077 -1.554 1.00 58.31 685 LEU A CA 1
ATOM 5612 C C . LEU A 1 685 ? 0.324 -23.906 -1.351 1.00 58.31 685 LEU A C 1
ATOM 5614 O O . LEU A 1 685 ? -0.458 -23.578 -0.455 1.00 58.31 685 LEU A O 1
ATOM 5618 N N . TYR A 1 686 ? 0.102 -24.973 -2.130 1.00 67.62 686 TYR A N 1
ATOM 5619 C CA . TYR A 1 686 ? -1.162 -25.716 -2.023 1.00 67.62 686 TYR A CA 1
ATOM 5620 C C . TYR A 1 686 ? -1.307 -26.421 -0.668 1.00 67.62 686 TYR A C 1
ATOM 5622 O O . TYR A 1 686 ? -2.392 -26.426 -0.071 1.00 67.62 686 TYR A O 1
ATOM 5630 N N . MET A 1 687 ? -0.202 -26.949 -0.131 1.00 71.00 687 MET A N 1
ATOM 5631 C CA . MET A 1 687 ? -0.194 -27.577 1.188 1.00 71.00 687 MET A CA 1
ATOM 5632 C C . MET A 1 687 ? -0.362 -26.573 2.312 1.00 71.00 687 MET A C 1
ATOM 5634 O O . MET A 1 687 ? -1.155 -26.813 3.225 1.00 71.00 687 MET A O 1
ATOM 5638 N N . MET A 1 688 ? 0.336 -25.440 2.247 1.00 69.75 688 MET A N 1
ATOM 5639 C CA . MET A 1 688 ? 0.187 -24.370 3.228 1.00 69.75 688 MET A CA 1
ATOM 5640 C C . MET A 1 688 ? -1.260 -23.883 3.271 1.00 69.75 688 MET A C 1
ATOM 5642 O O . MET A 1 688 ? -1.843 -23.810 4.351 1.00 69.75 688 MET A O 1
ATOM 5646 N N . LEU A 1 689 ? -1.849 -23.582 2.112 1.00 65.31 689 LEU A N 1
ATOM 5647 C CA . LEU A 1 689 ? -3.229 -23.117 2.012 1.00 65.31 689 LEU A CA 1
ATOM 5648 C C . LEU A 1 689 ? -4.213 -24.137 2.604 1.00 65.31 689 LEU A C 1
ATOM 5650 O O . LEU A 1 689 ? -5.110 -23.771 3.364 1.00 65.31 689 LEU A O 1
ATOM 5654 N N . THR A 1 690 ? -4.001 -25.423 2.335 1.00 73.25 690 THR A N 1
ATOM 5655 C CA . THR A 1 690 ? -4.863 -26.501 2.841 1.00 73.25 690 THR A CA 1
ATOM 5656 C C . THR A 1 690 ? -4.755 -26.681 4.348 1.00 73.25 690 THR A C 1
ATOM 5658 O O . THR A 1 690 ? -5.775 -26.772 5.037 1.00 73.25 690 THR A O 1
ATOM 5661 N N . VAL A 1 691 ? -3.535 -26.674 4.887 1.00 76.44 691 VAL A N 1
ATOM 5662 C CA . VAL A 1 691 ? -3.304 -26.774 6.334 1.00 76.44 691 VAL A CA 1
ATOM 5663 C C . VAL A 1 691 ? -3.840 -25.537 7.055 1.00 76.44 691 VAL A C 1
ATOM 5665 O O . VAL A 1 691 ? -4.461 -25.671 8.109 1.00 76.44 691 VAL A O 1
ATOM 5668 N N . LEU A 1 692 ? -3.675 -24.345 6.476 1.00 70.31 692 LEU A N 1
ATOM 5669 C CA . LEU A 1 692 ? -4.188 -23.093 7.032 1.00 70.31 692 LEU A CA 1
ATOM 5670 C C . LEU A 1 692 ? -5.715 -23.112 7.130 1.00 70.31 692 LEU A C 1
ATOM 5672 O O . LEU A 1 692 ? -6.265 -22.741 8.168 1.00 70.31 692 LEU A O 1
ATOM 5676 N N . VAL A 1 693 ? -6.408 -23.600 6.099 1.00 72.44 693 VAL A N 1
ATOM 5677 C CA . VAL A 1 693 ? -7.871 -23.724 6.131 1.00 72.44 693 VAL A CA 1
ATOM 5678 C C . VAL A 1 693 ? -8.333 -24.806 7.104 1.00 72.44 693 VAL A C 1
ATOM 5680 O O . VAL A 1 693 ? -9.298 -24.588 7.840 1.00 72.44 693 VAL A O 1
ATOM 5683 N N . ALA A 1 694 ? -7.644 -25.945 7.176 1.00 79.69 694 ALA A N 1
ATOM 5684 C CA . ALA A 1 694 ? -7.955 -26.975 8.167 1.00 79.69 694 ALA A CA 1
ATOM 5685 C C . ALA A 1 694 ? -7.795 -26.441 9.604 1.00 79.69 694 ALA A C 1
ATOM 5687 O O . ALA A 1 694 ? -8.686 -26.629 10.436 1.00 79.69 694 ALA A O 1
ATOM 5688 N N . ALA A 1 695 ? -6.715 -25.704 9.880 1.00 75.44 695 ALA A N 1
ATOM 5689 C CA . ALA A 1 695 ? -6.476 -25.062 11.171 1.00 75.44 695 ALA A CA 1
ATOM 5690 C C . ALA A 1 695 ? -7.525 -23.980 11.481 1.00 75.44 695 ALA A C 1
ATOM 5692 O O . ALA A 1 695 ? -8.040 -23.909 12.600 1.00 75.44 695 ALA A O 1
ATOM 5693 N N . TYR A 1 696 ? -7.896 -23.170 10.488 1.00 76.44 696 TYR A N 1
ATOM 5694 C CA . TYR A 1 696 ? -8.968 -22.182 10.600 1.00 76.44 696 TYR A CA 1
ATOM 5695 C C . TYR A 1 696 ? -10.307 -22.834 10.973 1.00 76.44 696 TYR A C 1
ATOM 5697 O O . TYR A 1 696 ? -10.973 -22.404 11.913 1.00 76.44 696 TYR A O 1
ATOM 5705 N N . LYS A 1 697 ? -10.689 -23.920 10.295 1.00 81.31 697 LYS A N 1
ATOM 5706 C CA . LYS A 1 697 ? -11.917 -24.658 10.619 1.00 81.31 697 LYS A CA 1
ATOM 5707 C C . LYS A 1 697 ? -11.864 -25.250 12.015 1.00 81.31 697 LYS A C 1
ATOM 5709 O O . LYS A 1 697 ? -12.820 -25.113 12.767 1.00 81.31 697 LYS A O 1
ATOM 5714 N N . GLN A 1 698 ? -10.751 -25.875 12.384 1.00 82.19 698 GLN A N 1
ATOM 5715 C CA . GLN A 1 698 ? -10.604 -26.484 13.702 1.00 82.19 698 GLN A CA 1
ATOM 5716 C C . GLN A 1 698 ? -10.703 -25.447 14.825 1.00 82.19 698 GLN A C 1
ATOM 5718 O O . GLN A 1 698 ? -11.400 -25.670 15.814 1.00 82.19 698 GLN A O 1
ATOM 5723 N N . THR A 1 699 ? -10.038 -24.302 14.667 1.00 77.25 699 THR A N 1
ATOM 5724 C CA . THR A 1 699 ? -10.110 -23.203 15.637 1.00 77.25 699 THR A CA 1
ATOM 5725 C C . THR A 1 699 ? -11.509 -22.605 15.703 1.00 77.25 699 THR A C 1
ATOM 5727 O O . THR A 1 699 ? -12.018 -22.419 16.806 1.00 77.25 699 THR A O 1
ATOM 5730 N N . PHE A 1 700 ? -12.172 -22.395 14.564 1.00 80.12 700 PHE A N 1
ATOM 5731 C CA . PHE A 1 700 ? -13.566 -21.958 14.533 1.00 80.12 700 PHE A CA 1
ATOM 5732 C C . PHE A 1 700 ? -14.485 -22.935 15.275 1.00 80.12 700 PHE A C 1
ATOM 5734 O O . PHE A 1 700 ? -15.200 -22.533 16.187 1.00 80.12 700 PHE A O 1
ATOM 5741 N N . MET A 1 701 ? -14.417 -24.230 14.948 1.00 83.56 701 MET A N 1
ATOM 5742 C CA . MET A 1 701 ? -15.240 -25.263 15.588 1.00 83.56 701 MET A CA 1
ATOM 5743 C C . MET A 1 701 ? -14.999 -25.323 17.102 1.00 83.56 701 MET A C 1
ATOM 5745 O O . MET A 1 701 ? -15.923 -25.591 17.868 1.00 83.56 701 MET A O 1
ATOM 5749 N N . LEU A 1 702 ? -13.770 -25.049 17.550 1.00 83.38 702 LEU A N 1
ATOM 5750 C CA . LEU A 1 702 ? -13.420 -25.010 18.967 1.00 83.38 702 LEU A CA 1
ATOM 5751 C C . LEU A 1 702 ? -13.962 -23.759 19.674 1.00 83.38 702 LEU A C 1
ATOM 5753 O O . LEU A 1 702 ? -14.461 -23.872 20.797 1.00 83.38 702 LEU A O 1
ATOM 5757 N N . LEU A 1 703 ? -13.880 -22.590 19.034 1.00 80.38 703 LEU A N 1
ATOM 5758 C CA . LEU A 1 703 ? -14.389 -21.325 19.573 1.00 80.38 703 LEU A CA 1
ATOM 5759 C C . LEU A 1 703 ? -15.923 -21.312 19.629 1.00 80.38 703 LEU A C 1
ATOM 5761 O O . LEU A 1 703 ? -16.492 -20.942 20.656 1.00 80.38 703 LEU A O 1
ATOM 5765 N N . ASP A 1 704 ? -16.584 -21.793 18.576 1.00 81.25 704 ASP A N 1
ATOM 5766 C CA . ASP A 1 704 ? -18.045 -21.813 18.440 1.00 81.25 704 ASP A CA 1
ATOM 5767 C C . ASP A 1 704 ? -18.701 -23.120 18.911 1.00 81.25 704 ASP A C 1
ATOM 5769 O O . ASP A 1 704 ? -19.901 -23.327 18.717 1.00 81.25 704 ASP A O 1
ATOM 5773 N N . ARG A 1 705 ? -17.964 -23.994 19.612 1.00 88.88 705 ARG A N 1
ATOM 5774 C CA . ARG A 1 705 ? -18.474 -25.290 20.100 1.00 88.88 705 ARG A CA 1
ATOM 5775 C C . ARG A 1 705 ? -19.797 -25.186 20.867 1.00 88.88 705 ARG A C 1
ATOM 5777 O O . ARG A 1 705 ? -20.634 -26.078 20.763 1.00 88.88 705 ARG A O 1
ATOM 5784 N N . GLY A 1 706 ? -19.993 -24.107 21.633 1.00 90.88 706 GLY A N 1
ATOM 5785 C CA . GLY A 1 706 ? -21.225 -23.878 22.394 1.00 90.88 706 GLY A CA 1
ATOM 5786 C C . GLY A 1 706 ? -22.422 -23.613 21.481 1.00 90.88 706 GLY A C 1
ATOM 5787 O O . GLY A 1 706 ? -23.478 -24.210 21.666 1.00 90.88 706 GLY A O 1
ATOM 5788 N N . ASN A 1 707 ? -22.225 -22.791 20.448 1.00 87.88 707 ASN A N 1
ATOM 5789 C CA . ASN A 1 707 ? -23.249 -22.470 19.455 1.00 87.88 707 ASN A CA 1
ATOM 5790 C C . ASN A 1 707 ? -23.584 -23.690 18.584 1.00 87.88 707 ASN A C 1
ATOM 5792 O O . ASN A 1 707 ? -24.755 -23.969 18.338 1.00 87.88 707 ASN A O 1
ATOM 5796 N N . ILE A 1 708 ? -22.569 -24.464 18.187 1.00 90.75 708 ILE A N 1
ATOM 5797 C CA . ILE A 1 708 ? -22.749 -25.720 17.444 1.00 90.75 708 ILE A CA 1
ATOM 5798 C C . ILE A 1 708 ? -23.552 -26.724 18.277 1.00 90.75 708 ILE A C 1
ATOM 5800 O O . ILE A 1 708 ? -24.505 -27.311 17.771 1.00 90.75 708 ILE A O 1
ATOM 5804 N N . THR A 1 709 ? -23.208 -26.888 19.559 1.00 92.69 709 THR A N 1
ATOM 5805 C CA . THR A 1 709 ? -23.939 -27.782 20.472 1.00 92.69 709 THR A CA 1
ATOM 5806 C C . THR A 1 709 ? -25.386 -27.321 20.628 1.00 92.69 709 THR A C 1
ATOM 5808 O O . THR A 1 709 ? -26.292 -28.128 20.480 1.00 92.69 709 THR A O 1
ATOM 5811 N N . MET A 1 710 ? -25.621 -26.015 20.786 1.00 91.38 710 MET A N 1
ATOM 5812 C CA . MET A 1 710 ? -26.971 -25.453 20.851 1.00 91.38 710 MET A CA 1
ATOM 5813 C C . MET A 1 710 ? -27.790 -25.760 19.584 1.00 91.38 710 MET A C 1
ATOM 5815 O O . MET A 1 710 ? -28.949 -26.153 19.689 1.00 91.38 710 MET A O 1
ATOM 5819 N N . ILE A 1 711 ? -27.205 -25.618 18.391 1.00 91.50 711 ILE A N 1
ATOM 5820 C CA . ILE A 1 711 ? -27.864 -25.949 17.114 1.00 91.50 711 ILE A CA 1
ATOM 5821 C C . ILE A 1 711 ? -28.164 -27.454 17.020 1.00 91.50 711 ILE A C 1
ATOM 5823 O O . ILE A 1 711 ? -29.229 -27.839 16.539 1.00 91.50 711 ILE A O 1
ATOM 5827 N N . ILE A 1 712 ? -27.270 -28.320 17.498 1.00 92.56 712 ILE A N 1
ATOM 5828 C CA . ILE A 1 712 ? -27.522 -29.769 17.548 1.00 92.56 712 ILE A CA 1
ATOM 5829 C C . ILE A 1 712 ? -28.652 -30.085 18.538 1.00 92.56 712 ILE A C 1
ATOM 5831 O O . ILE A 1 712 ? -29.586 -30.809 18.189 1.00 92.56 712 ILE A O 1
ATOM 5835 N N . ASP A 1 713 ? -28.621 -29.497 19.733 1.00 93.12 713 ASP A N 1
ATOM 5836 C CA . ASP A 1 713 ? -29.616 -29.719 20.784 1.00 93.12 713 ASP A CA 1
ATOM 5837 C C . ASP A 1 713 ? -31.018 -29.300 20.330 1.00 93.12 713 ASP A C 1
ATOM 5839 O O . ASP A 1 713 ? -31.994 -29.995 20.628 1.00 93.12 713 ASP A O 1
ATOM 5843 N N . GLN A 1 714 ? -31.138 -28.236 19.525 1.00 91.31 714 GLN A N 1
ATOM 5844 C CA . GLN A 1 714 ? -32.419 -27.834 18.937 1.00 91.31 714 GLN A CA 1
ATOM 5845 C C . GLN A 1 714 ? -33.088 -28.978 18.149 1.00 91.31 714 GLN A C 1
ATOM 5847 O O . GLN A 1 714 ? -34.308 -29.118 18.220 1.00 91.31 714 GLN A O 1
ATOM 5852 N N . LEU A 1 715 ? -32.331 -29.846 17.460 1.00 90.69 715 LEU A N 1
ATOM 5853 C CA . LEU A 1 715 ? -32.885 -30.969 16.679 1.00 90.69 715 LEU A CA 1
ATOM 5854 C C . LEU A 1 715 ? -33.504 -32.088 17.541 1.00 90.69 715 LEU A C 1
ATOM 5856 O O . LEU A 1 715 ? -34.210 -32.961 17.008 1.00 90.69 715 LEU A O 1
ATOM 5860 N N . THR A 1 716 ? -33.232 -32.077 18.850 1.00 89.62 716 THR A N 1
ATOM 5861 C CA . THR A 1 716 ? -33.728 -33.061 19.828 1.00 89.62 716 THR A CA 1
ATOM 5862 C C . THR A 1 716 ? -35.019 -32.624 20.523 1.00 89.62 716 THR A C 1
ATOM 5864 O O . THR A 1 716 ? -35.719 -33.459 21.094 1.00 89.62 716 THR A O 1
ATOM 5867 N N . VAL A 1 717 ? -35.374 -31.339 20.432 1.00 90.62 717 VAL A N 1
ATOM 5868 C CA . VAL A 1 717 ? -36.540 -30.743 21.101 1.00 90.62 717 VAL A CA 1
ATOM 5869 C C . VAL A 1 717 ? -37.677 -30.511 20.092 1.00 90.62 717 VAL A C 1
ATOM 5871 O O . VAL A 1 717 ? -37.465 -30.433 18.879 1.00 90.62 717 VAL A O 1
ATOM 5874 N N . ARG A 1 718 ? -38.928 -30.417 20.565 1.00 86.12 718 ARG A N 1
ATOM 5875 C CA . ARG A 1 718 ? -40.066 -30.000 19.722 1.00 86.12 718 ARG A CA 1
ATOM 5876 C C . ARG A 1 718 ? -39.833 -28.572 19.186 1.00 86.12 718 ARG A C 1
ATOM 5878 O O . ARG A 1 718 ? -39.330 -27.737 19.933 1.00 86.12 718 ARG A O 1
ATOM 5885 N N . PRO A 1 719 ? -40.178 -28.263 17.920 1.00 87.75 719 PRO A N 1
ATOM 5886 C CA . PRO A 1 719 ? -40.974 -29.060 16.978 1.00 87.75 719 PRO A CA 1
ATOM 5887 C C . PRO A 1 719 ? -40.154 -30.013 16.085 1.00 87.75 719 PRO A C 1
ATOM 5889 O O . PRO A 1 719 ? -40.741 -30.722 15.269 1.00 87.75 719 PRO A O 1
ATOM 5892 N N . PHE A 1 720 ? -38.825 -30.044 16.223 1.00 90.81 720 PHE A N 1
ATOM 5893 C CA . PHE A 1 720 ? -37.938 -30.829 15.361 1.00 90.81 720 PHE A CA 1
ATOM 5894 C C . PHE A 1 720 ? -37.902 -32.320 15.711 1.00 90.81 720 PHE A C 1
ATOM 5896 O O . PHE A 1 720 ? -37.658 -33.143 14.823 1.00 90.81 720 PHE A O 1
ATOM 5903 N N . ALA A 1 721 ? -38.127 -32.673 16.979 1.00 89.81 721 ALA A N 1
ATOM 5904 C CA . ALA A 1 721 ? -38.218 -34.058 17.434 1.00 89.81 721 ALA A CA 1
ATOM 5905 C C . ALA A 1 721 ? -39.372 -34.811 16.733 1.00 89.81 721 ALA A C 1
ATOM 5907 O O . ALA A 1 721 ? -40.477 -34.266 16.651 1.00 89.81 721 ALA A O 1
ATOM 5908 N N . PRO A 1 722 ? -39.144 -36.046 16.239 1.00 88.56 722 PRO A N 1
ATOM 5909 C CA . PRO A 1 722 ? -40.184 -36.831 15.590 1.00 88.56 722 PRO A CA 1
ATOM 5910 C C . PRO A 1 722 ? -41.209 -37.323 16.621 1.00 88.56 722 PRO A C 1
ATOM 5912 O O . PRO A 1 722 ? -40.835 -37.890 17.648 1.00 88.56 722 PRO A O 1
ATOM 5915 N N . CYS A 1 723 ? -42.495 -37.124 16.339 1.00 84.25 723 CYS A N 1
ATOM 5916 C CA . CYS A 1 723 ? -43.603 -37.517 17.218 1.00 84.25 723 CYS A CA 1
ATOM 5917 C C . CYS A 1 723 ? -44.247 -38.850 16.806 1.00 84.25 723 CYS A C 1
ATOM 5919 O O . CYS A 1 723 ? -44.827 -39.539 17.641 1.00 84.25 723 CYS A O 1
ATOM 5921 N N . GLU A 1 724 ? -44.137 -39.223 15.529 1.00 86.12 724 GLU A N 1
ATOM 5922 C CA . GLU A 1 724 ? -44.799 -40.396 14.958 1.00 86.12 724 GLU A CA 1
ATOM 5923 C C . GLU A 1 724 ? -43.828 -41.358 14.265 1.00 86.12 724 GLU A C 1
ATOM 5925 O O . GLU A 1 724 ? -42.741 -40.980 13.821 1.00 86.12 724 GLU A O 1
ATOM 5930 N N . SER A 1 725 ? -44.258 -42.611 14.088 1.00 89.31 725 SER A N 1
ATOM 5931 C CA . SER A 1 725 ? -43.479 -43.659 13.414 1.00 89.31 725 SER A CA 1
ATOM 5932 C C . SER A 1 725 ? -43.077 -43.292 11.977 1.00 89.31 725 SER A C 1
ATOM 5934 O O . SER A 1 725 ? -41.973 -43.630 11.537 1.00 89.31 725 SER A O 1
ATOM 5936 N N . HIS A 1 726 ? -43.923 -42.555 11.250 1.00 90.81 726 HIS A N 1
ATOM 5937 C CA . HIS A 1 726 ? -43.595 -42.079 9.906 1.00 90.81 726 HIS A CA 1
ATOM 5938 C C . HIS A 1 726 ? -42.493 -41.006 9.933 1.00 90.81 726 HIS A C 1
ATOM 5940 O O . HIS A 1 726 ? -41.560 -41.064 9.132 1.00 90.81 726 HIS A O 1
ATOM 5946 N N . GLU A 1 727 ? -42.532 -40.064 10.880 1.00 92.44 727 GLU A N 1
ATOM 5947 C CA . GLU A 1 727 ? -41.493 -39.031 11.033 1.00 92.44 727 GLU A CA 1
ATOM 5948 C C . GLU A 1 727 ? -40.134 -39.650 11.397 1.00 92.44 727 GLU A C 1
ATOM 5950 O O . GLU A 1 727 ? -39.098 -39.247 10.864 1.00 92.44 727 GLU A O 1
ATOM 5955 N N . VAL A 1 728 ? -40.133 -40.697 12.234 1.00 93.31 728 VAL A N 1
ATOM 5956 C CA . VAL A 1 728 ? -38.927 -41.492 12.538 1.00 93.31 728 VAL A CA 1
ATOM 5957 C C . VAL A 1 728 ? -38.374 -42.167 11.278 1.00 93.31 728 VAL A C 1
ATOM 5959 O O . VAL A 1 728 ? -37.156 -42.250 11.103 1.00 93.31 728 VAL A O 1
ATOM 5962 N N . THR A 1 729 ? -39.247 -42.626 10.378 1.00 94.00 729 THR A N 1
ATOM 5963 C CA . THR A 1 729 ? -38.840 -43.257 9.113 1.00 94.00 729 THR A CA 1
ATOM 5964 C C . THR A 1 729 ? -38.190 -42.248 8.162 1.00 94.00 729 THR A C 1
ATOM 5966 O O . THR A 1 729 ? -37.138 -42.552 7.592 1.00 94.00 729 THR A O 1
ATOM 5969 N N . ILE A 1 730 ? -38.745 -41.032 8.054 1.00 93.44 730 ILE A N 1
ATOM 5970 C CA . ILE A 1 730 ? -38.147 -39.925 7.283 1.00 93.44 730 ILE A CA 1
ATOM 5971 C C . ILE A 1 730 ? -36.772 -39.565 7.857 1.00 93.44 730 ILE A C 1
ATOM 5973 O O . ILE A 1 730 ? -35.787 -39.532 7.118 1.00 93.44 730 ILE A O 1
ATOM 5977 N N . ARG A 1 731 ? -36.662 -39.379 9.180 1.00 94.06 731 ARG A N 1
ATOM 5978 C CA . ARG A 1 731 ? -35.377 -39.061 9.821 1.00 94.06 731 ARG A CA 1
ATOM 5979 C C . ARG A 1 731 ? -34.323 -40.138 9.552 1.00 94.06 731 ARG A C 1
ATOM 5981 O O . ARG A 1 731 ? -33.238 -39.819 9.077 1.00 94.06 731 ARG A O 1
ATOM 5988 N N . ARG A 1 732 ? -34.678 -41.418 9.711 1.00 94.12 732 ARG A N 1
ATOM 5989 C CA . ARG A 1 732 ? -33.773 -42.550 9.442 1.00 94.12 732 ARG A CA 1
ATOM 5990 C C . ARG A 1 732 ? -33.304 -42.613 7.980 1.00 94.12 732 ARG A C 1
ATOM 5992 O O . ARG A 1 732 ? -32.178 -43.040 7.728 1.00 94.12 732 ARG A O 1
ATOM 5999 N N . LYS A 1 733 ? -34.142 -42.215 7.015 1.00 95.44 733 LYS A N 1
ATOM 6000 C CA . LYS A 1 733 ? -33.767 -42.114 5.591 1.00 95.44 733 LYS A CA 1
ATOM 6001 C C . LYS A 1 733 ? -32.659 -41.073 5.391 1.00 95.44 733 LYS A C 1
ATOM 6003 O O . LYS A 1 733 ? -31.653 -41.390 4.757 1.00 95.44 733 LYS A O 1
ATOM 6008 N N . PHE A 1 734 ? -32.811 -39.875 5.958 1.00 94.06 734 PHE A N 1
ATOM 6009 C CA . PHE A 1 734 ? -31.797 -38.818 5.863 1.00 94.06 734 PHE A CA 1
ATOM 6010 C C . PHE A 1 734 ? -30.520 -39.159 6.641 1.00 94.06 734 PHE A C 1
ATOM 6012 O O . PHE A 1 734 ? -29.435 -38.955 6.105 1.00 94.06 734 PHE A O 1
ATOM 6019 N N . ASP A 1 735 ? -30.620 -39.778 7.820 1.00 92.38 735 ASP A N 1
ATOM 6020 C CA . ASP A 1 735 ? -29.446 -40.213 8.593 1.00 92.38 735 ASP A CA 1
ATOM 6021 C C . ASP A 1 735 ? -28.599 -41.236 7.811 1.00 92.38 735 ASP A C 1
ATOM 6023 O O . ASP A 1 735 ? -27.375 -41.115 7.738 1.00 92.38 735 ASP A O 1
ATOM 6027 N N . LYS A 1 736 ? -29.241 -42.215 7.150 1.00 93.75 736 LYS A N 1
ATOM 6028 C CA . LYS A 1 736 ? -28.550 -43.172 6.265 1.00 93.75 736 LYS A CA 1
ATOM 6029 C C . LYS A 1 736 ? -27.889 -42.485 5.069 1.00 93.75 736 LYS A C 1
ATOM 6031 O O . LYS A 1 736 ? -26.798 -42.884 4.659 1.00 93.75 736 LYS A O 1
ATOM 6036 N N . MET A 1 737 ? -28.539 -41.468 4.505 1.00 91.38 737 MET A N 1
ATOM 6037 C CA . MET A 1 737 ? -27.985 -40.694 3.395 1.00 91.38 737 MET A CA 1
ATOM 6038 C C . MET A 1 737 ? -26.754 -39.890 3.834 1.00 91.38 737 MET A C 1
ATOM 6040 O O . MET A 1 737 ? -25.730 -39.952 3.153 1.00 91.38 737 MET A O 1
ATOM 6044 N N . ILE A 1 738 ? -26.815 -39.221 4.994 1.00 91.44 738 ILE A N 1
ATOM 6045 C CA . ILE A 1 738 ? -25.670 -38.529 5.608 1.00 91.44 738 ILE A CA 1
ATOM 6046 C C . ILE A 1 738 ? -24.516 -39.523 5.795 1.00 91.44 738 ILE A C 1
ATOM 6048 O O . ILE A 1 738 ? -23.425 -39.288 5.281 1.00 91.44 738 ILE A O 1
ATOM 6052 N N . GLN A 1 739 ? -24.759 -40.673 6.434 1.00 92.50 739 GLN A N 1
ATOM 6053 C CA . GLN A 1 739 ? -23.727 -41.694 6.669 1.00 92.50 739 GLN A CA 1
ATOM 6054 C C . GLN A 1 739 ? -23.077 -42.202 5.373 1.00 92.50 739 GLN A C 1
ATOM 6056 O O . GLN A 1 739 ? -21.851 -42.283 5.293 1.00 92.50 739 GLN A O 1
ATOM 6061 N N . SER A 1 740 ? -23.874 -42.507 4.342 1.00 91.25 740 SER A N 1
ATOM 6062 C CA . SER A 1 740 ? -23.358 -42.940 3.034 1.00 91.25 740 SER A CA 1
ATOM 6063 C C . SER A 1 740 ? -22.480 -41.867 2.380 1.00 91.25 740 SER A C 1
ATOM 6065 O O . SER A 1 740 ? -21.425 -42.190 1.835 1.00 91.25 740 SER A O 1
ATOM 6067 N N . ASN A 1 741 ? -22.888 -40.597 2.427 1.00 88.69 741 ASN A N 1
ATOM 6068 C CA . ASN A 1 741 ? -22.137 -39.501 1.808 1.00 88.69 741 ASN A CA 1
ATOM 6069 C C . ASN A 1 741 ? -20.825 -39.216 2.546 1.00 88.69 741 ASN A C 1
ATOM 6071 O O . ASN A 1 741 ? -19.783 -39.078 1.904 1.00 88.69 741 ASN A O 1
ATOM 6075 N N . VAL A 1 742 ? -20.857 -39.215 3.882 1.00 90.50 742 VAL A N 1
ATOM 6076 C CA . VAL A 1 742 ? -19.658 -39.079 4.722 1.00 90.50 742 VAL A CA 1
ATOM 6077 C C . VAL A 1 742 ? -18.668 -40.205 4.437 1.00 90.50 742 VAL A C 1
ATOM 6079 O O . VAL A 1 742 ? -17.482 -39.940 4.252 1.00 90.50 742 VAL A O 1
ATOM 6082 N N . LEU A 1 743 ? -19.143 -41.451 4.325 1.00 91.81 743 LEU A N 1
ATOM 6083 C CA . LEU A 1 743 ? -18.283 -42.594 4.022 1.00 91.81 743 LEU A CA 1
ATOM 6084 C C . LEU A 1 743 ? -17.618 -42.466 2.644 1.00 91.81 743 LEU A C 1
ATOM 6086 O O . LEU A 1 743 ? -16.414 -42.679 2.531 1.00 91.81 743 LEU A O 1
ATOM 6090 N N . ARG A 1 744 ? -18.368 -42.082 1.602 1.00 89.31 744 ARG A N 1
ATOM 6091 C CA . ARG A 1 744 ? -17.814 -41.889 0.247 1.00 89.31 744 ARG A CA 1
ATOM 6092 C C . ARG A 1 744 ? -16.750 -40.793 0.217 1.00 89.31 744 ARG A C 1
ATOM 6094 O O . ARG A 1 744 ? -15.697 -40.989 -0.385 1.00 89.31 744 ARG A O 1
ATOM 6101 N N . TYR A 1 745 ? -17.005 -39.667 0.883 1.00 90.06 745 TYR A N 1
ATOM 6102 C CA . TYR A 1 745 ? -16.052 -38.559 0.936 1.00 90.06 745 TYR A CA 1
ATOM 6103 C C . TYR A 1 745 ? -14.801 -38.910 1.754 1.00 90.06 745 TYR A C 1
ATOM 6105 O O . TYR A 1 745 ? -13.682 -38.636 1.321 1.00 90.06 745 TYR A O 1
ATOM 6113 N N . LEU A 1 746 ? -14.968 -39.605 2.885 1.00 92.50 746 LEU A N 1
ATOM 6114 C CA . LEU A 1 746 ? -13.853 -40.118 3.679 1.00 92.50 746 LEU A CA 1
ATOM 6115 C C . LEU A 1 746 ? -12.976 -41.077 2.861 1.00 92.50 746 LEU A C 1
ATOM 6117 O O . LEU A 1 746 ? -11.754 -40.941 2.883 1.00 92.50 746 LEU A O 1
ATOM 6121 N N . ILE A 1 747 ? -13.577 -42.001 2.102 1.00 92.19 747 ILE A N 1
ATOM 6122 C CA . ILE A 1 747 ? -12.835 -42.914 1.219 1.00 92.19 747 ILE A CA 1
ATOM 6123 C C . ILE A 1 747 ? -11.990 -42.114 0.219 1.00 92.19 747 ILE A C 1
ATOM 6125 O O . ILE A 1 747 ? -10.788 -42.343 0.133 1.00 92.19 747 ILE A O 1
ATOM 6129 N N . LEU A 1 748 ? -12.563 -41.123 -0.468 1.00 89.62 748 LEU A N 1
ATOM 6130 C CA . LEU A 1 748 ? -11.825 -40.302 -1.436 1.00 89.62 748 LEU A CA 1
ATOM 6131 C C . LEU A 1 748 ? -10.631 -39.558 -0.806 1.00 89.62 748 LEU A C 1
ATOM 6133 O O . LEU A 1 748 ? -9.523 -39.571 -1.352 1.00 89.62 748 LEU A O 1
ATOM 6137 N N . VAL A 1 749 ? -10.822 -38.954 0.370 1.00 90.12 749 VAL A N 1
ATOM 6138 C CA . VAL A 1 749 ? -9.741 -38.247 1.076 1.00 90.12 749 VAL A CA 1
ATOM 6139 C C . VAL A 1 749 ? -8.671 -39.222 1.574 1.00 90.12 749 VAL A C 1
ATOM 6141 O O . VAL A 1 749 ? -7.482 -38.949 1.425 1.00 90.12 749 VAL A O 1
ATOM 6144 N N . THR A 1 750 ? -9.052 -40.387 2.103 1.00 90.12 750 THR A N 1
ATOM 6145 C CA . THR A 1 750 ? -8.078 -41.411 2.529 1.00 90.12 750 THR A CA 1
ATOM 6146 C C . THR A 1 750 ? -7.291 -41.998 1.356 1.00 90.12 750 THR A C 1
ATOM 6148 O O . THR A 1 750 ? -6.084 -42.199 1.487 1.00 90.12 750 THR A O 1
ATOM 6151 N N . MET A 1 751 ? -7.912 -42.189 0.187 1.00 88.81 751 MET A N 1
ATOM 6152 C CA . MET A 1 751 ? -7.211 -42.562 -1.050 1.00 88.81 751 MET A CA 1
ATOM 6153 C C . MET A 1 751 ? -6.194 -41.492 -1.467 1.00 88.81 751 MET A C 1
ATOM 6155 O O . MET A 1 751 ? -5.073 -41.813 -1.849 1.00 88.81 751 MET A O 1
ATOM 6159 N N . SER A 1 752 ? -6.542 -40.215 -1.308 1.00 89.25 752 SER A N 1
ATOM 6160 C CA . SER A 1 752 ? -5.629 -39.101 -1.593 1.00 89.25 752 SER A CA 1
ATOM 6161 C C . SER A 1 752 ? -4.432 -39.090 -0.640 1.00 89.25 752 SER A C 1
ATOM 6163 O O . SER A 1 752 ? -3.287 -39.060 -1.086 1.00 89.25 752 SER A O 1
ATOM 6165 N N . ILE A 1 753 ? -4.684 -39.190 0.671 1.00 89.44 753 ILE A N 1
ATOM 6166 C CA . ILE A 1 753 ? -3.630 -39.236 1.694 1.00 89.44 753 ILE A CA 1
ATOM 6167 C C . ILE A 1 753 ? -2.717 -40.438 1.447 1.00 89.44 753 ILE A C 1
ATOM 6169 O O . ILE A 1 753 ? -1.504 -40.281 1.386 1.00 89.44 753 ILE A O 1
ATOM 6173 N N . THR A 1 754 ? -3.279 -41.632 1.251 1.00 88.50 754 THR A N 1
ATOM 6174 C CA . THR A 1 754 ? -2.482 -42.844 1.005 1.00 88.50 754 THR A CA 1
ATOM 6175 C C . THR A 1 754 ? -1.649 -42.738 -0.271 1.00 88.50 754 THR A C 1
ATOM 6177 O O . THR A 1 754 ? -0.481 -43.115 -0.244 1.00 88.50 754 THR A O 1
ATOM 6180 N N . SER A 1 755 ? -2.173 -42.150 -1.350 1.00 87.12 755 SER A N 1
ATOM 6181 C CA . SER A 1 755 ? -1.406 -41.906 -2.580 1.00 87.12 755 SER A CA 1
ATOM 6182 C C . SER A 1 755 ? -0.218 -40.959 -2.360 1.00 87.12 755 SER A C 1
ATOM 6184 O O . SER A 1 755 ? 0.874 -41.211 -2.878 1.00 87.12 755 SER A O 1
ATOM 6186 N N . ILE A 1 756 ? -0.404 -39.888 -1.582 1.00 85.81 756 ILE A N 1
ATOM 6187 C CA . ILE A 1 756 ? 0.669 -38.941 -1.238 1.00 85.81 756 ILE A CA 1
ATOM 6188 C C . ILE A 1 756 ? 1.711 -39.616 -0.335 1.00 85.81 756 ILE A C 1
ATOM 6190 O O . ILE A 1 756 ? 2.911 -39.496 -0.584 1.00 85.81 756 ILE A O 1
ATOM 6194 N N . LEU A 1 757 ? 1.269 -40.369 0.679 1.00 85.88 757 LEU A N 1
ATOM 6195 C CA . LEU A 1 757 ? 2.150 -41.108 1.590 1.00 85.88 757 LEU A CA 1
ATOM 6196 C C . LEU A 1 757 ? 2.997 -42.143 0.843 1.00 85.88 757 LEU A C 1
ATOM 6198 O O . LEU A 1 757 ? 4.200 -42.231 1.077 1.00 85.88 757 LEU A O 1
ATOM 6202 N N . MET A 1 758 ? 2.387 -42.896 -0.076 1.00 85.00 758 MET A N 1
ATOM 6203 C CA . MET A 1 758 ? 3.091 -43.884 -0.894 1.00 85.00 758 MET A CA 1
ATOM 6204 C C . MET A 1 758 ? 4.150 -43.217 -1.771 1.00 85.00 758 MET A C 1
ATOM 6206 O O . MET A 1 758 ? 5.293 -43.663 -1.795 1.00 85.00 758 MET A O 1
ATOM 6210 N N . THR A 1 759 ? 3.805 -42.111 -2.429 1.00 82.75 759 THR A N 1
ATOM 6211 C CA . THR A 1 759 ? 4.758 -41.365 -3.266 1.00 82.75 759 THR A CA 1
ATOM 6212 C C . THR A 1 759 ? 5.922 -40.842 -2.432 1.00 82.75 759 THR A C 1
ATOM 6214 O O . THR A 1 759 ? 7.071 -41.136 -2.742 1.00 82.75 759 THR A O 1
ATOM 6217 N N . SER A 1 760 ? 5.632 -40.188 -1.304 1.00 84.12 760 SER A N 1
ATOM 6218 C CA . SER A 1 760 ? 6.653 -39.691 -0.376 1.00 84.12 760 SER A CA 1
ATOM 6219 C C . SER A 1 760 ? 7.593 -40.794 0.126 1.00 84.12 760 SER A C 1
ATOM 6221 O O . SER A 1 760 ? 8.808 -40.596 0.202 1.00 84.12 760 SER A O 1
ATOM 6223 N N . PHE A 1 761 ? 7.053 -41.975 0.437 1.00 83.75 761 PHE A N 1
ATOM 6224 C CA . PHE A 1 761 ? 7.848 -43.107 0.903 1.00 83.75 761 PHE A CA 1
ATOM 6225 C C . PHE A 1 761 ? 8.796 -43.643 -0.180 1.00 83.75 761 PHE A C 1
ATOM 6227 O O . PHE A 1 761 ? 9.939 -43.984 0.123 1.00 83.75 761 PHE A O 1
ATOM 6234 N N . PHE A 1 762 ? 8.349 -43.713 -1.437 1.00 80.81 762 PHE A N 1
ATOM 6235 C CA . PHE A 1 762 ? 9.151 -44.271 -2.529 1.00 80.81 762 PHE A CA 1
ATOM 6236 C C . PHE A 1 762 ? 10.112 -43.271 -3.185 1.00 80.81 762 PHE A C 1
ATOM 6238 O O . PHE A 1 762 ? 11.135 -43.711 -3.704 1.00 80.81 762 PHE A O 1
ATOM 6245 N N . THR A 1 763 ? 9.816 -41.964 -3.186 1.00 74.56 763 THR A N 1
ATOM 6246 C CA . THR A 1 763 ? 10.644 -40.952 -3.873 1.00 74.56 763 THR A CA 1
ATOM 6247 C C . THR A 1 763 ? 11.474 -40.101 -2.914 1.00 74.56 763 THR A C 1
ATOM 6249 O O . THR A 1 763 ? 12.684 -39.945 -3.114 1.00 74.56 763 THR A O 1
ATOM 6252 N N . GLU A 1 764 ? 10.856 -39.563 -1.862 1.00 76.00 764 GLU A N 1
ATOM 6253 C CA . GLU A 1 764 ? 11.482 -38.556 -0.995 1.00 76.00 764 GLU A CA 1
ATOM 6254 C C . GLU A 1 764 ? 12.308 -39.190 0.120 1.00 76.00 764 GLU A C 1
ATOM 6256 O O . GLU A 1 764 ? 13.444 -38.772 0.366 1.00 76.00 764 GLU A O 1
ATOM 6261 N N . LEU A 1 765 ? 11.802 -40.264 0.739 1.00 78.38 765 LEU A N 1
ATOM 6262 C CA . LEU A 1 765 ? 12.528 -40.971 1.796 1.00 78.38 765 LEU A CA 1
ATOM 6263 C C . LEU A 1 765 ? 13.858 -41.545 1.282 1.00 78.38 765 LEU A C 1
ATOM 6265 O O . LEU A 1 765 ? 14.879 -41.452 1.964 1.00 78.38 765 LEU A O 1
ATOM 6269 N N . THR A 1 766 ? 13.872 -42.074 0.053 1.00 74.06 766 THR A N 1
ATOM 6270 C CA . THR A 1 766 ? 15.090 -42.574 -0.606 1.00 74.06 766 THR A CA 1
ATOM 6271 C C . THR A 1 766 ? 16.116 -41.475 -0.871 1.00 74.06 766 THR A C 1
ATOM 6273 O O . THR A 1 766 ? 17.316 -41.737 -0.818 1.00 74.06 766 THR A O 1
ATOM 6276 N N . LYS A 1 767 ? 15.657 -40.242 -1.122 1.00 74.94 767 LYS A N 1
ATOM 6277 C CA . LYS A 1 767 ? 16.503 -39.071 -1.405 1.00 74.94 767 LYS A CA 1
ATOM 6278 C C . LYS A 1 767 ? 16.863 -38.261 -0.150 1.00 74.94 767 LYS A C 1
ATOM 6280 O O . LYS A 1 767 ? 17.603 -37.292 -0.264 1.00 74.94 767 LYS A O 1
ATOM 6285 N N . ARG A 1 768 ? 16.390 -38.668 1.039 1.00 76.12 768 ARG A N 1
ATOM 6286 C CA . ARG A 1 768 ? 16.464 -37.901 2.304 1.00 76.12 768 ARG A CA 1
ATOM 6287 C C . ARG A 1 768 ? 15.849 -36.501 2.214 1.00 76.12 768 ARG A C 1
ATOM 6289 O O . ARG A 1 768 ? 16.303 -35.566 2.871 1.00 76.12 768 ARG A O 1
ATOM 6296 N N . ASN A 1 769 ? 14.778 -36.381 1.448 1.00 76.69 769 ASN A N 1
ATOM 6297 C CA . ASN A 1 769 ? 13.995 -35.163 1.369 1.00 76.69 769 ASN A CA 1
ATOM 6298 C C . ASN A 1 769 ? 12.768 -35.257 2.278 1.00 76.69 769 ASN A C 1
ATOM 6300 O O . ASN A 1 769 ? 12.224 -36.334 2.531 1.00 76.69 769 ASN A O 1
ATOM 6304 N N . LEU A 1 770 ? 12.333 -34.107 2.788 1.00 77.19 770 LEU A N 1
ATOM 6305 C CA . LEU A 1 770 ? 11.039 -33.993 3.452 1.00 77.19 770 LEU A CA 1
ATOM 6306 C C . LEU A 1 770 ? 9.915 -34.060 2.410 1.00 77.19 770 LEU A C 1
ATOM 6308 O O . LEU A 1 770 ? 10.097 -33.601 1.287 1.00 77.19 770 LEU A O 1
ATOM 6312 N N . THR A 1 771 ? 8.744 -34.579 2.803 1.00 74.75 771 THR A N 1
ATOM 6313 C CA . THR A 1 771 ? 7.566 -34.671 1.909 1.00 74.75 771 THR A CA 1
ATOM 6314 C C . THR A 1 771 ? 7.172 -33.299 1.377 1.00 74.75 771 THR A C 1
ATOM 6316 O O . THR A 1 771 ? 6.809 -33.152 0.217 1.00 74.75 771 THR A O 1
ATOM 6319 N N . TYR A 1 772 ? 7.273 -32.293 2.245 1.00 73.25 772 TYR A N 1
ATOM 6320 C CA . TYR A 1 772 ? 7.140 -30.893 1.883 1.00 73.25 772 TYR A CA 1
ATOM 6321 C C . TYR A 1 772 ? 8.294 -30.119 2.494 1.00 73.25 772 TYR A C 1
ATOM 6323 O O . TYR A 1 772 ? 8.689 -30.372 3.641 1.00 73.25 772 TYR A O 1
ATOM 6331 N N . LYS A 1 773 ? 8.813 -29.141 1.751 1.00 66.38 773 LYS A N 1
ATOM 6332 C CA . LYS A 1 773 ? 9.821 -28.230 2.285 1.00 66.38 773 LYS A CA 1
ATOM 6333 C C . LYS A 1 773 ? 9.218 -27.436 3.441 1.00 66.38 773 LYS A C 1
ATOM 6335 O O . LYS A 1 773 ? 8.194 -26.776 3.297 1.00 66.38 773 LYS A O 1
ATOM 6340 N N . ALA A 1 774 ? 9.852 -27.524 4.603 1.00 63.88 774 ALA A N 1
ATOM 6341 C CA . ALA A 1 774 ? 9.462 -26.792 5.796 1.00 63.88 774 ALA A CA 1
ATOM 6342 C C . ALA A 1 774 ? 10.717 -26.299 6.511 1.00 63.88 774 ALA A C 1
ATOM 6344 O O . ALA A 1 774 ? 11.687 -27.045 6.660 1.00 63.88 774 ALA A O 1
ATOM 6345 N N . TRP A 1 775 ? 10.688 -25.050 6.972 1.00 71.12 775 TRP A N 1
ATOM 6346 C CA . TRP A 1 775 ? 11.735 -24.533 7.840 1.00 71.12 775 TRP A CA 1
ATOM 6347 C C . TRP A 1 775 ? 11.530 -25.064 9.261 1.00 71.12 775 TRP A C 1
ATOM 6349 O O . TRP A 1 775 ? 10.446 -24.940 9.833 1.00 71.12 775 TRP A O 1
ATOM 6359 N N . VAL A 1 776 ? 12.582 -25.640 9.836 1.00 65.94 776 VAL A N 1
ATOM 6360 C CA . VAL A 1 776 ? 12.636 -26.051 11.242 1.00 65.94 776 VAL A CA 1
ATOM 6361 C C . VAL A 1 776 ? 13.815 -25.345 11.922 1.00 65.94 776 VAL A C 1
ATOM 6363 O O . VAL A 1 776 ? 14.842 -25.127 11.282 1.00 65.94 776 VAL A O 1
ATOM 6366 N N . PRO A 1 777 ? 13.705 -24.972 13.212 1.00 73.25 777 PRO A N 1
ATOM 6367 C CA . PRO A 1 777 ? 14.689 -24.126 13.902 1.00 73.25 777 PRO A CA 1
ATOM 6368 C C . PRO A 1 777 ? 16.027 -24.823 14.218 1.00 73.25 777 PRO A C 1
ATOM 6370 O O . PRO A 1 777 ? 16.869 -24.256 14.911 1.00 73.25 777 PRO A O 1
ATOM 6373 N N . PHE A 1 778 ? 16.221 -26.054 13.749 1.00 78.12 778 PHE A N 1
ATOM 6374 C CA . PHE A 1 778 ? 17.410 -26.873 13.951 1.00 78.12 778 PHE A CA 1
ATOM 6375 C C . PHE A 1 778 ? 17.762 -27.604 12.654 1.00 78.12 778 PHE A C 1
ATOM 6377 O O . PHE A 1 778 ? 16.888 -27.910 11.845 1.00 78.12 778 PHE A O 1
ATOM 6384 N N . ASP A 1 779 ? 19.044 -27.909 12.461 1.00 75.06 779 ASP A N 1
ATOM 6385 C CA . ASP A 1 779 ? 19.507 -28.610 11.266 1.00 75.06 779 ASP A CA 1
ATOM 6386 C C . ASP A 1 779 ? 19.098 -30.091 11.305 1.00 75.06 779 ASP A C 1
ATOM 6388 O O . ASP A 1 779 ? 19.703 -30.912 11.999 1.00 75.06 779 ASP A O 1
ATOM 6392 N N . TYR A 1 780 ? 18.052 -30.436 10.556 1.00 79.38 780 TYR A N 1
ATOM 6393 C CA . TYR A 1 780 ? 17.546 -31.802 10.445 1.00 79.38 780 TYR A CA 1
ATOM 6394 C C . TYR A 1 780 ? 18.410 -32.696 9.544 1.00 79.38 780 TYR A C 1
ATOM 6396 O O . TYR A 1 780 ? 18.254 -33.915 9.591 1.00 79.38 780 TYR A O 1
ATOM 6404 N N . SER A 1 781 ? 19.330 -32.122 8.757 1.00 75.31 781 SER A N 1
ATOM 6405 C CA . SER A 1 781 ? 20.262 -32.882 7.912 1.00 75.31 781 SER A CA 1
ATOM 6406 C C . SER A 1 781 ? 21.412 -33.500 8.718 1.00 75.31 781 SER A C 1
ATOM 6408 O O . SER A 1 781 ? 22.013 -34.491 8.299 1.00 75.31 781 SER A O 1
ATOM 6410 N N . SER A 1 782 ? 21.662 -32.963 9.918 1.00 76.50 782 SER A N 1
ATOM 6411 C CA . SER A 1 782 ? 22.772 -33.345 10.794 1.00 76.50 782 SER A CA 1
ATOM 6412 C C . SER A 1 782 ? 22.654 -34.750 11.409 1.00 76.50 782 SER A C 1
ATOM 6414 O O . SER A 1 782 ? 23.671 -35.368 11.724 1.00 76.50 782 SER A O 1
ATOM 6416 N N . SER A 1 783 ? 21.437 -35.285 11.585 1.00 83.56 783 SER A N 1
ATOM 6417 C CA . SER A 1 783 ? 21.197 -36.579 12.243 1.00 83.56 783 SER A CA 1
ATOM 6418 C C . SER A 1 783 ? 20.001 -37.326 11.653 1.00 83.56 783 SER A C 1
ATOM 6420 O O . SER A 1 783 ? 18.898 -36.786 11.564 1.00 83.56 783 SER A O 1
ATOM 6422 N N . ASN A 1 784 ? 20.187 -38.619 11.351 1.00 82.25 784 ASN A N 1
ATOM 6423 C CA . ASN A 1 784 ? 19.125 -39.502 10.845 1.00 82.25 784 ASN A CA 1
ATOM 6424 C C . ASN A 1 784 ? 17.907 -39.572 11.776 1.00 82.25 784 ASN A C 1
ATOM 6426 O O . ASN A 1 784 ? 16.779 -39.690 11.303 1.00 82.25 784 ASN A O 1
ATOM 6430 N N . VAL A 1 785 ? 18.122 -39.509 13.092 1.00 85.19 785 VAL A N 1
ATOM 6431 C CA . VAL A 1 785 ? 17.028 -39.578 14.072 1.00 85.19 785 VAL A CA 1
ATOM 6432 C C . VAL A 1 785 ? 16.181 -38.308 14.008 1.00 85.19 785 VAL A C 1
ATOM 6434 O O . VAL A 1 785 ? 14.956 -38.382 14.032 1.00 85.19 785 VAL A O 1
ATOM 6437 N N . VAL A 1 786 ? 16.824 -37.146 13.868 1.00 84.06 786 VAL A N 1
ATOM 6438 C CA . VAL A 1 786 ? 16.140 -35.849 13.777 1.00 84.06 786 VAL A CA 1
ATOM 6439 C C . VAL A 1 786 ? 15.370 -35.742 12.462 1.00 84.06 786 VAL A C 1
ATOM 6441 O O . VAL A 1 786 ? 14.199 -35.371 12.484 1.00 84.06 786 VAL A O 1
ATOM 6444 N N . PHE A 1 787 ? 15.975 -36.150 11.340 1.00 86.06 787 PHE A N 1
ATOM 6445 C CA . PHE A 1 787 ? 15.281 -36.241 10.053 1.00 86.06 787 PHE A CA 1
ATOM 6446 C C . PHE A 1 787 ? 14.030 -37.128 10.142 1.00 86.06 787 PHE A C 1
ATOM 6448 O O . PHE A 1 787 ? 12.947 -36.696 9.754 1.00 86.06 787 PHE A O 1
ATOM 6455 N N . LEU A 1 788 ? 14.146 -38.335 10.711 1.00 84.75 788 LEU A N 1
ATOM 6456 C CA . LEU A 1 788 ? 13.021 -39.267 10.827 1.00 84.75 788 LEU A CA 1
ATOM 6457 C C . LEU A 1 788 ? 11.898 -38.718 11.725 1.00 84.75 788 LEU A C 1
ATOM 6459 O O . LEU A 1 788 ? 10.721 -38.894 11.410 1.00 84.75 788 LEU A O 1
ATOM 6463 N N . LEU A 1 789 ? 12.234 -38.020 12.814 1.00 85.88 789 LEU A N 1
ATOM 6464 C CA . LEU A 1 789 ? 11.248 -37.360 13.679 1.00 85.88 789 LEU A CA 1
ATOM 6465 C C . LEU A 1 789 ? 10.501 -36.232 12.952 1.00 85.88 789 LEU A C 1
ATOM 6467 O O . LEU A 1 789 ? 9.278 -36.146 13.048 1.00 85.88 789 LEU A O 1
ATOM 6471 N N . VAL A 1 790 ? 11.208 -35.389 12.195 1.00 85.12 790 VAL A N 1
ATOM 6472 C CA . VAL A 1 790 ? 10.579 -34.304 11.419 1.00 85.12 790 VAL A CA 1
ATOM 6473 C C . VAL A 1 790 ? 9.723 -34.873 10.286 1.00 85.12 790 VAL A C 1
ATOM 6475 O O . VAL A 1 790 ? 8.589 -34.432 10.091 1.00 85.12 790 VAL A O 1
ATOM 6478 N N . TYR A 1 791 ? 10.224 -35.888 9.583 1.00 86.25 791 TYR A N 1
ATOM 6479 C CA . TYR A 1 791 ? 9.501 -36.569 8.512 1.00 86.25 791 TYR A CA 1
ATOM 6480 C C . TYR A 1 791 ? 8.213 -37.225 9.033 1.00 86.25 791 TYR A C 1
ATOM 6482 O O . TYR A 1 791 ? 7.131 -36.966 8.511 1.00 86.25 791 TYR A O 1
ATOM 6490 N N . THR A 1 792 ? 8.285 -37.994 10.125 1.00 85.50 792 THR A N 1
ATOM 6491 C CA . THR A 1 792 ? 7.099 -38.619 10.744 1.00 85.50 792 THR A CA 1
ATOM 6492 C C . THR A 1 792 ? 6.098 -37.589 11.269 1.00 85.50 792 THR A C 1
ATOM 6494 O O . THR A 1 792 ? 4.894 -37.760 11.073 1.00 85.50 792 THR A O 1
ATOM 6497 N N . HIS A 1 793 ? 6.567 -36.481 11.852 1.00 86.44 793 HIS A N 1
ATOM 6498 C CA . HIS A 1 793 ? 5.705 -35.366 12.249 1.00 86.44 793 HIS A CA 1
ATOM 6499 C C . HIS A 1 793 ? 4.932 -34.779 11.056 1.00 86.44 793 HIS A C 1
ATOM 6501 O O . HIS A 1 793 ? 3.728 -34.545 11.171 1.00 86.44 793 HIS A O 1
ATOM 6507 N N . GLN A 1 794 ? 5.579 -34.588 9.898 1.00 84.50 794 GLN A N 1
ATOM 6508 C CA . GLN A 1 794 ? 4.903 -34.094 8.691 1.00 84.50 794 GLN A CA 1
ATOM 6509 C C . GLN A 1 794 ? 3.805 -35.048 8.199 1.00 84.50 794 GLN A C 1
ATOM 6511 O O . GLN A 1 794 ? 2.710 -34.589 7.865 1.00 84.50 794 GLN A O 1
ATOM 6516 N N . LEU A 1 795 ? 4.051 -36.364 8.200 1.00 85.69 795 LEU A N 1
ATOM 6517 C CA . LEU A 1 795 ? 3.048 -37.351 7.771 1.00 85.69 795 LEU A CA 1
ATOM 6518 C C . LEU A 1 795 ? 1.830 -37.378 8.710 1.00 85.69 795 LEU A C 1
ATOM 6520 O O . LEU A 1 795 ? 0.686 -37.450 8.249 1.00 85.69 795 LEU A O 1
ATOM 6524 N N . ILE A 1 796 ? 2.062 -37.273 10.024 1.00 88.00 796 ILE A N 1
ATOM 6525 C CA . ILE A 1 796 ? 0.990 -37.187 11.027 1.00 88.00 796 ILE A CA 1
ATOM 6526 C C . ILE A 1 796 ? 0.206 -35.879 10.855 1.00 88.00 796 ILE A C 1
ATOM 6528 O O . ILE A 1 796 ? -1.026 -35.899 10.840 1.00 88.00 796 ILE A O 1
ATOM 6532 N N . GLY A 1 797 ? 0.896 -34.749 10.680 1.00 83.25 797 GLY A N 1
ATOM 6533 C CA . GLY A 1 797 ? 0.276 -33.437 10.469 1.00 83.25 797 GLY A CA 1
ATOM 6534 C C . GLY A 1 797 ? -0.619 -33.390 9.227 1.00 83.25 797 GLY A C 1
ATOM 6535 O O . GLY A 1 797 ? -1.756 -32.926 9.290 1.00 83.25 797 GLY A O 1
ATOM 6536 N N . MET A 1 798 ? -0.155 -33.947 8.109 1.00 82.94 798 MET A N 1
ATOM 6537 C CA . MET A 1 798 ? -0.949 -34.046 6.881 1.00 82.94 798 MET A CA 1
ATOM 6538 C C . MET A 1 798 ? -2.177 -34.952 7.067 1.00 82.94 798 MET A C 1
ATOM 6540 O O . MET A 1 798 ? -3.295 -34.565 6.723 1.00 82.94 798 MET A O 1
ATOM 6544 N N . SER A 1 799 ? -1.989 -36.134 7.661 1.00 88.12 799 SER A N 1
ATOM 6545 C CA . SER A 1 799 ? -3.078 -37.099 7.870 1.00 88.12 799 SER A CA 1
ATOM 6546 C C . SER A 1 799 ? -4.159 -36.536 8.797 1.00 88.12 799 SER A C 1
ATOM 6548 O O . SER A 1 799 ? -5.353 -36.641 8.515 1.00 88.12 799 SER A O 1
ATOM 6550 N N . THR A 1 800 ? -3.746 -35.882 9.885 1.00 87.06 800 THR A N 1
ATOM 6551 C CA . THR A 1 800 ? -4.667 -35.217 10.819 1.00 87.06 800 THR A CA 1
ATOM 6552 C C . THR A 1 800 ? -5.407 -34.058 10.157 1.00 87.06 800 THR A C 1
ATOM 6554 O O . THR A 1 800 ? -6.625 -33.967 10.309 1.00 87.06 800 THR A O 1
ATOM 6557 N N . SER A 1 801 ? -4.723 -33.229 9.363 1.00 84.31 801 SER A N 1
ATOM 6558 C CA . SER A 1 801 ? -5.348 -32.143 8.597 1.00 84.31 801 SER A CA 1
ATOM 6559 C C . SER A 1 801 ? -6.438 -32.656 7.645 1.00 84.31 801 SER A C 1
ATOM 6561 O O . SER A 1 801 ? -7.551 -32.121 7.639 1.00 84.31 801 SER A O 1
ATOM 6563 N N . GLY A 1 802 ? -6.171 -33.739 6.908 1.00 87.00 802 GLY A N 1
ATOM 6564 C CA . GLY A 1 802 ? -7.155 -34.351 6.012 1.00 87.00 802 GLY A CA 1
ATOM 6565 C C . GLY A 1 802 ? -8.397 -34.874 6.745 1.00 87.00 802 GLY A C 1
ATOM 6566 O O . GLY A 1 802 ? -9.522 -34.612 6.315 1.00 87.00 802 GLY A O 1
ATOM 6567 N N . ILE A 1 803 ? -8.216 -35.536 7.893 1.00 89.06 803 ILE A N 1
ATOM 6568 C CA . ILE A 1 803 ? -9.328 -36.034 8.725 1.00 89.06 803 ILE A CA 1
ATOM 6569 C C . ILE A 1 803 ? -10.163 -34.878 9.288 1.00 89.06 803 ILE A C 1
ATOM 6571 O O . ILE A 1 803 ? -11.394 -34.932 9.251 1.00 89.06 803 ILE A O 1
ATOM 6575 N N . VAL A 1 804 ? -9.514 -33.817 9.779 1.00 88.06 804 VAL A N 1
ATOM 6576 C CA . VAL A 1 804 ? -10.198 -32.611 10.274 1.00 88.06 804 VAL A CA 1
ATOM 6577 C C . VAL A 1 804 ? -11.051 -31.984 9.175 1.00 88.06 804 VAL A C 1
ATOM 6579 O O . VAL A 1 804 ? -12.195 -31.599 9.437 1.00 88.06 804 VAL A O 1
ATOM 6582 N N . ASN A 1 805 ? -10.533 -31.921 7.945 1.00 86.75 805 ASN A N 1
ATOM 6583 C CA . ASN A 1 805 ? -11.289 -31.398 6.814 1.00 86.75 805 ASN A CA 1
ATOM 6584 C C . ASN A 1 805 ? -12.543 -32.254 6.565 1.00 86.75 805 ASN A C 1
ATOM 6586 O O . ASN A 1 805 ? -13.644 -31.712 6.563 1.00 86.75 805 ASN A O 1
ATOM 6590 N N . VAL A 1 806 ? -12.417 -33.585 6.484 1.00 90.62 806 VAL A N 1
ATOM 6591 C CA . VAL A 1 806 ? -13.577 -34.488 6.325 1.00 90.62 806 VAL A CA 1
ATOM 6592 C C . VAL A 1 806 ? -14.612 -34.296 7.432 1.00 90.62 806 VAL A C 1
ATOM 6594 O O . VAL A 1 806 ? -15.805 -34.214 7.138 1.00 90.62 806 VAL A O 1
ATOM 6597 N N . ALA A 1 807 ? -14.180 -34.188 8.688 1.00 90.38 807 ALA A N 1
ATOM 6598 C CA . ALA A 1 807 ? -15.081 -34.019 9.824 1.00 90.38 807 ALA A CA 1
ATOM 6599 C C . ALA A 1 807 ? -15.896 -32.715 9.737 1.00 90.38 807 ALA A C 1
ATOM 6601 O O . ALA A 1 807 ? -17.112 -32.734 9.934 1.00 90.38 807 ALA A O 1
ATOM 6602 N N . CYS A 1 808 ? -15.247 -31.596 9.400 1.00 89.25 808 CYS A N 1
ATOM 6603 C CA . CYS A 1 808 ? -15.913 -30.295 9.298 1.00 89.25 808 CYS A CA 1
ATOM 6604 C C . CYS A 1 808 ? -16.936 -30.261 8.154 1.00 89.25 808 CYS A C 1
ATOM 6606 O O . CYS A 1 808 ? -18.061 -29.798 8.338 1.00 89.25 808 CYS A O 1
ATOM 6608 N N . GLU A 1 809 ? -16.555 -30.788 6.992 1.00 88.50 809 GLU A N 1
ATOM 6609 C CA . GLU A 1 809 ? -17.410 -30.867 5.801 1.00 88.50 809 GLU A CA 1
ATOM 6610 C C . GLU A 1 809 ? -18.641 -31.744 6.041 1.00 88.50 809 GLU A C 1
ATOM 6612 O O . GLU A 1 809 ? -19.774 -31.372 5.729 1.00 88.50 809 GLU A O 1
ATOM 6617 N N . SER A 1 810 ? -18.419 -32.892 6.681 1.00 91.06 810 SER A N 1
ATOM 6618 C CA . SER A 1 810 ? -19.470 -33.841 7.042 1.00 91.06 810 SER A CA 1
ATOM 6619 C C . SER A 1 810 ? -20.490 -33.232 8.001 1.00 91.06 810 SER A C 1
ATOM 6621 O O . SER A 1 810 ? -21.687 -33.476 7.853 1.00 91.06 810 SER A O 1
ATOM 6623 N N . LEU A 1 811 ? -20.038 -32.414 8.957 1.00 91.81 811 LEU A N 1
ATOM 6624 C CA . LEU A 1 811 ? -20.918 -31.733 9.906 1.00 91.81 811 LEU A CA 1
ATOM 6625 C C . LEU A 1 811 ? -21.831 -30.719 9.203 1.00 91.81 811 LEU A C 1
ATOM 6627 O O . LEU A 1 811 ? -23.043 -30.732 9.419 1.00 91.81 811 LEU A O 1
ATOM 6631 N N . ILE A 1 812 ? -21.269 -29.866 8.341 1.00 90.50 812 ILE A N 1
ATOM 6632 C CA . ILE A 1 812 ? -22.045 -28.836 7.633 1.00 90.50 812 ILE A CA 1
ATOM 6633 C C . ILE A 1 812 ? -23.038 -29.488 6.664 1.00 90.50 812 ILE A C 1
ATOM 6635 O O . ILE A 1 812 ? -24.217 -29.133 6.656 1.00 90.50 812 ILE A O 1
ATOM 6639 N N . CYS A 1 813 ? -22.591 -30.496 5.910 1.00 90.12 813 CYS A N 1
ATOM 6640 C CA . CYS A 1 813 ? -23.455 -31.330 5.074 1.00 90.12 813 CYS A CA 1
ATOM 6641 C C . CYS A 1 813 ? -24.601 -31.964 5.885 1.00 90.12 813 CYS A C 1
ATOM 6643 O O . CYS A 1 813 ? -25.759 -31.924 5.464 1.00 90.12 813 CYS A O 1
ATOM 6645 N N . GLY A 1 814 ? -24.300 -32.477 7.082 1.00 93.69 814 GLY A N 1
ATOM 6646 C CA . GLY A 1 814 ? -25.291 -33.018 8.008 1.00 93.69 814 GLY A CA 1
ATOM 6647 C C . GLY A 1 814 ? -26.369 -32.001 8.388 1.00 93.69 814 GLY A C 1
ATOM 6648 O O . GLY A 1 814 ? -27.555 -32.327 8.332 1.00 93.69 814 GLY A O 1
ATOM 6649 N N . PHE A 1 815 ? -25.994 -30.756 8.703 1.00 94.75 815 PHE A N 1
ATOM 6650 C CA . PHE A 1 815 ? -26.968 -29.699 9.003 1.00 94.75 815 PHE A CA 1
ATOM 6651 C C . PHE A 1 815 ? -27.865 -29.360 7.809 1.00 94.75 815 PHE A C 1
ATOM 6653 O O . PHE A 1 815 ? -29.081 -29.257 7.977 1.00 94.75 815 PHE A O 1
ATOM 6660 N N . LEU A 1 816 ? -27.300 -29.243 6.602 1.00 92.31 816 LEU A N 1
ATOM 6661 C CA . LEU A 1 816 ? -28.078 -28.989 5.383 1.00 92.31 816 LEU A CA 1
ATOM 6662 C C . LEU A 1 816 ? -29.085 -30.117 5.118 1.00 92.31 816 LEU A C 1
ATOM 6664 O O . LEU A 1 816 ? -30.270 -29.868 4.892 1.00 92.31 816 LEU A O 1
ATOM 6668 N N . LEU A 1 817 ? -28.648 -31.370 5.235 1.00 93.50 817 LEU A N 1
ATOM 6669 C CA . LEU A 1 817 ? -29.522 -32.529 5.061 1.00 93.50 817 LEU A CA 1
ATOM 6670 C C . LEU A 1 817 ? -30.583 -32.650 6.161 1.00 93.50 817 LEU A C 1
ATOM 6672 O O . LEU A 1 817 ? -31.704 -33.080 5.879 1.00 93.50 817 LEU A O 1
ATOM 6676 N N . HIS A 1 818 ? -30.287 -32.225 7.389 1.00 94.44 818 HIS A N 1
ATOM 6677 C CA . HIS A 1 818 ? -31.298 -32.141 8.439 1.00 94.44 818 HIS A CA 1
ATOM 6678 C C . HIS A 1 818 ? -32.346 -31.056 8.169 1.00 94.44 818 HIS A C 1
ATOM 6680 O O . HIS A 1 818 ? -33.507 -31.267 8.514 1.00 94.44 818 HIS A O 1
ATOM 6686 N N . ILE A 1 819 ? -32.002 -29.951 7.501 1.00 94.69 819 ILE A N 1
ATOM 6687 C CA . ILE A 1 819 ? -33.000 -28.970 7.043 1.00 94.69 819 ILE A CA 1
ATOM 6688 C C . ILE A 1 819 ? -33.936 -29.615 6.013 1.00 94.69 819 ILE A C 1
ATOM 6690 O O . ILE A 1 819 ? -35.154 -29.524 6.168 1.00 94.69 819 ILE A O 1
ATOM 6694 N N . CYS A 1 820 ? -33.396 -30.343 5.028 1.00 94.50 820 CYS A N 1
ATOM 6695 C CA . CYS A 1 820 ? -34.210 -31.103 4.068 1.00 94.50 820 CYS A CA 1
ATOM 6696 C C . CYS A 1 820 ? -35.128 -32.120 4.762 1.00 94.50 820 CYS A C 1
ATOM 6698 O O . CYS A 1 820 ? -36.308 -32.221 4.430 1.00 94.50 820 CYS A O 1
ATOM 6700 N N . CYS A 1 821 ? -34.603 -32.837 5.758 1.00 94.94 821 CYS A N 1
ATOM 6701 C CA . CYS A 1 821 ? -35.371 -33.774 6.574 1.00 94.94 821 CYS A CA 1
ATOM 6702 C C . CYS A 1 821 ? -36.549 -33.086 7.277 1.00 94.94 821 CYS A C 1
ATOM 6704 O O . CYS A 1 821 ? -37.670 -33.589 7.250 1.00 94.94 821 CYS A O 1
ATOM 6706 N N . GLN A 1 822 ? -36.318 -31.915 7.873 1.00 95.12 822 GLN A N 1
ATOM 6707 C CA . GLN A 1 822 ? -37.361 -31.175 8.582 1.00 95.12 822 GLN A CA 1
ATOM 6708 C C . GLN A 1 822 ? -38.416 -30.581 7.645 1.00 95.12 822 GLN A C 1
ATOM 6710 O O . GLN A 1 822 ? -39.588 -30.551 8.015 1.00 95.12 822 GLN A O 1
ATOM 6715 N N . LEU A 1 823 ? -38.034 -30.174 6.432 1.00 92.75 823 LEU A N 1
ATOM 6716 C CA . LEU A 1 823 ? -38.984 -29.769 5.391 1.00 92.75 823 LEU A CA 1
ATOM 6717 C C . LEU A 1 823 ? -39.871 -30.948 4.953 1.00 92.75 823 LEU A C 1
ATOM 6719 O O . LEU A 1 823 ? -41.080 -30.781 4.860 1.00 92.75 823 LEU A O 1
ATOM 6723 N N . GLU A 1 824 ? -39.313 -32.152 4.784 1.00 93.31 824 GLU A N 1
ATOM 6724 C CA . GLU A 1 824 ? -40.092 -33.360 4.440 1.00 93.31 824 GLU A CA 1
ATOM 6725 C C . GLU A 1 824 ? -41.025 -33.798 5.592 1.00 93.31 824 GLU A C 1
ATOM 6727 O O . GLU A 1 824 ? -42.153 -34.232 5.358 1.00 93.31 824 GLU A O 1
ATOM 6732 N N . ILE A 1 825 ? -40.605 -33.625 6.854 1.00 92.69 825 ILE A N 1
ATOM 6733 C CA . ILE A 1 825 ? -41.482 -33.830 8.023 1.00 92.69 825 ILE A CA 1
ATOM 6734 C C . ILE A 1 825 ? -42.615 -32.793 8.046 1.00 92.69 825 ILE A C 1
ATOM 6736 O O . ILE A 1 825 ? -43.759 -33.145 8.335 1.00 92.69 825 ILE A O 1
ATOM 6740 N N . LEU A 1 826 ? -42.322 -31.527 7.737 1.00 90.75 826 LEU A N 1
ATOM 6741 C CA . LEU A 1 826 ? -43.338 -30.480 7.658 1.00 90.75 826 LEU A CA 1
ATOM 6742 C C . LEU A 1 826 ? -44.371 -30.794 6.567 1.00 90.75 826 LEU A C 1
ATOM 6744 O O . LEU A 1 826 ? -45.565 -30.704 6.837 1.00 90.75 826 LEU A O 1
ATOM 6748 N N . GLU A 1 827 ? -43.938 -31.209 5.374 1.00 89.19 827 GLU A N 1
ATOM 6749 C CA . GLU A 1 827 ? -44.836 -31.635 4.288 1.00 89.19 827 GLU A CA 1
ATOM 6750 C C . GLU A 1 827 ? -45.780 -32.750 4.747 1.00 89.19 827 GLU A C 1
ATOM 6752 O O . GLU A 1 827 ? -46.994 -32.648 4.567 1.00 89.19 827 GLU A O 1
ATOM 6757 N N . TYR A 1 828 ? -45.249 -33.767 5.432 1.00 89.19 828 TYR A N 1
ATOM 6758 C CA . TYR A 1 828 ? -46.064 -34.834 6.009 1.00 89.19 828 TYR A CA 1
ATOM 6759 C C . TYR A 1 828 ? -47.110 -34.302 7.003 1.00 89.19 828 TYR A C 1
ATOM 6761 O O . TYR A 1 828 ? -48.286 -34.661 6.906 1.00 89.19 828 TYR A O 1
ATOM 6769 N N . ARG A 1 829 ? -46.720 -33.415 7.928 1.00 87.81 829 ARG A N 1
ATOM 6770 C CA . ARG A 1 829 ? -47.642 -32.811 8.909 1.00 87.81 829 ARG A CA 1
ATOM 6771 C C . ARG A 1 829 ? -48.728 -31.967 8.237 1.00 87.81 829 ARG A C 1
ATOM 6773 O O . ARG A 1 829 ? -49.890 -32.048 8.636 1.00 87.81 829 ARG A O 1
ATOM 6780 N N . LEU A 1 830 ? -48.384 -31.233 7.176 1.00 84.50 830 LEU A N 1
ATOM 6781 C CA . LEU A 1 830 ? -49.330 -30.414 6.414 1.00 84.50 830 LEU A CA 1
ATOM 6782 C C . LEU A 1 830 ? -50.447 -31.260 5.777 1.00 84.50 830 LEU A C 1
ATOM 6784 O O . LEU A 1 830 ? -51.605 -30.847 5.799 1.00 84.50 830 LEU A O 1
ATOM 6788 N N . THR A 1 831 ? -50.158 -32.480 5.306 1.00 82.25 831 THR A N 1
ATOM 6789 C CA . THR A 1 831 ? -51.202 -33.367 4.741 1.00 82.25 831 THR A CA 1
ATOM 6790 C C . THR A 1 831 ? -52.301 -33.751 5.744 1.00 82.25 831 THR A C 1
ATOM 6792 O O . THR A 1 831 ? -53.414 -34.111 5.348 1.00 82.25 831 THR A O 1
ATOM 6795 N N . LYS A 1 832 ? -52.032 -33.641 7.052 1.00 80.69 832 LYS A N 1
ATOM 6796 C CA . LYS A 1 832 ? -52.968 -34.017 8.122 1.00 80.69 832 LYS A CA 1
ATOM 6797 C C . LYS A 1 832 ? -53.872 -32.886 8.607 1.00 80.69 832 LYS A C 1
ATOM 6799 O O . LYS A 1 832 ? -54.790 -33.161 9.377 1.00 80.69 832 LYS A O 1
ATOM 6804 N N . ILE A 1 833 ? -53.679 -31.654 8.125 1.00 76.31 833 ILE A N 1
ATOM 6805 C CA . ILE A 1 833 ? -54.476 -30.478 8.529 1.00 76.31 833 ILE A CA 1
ATOM 6806 C C . ILE A 1 833 ? -55.983 -30.690 8.300 1.00 76.31 833 ILE A C 1
ATOM 6808 O O . ILE A 1 833 ? -56.803 -30.132 9.020 1.00 76.31 833 ILE A O 1
ATOM 6812 N N . SER A 1 834 ? -56.369 -31.536 7.338 1.00 62.28 834 SER A N 1
ATOM 6813 C CA . SER A 1 834 ? -57.777 -31.859 7.058 1.00 62.28 834 SER A CA 1
ATOM 6814 C C . SER A 1 834 ? -58.522 -32.565 8.201 1.00 62.28 834 SER A C 1
ATOM 6816 O O . SER A 1 834 ? -59.747 -32.653 8.139 1.00 62.28 834 SER A O 1
ATOM 6818 N N . ARG A 1 835 ? -57.822 -33.079 9.226 1.00 60.44 835 ARG A N 1
ATOM 6819 C CA . ARG A 1 835 ? -58.417 -33.895 10.300 1.00 60.44 835 ARG A CA 1
ATOM 6820 C C . ARG A 1 835 ? -58.488 -33.218 11.670 1.00 60.44 835 ARG A C 1
ATOM 6822 O O . ARG A 1 835 ? -59.284 -33.676 12.480 1.00 60.44 835 ARG A O 1
ATOM 6829 N N . ASP A 1 836 ? -57.695 -32.178 11.937 1.00 59.97 836 ASP A N 1
ATOM 6830 C CA . ASP A 1 836 ? -57.562 -31.612 13.287 1.00 59.97 836 ASP A CA 1
ATOM 6831 C C . ASP A 1 836 ? -57.230 -30.105 13.248 1.00 59.97 836 ASP A C 1
ATOM 6833 O O . ASP A 1 836 ? -56.281 -29.685 12.578 1.00 59.97 836 ASP A O 1
ATOM 6837 N N . HIS A 1 837 ? -58.023 -29.273 13.935 1.00 57.00 837 HIS A N 1
ATOM 6838 C CA . HIS A 1 837 ? -57.973 -27.806 13.794 1.00 57.00 837 HIS A CA 1
ATOM 6839 C C . HIS A 1 837 ? -56.744 -27.152 14.457 1.00 57.00 837 HIS A C 1
ATOM 6841 O O . HIS A 1 837 ? -56.286 -26.118 13.968 1.00 57.00 837 HIS A O 1
ATOM 6847 N N . ASP A 1 838 ? -56.166 -27.770 15.494 1.00 65.56 838 ASP A N 1
ATOM 6848 C CA . ASP A 1 838 ? -55.027 -27.218 16.252 1.00 65.56 838 ASP A CA 1
ATOM 6849 C C . ASP A 1 838 ? -53.656 -27.466 15.581 1.00 65.56 838 ASP A C 1
ATOM 6851 O O . ASP A 1 838 ? -52.644 -26.876 15.959 1.00 65.56 838 ASP A O 1
ATOM 6855 N N . VAL A 1 839 ? -53.606 -28.281 14.520 1.00 74.25 839 VAL A N 1
ATOM 6856 C CA . VAL A 1 839 ? -52.353 -28.733 13.879 1.00 74.25 839 VAL A CA 1
ATOM 6857 C C . VAL A 1 839 ? -51.725 -27.673 12.963 1.00 74.25 839 VAL A C 1
ATOM 6859 O O . VAL A 1 839 ? -50.507 -27.667 12.757 1.00 74.25 839 VAL A O 1
ATOM 6862 N N . LEU A 1 840 ? -52.516 -26.739 12.419 1.00 80.38 840 LEU A N 1
ATOM 6863 C CA . LEU A 1 840 ? -51.992 -25.705 11.517 1.00 80.38 840 LEU A CA 1
ATOM 6864 C C . LEU A 1 840 ? -51.064 -24.722 12.248 1.00 80.38 840 LEU A C 1
ATOM 6866 O O . LEU A 1 840 ? -50.034 -24.335 11.694 1.00 80.38 840 LEU A O 1
ATOM 6870 N N . GLY A 1 841 ? -51.394 -24.356 13.491 1.00 78.94 841 GLY A N 1
ATOM 6871 C CA . GLY A 1 841 ? -50.550 -23.495 14.325 1.00 78.94 841 GLY A CA 1
ATOM 6872 C C . GLY A 1 841 ? -49.173 -24.114 14.572 1.00 78.94 841 GLY A C 1
ATOM 6873 O O . GLY A 1 841 ? -48.151 -23.451 14.372 1.00 78.94 841 GLY A O 1
ATOM 6874 N N . ASP A 1 842 ? -49.143 -25.409 14.888 1.00 83.31 842 ASP A N 1
ATOM 6875 C CA . ASP A 1 842 ? -47.909 -26.175 15.082 1.00 83.31 842 ASP A CA 1
ATOM 6876 C C . ASP A 1 842 ? -47.088 -26.304 13.791 1.00 83.31 842 ASP A C 1
ATOM 6878 O O . ASP A 1 842 ? -45.860 -26.184 13.826 1.00 83.31 842 ASP A O 1
ATOM 6882 N N . CYS A 1 843 ? -47.738 -26.475 12.634 1.00 85.56 843 CYS A N 1
ATOM 6883 C CA . CYS A 1 843 ? -47.060 -26.500 11.333 1.00 85.56 843 CYS A CA 1
ATOM 6884 C C . CYS A 1 843 ? -46.439 -25.140 10.984 1.00 85.56 843 CYS A C 1
ATOM 6886 O O . CYS A 1 843 ? -45.292 -25.081 10.539 1.00 85.56 843 CYS A O 1
ATOM 6888 N N . VAL A 1 844 ? -47.157 -24.034 11.216 1.00 83.94 844 VAL A N 1
ATOM 6889 C CA . VAL A 1 844 ? -46.634 -22.672 11.005 1.00 83.94 844 VAL A CA 1
ATOM 6890 C C . VAL A 1 844 ? -45.457 -22.398 11.942 1.00 83.94 844 VAL A C 1
ATOM 6892 O O . VAL A 1 844 ? -44.435 -21.854 11.511 1.00 83.94 844 VAL A O 1
ATOM 6895 N N . TYR A 1 845 ? -45.565 -22.812 13.207 1.00 86.12 845 TYR A N 1
ATOM 6896 C CA . TYR A 1 845 ? -44.481 -22.700 14.177 1.00 86.12 845 TYR A CA 1
ATOM 6897 C C . TYR A 1 845 ? -43.256 -23.525 13.757 1.00 86.12 845 TYR A C 1
ATOM 6899 O O . TYR A 1 845 ? -42.142 -22.999 13.737 1.00 86.12 845 TYR A O 1
ATOM 6907 N N . HIS A 1 846 ? -43.446 -24.783 13.346 1.00 89.88 846 HIS A N 1
ATOM 6908 C CA . HIS A 1 846 ? -42.377 -25.657 12.851 1.00 89.88 846 HIS A CA 1
ATOM 6909 C C . HIS A 1 846 ? -41.699 -25.082 11.607 1.00 89.88 846 HIS A C 1
ATOM 6911 O O . HIS A 1 846 ? -40.473 -24.995 11.577 1.00 89.88 846 HIS A O 1
ATOM 6917 N N . HIS A 1 847 ? -42.472 -24.598 10.636 1.00 87.69 847 HIS A N 1
ATOM 6918 C CA . HIS A 1 847 ? -41.962 -23.940 9.435 1.00 87.69 847 HIS A CA 1
ATOM 6919 C C . HIS A 1 847 ? -41.102 -22.713 9.764 1.00 87.69 847 HIS A C 1
ATOM 6921 O O . HIS A 1 847 ? -39.983 -22.587 9.267 1.00 87.69 847 HIS A O 1
ATOM 6927 N N . ASN A 1 848 ? -41.574 -21.838 10.659 1.00 86.00 848 ASN A N 1
ATOM 6928 C CA . ASN A 1 848 ? -40.803 -20.671 11.087 1.00 86.00 848 ASN A CA 1
ATOM 6929 C C . ASN A 1 848 ? -39.506 -21.087 11.803 1.00 86.00 848 ASN A C 1
ATOM 6931 O O . ASN A 1 848 ? -38.441 -20.539 11.525 1.00 86.00 848 ASN A O 1
ATOM 6935 N N . ARG A 1 849 ? -39.569 -22.116 12.660 1.00 90.44 849 ARG A N 1
ATOM 6936 C CA . ARG A 1 849 ? -38.384 -22.677 13.323 1.00 90.44 849 ARG A CA 1
ATOM 6937 C C . ARG A 1 849 ? -37.383 -23.262 12.326 1.00 90.44 849 ARG A C 1
ATOM 6939 O O . ARG A 1 849 ? -36.196 -23.020 12.512 1.00 90.44 849 ARG A O 1
ATOM 6946 N N . ILE A 1 850 ? -37.819 -23.957 11.269 1.00 91.81 850 ILE A N 1
ATOM 6947 C CA . ILE A 1 850 ? -36.931 -24.445 10.192 1.00 91.81 850 ILE A CA 1
ATOM 6948 C C . ILE A 1 850 ? -36.199 -23.274 9.528 1.00 91.81 850 ILE A C 1
ATOM 6950 O O . ILE A 1 850 ? -34.988 -23.340 9.336 1.00 91.81 850 ILE A O 1
ATOM 6954 N N . PHE A 1 851 ? -36.906 -22.183 9.221 1.00 87.44 851 PHE A N 1
ATOM 6955 C CA . PHE A 1 851 ? -36.295 -20.992 8.627 1.00 87.44 851 PHE A CA 1
ATOM 6956 C C . PHE A 1 851 ? -35.291 -20.312 9.560 1.00 87.44 851 PHE A C 1
ATOM 6958 O O . PHE A 1 851 ? -34.196 -19.962 9.119 1.00 87.44 851 PHE A O 1
ATOM 6965 N N . THR A 1 852 ? -35.635 -20.135 10.840 1.00 87.94 852 THR A N 1
ATOM 6966 C CA . THR A 1 852 ? -34.702 -19.592 11.840 1.00 87.94 852 THR A CA 1
ATOM 6967 C C . THR A 1 852 ? -33.468 -20.480 11.966 1.00 87.94 852 THR A C 1
ATOM 6969 O O . THR A 1 852 ? -32.352 -19.975 11.927 1.00 87.94 852 THR A O 1
ATOM 6972 N N . TYR A 1 853 ? -33.660 -21.797 12.028 1.00 92.56 853 TYR A N 1
ATOM 6973 C CA . TYR A 1 853 ? -32.577 -22.771 12.097 1.00 92.56 853 TYR A CA 1
ATOM 6974 C C . TYR A 1 853 ? -31.661 -22.701 10.870 1.00 92.56 853 TYR A C 1
ATOM 6976 O O . TYR A 1 853 ? -30.445 -22.604 11.005 1.00 92.56 853 TYR A O 1
ATOM 6984 N N . ALA A 1 854 ? -32.230 -22.669 9.663 1.00 88.88 854 ALA A N 1
ATOM 6985 C CA . ALA A 1 854 ? -31.459 -22.534 8.432 1.00 88.88 854 ALA A CA 1
ATOM 6986 C C . ALA A 1 854 ? -30.672 -21.215 8.378 1.00 88.88 854 ALA A C 1
ATOM 6988 O O . ALA A 1 854 ? -29.517 -21.204 7.957 1.00 88.88 854 ALA A O 1
ATOM 6989 N N . TYR A 1 855 ? -31.264 -20.115 8.851 1.00 87.06 855 TYR A N 1
ATOM 6990 C CA . TYR A 1 855 ? -30.581 -18.827 8.964 1.00 87.06 855 TYR A CA 1
ATOM 6991 C C . TYR A 1 855 ? -29.426 -18.867 9.976 1.00 87.06 855 TYR A C 1
ATOM 6993 O O . TYR A 1 855 ? -28.345 -18.360 9.679 1.00 87.06 855 TYR A O 1
ATOM 7001 N N . GLU A 1 856 ? -29.621 -19.493 11.141 1.00 88.81 856 GLU A N 1
ATOM 7002 C CA . GLU A 1 856 ? -28.577 -19.675 12.160 1.00 88.81 856 GLU A CA 1
ATOM 7003 C C . GLU A 1 856 ? -27.403 -20.502 11.613 1.00 88.81 856 GLU A C 1
ATOM 7005 O O . GLU A 1 856 ? -26.251 -20.076 11.727 1.00 88.81 856 GLU A O 1
ATOM 7010 N N . VAL A 1 857 ? -27.684 -21.624 10.938 1.00 90.81 857 VAL A N 1
ATOM 7011 C CA . VAL A 1 857 ? -26.660 -22.466 10.294 1.00 90.81 857 VAL A CA 1
ATOM 7012 C C . VAL A 1 857 ? -25.928 -21.692 9.190 1.00 90.81 857 VAL A C 1
ATOM 7014 O O . VAL A 1 857 ? -24.696 -21.711 9.150 1.00 90.81 857 VAL A O 1
ATOM 7017 N N . ASN A 1 858 ? -26.650 -20.976 8.317 1.00 88.06 858 ASN A N 1
ATOM 7018 C CA . ASN A 1 858 ? -26.040 -20.194 7.237 1.00 88.06 858 ASN A CA 1
ATOM 7019 C C . ASN A 1 858 ? -25.148 -19.084 7.805 1.00 88.06 858 ASN A C 1
ATOM 7021 O O . ASN A 1 858 ? -23.991 -18.971 7.424 1.00 88.06 858 ASN A O 1
ATOM 7025 N N . ASN A 1 859 ? -25.633 -18.303 8.771 1.00 82.81 859 ASN A N 1
ATOM 7026 C CA . ASN A 1 859 ? -24.853 -17.217 9.365 1.00 82.81 859 ASN A CA 1
ATOM 7027 C C . ASN A 1 859 ? -23.598 -17.725 10.098 1.00 82.81 859 ASN A C 1
ATOM 7029 O O . ASN A 1 859 ? -22.564 -17.055 10.078 1.00 82.81 859 ASN A O 1
ATOM 7033 N N . MET A 1 860 ? -23.671 -18.912 10.708 1.00 85.00 860 MET A N 1
ATOM 7034 C CA . MET A 1 860 ? -22.532 -19.526 11.390 1.00 85.00 860 MET A CA 1
ATOM 7035 C C . MET A 1 860 ? -21.458 -19.998 10.400 1.00 85.00 860 MET A C 1
ATOM 7037 O O . MET A 1 860 ? -20.278 -19.717 10.603 1.00 85.00 860 MET A O 1
ATOM 7041 N N . PHE A 1 861 ? -21.844 -20.660 9.304 1.00 86.25 861 PHE A N 1
ATOM 7042 C CA . PHE A 1 861 ? -20.885 -21.286 8.385 1.00 86.25 861 PHE A CA 1
ATOM 7043 C C . PHE A 1 861 ? -20.577 -20.494 7.104 1.00 86.25 861 PHE A C 1
ATOM 7045 O O . PHE A 1 861 ? -19.586 -20.796 6.438 1.00 86.25 861 PHE A O 1
ATOM 7052 N N . ALA A 1 862 ? -21.334 -19.442 6.771 1.00 75.94 862 ALA A N 1
ATOM 7053 C CA . ALA A 1 862 ? -21.192 -18.690 5.515 1.00 75.94 862 ALA A CA 1
ATOM 7054 C C . ALA A 1 862 ? -19.775 -18.153 5.268 1.00 75.94 862 ALA A C 1
ATOM 7056 O O . ALA A 1 862 ? -19.319 -18.117 4.124 1.00 75.94 862 ALA A O 1
ATOM 7057 N N . LYS A 1 863 ? -19.069 -17.732 6.327 1.00 69.25 863 LYS A N 1
ATOM 7058 C CA . LYS A 1 863 ? -17.686 -17.231 6.230 1.00 69.25 863 LYS A CA 1
ATOM 7059 C C . LYS A 1 863 ? -16.685 -18.356 5.969 1.00 69.25 863 LYS A C 1
ATOM 7061 O O . LYS A 1 863 ? -15.804 -18.204 5.131 1.00 69.25 863 LYS A O 1
ATOM 7066 N N . ILE A 1 864 ? -16.850 -19.497 6.639 1.00 79.25 864 ILE A N 1
ATOM 7067 C CA . ILE A 1 864 ? -15.987 -20.675 6.462 1.00 79.25 864 ILE A CA 1
ATOM 7068 C C . ILE A 1 864 ? -16.122 -21.226 5.052 1.00 79.25 864 ILE A C 1
ATOM 7070 O O . ILE A 1 864 ? -15.116 -21.519 4.413 1.00 79.25 864 ILE A O 1
ATOM 7074 N N . ILE A 1 865 ? -17.355 -21.321 4.556 1.00 74.12 865 ILE A N 1
ATOM 7075 C CA . ILE A 1 865 ? -17.642 -21.807 3.206 1.00 74.12 865 ILE A CA 1
ATOM 7076 C C . ILE A 1 865 ? -17.037 -20.854 2.164 1.00 74.12 865 ILE A C 1
ATOM 7078 O O . ILE A 1 865 ? -16.447 -21.314 1.192 1.00 74.12 865 ILE A O 1
ATOM 7082 N N . ALA A 1 866 ? -17.096 -19.536 2.387 1.00 62.03 866 ALA A N 1
ATOM 7083 C CA . ALA A 1 866 ? -16.482 -18.555 1.488 1.00 62.03 866 ALA A CA 1
ATOM 7084 C C . ALA A 1 866 ? -14.953 -18.687 1.422 1.00 62.03 866 ALA A C 1
ATOM 7086 O O . ALA A 1 866 ? -14.387 -18.745 0.331 1.00 62.03 866 ALA A O 1
ATOM 7087 N N . ILE A 1 867 ? -14.289 -18.787 2.580 1.00 65.00 867 ILE A N 1
ATOM 7088 C CA . ILE A 1 867 ? -12.835 -18.996 2.651 1.00 65.00 867 ILE A CA 1
ATOM 7089 C C . ILE A 1 867 ? -12.459 -20.331 2.002 1.00 65.00 867 ILE A C 1
ATOM 7091 O O . ILE A 1 867 ? -11.496 -20.392 1.240 1.00 65.00 867 ILE A O 1
ATOM 7095 N N . GLN A 1 868 ? -13.242 -21.386 2.247 1.00 71.19 868 GLN A N 1
ATOM 7096 C CA . GLN A 1 868 ? -13.020 -22.685 1.625 1.00 71.19 868 GLN A CA 1
ATOM 7097 C C . GLN A 1 868 ? -13.106 -22.601 0.101 1.00 71.19 868 GLN A C 1
ATOM 7099 O O . GLN A 1 868 ? -12.230 -23.140 -0.567 1.00 71.19 868 GLN A O 1
ATOM 7104 N N . PHE A 1 869 ? -14.127 -21.944 -0.452 1.00 60.88 869 PHE A N 1
ATOM 7105 C CA . PHE A 1 869 ? -14.289 -21.807 -1.902 1.00 60.88 869 PHE A CA 1
ATOM 7106 C C . PHE A 1 869 ? -13.099 -21.057 -2.504 1.00 60.88 869 PHE A C 1
ATOM 7108 O O . PHE A 1 869 ? -12.481 -21.557 -3.439 1.00 60.88 869 PHE A O 1
ATOM 7115 N N . ALA A 1 870 ? -12.717 -19.919 -1.919 1.00 57.31 870 ALA A N 1
ATOM 7116 C CA . ALA A 1 870 ? -11.589 -19.122 -2.398 1.00 57.31 870 ALA A CA 1
ATOM 7117 C C . ALA A 1 870 ? -10.270 -19.911 -2.394 1.00 57.31 870 ALA A C 1
ATOM 7119 O O . ALA A 1 870 ? -9.541 -19.910 -3.383 1.00 57.31 870 ALA A O 1
ATOM 7120 N N . VAL A 1 871 ? -9.977 -20.627 -1.305 1.00 62.53 871 VAL A N 1
ATOM 7121 C CA . VAL A 1 871 ? -8.748 -21.424 -1.202 1.00 62.53 871 VAL A CA 1
ATOM 7122 C C . VAL A 1 871 ? -8.782 -22.647 -2.117 1.00 62.53 871 VAL A C 1
ATOM 7124 O O . VAL A 1 871 ? -7.775 -22.961 -2.743 1.00 62.53 871 VAL A O 1
ATOM 7127 N N . SER A 1 872 ? -9.931 -23.310 -2.246 1.00 66.31 872 SER A N 1
ATOM 7128 C CA . SER A 1 872 ? -10.067 -24.485 -3.116 1.00 66.31 872 SER A CA 1
ATOM 7129 C C . SER A 1 872 ? -9.821 -24.137 -4.578 1.00 66.31 872 SER A C 1
ATOM 7131 O O . SER A 1 872 ? -9.158 -24.908 -5.259 1.00 66.31 872 SER A O 1
ATOM 7133 N N . MET A 1 873 ? -10.281 -22.967 -5.041 1.00 56.16 873 MET A N 1
ATOM 7134 C CA . MET A 1 873 ? -9.983 -22.488 -6.396 1.00 56.16 873 MET A CA 1
ATOM 7135 C C . MET A 1 873 ? -8.479 -22.370 -6.627 1.00 56.16 873 MET A C 1
ATOM 7137 O O . MET A 1 873 ? -7.955 -22.898 -7.599 1.00 56.16 873 MET A O 1
ATOM 7141 N N . LEU A 1 874 ? -7.769 -21.734 -5.696 1.00 55.06 874 LEU A N 1
ATOM 7142 C CA . LEU A 1 874 ? -6.322 -21.546 -5.798 1.00 55.06 874 LEU A CA 1
ATOM 7143 C C . LEU A 1 874 ? -5.574 -22.877 -5.804 1.00 55.06 874 LEU A C 1
ATOM 7145 O O . LEU A 1 874 ? -4.678 -23.072 -6.620 1.00 55.06 874 LEU A O 1
ATOM 7149 N N . VAL A 1 875 ? -5.972 -23.802 -4.929 1.00 60.88 875 VAL A N 1
ATOM 7150 C CA . VAL A 1 875 ? -5.358 -25.128 -4.863 1.00 60.88 875 VAL A CA 1
ATOM 7151 C C . VAL A 1 875 ? -5.635 -25.935 -6.133 1.00 60.88 875 VAL A C 1
ATOM 7153 O O . VAL A 1 875 ? -4.713 -26.553 -6.658 1.00 60.88 875 VAL A O 1
ATOM 7156 N N . VAL A 1 876 ? -6.865 -25.918 -6.657 1.00 60.47 876 VAL A N 1
ATOM 7157 C CA . VAL A 1 876 ? -7.207 -26.609 -7.911 1.00 60.47 876 VAL A CA 1
ATOM 7158 C C . VAL A 1 876 ? -6.377 -26.050 -9.068 1.00 60.47 876 VAL A C 1
ATOM 7160 O O . VAL A 1 876 ? -5.752 -26.835 -9.775 1.00 60.47 876 VAL A O 1
ATOM 7163 N N . CYS A 1 877 ? -6.268 -24.725 -9.207 1.00 52.75 877 CYS A N 1
ATOM 7164 C CA . CYS A 1 877 ? -5.441 -24.105 -10.247 1.00 52.75 877 CYS A CA 1
ATOM 7165 C C . CYS A 1 877 ? -3.957 -24.493 -10.123 1.00 52.75 877 CYS A C 1
ATOM 7167 O O . CYS A 1 877 ? -3.330 -24.869 -11.114 1.00 52.75 877 CYS A O 1
ATOM 7169 N N . SER A 1 878 ? -3.394 -24.456 -8.910 1.00 58.72 878 SER A N 1
ATOM 7170 C CA . SER A 1 878 ? -2.006 -24.868 -8.658 1.00 58.72 878 SER A CA 1
ATOM 7171 C C . SER A 1 878 ? -1.766 -26.350 -8.964 1.00 58.72 878 SER A C 1
ATOM 7173 O O . SER A 1 878 ? -0.750 -26.696 -9.566 1.00 58.72 878 SER A O 1
ATOM 7175 N N . ASN A 1 879 ? -2.699 -27.229 -8.593 1.00 63.38 879 ASN A N 1
ATOM 7176 C CA . ASN A 1 879 ? -2.581 -28.663 -8.852 1.00 63.38 879 ASN A CA 1
ATOM 7177 C C . ASN A 1 879 ? -2.732 -28.997 -10.338 1.00 63.38 879 ASN A C 1
ATOM 7179 O O . ASN A 1 879 ? -1.985 -29.831 -10.839 1.00 63.38 879 ASN A O 1
ATOM 7183 N N . LEU A 1 880 ? -3.668 -28.358 -11.046 1.00 57.03 880 LEU A N 1
ATOM 7184 C CA . LEU A 1 880 ? -3.853 -28.548 -12.488 1.00 57.03 880 LEU A CA 1
ATOM 7185 C C . LEU A 1 880 ? -2.612 -28.104 -13.263 1.00 57.03 880 LEU A C 1
ATOM 7187 O O . LEU A 1 880 ? -2.160 -28.821 -14.153 1.00 57.03 880 LEU A O 1
ATOM 7191 N N . TYR A 1 881 ? -2.007 -26.984 -12.863 1.00 57.59 881 TYR A N 1
ATOM 7192 C CA . TYR A 1 881 ? -0.715 -26.553 -13.388 1.00 57.59 881 TYR A CA 1
ATOM 7193 C C . TYR A 1 881 ? 0.380 -27.610 -13.164 1.00 57.59 881 TYR A C 1
ATOM 7195 O O . TYR A 1 881 ? 1.091 -27.975 -14.101 1.00 57.59 881 TYR A O 1
ATOM 7203 N N . ARG A 1 882 ? 0.480 -28.166 -11.948 1.00 59.75 882 ARG A N 1
ATOM 7204 C CA . ARG A 1 882 ? 1.447 -29.234 -11.640 1.00 59.75 882 ARG A CA 1
ATOM 7205 C C . ARG A 1 882 ? 1.202 -30.501 -12.453 1.00 59.75 882 ARG A C 1
ATOM 7207 O O . ARG A 1 882 ? 2.162 -31.100 -12.916 1.00 59.75 882 ARG A O 1
ATOM 7214 N N . ILE A 1 883 ? -0.057 -30.892 -12.645 1.00 63.59 883 ILE A N 1
ATOM 7215 C CA . ILE A 1 883 ? -0.427 -32.042 -13.479 1.00 63.59 883 ILE A CA 1
ATOM 7216 C C . ILE A 1 883 ? -0.023 -31.793 -14.938 1.00 63.59 883 ILE A C 1
ATOM 7218 O O . ILE A 1 883 ? 0.493 -32.702 -15.577 1.00 63.59 883 ILE A O 1
ATOM 7222 N N . ALA A 1 884 ? -0.207 -30.572 -15.449 1.00 57.38 884 ALA A N 1
ATOM 7223 C CA . ALA A 1 884 ? 0.148 -30.213 -16.821 1.00 57.38 884 ALA A CA 1
ATOM 7224 C C . ALA A 1 884 ? 1.666 -30.199 -17.076 1.00 57.38 884 ALA A C 1
ATOM 7226 O O . ALA A 1 884 ? 2.096 -30.473 -18.193 1.00 57.38 884 ALA A O 1
ATOM 7227 N N . MET A 1 885 ? 2.468 -29.879 -16.056 1.00 60.94 885 MET A N 1
ATOM 7228 C CA . MET A 1 885 ? 3.935 -29.843 -16.139 1.00 60.94 885 MET A CA 1
ATOM 7229 C C . MET A 1 885 ? 4.612 -31.154 -15.714 1.00 60.94 885 MET A C 1
ATOM 7231 O O . MET A 1 885 ? 5.824 -31.290 -15.862 1.00 60.94 885 MET A O 1
ATOM 7235 N N . ALA A 1 886 ? 3.872 -32.106 -15.146 1.00 65.75 886 ALA A N 1
ATOM 7236 C CA . ALA A 1 886 ? 4.443 -33.350 -14.651 1.00 65.75 886 ALA A CA 1
ATOM 7237 C C . ALA A 1 886 ? 4.705 -34.345 -15.791 1.00 65.75 886 ALA A C 1
ATOM 7239 O O . ALA A 1 886 ? 3.802 -34.703 -16.542 1.00 65.75 886 ALA A O 1
ATOM 7240 N N . GLU A 1 887 ? 5.939 -34.843 -15.868 1.00 66.25 887 GLU A N 1
ATOM 7241 C CA . GLU A 1 887 ? 6.343 -35.877 -16.834 1.00 66.25 887 GLU A CA 1
ATOM 7242 C C . GLU A 1 887 ? 6.205 -37.306 -16.260 1.00 66.25 887 GLU A C 1
ATOM 7244 O O . GLU A 1 887 ? 6.070 -38.272 -17.013 1.00 66.25 887 GLU A O 1
ATOM 7249 N N . ASP A 1 888 ? 6.168 -37.448 -14.926 1.00 71.94 888 ASP A N 1
ATOM 7250 C CA . ASP A 1 888 ? 6.174 -38.734 -14.218 1.00 71.94 888 ASP A CA 1
ATOM 7251 C C . ASP A 1 888 ? 4.793 -39.138 -13.667 1.00 71.94 888 ASP A C 1
ATOM 7253 O O . ASP A 1 888 ? 4.150 -38.414 -12.907 1.00 71.94 888 ASP A O 1
ATOM 7257 N N . TYR A 1 889 ? 4.368 -40.381 -13.916 1.00 69.31 889 TYR A N 1
ATOM 7258 C CA . TYR A 1 889 ? 3.113 -40.923 -13.364 1.00 69.31 889 TYR A CA 1
ATOM 7259 C C . TYR A 1 889 ? 3.064 -40.923 -11.827 1.00 69.31 889 TYR A C 1
ATOM 7261 O O . TYR A 1 889 ? 1.990 -40.777 -11.240 1.00 69.31 889 TYR A O 1
ATOM 7269 N N . MET A 1 890 ? 4.219 -41.069 -11.169 1.00 70.19 890 MET A N 1
ATOM 7270 C CA . MET A 1 890 ? 4.318 -41.102 -9.706 1.00 70.19 890 MET A CA 1
ATOM 7271 C C . MET A 1 890 ? 3.965 -39.756 -9.056 1.00 70.19 890 MET A C 1
ATOM 7273 O O . MET A 1 890 ? 3.507 -39.751 -7.918 1.00 70.19 890 MET A O 1
ATOM 7277 N N . SER A 1 891 ? 4.119 -38.629 -9.761 1.00 70.00 891 SER A N 1
ATOM 7278 C CA . SER A 1 891 ? 3.712 -37.303 -9.271 1.00 70.00 891 SER A CA 1
ATOM 7279 C C . SER A 1 891 ? 2.287 -36.929 -9.698 1.00 70.00 891 SER A C 1
ATOM 7281 O O . SER A 1 891 ? 1.577 -36.271 -8.937 1.00 70.00 891 SER A O 1
ATOM 7283 N N . ILE A 1 892 ? 1.820 -37.410 -10.856 1.00 74.94 892 ILE A N 1
ATOM 7284 C CA . ILE A 1 892 ? 0.471 -37.129 -11.380 1.00 74.94 892 ILE A CA 1
ATOM 7285 C C . ILE A 1 892 ? -0.629 -37.788 -10.534 1.00 74.94 892 ILE A C 1
ATOM 7287 O O . ILE A 1 892 ? -1.635 -37.150 -10.217 1.00 74.94 892 ILE A O 1
ATOM 7291 N N . VAL A 1 893 ? -0.467 -39.061 -10.154 1.00 79.81 893 VAL A N 1
ATOM 7292 C CA . VAL A 1 893 ? -1.528 -39.833 -9.475 1.00 79.81 893 VAL A CA 1
ATOM 7293 C C . VAL A 1 893 ? -1.963 -39.210 -8.132 1.00 79.81 893 VAL A C 1
ATOM 7295 O O . VAL A 1 893 ? -3.170 -39.019 -7.945 1.00 79.81 893 VAL A O 1
ATOM 7298 N N . PRO A 1 894 ? -1.052 -38.815 -7.217 1.00 82.38 894 PRO A N 1
ATOM 7299 C CA . PRO A 1 894 ? -1.430 -38.127 -5.980 1.00 82.38 894 PRO A CA 1
ATOM 7300 C C . PRO A 1 894 ? -2.137 -36.791 -6.224 1.00 82.38 894 PRO A C 1
ATOM 7302 O O . PRO A 1 894 ? -3.124 -36.491 -5.551 1.00 82.38 894 PRO A O 1
ATOM 7305 N N . LEU A 1 895 ? -1.669 -36.012 -7.207 1.00 77.62 895 LEU A N 1
ATOM 7306 C CA . LEU A 1 895 ? -2.256 -34.718 -7.561 1.00 77.62 895 LEU A CA 1
ATOM 7307 C C . LEU A 1 895 ? -3.675 -34.868 -8.121 1.00 77.62 895 LEU A C 1
ATOM 7309 O O . LEU A 1 895 ? -4.547 -34.060 -7.793 1.00 77.62 895 LEU A O 1
ATOM 7313 N N . MET A 1 896 ? -3.948 -35.916 -8.904 1.00 76.31 896 MET A N 1
ATOM 7314 C CA . MET A 1 896 ? -5.298 -36.203 -9.401 1.00 76.31 896 MET A CA 1
ATOM 7315 C C . MET A 1 896 ? -6.268 -36.552 -8.270 1.00 76.31 896 MET A C 1
ATOM 7317 O O . MET A 1 896 ? -7.365 -35.987 -8.211 1.00 76.31 896 MET A O 1
ATOM 7321 N N . PHE A 1 897 ? -5.881 -37.450 -7.355 1.00 83.75 897 PHE A N 1
ATOM 7322 C CA . PHE A 1 897 ? -6.721 -37.805 -6.204 1.00 83.75 897 PHE A CA 1
ATOM 7323 C C . PHE A 1 897 ? -6.988 -36.596 -5.308 1.00 83.75 897 PHE A C 1
ATOM 7325 O O . PHE A 1 897 ? -8.125 -36.331 -4.921 1.00 83.75 897 PHE A O 1
ATOM 7332 N N . TYR A 1 898 ? -5.953 -35.804 -5.048 1.00 83.56 898 TYR A N 1
ATOM 7333 C CA . TYR A 1 898 ? -6.069 -34.607 -4.234 1.00 83.56 898 TYR A CA 1
ATOM 7334 C C . TYR A 1 898 ? -6.956 -33.527 -4.885 1.00 83.56 898 TYR A C 1
ATOM 7336 O O . TYR A 1 898 ? -7.826 -32.959 -4.223 1.00 83.56 898 TYR A O 1
ATOM 7344 N N . THR A 1 899 ? -6.829 -33.305 -6.196 1.00 78.00 899 THR A N 1
ATOM 7345 C CA . THR A 1 899 ? -7.699 -32.378 -6.946 1.00 78.00 899 THR A CA 1
ATOM 7346 C C . THR A 1 899 ? -9.154 -32.841 -6.934 1.00 78.00 899 THR A C 1
ATOM 7348 O O . THR A 1 899 ? -10.060 -32.043 -6.695 1.00 78.00 899 THR A O 1
ATOM 7351 N N . SER A 1 900 ? -9.396 -34.141 -7.111 1.00 79.25 900 SER A N 1
ATOM 7352 C CA . SER A 1 900 ? -10.752 -34.697 -7.047 1.00 79.25 900 SER A CA 1
ATOM 7353 C C . SER A 1 900 ? -11.350 -34.634 -5.637 1.00 79.25 900 SER A C 1
ATOM 7355 O O . SER A 1 900 ? -12.542 -34.353 -5.508 1.00 79.25 900 SER A O 1
ATOM 7357 N N . ALA A 1 901 ? -10.549 -34.785 -4.578 1.00 85.62 901 ALA A N 1
ATOM 7358 C CA . ALA A 1 901 ? -10.998 -34.566 -3.202 1.00 85.62 901 ALA A CA 1
ATOM 7359 C C . ALA A 1 901 ? -11.444 -33.114 -2.951 1.00 85.62 901 ALA A C 1
ATOM 7361 O O . ALA A 1 901 ? -12.487 -32.886 -2.336 1.00 85.62 901 ALA A O 1
ATOM 7362 N N . ILE A 1 902 ? -10.703 -32.132 -3.467 1.00 80.75 902 ILE A N 1
ATOM 7363 C CA . ILE A 1 902 ? -11.037 -30.709 -3.302 1.00 80.75 902 ILE A CA 1
ATOM 7364 C C . ILE A 1 902 ? -12.263 -30.318 -4.129 1.00 80.75 902 ILE A C 1
ATOM 7366 O O . ILE A 1 902 ? -13.146 -29.621 -3.631 1.00 80.75 902 ILE A O 1
ATOM 7370 N N . LEU A 1 903 ? -12.378 -30.803 -5.365 1.00 73.19 903 LEU A N 1
ATOM 7371 C CA . LEU A 1 903 ? -13.577 -30.576 -6.175 1.00 73.19 903 LEU A CA 1
ATOM 7372 C C . LEU A 1 903 ? -14.817 -31.210 -5.531 1.00 73.19 903 LEU A C 1
ATOM 7374 O O . LEU A 1 903 ? -15.875 -30.578 -5.487 1.00 73.19 903 LEU A O 1
ATOM 7378 N N . ALA A 1 904 ? -14.684 -32.412 -4.959 1.00 82.12 904 ALA A N 1
ATOM 7379 C CA . ALA A 1 904 ? -15.762 -33.060 -4.213 1.00 82.12 904 ALA A CA 1
ATOM 7380 C C . ALA A 1 904 ? -16.212 -32.228 -2.999 1.00 82.12 904 ALA A C 1
ATOM 7382 O O . ALA A 1 904 ? -17.402 -32.191 -2.691 1.00 82.12 904 ALA A O 1
ATOM 7383 N N . GLN A 1 905 ? -15.290 -31.517 -2.347 1.00 80.31 905 GLN A N 1
ATOM 7384 C CA . GLN A 1 905 ? -15.599 -30.624 -1.234 1.00 80.31 905 GLN A CA 1
ATOM 7385 C C . GLN A 1 905 ? -16.525 -29.470 -1.648 1.00 80.31 905 GLN A C 1
ATOM 7387 O O . GLN A 1 905 ? -17.559 -29.243 -1.020 1.00 80.31 905 GLN A O 1
ATOM 7392 N N . ILE A 1 906 ? -16.190 -28.765 -2.734 1.00 74.38 906 ILE A N 1
ATOM 7393 C CA . ILE A 1 906 ? -17.028 -27.678 -3.271 1.00 74.38 906 ILE A CA 1
ATOM 7394 C C . ILE A 1 906 ? -18.374 -28.240 -3.748 1.00 74.38 906 ILE A C 1
ATOM 7396 O O . ILE A 1 906 ? -19.433 -27.671 -3.471 1.00 74.38 906 ILE A O 1
ATOM 7400 N N . PHE A 1 907 ? -18.337 -29.386 -4.430 1.00 77.94 907 PHE A N 1
ATOM 7401 C CA . PHE A 1 907 ? -19.525 -30.051 -4.952 1.00 77.94 907 PHE A CA 1
ATOM 7402 C C . PHE A 1 907 ? -20.536 -30.381 -3.851 1.00 77.94 907 PHE A C 1
ATOM 7404 O O . PHE A 1 907 ? -21.716 -30.073 -4.001 1.00 77.94 907 PHE A O 1
ATOM 7411 N N . ILE A 1 908 ? -20.085 -30.957 -2.731 1.00 83.06 908 ILE A N 1
ATOM 7412 C CA . ILE A 1 908 ? -20.939 -31.322 -1.590 1.00 83.06 908 ILE A CA 1
ATOM 7413 C C . ILE A 1 908 ? -21.730 -30.105 -1.092 1.00 83.06 908 ILE A C 1
ATOM 7415 O O . ILE A 1 908 ? -22.946 -30.186 -0.911 1.00 83.06 908 ILE A O 1
ATOM 7419 N N . TYR A 1 909 ? -21.073 -28.957 -0.935 1.00 81.06 909 TYR A N 1
ATOM 7420 C CA . TYR A 1 909 ? -21.726 -27.721 -0.512 1.00 81.06 909 TYR A CA 1
ATOM 7421 C C . TYR A 1 909 ? -22.799 -27.243 -1.485 1.00 81.06 909 TYR A C 1
ATOM 7423 O O . TYR A 1 909 ? -23.926 -26.952 -1.077 1.00 81.06 909 TYR A O 1
ATOM 7431 N N . CYS A 1 910 ? -22.457 -27.168 -2.768 1.00 75.38 910 CYS A N 1
ATOM 7432 C CA . CYS A 1 910 ? -23.370 -26.694 -3.801 1.00 75.38 910 CYS A CA 1
ATOM 7433 C C . CYS A 1 910 ? -24.544 -27.653 -4.020 1.00 75.38 910 CYS A C 1
ATOM 7435 O O . CYS A 1 910 ? -25.674 -27.204 -4.203 1.00 75.38 910 CYS A O 1
ATOM 743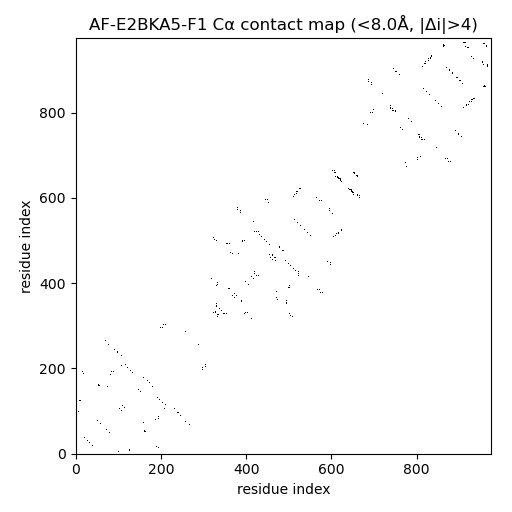7 N N . TRP A 1 911 ? -24.294 -28.961 -3.951 1.00 82.31 911 TRP A N 1
ATOM 7438 C CA . TRP A 1 911 ? -25.317 -29.991 -4.087 1.00 82.31 911 TRP A CA 1
ATOM 7439 C C . TRP A 1 911 ? -26.345 -29.903 -2.957 1.00 82.31 911 TRP A C 1
ATOM 7441 O O . TRP A 1 911 ? -27.536 -29.741 -3.215 1.00 82.31 911 TRP A O 1
ATOM 7451 N N . PHE A 1 912 ? -25.905 -29.952 -1.694 1.00 86.25 912 PHE A N 1
ATOM 7452 C CA . PHE A 1 912 ? -26.845 -29.935 -0.569 1.00 86.25 912 PHE A CA 1
ATOM 7453 C C . PHE A 1 912 ? -27.484 -28.562 -0.347 1.00 86.25 912 PHE A C 1
ATOM 7455 O O . PHE A 1 912 ? -28.643 -28.502 0.058 1.00 86.25 912 PHE A O 1
ATOM 7462 N N . GLY A 1 913 ? -26.789 -27.466 -0.670 1.00 82.69 913 GLY A N 1
ATOM 7463 C CA . GLY A 1 913 ? -27.399 -26.134 -0.716 1.00 82.69 913 GLY A CA 1
ATOM 7464 C C . GLY A 1 913 ? -28.531 -26.052 -1.748 1.00 82.69 913 GLY A C 1
ATOM 7465 O O . GLY A 1 913 ? -29.611 -25.537 -1.444 1.00 82.69 913 GLY A O 1
ATOM 7466 N N . ASN A 1 914 ? -28.332 -26.645 -2.931 1.00 81.88 914 ASN A N 1
ATOM 7467 C CA . ASN A 1 914 ? -29.362 -26.734 -3.963 1.00 81.88 914 ASN A CA 1
ATOM 7468 C C . ASN A 1 914 ? -30.551 -27.604 -3.530 1.00 81.88 914 ASN A C 1
ATOM 7470 O O . ASN A 1 914 ? -31.698 -27.210 -3.728 1.00 81.88 914 ASN A O 1
ATOM 7474 N N . GLU A 1 915 ? -30.298 -28.750 -2.896 1.00 87.31 915 GLU A N 1
ATOM 7475 C CA . GLU A 1 915 ? -31.361 -29.615 -2.365 1.00 87.31 915 GLU A CA 1
ATOM 7476 C C . GLU A 1 915 ? -32.226 -28.895 -1.322 1.00 87.31 915 GLU A C 1
ATOM 7478 O O . GLU A 1 915 ? -33.454 -28.973 -1.390 1.00 87.31 915 GLU A O 1
ATOM 7483 N N . VAL A 1 916 ? -31.617 -28.137 -0.400 1.00 88.62 916 VAL A N 1
ATOM 7484 C CA . VAL A 1 916 ? -32.357 -27.325 0.585 1.00 88.62 916 VAL A CA 1
ATOM 7485 C C . VAL A 1 916 ? -33.241 -26.293 -0.117 1.00 88.62 916 VAL A C 1
ATOM 7487 O O . VAL A 1 916 ? -34.424 -26.163 0.218 1.00 88.62 916 VAL A O 1
ATOM 7490 N N . LYS A 1 917 ? -32.702 -25.602 -1.129 1.00 83.69 917 LYS A N 1
ATOM 7491 C CA . LYS A 1 917 ? -33.457 -24.641 -1.942 1.00 83.69 917 LYS A CA 1
ATOM 7492 C C . LYS A 1 917 ? -34.657 -25.310 -2.613 1.00 83.69 917 LYS A C 1
ATOM 7494 O O . LYS A 1 917 ? -35.785 -24.846 -2.429 1.00 83.69 917 LYS A O 1
ATOM 7499 N N . LEU A 1 918 ? -34.439 -26.404 -3.343 1.00 83.44 918 LEU A N 1
ATOM 7500 C CA . LEU A 1 918 ? -35.495 -27.121 -4.064 1.00 83.44 918 LEU A CA 1
ATOM 7501 C C . LEU A 1 918 ? -36.574 -27.649 -3.115 1.00 83.44 918 LEU A C 1
ATOM 7503 O O . LEU A 1 918 ? -37.761 -27.416 -3.350 1.00 83.44 918 LEU A O 1
ATOM 7507 N N . LYS A 1 919 ? -36.178 -28.284 -2.007 1.00 87.38 919 LYS A N 1
ATOM 7508 C CA . LYS A 1 919 ? -37.118 -28.771 -0.988 1.00 87.38 919 LYS A CA 1
ATOM 7509 C C . LYS A 1 919 ? -37.920 -27.640 -0.351 1.00 87.38 919 LYS A C 1
ATOM 7511 O O . LYS A 1 919 ? -39.110 -27.812 -0.119 1.00 87.38 919 LYS A O 1
ATOM 7516 N N . SER A 1 920 ? -37.318 -26.476 -0.110 1.00 85.62 920 SER A N 1
ATOM 7517 C CA . SER A 1 920 ? -38.044 -25.337 0.468 1.00 85.62 920 SER A CA 1
ATOM 7518 C C . SER A 1 920 ? -39.125 -24.774 -0.465 1.00 85.62 920 SER A C 1
ATOM 7520 O O . SER A 1 920 ? -40.192 -24.385 0.008 1.00 85.62 920 SER A O 1
ATOM 7522 N N . LEU A 1 921 ? -38.887 -24.786 -1.784 1.00 81.56 921 LEU A N 1
ATOM 7523 C CA . LEU A 1 921 ? -39.881 -24.401 -2.794 1.00 81.56 921 LEU A CA 1
ATOM 7524 C C . LEU A 1 921 ? -40.986 -25.450 -2.924 1.00 81.56 921 LEU A C 1
ATOM 7526 O O . LEU A 1 921 ? -42.153 -25.102 -3.100 1.00 81.56 921 LEU A O 1
ATOM 7530 N N . HIS A 1 922 ? -40.625 -26.729 -2.811 1.00 85.69 922 HIS A N 1
ATOM 7531 C CA . HIS A 1 922 ? -41.554 -27.846 -2.945 1.00 85.69 922 HIS A CA 1
ATOM 7532 C C . HIS A 1 922 ? -42.673 -27.830 -1.887 1.00 85.69 922 HIS A C 1
ATOM 7534 O O . HIS A 1 922 ? -43.802 -28.205 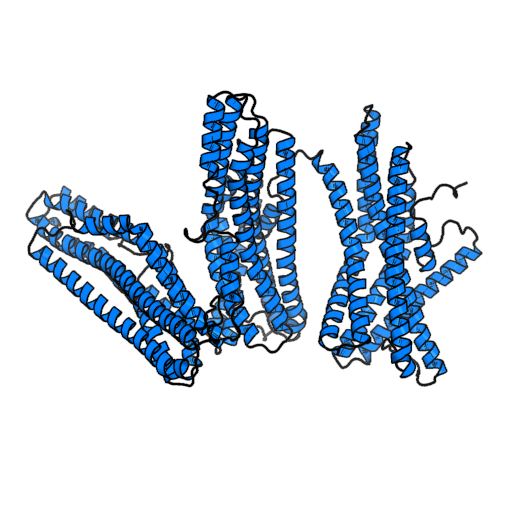-2.199 1.00 85.69 922 HIS A O 1
ATOM 7540 N N . VAL A 1 923 ? -42.424 -27.281 -0.689 1.00 85.12 923 VAL A N 1
ATOM 7541 C CA . VAL A 1 923 ? -43.458 -27.106 0.353 1.00 85.12 923 VAL A CA 1
ATOM 7542 C C . VAL A 1 923 ? -44.681 -26.347 -0.178 1.00 85.12 923 VAL A C 1
ATOM 7544 O O . VAL A 1 923 ? -45.812 -26.681 0.168 1.00 85.12 923 VAL A O 1
ATOM 7547 N N . MET A 1 924 ? -44.484 -25.359 -1.058 1.00 81.44 924 MET A N 1
ATOM 7548 C CA . MET A 1 924 ? -45.585 -24.622 -1.686 1.00 81.44 924 MET A CA 1
ATOM 7549 C C . MET A 1 924 ? -46.472 -25.537 -2.538 1.00 81.44 924 MET A C 1
ATOM 7551 O O . MET A 1 924 ? -47.696 -25.456 -2.444 1.00 81.44 924 MET A O 1
ATOM 7555 N N . ASN A 1 925 ? -45.858 -26.398 -3.354 1.00 80.12 925 ASN A N 1
ATOM 7556 C CA . ASN A 1 925 ? -46.576 -27.342 -4.210 1.00 80.12 925 ASN A CA 1
ATOM 7557 C C . ASN A 1 925 ? -47.344 -28.350 -3.351 1.00 80.12 925 ASN A C 1
ATOM 7559 O O . ASN A 1 925 ? -48.533 -28.554 -3.574 1.00 80.12 925 ASN A O 1
ATOM 7563 N N . SER A 1 926 ? -46.711 -28.858 -2.289 1.00 81.56 926 SER A N 1
ATOM 7564 C CA . SER A 1 926 ? -47.345 -29.745 -1.308 1.00 81.56 926 SER A CA 1
ATOM 7565 C C . SER A 1 926 ? -48.580 -29.111 -0.645 1.00 81.56 926 SER A C 1
ATOM 7567 O O . SER A 1 926 ? -49.586 -29.786 -0.431 1.00 81.56 926 SER A O 1
ATOM 7569 N N . ILE A 1 927 ? -48.547 -27.804 -0.342 1.00 80.69 927 ILE A N 1
ATOM 7570 C CA . ILE A 1 927 ? -49.721 -27.075 0.176 1.00 80.69 927 ILE A CA 1
ATOM 7571 C C . ILE A 1 927 ? -50.787 -26.893 -0.911 1.00 80.69 927 ILE A C 1
ATOM 7573 O O . ILE A 1 927 ? -51.976 -26.992 -0.618 1.00 80.69 927 ILE A O 1
ATOM 7577 N N . TYR A 1 928 ? -50.388 -26.621 -2.154 1.00 79.69 928 TYR A N 1
ATOM 7578 C CA . TYR A 1 928 ? -51.323 -26.418 -3.261 1.00 79.69 928 TYR A CA 1
ATOM 7579 C C . TYR A 1 928 ? -52.092 -27.696 -3.627 1.00 79.69 928 TYR A C 1
ATOM 7581 O O . TYR A 1 928 ? -53.284 -27.622 -3.917 1.00 79.69 928 TYR A O 1
ATOM 7589 N N . GLU A 1 929 ? -51.425 -28.852 -3.576 1.00 81.75 929 GLU A N 1
ATOM 7590 C CA . GLU A 1 929 ? -51.995 -30.176 -3.872 1.00 81.75 929 GLU A CA 1
ATOM 7591 C C . GLU A 1 929 ? -52.926 -30.706 -2.768 1.00 81.75 929 GLU A C 1
ATOM 7593 O O . GLU A 1 929 ? -53.705 -31.636 -2.988 1.00 81.75 929 GLU A O 1
ATOM 7598 N N . MET A 1 930 ? -52.888 -30.109 -1.576 1.00 80.25 930 MET A N 1
ATOM 7599 C CA . MET A 1 930 ? -53.821 -30.419 -0.497 1.00 80.25 930 MET A CA 1
ATOM 7600 C C . MET A 1 930 ? -55.258 -30.023 -0.874 1.00 80.25 930 MET A C 1
ATOM 7602 O O . MET A 1 930 ? -55.495 -29.047 -1.580 1.00 80.25 930 MET A O 1
ATOM 7606 N N . ALA A 1 931 ? -56.254 -30.695 -0.287 1.00 80.69 931 ALA A N 1
ATOM 7607 C CA . ALA A 1 931 ? -57.660 -30.274 -0.320 1.00 80.69 931 ALA A CA 1
ATOM 7608 C C . ALA A 1 931 ? -57.931 -28.999 0.523 1.00 80.69 931 ALA A C 1
ATOM 7610 O O . ALA A 1 931 ? -58.905 -28.920 1.272 1.00 80.69 931 ALA A O 1
ATOM 7611 N N . TRP A 1 932 ? -57.064 -27.987 0.426 1.00 78.44 932 TRP A N 1
ATOM 7612 C CA . TRP A 1 932 ? -57.119 -26.745 1.195 1.00 78.44 932 TRP A CA 1
ATOM 7613 C C . TRP A 1 932 ? -58.379 -25.889 0.955 1.00 78.44 932 TRP A C 1
ATOM 7615 O O . TRP A 1 932 ? -58.798 -25.225 1.908 1.00 78.44 932 TRP A O 1
ATOM 7625 N N . PRO A 1 933 ? -59.072 -25.936 -0.211 1.00 80.44 933 PRO A N 1
ATOM 7626 C CA . PRO A 1 933 ? -60.356 -25.250 -0.379 1.00 80.44 933 PRO A CA 1
ATOM 7627 C C . PRO A 1 933 ? -61.473 -25.799 0.522 1.00 80.44 933 PRO A C 1
ATOM 7629 O O . PRO A 1 933 ? -62.463 -25.110 0.748 1.00 80.44 933 PRO A O 1
ATOM 7632 N N . ALA A 1 934 ? -61.323 -27.018 1.055 1.00 81.00 934 ALA A N 1
ATOM 7633 C CA . ALA A 1 934 ? -62.271 -27.610 1.999 1.00 81.00 934 ALA A CA 1
ATOM 7634 C C . ALA A 1 934 ? -62.027 -27.179 3.462 1.00 81.00 934 ALA A C 1
ATOM 7636 O O . ALA A 1 934 ? -62.811 -27.530 4.341 1.00 81.00 934 ALA A O 1
ATOM 7637 N N . LEU A 1 935 ? -60.949 -26.435 3.744 1.00 79.06 935 LEU A N 1
ATOM 7638 C CA . LEU A 1 935 ? -60.617 -25.951 5.089 1.00 79.06 935 LEU A CA 1
ATOM 7639 C C . LEU A 1 935 ? -61.396 -24.677 5.454 1.00 79.06 935 LEU A C 1
ATOM 7641 O O . LEU A 1 935 ? -61.912 -23.978 4.584 1.00 79.06 935 LEU A O 1
ATOM 7645 N N . SER A 1 936 ? -61.442 -24.343 6.749 1.00 81.56 936 SER A N 1
ATOM 7646 C CA . SER A 1 936 ? -62.046 -23.094 7.232 1.00 81.56 936 SER A CA 1
ATOM 7647 C C . SER A 1 936 ? -61.375 -21.857 6.620 1.00 81.56 936 SER A C 1
ATOM 7649 O O . SER A 1 936 ? -60.188 -21.869 6.292 1.00 81.56 936 SER A O 1
ATOM 7651 N N . ASN A 1 937 ? -62.122 -20.756 6.510 1.00 79.44 937 ASN A N 1
ATOM 7652 C CA . ASN A 1 937 ? -61.634 -19.510 5.904 1.00 79.44 937 ASN A CA 1
ATOM 7653 C C . ASN A 1 937 ? -60.369 -18.960 6.606 1.00 79.44 937 ASN A C 1
ATOM 7655 O O . ASN A 1 937 ? -59.479 -18.413 5.958 1.00 79.44 937 ASN A O 1
ATOM 7659 N N . ASP A 1 938 ? -60.249 -19.147 7.924 1.00 76.62 938 ASP A N 1
ATOM 7660 C CA . ASP A 1 938 ? -59.061 -18.735 8.683 1.00 76.62 938 ASP A CA 1
ATOM 7661 C C . ASP A 1 938 ? -57.838 -19.607 8.358 1.00 76.62 938 ASP A C 1
ATOM 7663 O O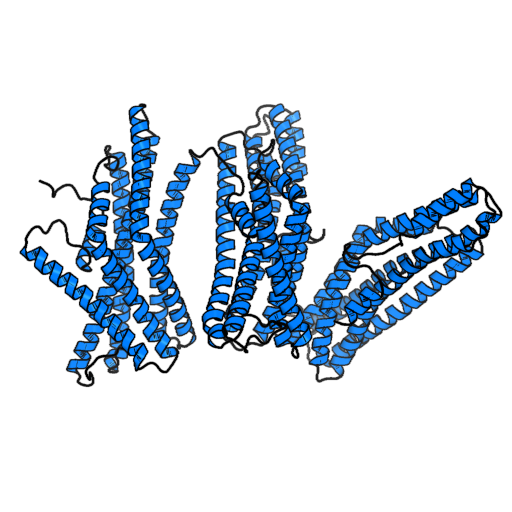 . ASP A 1 938 ? -56.744 -19.080 8.136 1.00 76.62 938 ASP A O 1
ATOM 7667 N N . ASN A 1 939 ? -58.029 -20.923 8.211 1.00 78.94 939 ASN A N 1
ATOM 7668 C CA . ASN A 1 939 ? -56.970 -21.849 7.808 1.00 78.94 939 ASN A CA 1
ATOM 7669 C C . ASN A 1 939 ? -56.526 -21.609 6.357 1.00 78.94 939 ASN A C 1
ATOM 7671 O O . ASN A 1 939 ? -55.330 -21.640 6.072 1.00 78.94 939 ASN A O 1
ATOM 7675 N N . GLN A 1 940 ? -57.458 -21.295 5.452 1.00 79.56 940 GLN A N 1
ATOM 7676 C CA . GLN A 1 940 ? -57.143 -20.912 4.070 1.00 79.56 940 GLN A CA 1
ATOM 7677 C C . GLN A 1 940 ? -56.272 -19.650 4.019 1.00 79.56 940 GLN A C 1
ATOM 7679 O O . GLN A 1 940 ? -55.244 -19.633 3.341 1.00 79.56 940 GLN A O 1
ATOM 7684 N N . LYS A 1 941 ? -56.625 -18.602 4.778 1.00 78.69 941 LYS A N 1
ATOM 7685 C CA . LYS A 1 941 ? -55.822 -17.368 4.862 1.00 78.69 941 LYS A CA 1
ATOM 7686 C C . LYS A 1 941 ? -54.429 -17.621 5.438 1.00 78.69 941 LYS A C 1
ATOM 7688 O O . LYS A 1 941 ? -53.453 -17.088 4.912 1.00 78.69 941 LYS A O 1
ATOM 7693 N N . ALA A 1 942 ? -54.323 -18.435 6.487 1.00 74.81 942 ALA A N 1
ATOM 7694 C CA . ALA A 1 942 ? -53.039 -18.793 7.083 1.00 74.81 942 ALA A CA 1
ATOM 7695 C C . ALA A 1 942 ? -52.155 -19.592 6.107 1.00 74.81 942 ALA A C 1
ATOM 7697 O O . ALA A 1 942 ? -50.976 -19.276 5.955 1.00 74.81 942 ALA A O 1
ATOM 7698 N N . LEU A 1 943 ? -52.720 -20.554 5.373 1.00 80.06 943 LEU A N 1
ATOM 7699 C CA . LEU A 1 943 ? -51.994 -21.306 4.346 1.00 80.06 943 LEU A CA 1
ATOM 7700 C C . LEU A 1 943 ? -51.542 -20.420 3.184 1.00 80.06 943 LEU A C 1
ATOM 7702 O O . LEU A 1 943 ? -50.405 -20.553 2.747 1.00 80.06 943 LEU A O 1
ATOM 7706 N N . LEU A 1 944 ? -52.360 -19.460 2.743 1.00 77.88 944 LEU A N 1
ATOM 7707 C CA . LEU A 1 944 ? -51.947 -18.477 1.734 1.00 77.88 944 LEU A CA 1
ATOM 7708 C C . LEU A 1 944 ? -50.737 -17.648 2.195 1.00 77.88 944 LEU A C 1
ATOM 7710 O O . LEU A 1 944 ? -49.855 -17.348 1.390 1.00 77.88 944 LEU A O 1
ATOM 7714 N N . LEU A 1 945 ? -50.653 -17.303 3.486 1.00 75.19 945 LEU A N 1
ATOM 7715 C CA . LEU A 1 945 ? -49.475 -16.633 4.051 1.00 75.19 945 LEU A CA 1
ATOM 7716 C C . LEU A 1 945 ? -48.245 -17.548 4.053 1.00 75.19 945 LEU A C 1
ATOM 7718 O O . LEU A 1 945 ? -47.151 -17.090 3.716 1.00 75.19 945 LEU A O 1
ATOM 7722 N N . VAL A 1 946 ? -48.416 -18.832 4.382 1.00 75.69 946 VAL A N 1
ATOM 7723 C CA . VAL A 1 946 ? -47.334 -19.828 4.320 1.00 75.69 946 VAL A CA 1
ATOM 7724 C C . VAL A 1 946 ? -46.849 -20.008 2.881 1.00 75.69 946 VAL A C 1
ATOM 7726 O O . VAL A 1 946 ? -45.652 -19.880 2.645 1.00 75.69 946 VAL A O 1
ATOM 7729 N N . MET A 1 947 ? -47.756 -20.186 1.916 1.00 77.12 947 MET A N 1
ATOM 7730 C CA . MET A 1 947 ? -47.436 -20.303 0.487 1.00 77.12 947 MET A CA 1
ATOM 7731 C C . MET A 1 947 ? -46.698 -19.068 -0.035 1.00 77.12 947 MET A C 1
ATOM 7733 O O . MET A 1 947 ? -45.688 -19.171 -0.732 1.00 77.12 947 MET A O 1
ATOM 7737 N N . LYS A 1 948 ? -47.160 -17.874 0.353 1.00 73.06 948 LYS A N 1
ATOM 7738 C CA . LYS A 1 948 ? -46.484 -16.618 0.012 1.00 73.06 948 LYS A CA 1
ATOM 7739 C C . LYS A 1 948 ? -45.085 -16.538 0.628 1.00 73.06 948 LYS A C 1
ATOM 7741 O O . LYS A 1 948 ? -44.189 -15.964 0.016 1.00 73.06 948 LYS A O 1
ATOM 7746 N N . ARG A 1 949 ? -44.869 -17.112 1.818 1.00 74.50 949 ARG A N 1
ATOM 7747 C CA . ARG A 1 949 ? -43.546 -17.161 2.457 1.00 74.50 949 ARG A CA 1
ATOM 7748 C C . ARG A 1 949 ? -42.617 -18.189 1.810 1.00 74.50 949 ARG A C 1
ATOM 7750 O O . ARG A 1 949 ? -41.427 -17.893 1.700 1.00 74.50 949 ARG A O 1
ATOM 7757 N N . THR A 1 950 ? -43.131 -19.343 1.383 1.00 70.19 950 THR A N 1
ATOM 7758 C CA . THR A 1 950 ? -42.360 -20.402 0.701 1.00 70.19 950 THR A CA 1
ATOM 7759 C C . THR A 1 950 ? -41.926 -20.012 -0.711 1.00 70.19 950 THR A C 1
ATOM 7761 O O . THR A 1 950 ? -40.961 -20.572 -1.213 1.00 70.19 950 THR A O 1
ATOM 7764 N N . MET A 1 951 ? -42.563 -19.007 -1.333 1.00 70.69 951 MET A N 1
ATOM 7765 C CA . MET A 1 951 ? -42.071 -18.403 -2.586 1.00 70.69 951 MET A CA 1
ATOM 7766 C C . MET A 1 951 ? -40.681 -17.764 -2.444 1.00 70.69 951 MET A C 1
ATOM 7768 O O . MET A 1 951 ? -40.014 -17.526 -3.447 1.00 70.69 951 MET A O 1
ATOM 7772 N N . VAL A 1 952 ? -40.239 -17.481 -1.214 1.00 69.38 952 VAL A N 1
ATOM 7773 C CA . VAL A 1 952 ? -38.865 -17.072 -0.916 1.00 69.38 952 VAL A CA 1
ATOM 7774 C C . VAL A 1 952 ? -38.114 -18.292 -0.363 1.00 69.38 952 VAL A C 1
ATOM 7776 O O . VAL A 1 952 ? -38.304 -18.620 0.817 1.00 69.38 952 VAL A O 1
ATOM 7779 N N . PRO A 1 953 ? -37.290 -18.970 -1.187 1.00 75.31 953 PRO A N 1
ATOM 7780 C CA . PRO A 1 953 ? -36.623 -20.209 -0.804 1.00 75.31 953 PRO A CA 1
ATOM 7781 C C . PRO A 1 953 ? -35.629 -20.032 0.346 1.00 75.31 953 PRO A C 1
ATOM 7783 O O . PRO A 1 953 ? -35.124 -18.938 0.610 1.00 75.31 953 PRO A O 1
ATOM 7786 N N . VAL A 1 954 ? -35.315 -21.142 1.013 1.00 79.75 954 VAL A N 1
ATOM 7787 C CA . VAL A 1 954 ? -34.157 -21.232 1.906 1.00 79.75 954 VAL A CA 1
ATOM 7788 C C . VAL A 1 954 ? -32.911 -21.355 1.034 1.00 79.75 954 VAL A C 1
ATOM 7790 O O . VAL A 1 954 ? -32.577 -22.438 0.561 1.00 79.75 954 VAL A O 1
ATOM 7793 N N . GLU A 1 955 ? -32.228 -20.238 0.810 1.00 75.94 955 GLU A N 1
ATOM 7794 C CA . GLU A 1 955 ? -30.970 -20.208 0.066 1.00 75.94 955 GLU A CA 1
ATOM 7795 C C . GLU A 1 955 ? -29.793 -19.974 1.005 1.00 75.94 955 GLU A C 1
ATOM 7797 O O . GLU A 1 955 ? -29.759 -19.015 1.778 1.00 75.94 955 GLU A O 1
ATOM 7802 N N . PHE A 1 956 ? -28.810 -20.865 0.917 1.00 76.81 956 PHE A N 1
ATOM 7803 C CA . PHE A 1 956 ? -27.533 -20.694 1.587 1.00 76.81 956 PHE A CA 1
ATOM 7804 C C . PHE A 1 956 ? -26.589 -19.878 0.708 1.00 76.81 956 PHE A C 1
ATOM 7806 O O . PHE A 1 956 ? -26.563 -20.024 -0.516 1.00 76.81 956 PHE A O 1
ATOM 7813 N N . SER A 1 957 ? -25.803 -19.013 1.341 1.00 65.62 957 SER A N 1
ATOM 7814 C CA . SER A 1 957 ? -24.913 -18.087 0.644 1.00 65.62 957 SER A CA 1
ATOM 7815 C C . SER A 1 957 ? -23.555 -18.050 1.324 1.00 65.62 957 SER A C 1
ATOM 7817 O O . SER A 1 957 ? -23.487 -17.861 2.538 1.00 65.62 957 SER A O 1
ATOM 7819 N N . SER A 1 958 ? -22.475 -18.120 0.556 1.00 55.41 958 SER A N 1
ATOM 7820 C CA . SER A 1 958 ? -21.134 -17.861 1.070 1.00 55.41 958 SER A CA 1
ATOM 7821 C C . SER A 1 958 ? -20.850 -16.352 1.034 1.00 55.41 958 SER A C 1
ATOM 7823 O O . SER A 1 958 ? -21.069 -15.680 0.023 1.00 55.41 958 SER A O 1
ATOM 7825 N N . ALA A 1 959 ? -20.456 -15.788 2.183 1.00 49.16 959 ALA A N 1
ATOM 7826 C CA . ALA A 1 959 ? -20.200 -14.351 2.391 1.00 49.16 959 ALA A CA 1
ATOM 7827 C C . ALA A 1 959 ? -21.284 -13.369 1.870 1.00 49.16 959 ALA A C 1
ATOM 7829 O O . ALA A 1 959 ? -20.984 -12.194 1.672 1.00 49.16 959 ALA A O 1
ATOM 7830 N N . TYR A 1 960 ? -22.535 -13.817 1.683 1.00 47.91 960 TYR A N 1
ATOM 7831 C CA . TYR A 1 960 ? -23.624 -13.073 1.016 1.00 47.91 960 TYR A CA 1
ATOM 7832 C C . TYR A 1 960 ? -23.356 -12.715 -0.463 1.00 47.91 960 TYR A C 1
ATOM 7834 O O . TYR A 1 960 ? -24.025 -11.840 -1.009 1.00 47.91 960 TYR A O 1
ATOM 7842 N N . ILE A 1 961 ? -22.377 -13.367 -1.102 1.00 40.03 961 ILE A N 1
ATOM 7843 C CA . ILE A 1 961 ? -21.912 -13.063 -2.467 1.00 40.03 961 ILE A CA 1
ATOM 7844 C C . ILE A 1 961 ? -22.262 -14.198 -3.436 1.00 40.03 961 ILE A C 1
ATOM 7846 O O . ILE A 1 961 ? -22.775 -13.925 -4.516 1.00 40.03 961 ILE A O 1
ATOM 7850 N N . ILE A 1 962 ? -22.013 -15.459 -3.060 1.00 51.25 962 ILE A N 1
ATOM 7851 C CA . ILE A 1 962 ? -22.242 -16.622 -3.932 1.00 51.25 962 ILE A CA 1
ATOM 7852 C C . ILE A 1 962 ? -23.326 -17.503 -3.314 1.00 51.25 962 ILE A C 1
ATOM 7854 O O . ILE A 1 962 ? -23.201 -17.953 -2.174 1.00 51.25 962 ILE A O 1
ATOM 7858 N N . THR A 1 963 ? -24.394 -17.768 -4.062 1.00 58.94 963 THR A N 1
ATOM 7859 C CA . THR A 1 963 ? -25.430 -18.730 -3.667 1.00 58.94 963 THR A CA 1
ATOM 7860 C C . THR A 1 963 ? -24.901 -20.154 -3.809 1.00 58.94 963 THR A C 1
ATOM 7862 O O . THR A 1 963 ? -24.358 -20.511 -4.854 1.00 58.94 963 THR A O 1
ATOM 7865 N N . MET A 1 964 ? -25.069 -20.984 -2.781 1.00 69.00 964 MET A N 1
ATOM 7866 C CA . MET A 1 964 ? -24.651 -22.390 -2.796 1.00 69.00 964 MET A CA 1
ATOM 7867 C C . MET A 1 964 ? -25.638 -23.225 -3.620 1.00 69.00 964 MET A C 1
ATOM 7869 O O . MET A 1 964 ? -26.559 -23.832 -3.076 1.00 69.00 964 MET A O 1
ATOM 7873 N N . ASN A 1 965 ? -25.469 -23.224 -4.939 1.00 69.69 965 ASN A N 1
ATOM 7874 C CA . ASN A 1 965 ? -26.281 -23.989 -5.881 1.00 69.69 965 ASN A CA 1
ATOM 7875 C C . ASN A 1 965 ? -25.405 -24.653 -6.956 1.00 69.69 965 ASN A C 1
ATOM 7877 O O . ASN A 1 965 ? -24.209 -24.379 -7.074 1.00 69.69 965 ASN A O 1
ATOM 7881 N N . LEU A 1 966 ? -26.010 -25.549 -7.737 1.00 65.31 966 LEU A N 1
ATOM 7882 C CA . LEU A 1 966 ? -25.306 -26.274 -8.797 1.00 65.31 966 LEU A CA 1
ATOM 7883 C C . LEU A 1 966 ? -24.798 -25.346 -9.905 1.00 65.31 966 LEU A C 1
ATOM 7885 O O . LEU A 1 966 ? -23.713 -25.585 -10.423 1.00 65.31 966 LEU A O 1
ATOM 7889 N N . ASP A 1 967 ? -25.511 -24.256 -10.194 1.00 55.22 967 ASP A N 1
ATOM 7890 C CA . ASP A 1 967 ? -25.071 -23.250 -11.167 1.00 55.22 967 ASP A CA 1
ATOM 7891 C C . ASP A 1 967 ? -23.736 -22.612 -10.750 1.00 55.22 967 ASP A C 1
ATOM 7893 O O . ASP A 1 967 ? -22.827 -22.488 -11.569 1.00 55.22 967 ASP A O 1
ATOM 7897 N N . SER A 1 968 ? -23.567 -22.291 -9.460 1.00 55.12 968 SER A N 1
ATOM 7898 C CA . SER A 1 968 ? -22.301 -21.792 -8.909 1.00 55.12 968 SER A CA 1
ATOM 7899 C C . SER A 1 968 ? -21.178 -22.828 -8.986 1.00 55.12 968 SER A C 1
ATOM 7901 O O . SER A 1 968 ? -20.032 -22.456 -9.215 1.00 55.12 968 SER A O 1
ATOM 7903 N N . PHE A 1 969 ? -21.475 -24.122 -8.812 1.00 52.81 969 PHE A N 1
ATOM 7904 C CA . PHE A 1 969 ? -20.472 -25.183 -8.979 1.00 52.81 969 PHE A CA 1
ATOM 7905 C C . PHE A 1 969 ? -20.042 -25.342 -10.439 1.00 52.81 969 PHE A C 1
ATOM 7907 O O . PHE A 1 969 ? -18.853 -25.458 -10.711 1.00 52.81 969 PHE A O 1
ATOM 7914 N N . VAL A 1 970 ? -20.988 -25.310 -11.379 1.00 50.53 970 VAL A N 1
ATOM 7915 C CA . VAL A 1 970 ? -20.692 -25.380 -12.817 1.00 50.53 970 VAL A CA 1
ATOM 7916 C C . VAL A 1 970 ? -19.888 -24.157 -13.258 1.00 50.53 970 VAL A C 1
ATOM 7918 O O . VAL A 1 970 ? -18.906 -24.309 -13.973 1.00 50.53 970 VAL A O 1
ATOM 7921 N N . ALA A 1 971 ? -20.226 -22.961 -12.769 1.00 48.06 971 ALA A N 1
ATOM 7922 C CA . ALA A 1 971 ? -19.438 -21.754 -13.018 1.00 48.06 971 ALA A CA 1
ATOM 7923 C C . ALA A 1 971 ? -18.002 -21.859 -12.473 1.00 48.06 971 ALA A C 1
ATOM 7925 O O . ALA A 1 971 ? -17.077 -21.336 -13.084 1.00 48.06 971 ALA A O 1
ATOM 7926 N N . VAL A 1 972 ? -17.819 -22.551 -11.346 1.00 44.06 972 VAL A N 1
ATOM 7927 C CA . VAL A 1 972 ? -16.510 -22.832 -10.743 1.00 44.06 972 VAL A CA 1
ATOM 7928 C C . VAL A 1 972 ? -15.731 -23.910 -11.507 1.00 44.06 972 VAL A C 1
ATOM 7930 O O . VAL A 1 972 ? -14.523 -23.780 -11.630 1.00 44.06 972 VAL A O 1
ATOM 7933 N N . GLY A 1 973 ? -16.392 -24.949 -12.026 1.00 34.06 973 GLY A N 1
ATOM 7934 C CA . GLY A 1 973 ? -15.747 -26.058 -12.743 1.00 34.06 973 GLY A CA 1
ATOM 7935 C C . GLY A 1 973 ? -15.490 -25.823 -14.237 1.00 34.06 973 GLY A C 1
ATOM 7936 O O . GLY A 1 973 ? -14.891 -26.681 -14.877 1.00 34.06 973 GLY A O 1
ATOM 7937 N N . ILE A 1 974 ? -15.982 -24.715 -14.803 1.00 29.97 974 ILE A N 1
ATOM 7938 C CA . ILE A 1 974 ? -15.700 -24.277 -16.185 1.00 29.97 974 ILE A CA 1
ATOM 7939 C C . ILE A 1 974 ? -14.433 -23.400 -16.256 1.00 29.97 974 ILE A C 1
ATOM 7941 O O . ILE A 1 974 ? -13.867 -23.247 -17.338 1.00 29.97 974 ILE A O 1
ATOM 7945 N N . ILE A 1 975 ? -13.999 -22.837 -15.123 1.00 31.47 975 ILE A N 1
ATOM 7946 C CA . ILE A 1 975 ? -12.700 -22.161 -14.961 1.00 31.47 975 ILE A CA 1
ATOM 7947 C C . ILE A 1 975 ? -11.640 -23.230 -14.716 1.00 31.47 975 ILE A C 1
ATOM 7949 O O . ILE A 1 975 ? -10.551 -23.106 -15.315 1.00 31.47 975 ILE A O 1
#

Organism: Harpegnathos saltator (NCBI:txid610380)

Sequence (975 aa):
METREMRVMRFTLSILALAGCWRPFSWTSLVKHVLYNIYTLLVISVLYSFTFSQFMEIVLNVSNPNDFTNILYTMMAMIVACCKVLSMWMNHESFVVLIRKLNEGTFRPLVPAEREIRRKCDETIRNNAMCYAILIEITCAGNVLVSLLTNFRNRKLTFPEWVPYDYSPYVIYCLTYTYQYVSVITASFVNVACDSFIVGFLLHVCCQISILNYRLKNITSHNTLNYCVRHHYDIIVYARMVNTRFTGIILFQFVTSTFVICSNLYQLTKTTIGMYHIALITYTFCVMAQIFLYCWFGNKLKVTTRLFLIKRSLEMRVLRLTLRIVMFAGCFRPLSWLSRFKRTAYNIYRTLIITFLYTFATLQFMDIVLKVDNPDDFTDNLYMMLNVSVSGYKLFIMWVNYEDIVTIIKSLTEEPLKPLDPGEMEIRCKFDSLIRANTLRYALLIETSWTCTGLTSLLVDFRQGRLTYREWVPYDYYASYALFFVTYAHQFLSTFYCATVNVACDTLICGLLMHVCCQMEILEYRLKKISQQDDLSYCIRHHNSIFQFARAVNEGFARIIEFQFVTSTLIICSNLFQLSKSTMGANNIALVVYTCCMLTEIFIYCWFGNRVKSKSLQLADSVFQLHWLPLNNSVKKSLLIIMKRATVPIEIVTAYILPLNLDSFVAFMNIILNVENSDEFTDALYMMLTVLVAAYKQTFMLLDRGNITMIIDQLTVRPFAPCESHEVTIRRKFDKMIQSNVLRYLILVTMSITSILMTSFFTELTKRNLTYKAWVPFDYSSSNVVFLLVYTHQLIGMSTSGIVNVACESLICGFLLHICCQLEILEYRLTKISRDHDVLGDCVYHHNRIFTYAYEVNNMFAKIIAIQFAVSMLVVCSNLYRIAMAEDYMSIVPLMFYTSAILAQIFIYCWFGNEVKLKSLHVMNSIYEMAWPALSNDNQKALLLVMKRTMVPVEFSSAYIITMNLDSFVAVGII

Secondary structure (DSSP, 8-state):
--SSS--SSHHHHHHHHHTTS---TT---HHHHHHHHHHHHHHHHHHHHHHHHHHHHHHHT--SHHHHHHHHHHHHHHHHHHHHHHHHHHTHHHHHHHHHHTTSGGGS--SHHHHHHHHHHHHHHHHHHHHHHHHHHHHHHHHHHHHIIIIITTT--SS----SS---SHHHHHHHHHHHHHHHHHHHHHHHHHHHHHHHHHHHHHHHHHHHHHHHHT--SHHHHHHHHHHHHHHHHHHHHHHHHHHHHHHHHHHHHHHHHHHHHHHHHHSPSSHHHHHHHHHHHHHHHHHHHHHHHHHHHHHHHHHHHTTT-----TTHHHHHHHHHTTS---TT---HHHHHHHHHHHHHHHHHHHHHHHHHHHHHHHH--SHHHHHHHHHHHHHHHHHHHHHHHHHHTHHHHHHHHHHTTSTTTS--SHHHHHHHHHHHHHHHHHHHHHHHHHHHHHHHHHHHHHHTTGGGT--SS----SS-TTS-HHHHHHHHHHHHHHHHHHHHHHHHHHHHHHHHHHHHHHHHHHHHHHHHT--SHHHHHHHHHHHHHHHHHHHHHHHHHHHHHHHHHHHHHHHHHHHHHHHHH--S-HHHHHHHHHHHHHHHHHHHHHHHHHHHHHHHHHHHHHHHTS--TTS-HHHHHHHHHHHHHHTS----EETTTEE-SHHHHHHHHHHHHT---HHHHHHHHHHHHHHHHHHHHHHHHHHSHHHHHHHHHHTTSTTTS--SHHHHHHHHHHHHHHHHHHHHHHHHHHHHHHHHHHHIIIIIHHHT--SS----SS-TTS-HHHHHHHHHHHHHHHHHHHHHHHHHHHHHHHHHHHHHHHHHHHHHHHHTTTT-TTHHHHHHHHHHHHHHHHHHHHHHHHHHHHHHHHHHHHHHHHHHHHHHH---HHHHHHHHHHHHHHHHHHHHHHHHHHHHHHHHHHHHHHHHHS-GGGS-HHHHHHHHHHHHHHTS----EETTTEE-SHHHHHHHH--

Mean predicted aligned error: 19.79 Å

Solvent-accessible surface area (backbone atoms only — not comparable to full-atom values): 52314 Å² total; per-residue (Å²): 138,84,84,83,72,86,82,73,65,58,66,44,51,50,43,20,35,74,39,44,55,37,85,61,88,86,66,82,51,69,68,61,50,55,54,48,53,51,47,25,51,49,52,50,50,44,42,51,52,54,36,46,22,30,50,48,24,55,75,76,70,54,87,48,74,66,57,41,45,59,44,48,37,54,33,49,59,42,48,51,27,50,52,49,48,50,50,41,59,77,39,41,70,62,51,52,52,58,57,51,51,55,63,37,77,78,54,42,65,86,50,74,70,42,46,50,54,47,49,56,44,54,50,51,45,46,51,53,41,50,56,52,42,53,56,51,50,53,51,51,52,50,54,54,51,54,36,54,73,48,29,55,72,66,77,39,70,86,67,75,58,45,65,100,62,85,46,86,51,69,70,49,34,52,52,51,52,50,50,54,51,54,33,53,52,49,35,50,40,34,45,47,20,54,53,36,42,56,50,42,55,47,51,49,54,41,43,51,52,53,45,48,52,55,51,67,76,66,62,86,47,75,69,52,49,54,50,50,53,51,35,51,51,50,51,52,54,49,52,50,58,52,42,73,69,42,50,63,58,52,53,53,46,52,58,45,46,52,51,36,44,54,42,47,54,56,51,60,75,73,57,70,96,46,74,68,49,54,50,49,52,54,51,44,51,51,51,49,48,57,56,46,53,55,54,52,50,54,47,49,36,51,51,56,51,44,68,56,44,77,74,66,68,91,75,85,66,82,63,56,66,45,56,49,42,21,38,72,45,47,43,45,83,66,83,88,60,77,50,68,65,64,48,52,54,50,51,52,54,27,50,50,53,50,49,40,38,53,51,52,34,50,24,32,50,45,22,51,76,75,68,48,88,48,72,66,60,39,42,71,44,46,42,57,35,49,51,38,48,48,27,52,49,46,42,49,52,42,52,74,44,38,69,60,53,51,50,58,61,49,48,56,69,33,85,70,62,36,69,87,48,72,67,40,43,48,52,46,51,53,43,54,52,49,43,52,52,50,43,49,55,51,42,48,53,55,52,51,50,52,51,51,50,52,50,49,25,55,68,50,28,50,71,69,76,40,63,82,62,75,60,44,64,102,61,73,42,85,80,36,72,68,50,36,49,53,51,48,51,51,53,53,51,26,53,49,48,32,55,40,32,47,46,20,54,55,39,43,54,49,41,54,45,48,46,48,42,38,51,50,55,41,47,55,56,53,64,72,64,62,84,54,73,69,57,49,54,52,49,52,52,30,55,53,48,49,52,53,51,51,49,52,54,34,70,77,41,25,68,53,53,40,56,44,54,58,48,40,49,54,31,43,54,40,46,49,37,51,54,60,74,50,76,97,47,76,70,51,51,52,47,51,56,49,43,53,48,48,51,46,62,54,46,52,52,15,50,43,26,32,48,31,24,53,51,35,40,49,47,25,58,58,60,65,72,43,88,54,84,86,49,57,71,71,56,47,56,52,53,51,49,51,32,63,52,20,75,57,55,54,73,43,50,30,86,86,74,47,59,33,24,58,68,55,51,51,56,52,48,58,65,63,73,77,58,86,44,48,70,57,39,51,58,42,47,45,52,48,54,51,48,52,50,30,50,50,50,52,51,47,54,63,73,43,41,66,61,54,48,51,61,55,52,51,54,69,35,83,76,61,34,67,89,46,76,67,42,47,51,52,48,53,53,45,52,52,49,46,53,54,51,43,51,54,52,46,50,44,45,51,53,18,52,51,42,43,52,51,39,34,58,70,57,24,55,78,70,74,44,60,84,61,86,73,92,64,102,58,76,43,87,79,37,73,67,51,36,52,52,55,44,50,50,52,56,52,52,53,54,50,38,52,49,52,43,50,53,55,52,43,50,54,52,41,54,40,47,49,50,39,39,52,50,54,46,48,49,58,56,57,73,51,44,89,79,43,85,74,49,53,61,54,50,53,49,40,52,52,49,52,52,52,49,52,50,52,52,34,70,70,42,15,58,58,51,34,54,49,53,58,51,46,52,54,35,44,53,50,42,53,52,49,50,73,70,51,90,50,70,74,62,36,55,27,44,51,37,42,45,50,39,50,52,50,55,56,44,53,51,13,49,42,27,32,50,29,25,53,48,36,39,46,49,34,54,59,55,65,74,42,75,48,90,78,46,55,73,67,57,40,55,51,48,51,52,50,42,62,51,26,74,57,52,54,73,40,36,28,71,84,76,47,60,32,23,56,68,52,47,50,62,58,72,74,106

InterPro domains:
  IPR004117 Olfactory receptor, insect [PF02949] (65-302)
  IPR004117 Olfactory receptor, insect [PF02949] (374-671)
  IPR004117 Olfactory receptor, insect [PF02949] (679-972)
  IPR004117 Olfactory receptor, insect [PTHR21137] (342-670)

pLDDT: mean 79.77, std 12.08, range [28.41, 95.44]